Protein 4IQG (pdb70)

Organism: Polaromonas sp. (strain JS666 / ATCC BAA-500) (NCBI:txid296591)

Radius of gyration: 27.75 Å; Cα contacts (8 Å, |Δi|>4): 2556; chains: 4; bounding box: 71×63×67 Å

InterPro domains:
  IPR002347 Short-chain dehydrogenase/reductase SDR [PF13561] (12-247)
  IPR002347 Short-chain dehydrogenase/reductase SDR [PR00080] (79-90)
  IPR002347 Short-chain dehydrogenase/reductase SDR [PR00080] (136-144)
  IPR002347 Short-chain dehydrogenase/reductase SDR [PR00080] (157-176)
  IPR002347 Short-chain dehydrogenase/reductase SDR [PR00081] (4-21)
  IPR002347 Short-chain dehydrogenase/reductase SDR [PR00081] (79-90)
  IPR002347 Short-chain dehydrogenase/reductase SDR [PR00081] (130-146)
  IPR002347 Short-chain dehydrogenase/reductase SDR [PR00081] (157-176)
  IPR002347 Short-chain dehydrogenase/reductase SDR [PR00081] (178-195)
  IPR002347 Short-chain dehydrogenase/reductase SDR [PR00081] (212-232)
  IPR020904 Short-chain dehydrogenase/reductase, conserved site [PS00061] (144-172)
  IPR036291 NAD(P)-binding domain superfamily [SSF51735] (3-247)
  IPR057326 Ketoreductase domain [SM00822] (3-192)

Sequence (961 aa):
SKVVLITGGSRGIGAASALLAARQGYAVAVNYASNSSAAADEVVRQIREAGGQALAVQADVAKEREVLAFETVDAQLGRLSALVNNAGVVDQTTRVDGIITLERLQRFEINVFGSFLCAREAVKRSTRYGGSGGSIVNVSSAAARLGSPGQYVDYAAAKGAIDTFTLLGLAKEVATEGIRVNAVVRPGIIETDIHASGGLPNRARDVAPQVPQRAGTAREVAEAIVWLLGDQASYTTGALLDVTGGRLSKVVLITGGSRGIGAASALLAARQGYAVAVNYASNSAAADEVVRQIREAGGQALAVVQADVAKEREVLAFETVDAQLGRLSALVNNAGVVDQTTRVDGIITLERLQRFEINVFGSFLCAREAVKRSTRYGGSGGSIVNVSSAAARLGSPGQYVDYAAAKGAIDTFTLLGLAKEVATEGIRVNAVVRPGIIETDVAPQVPQRAGTAREVAEAIVWLLGDQASYTTGALLDVTGGRSKVVLITGGSRGIGAASALLAARQGYAVAVNYASNSSAAADEVVRQIREAGGQALAVQADVAKEREVLAFETVDAQLGRLSALVNNAGVVDQTTRVDGITLERLQRFEINVFGSFLCAREAVKRSTRRYGGSGGSIVNVSSAAARLGSPGQYVDYAAAKGAIDTFTLLGLAKEVATEGIRVNAVVRPGIIETDIHASGGLPNRARDVAPQVPQRAGTAREVAEAIVWLLGDQASYTTGALLDVTGGRLSKVVLITGGSRGIGAASALLAARQGYAVAVNYASNSSAAADEVVRQIREAGGQALAVVQADVAKEEREVLAFETVDAQLGRLSALVNNAGVVDQTTRVDGITLERLQRFEINVFGSFLCAREAVKRSTRYGGSGGSIVNVSSAAARLGSPGQYVDYAAAKGAIDTFTLLGLAKEVATEGIRVNAVVRPGIIETDIHASGGLPNRARDVAPQVPQRAGTAREVAEAIVWLLGDQASYTTGALLDVTGGR

Nearest PDB structures (foldseek):
  8bci-assembly2_C  TM=9.837E-01  e=2.982E-34  Pseudomonas aeruginosa PAO1
  6nrp-assembly1_C  TM=9.385E-01  e=4.887E-21  Acinetobacter baumannii
  5b1y-assembly1_A  TM=9.013E-01  e=5.538E-21  Aeropyrum pernix K1
  6oz7-assembly2_H  TM=9.316E-01  e=1.172E-20  Escherichia coli K-12
  9av4-assembly1_B  TM=8.787E-01  e=3.710E-17  Homo sapiens

Secondary structure (DSSP, 8-state):
---EEEETTTTSHHHHHHHHHHHHTT-EEEEEESS-HHHHHHHHHHHHHTT--EEEEE--TT-HHHHH--HHHHHHT-S-SEEEE------S---GGG--HHHHH--IIIIIHHHHHHHHHHH--GGGT---EEEEEE--THHHH--TTT-HHHHHHHHHHHHHHHHHHHHHTTTTEEEEEEEE-SB-----TT-----B-HHHHHHHHHHHHSGGGTT--S-EEEESTT-/--EEEETT-SSHHHHHHHHHHHHTT-EEEEEESS-HHHHHHHHHHHHHTT--EEEEE--TT-HHHHH--HHHHHHT-S-SEEEE------S---GGG--HHHHH--IIIIIHHHHHHHHHHH--GGGT---EEEEEE--THHHH--TTT-HHHHHHHHHHHHHHHHHHHHHTTTTEEEEEEEE-SBSSTHHHHTT-TTHHHHHGGG----PBPHHHHHHHHHHHHSGGGTT--S-EEEESTT-/--EEEETTTTSHHHHHHHHHHHHTT-EEEEEESS-HHHHHHHHHHHHHTT--EEEEE--TT-HHHHH--HHHHHHT-S-SEEEE------S---GGG--HHHHH--IIIIIHHHHHHHHHHH--GGGT---EEEEEE--THHHH--TTT-HHHHHHHHHHHHHHHHHHHHHTTTTEEEEEEEE-SBSSTHHHHTT-TTHHHHHGGG-----B-HHHHHHHHHHHHSGGGTT--S-EEEESTT-/---EEEETTTTSHHHHHHHHHHHHTT-EEEEEESS-HHHHHHHHHHHHHTT--EEEEE--TT-HHHHH--HHHHHHT-S-SEEEE------S---GGG--HHHHH--IIIIIHHHHHHHHHHH--GGGT---EEEEEE--THHHH--TTT-HHHHHHHHHHHHHHHHHHHHHGGGTEEEEEEEE-SBSSTHHHHTT-TTHHHHHGGG-----B-HHHHHHHHHHHHSGGGTT--S-EEEESTT-

CATH classification: 3.40.50.720

B-factor: mean 30.65, std 11.32, range [13.43, 80.09]

Structure (mmCIF, N/CA/C/O backbone):
data_4IQG
#
_entry.id   4IQG
#
_cell.length_a   68.142
_cell.length_b   97.710
_cell.length_c   70.665
_cell.angle_alpha   90.00
_cell.angle_beta   97.32
_cell.angle_gamma   90.00
#
_symmetry.space_group_name_H-M   'P 1 21 1'
#
loop_
_entity.id
_entity.type
_entity.pdbx_description
1 polymer 'Short-chain dehydrogenase/reductase SDR'
2 non-polymer 'FORMIC ACID'
3 non-polymer 'NADP NICOTINAMIDE-ADENINE-DINUCLEOTIDE PHOSPHATE'
4 non-polymer GLYCEROL
5 non-polymer DI(HYDROXYETHYL)ETHER
6 water water
#
loop_
_atom_site.group_PDB
_atom_site.id
_atom_site.type_symbol
_atom_site.label_atom_id
_atom_site.label_alt_id
_atom_site.label_comp_id
_atom_site.label_asym_id
_atom_site.label_entity_id
_atom_site.label_seq_id
_atom_site.pdbx_PDB_ins_code
_atom_site.Cartn_x
_atom_site.Cartn_y
_atom_site.Cartn_z
_atom_site.occupancy
_atom_site.B_iso_or_equiv
_atom_site.auth_seq_id
_atom_site.auth_comp_id
_atom_site.auth_asym_id
_atom_site.auth_atom_id
_atom_site.pdbx_PDB_model_num
ATOM 1 N N . SER A 1 25 ? 8.563 3.855 43.240 1.00 51.52 2 SER C N 1
ATOM 2 C CA . SER A 1 25 ? 9.851 3.157 43.411 1.00 47.35 2 SER C CA 1
ATOM 3 C C . SER A 1 25 ? 10.985 4.109 43.056 1.00 43.04 2 SER C C 1
ATOM 4 O O . SER A 1 25 ? 11.024 4.572 41.936 1.00 44.20 2 SER C O 1
ATOM 7 N N . LYS A 1 26 ? 11.860 4.454 44.000 1.00 36.85 3 LYS C N 1
ATOM 8 C CA . LYS A 1 26 ? 12.954 5.331 43.718 1.00 33.76 3 LYS C CA 1
ATOM 9 C C . LYS A 1 26 ? 13.946 4.607 42.787 1.00 30.68 3 LYS C C 1
ATOM 10 O O . LYS A 1 26 ? 14.117 3.403 42.882 1.00 30.68 3 LYS C O 1
ATOM 16 N N . VAL A 1 27 ? 14.566 5.348 41.888 1.00 28.71 4 VAL C N 1
ATOM 17 C CA . VAL A 1 27 ? 15.475 4.824 40.912 1.00 27.20 4 VAL C CA 1
ATOM 18 C C . VAL A 1 27 ? 16.907 5.259 41.274 1.00 26.01 4 VAL C C 1
ATOM 19 O O . VAL A 1 27 ? 17.143 6.455 41.527 1.00 25.84 4 VAL C O 1
ATOM 23 N N . VAL A 1 28 ? 17.826 4.292 41.247 1.00 24.62 5 VAL C N 1
ATOM 24 C CA . VAL A 1 28 ? 19.247 4.542 41.473 1.00 23.47 5 VAL C CA 1
ATOM 25 C C . VAL A 1 28 ? 20.057 4.090 40.258 1.00 23.61 5 VAL C C 1
ATOM 26 O O . VAL A 1 28 ? 19.785 3.019 39.707 1.00 25.10 5 VAL C O 1
ATOM 30 N N . LEU A 1 29 ? 20.934 4.962 39.784 1.00 23.25 6 LEU C N 1
ATOM 31 C CA . LEU A 1 29 ? 21.878 4.613 38.739 1.00 24.64 6 LEU C CA 1
ATOM 32 C C . LEU A 1 29 ? 23.233 4.400 39.380 1.00 23.32 6 LEU C C 1
ATOM 33 O O . LEU A 1 29 ? 23.701 5.270 40.122 1.00 22.46 6 LEU C O 1
ATOM 38 N N . ILE A 1 30 ? 23.794 3.214 39.136 1.00 23.60 7 ILE C N 1
ATOM 39 C CA . ILE A 1 30 ? 25.139 2.834 39.676 1.00 23.29 7 ILE C CA 1
ATOM 40 C C . ILE A 1 30 ? 26.104 2.671 38.540 1.00 24.41 7 ILE C C 1
ATOM 41 O O . ILE A 1 30 ? 25.946 1.747 37.710 1.00 25.40 7 ILE C O 1
ATOM 46 N N . THR A 1 31 ? 27.075 3.583 38.445 1.00 24.25 8 THR C N 1
ATOM 47 C CA . THR A 1 31 ? 28.101 3.447 37.427 1.00 26.01 8 THR C CA 1
ATOM 48 C C . THR A 1 31 ? 29.095 2.388 37.871 1.00 26.47 8 THR C C 1
ATOM 49 O O . THR A 1 31 ? 29.319 2.186 39.053 1.00 24.92 8 THR C O 1
ATOM 53 N N . GLY A 1 32 ? 29.570 1.627 36.915 1.00 27.91 9 GLY C N 1
ATOM 54 C CA . GLY A 1 32 ? 30.326 0.389 37.210 1.00 28.68 9 GLY C CA 1
ATOM 55 C C . GLY A 1 32 ? 29.615 -0.539 38.172 1.00 28.32 9 GLY C C 1
ATOM 56 O O . GLY A 1 32 ? 30.200 -1.067 39.143 1.00 27.65 9 GLY C O 1
ATOM 57 N N . GLY A 1 33 ? 28.342 -0.788 37.902 1.00 26.78 10 GLY C N 1
ATOM 58 C CA . GLY A 1 33 ? 27.514 -1.640 38.726 1.00 26.37 10 GLY C CA 1
ATOM 59 C C . GLY A 1 33 ? 27.629 -3.127 38.515 1.00 27.67 10 GLY C C 1
ATOM 60 O O . GLY A 1 33 ? 26.938 -3.923 39.168 1.00 28.66 10 GLY C O 1
ATOM 61 N N . SER A 1 34 ? 28.475 -3.529 37.589 1.00 29.59 11 SER C N 1
ATOM 62 C CA . SER A 1 34 ? 28.442 -4.923 37.148 1.00 31.43 11 SER C CA 1
ATOM 63 C C . SER A 1 34 ? 29.295 -5.859 38.030 1.00 31.34 11 SER C C 1
ATOM 64 O O . SER A 1 34 ? 29.063 -7.051 38.015 1.00 32.21 11 SER C O 1
ATOM 67 N N . ARG A 1 35 ? 30.236 -5.322 38.782 1.00 29.73 12 ARG C N 1
ATOM 68 C CA . ARG A 1 35 ? 31.165 -6.130 39.559 1.00 31.10 12 ARG C CA 1
ATOM 69 C C . ARG A 1 35 ? 31.503 -5.407 40.873 1.00 28.24 12 ARG C C 1
ATOM 70 O O . ARG A 1 35 ? 31.233 -4.227 41.018 1.00 25.40 12 ARG C O 1
ATOM 78 N N . GLY A 1 36 ? 32.086 -6.152 41.802 1.00 28.07 13 GLY C N 1
ATOM 79 C CA . GLY A 1 36 ? 32.680 -5.567 42.965 1.00 27.24 13 GLY C CA 1
ATOM 80 C C . GLY A 1 36 ? 31.747 -4.708 43.817 1.00 25.21 13 GLY C C 1
ATOM 81 O O . GLY A 1 36 ? 30.610 -5.081 44.111 1.00 24.67 13 GLY C O 1
ATOM 82 N N . ILE A 1 37 ? 32.249 -3.553 44.227 1.00 24.41 14 ILE C N 1
ATOM 83 C CA . ILE A 1 37 ? 31.488 -2.640 45.071 1.00 23.02 14 ILE C CA 1
ATOM 84 C C . ILE A 1 37 ? 30.205 -2.196 44.374 1.00 21.66 14 ILE C C 1
ATOM 85 O O . ILE A 1 37 ? 29.125 -2.111 44.990 1.00 21.41 14 ILE C O 1
ATOM 90 N N . GLY A 1 38 ? 30.281 -1.933 43.074 1.00 21.43 15 GLY C N 1
ATOM 91 C CA . GLY A 1 38 ? 29.078 -1.505 42.361 1.00 21.59 15 GLY C CA 1
ATOM 92 C C . GLY A 1 38 ? 27.986 -2.553 42.333 1.00 21.45 15 GLY C C 1
ATOM 93 O O . GLY A 1 38 ? 26.786 -2.242 42.498 1.00 22.17 15 GLY C O 1
ATOM 94 N N . ALA A 1 39 ? 28.363 -3.778 42.105 1.00 22.33 16 ALA C N 1
ATOM 95 C CA . ALA A 1 39 ? 27.401 -4.898 42.118 1.00 22.75 16 ALA C CA 1
ATOM 96 C C . ALA A 1 39 ? 26.772 -5.132 43.497 1.00 23.07 16 ALA C C 1
ATOM 97 O O . ALA A 1 39 ? 25.552 -5.340 43.649 1.00 23.71 16 ALA C O 1
ATOM 99 N N . ALA A 1 40 ? 27.615 -5.091 44.541 1.00 23.16 17 ALA C N 1
ATOM 100 C CA . ALA A 1 40 ? 27.118 -5.220 45.928 1.00 23.37 17 ALA C CA 1
ATOM 101 C C . ALA A 1 40 ? 26.155 -4.111 46.287 1.00 22.41 17 ALA C C 1
ATOM 102 O O . ALA A 1 40 ? 25.116 -4.353 46.904 1.00 22.28 17 ALA C O 1
ATOM 104 N N . SER A 1 41 ? 26.401 -2.902 45.771 1.00 22.37 18 SER C N 1
ATOM 105 C CA . SER A 1 41 ? 25.539 -1.759 45.985 1.00 21.28 18 SER C CA 1
ATOM 106 C C . SER A 1 41 ? 24.196 -1.901 45.251 1.00 21.48 18 SER C C 1
ATOM 107 O O . SER A 1 41 ? 23.165 -1.552 45.770 1.00 20.65 18 SER C O 1
ATOM 110 N N . ALA A 1 42 ? 24.272 -2.440 44.057 1.00 21.20 19 ALA C N 1
ATOM 111 C CA . ALA A 1 42 ? 23.105 -2.713 43.262 1.00 21.79 19 ALA C CA 1
ATOM 112 C C . ALA A 1 42 ? 22.191 -3.700 43.948 1.00 22.18 19 ALA C C 1
ATOM 113 O O . ALA A 1 42 ? 20.980 -3.437 44.085 1.00 22.09 19 ALA C O 1
ATOM 115 N N . LEU A 1 43 ? 22.767 -4.779 44.451 1.00 23.40 20 LEU C N 1
ATOM 116 C CA . LEU A 1 43 ? 21.995 -5.808 45.132 1.00 24.47 20 LEU C CA 1
ATOM 117 C C . LEU A 1 43 ? 21.348 -5.262 46.412 1.00 24.25 20 LEU C C 1
ATOM 118 O O . LEU A 1 43 ? 20.187 -5.506 46.685 1.00 24.16 20 LEU C O 1
ATOM 123 N N . LEU A 1 44 ? 22.119 -4.519 47.210 1.00 23.14 21 LEU C N 1
ATOM 124 C CA . LEU A 1 44 ? 21.600 -3.967 48.455 1.00 23.21 21 LEU C CA 1
ATOM 125 C C . LEU A 1 44 ? 20.536 -2.896 48.222 1.00 23.06 21 LEU C C 1
ATOM 126 O O . LEU A 1 44 ? 19.551 -2.854 48.930 1.00 24.36 21 LEU C O 1
ATOM 131 N N . ALA A 1 45 ? 20.751 -2.037 47.233 1.00 22.12 22 ALA C N 1
ATOM 132 C CA . ALA A 1 45 ? 19.802 -1.010 46.907 1.00 22.22 22 ALA C CA 1
ATOM 133 C C . ALA A 1 45 ? 18.450 -1.616 46.510 1.00 23.45 22 ALA C C 1
ATOM 134 O O . ALA A 1 45 ? 17.419 -1.178 46.956 1.00 23.72 22 ALA C O 1
ATOM 136 N N . ALA A 1 46 ? 18.529 -2.688 45.746 1.00 24.55 23 ALA C N 1
ATOM 137 C CA . ALA A 1 46 ? 17.319 -3.369 45.353 1.00 26.63 23 ALA C CA 1
ATOM 138 C C . ALA A 1 46 ? 16.590 -3.961 46.559 1.00 28.86 23 ALA C C 1
ATOM 139 O O . ALA A 1 46 ? 15.336 -3.887 46.653 1.00 29.88 23 ALA C O 1
ATOM 141 N N . ARG A 1 47 ? 17.342 -4.533 47.503 1.00 29.46 24 ARG C N 1
ATOM 142 C CA . ARG A 1 47 ? 16.734 -5.080 48.734 1.00 32.87 24 ARG C CA 1
ATOM 143 C C . ARG A 1 47 ? 16.024 -3.968 49.507 1.00 31.82 24 ARG C C 1
ATOM 144 O O . ARG A 1 47 ? 15.039 -4.230 50.188 1.00 31.86 24 ARG C O 1
ATOM 152 N N . GLN A 1 48 ? 16.521 -2.741 49.395 1.00 30.03 25 GLN C N 1
ATOM 153 C CA . GLN A 1 48 ? 15.938 -1.596 50.059 1.00 31.64 25 GLN C CA 1
ATOM 154 C C . GLN A 1 48 ? 14.804 -0.957 49.254 1.00 31.93 25 GLN C C 1
ATOM 155 O O . GLN A 1 48 ? 14.209 -0.003 49.708 1.00 34.09 25 GLN C O 1
ATOM 161 N N . GLY A 1 49 ? 14.492 -1.517 48.104 1.00 30.90 26 GLY C N 1
ATOM 162 C CA . GLY A 1 49 ? 13.339 -1.053 47.330 1.00 31.22 26 GLY C CA 1
ATOM 163 C C . GLY A 1 49 ? 13.627 -0.138 46.156 1.00 29.43 26 GLY C C 1
ATOM 164 O O . GLY A 1 49 ? 12.678 0.356 45.538 1.00 29.56 26 GLY C O 1
ATOM 165 N N . TYR A 1 50 ? 14.889 0.130 45.847 1.00 26.39 27 TYR C N 1
ATOM 166 C CA . TYR A 1 50 ? 15.208 0.906 44.655 1.00 25.47 27 TYR C CA 1
ATOM 167 C C . TYR A 1 50 ? 15.073 0.055 43.383 1.00 26.57 27 TYR C C 1
ATOM 168 O O . TYR A 1 50 ? 15.426 -1.108 43.372 1.00 26.87 27 TYR C O 1
ATOM 177 N N . ALA A 1 51 ? 14.616 0.669 42.318 1.00 27.81 28 ALA C N 1
ATOM 178 C CA . ALA A 1 51 ? 14.839 0.130 40.980 1.00 28.17 28 ALA C CA 1
ATOM 179 C C . ALA A 1 51 ? 16.258 0.554 40.597 1.00 27.87 28 ALA C C 1
ATOM 180 O O . ALA A 1 51 ? 16.640 1.697 40.842 1.00 28.73 28 ALA C O 1
ATOM 182 N N . VAL A 1 52 ? 17.031 -0.358 40.026 1.00 26.91 29 VAL C N 1
ATOM 183 C CA . VAL A 1 52 ? 18.465 -0.122 39.829 1.00 25.87 29 VAL C CA 1
ATOM 184 C C . VAL A 1 52 ? 18.858 -0.161 38.337 1.00 27.37 29 VAL C C 1
ATOM 185 O O . VAL A 1 52 ? 18.587 -1.147 37.646 1.00 28.77 29 VAL C O 1
ATOM 189 N N . ALA A 1 53 ? 19.481 0.917 37.875 1.00 27.18 30 ALA C N 1
ATOM 190 C CA . ALA A 1 53 ? 20.164 0.902 36.600 1.00 28.18 30 ALA C CA 1
ATOM 191 C C . ALA A 1 53 ? 21.607 0.519 36.799 1.00 27.70 30 ALA C C 1
ATOM 192 O O . ALA A 1 53 ? 22.351 1.222 37.470 1.00 25.24 30 ALA C O 1
ATOM 194 N N . VAL A 1 54 ? 21.991 -0.615 36.243 1.00 28.61 31 VAL C N 1
ATOM 195 C CA . VAL A 1 54 ? 23.327 -1.202 36.452 1.00 28.52 31 VAL C CA 1
ATOM 196 C C . VAL A 1 54 ? 24.185 -0.883 35.240 1.00 29.92 31 VAL C C 1
ATOM 197 O O . VAL A 1 54 ? 23.987 -1.456 34.151 1.00 31.47 31 VAL C O 1
ATOM 201 N N . ASN A 1 55 ? 25.047 0.099 35.366 1.00 28.82 32 ASN C N 1
ATOM 202 C CA . ASN A 1 55 ? 25.875 0.527 34.239 1.00 31.08 32 ASN C CA 1
ATOM 203 C C . ASN A 1 55 ? 27.106 -0.370 34.118 1.00 32.52 32 ASN C C 1
ATOM 204 O O . ASN A 1 55 ? 27.652 -0.869 35.146 1.00 32.99 32 ASN C O 1
ATOM 209 N N . TYR A 1 56 ? 27.525 -0.560 32.883 1.00 35.09 33 TYR C N 1
ATOM 210 C CA . TYR A 1 56 ? 28.756 -1.295 32.580 1.00 36.20 33 TYR C CA 1
ATOM 211 C C . TYR A 1 56 ? 29.380 -0.703 31.362 1.00 37.23 33 TYR C C 1
ATOM 212 O O . TYR A 1 56 ? 28.724 -0.026 30.588 1.00 37.16 33 TYR C O 1
ATOM 221 N N . ALA A 1 57 ? 30.687 -0.891 31.250 1.00 37.61 34 ALA C N 1
ATOM 222 C CA . ALA A 1 57 ? 31.432 -0.364 30.146 1.00 41.15 34 ALA C CA 1
ATOM 223 C C . ALA A 1 57 ? 31.468 -1.398 28.997 1.00 44.46 34 ALA C C 1
ATOM 224 O O . ALA A 1 57 ? 31.297 -1.056 27.860 1.00 45.24 34 ALA C O 1
ATOM 226 N N . SER A 1 58 ? 31.760 -2.652 29.336 1.00 46.47 35 SER C N 1
ATOM 227 C CA . SER A 1 58 ? 31.803 -3.739 28.284 1.00 50.14 35 SER C CA 1
ATOM 228 C C . SER A 1 58 ? 31.338 -5.131 28.755 1.00 51.06 35 SER C C 1
ATOM 229 O O . SER A 1 58 ? 31.088 -5.988 27.955 1.00 51.80 35 SER C O 1
ATOM 232 N N . ASN A 1 59 ? 31.231 -5.344 30.073 1.00 49.93 36 ASN C N 1
ATOM 233 C CA . ASN A 1 59 ? 31.020 -6.700 30.602 1.00 50.20 36 ASN C CA 1
ATOM 234 C C . ASN A 1 59 ? 29.546 -6.858 30.809 1.00 47.56 36 ASN C C 1
ATOM 235 O O . ASN A 1 59 ? 29.029 -6.775 31.955 1.00 47.02 36 ASN C O 1
ATOM 240 N N . SER A 1 60 ? 28.878 -7.063 29.698 1.00 49.39 37 SER C N 1
ATOM 241 C CA A SER A 1 60 ? 27.451 -7.178 29.689 0.50 48.63 37 SER C CA 1
ATOM 242 C CA B SER A 1 60 ? 27.440 -7.164 29.694 0.50 48.04 37 SER C CA 1
ATOM 243 C C . SER A 1 60 ? 27.013 -8.384 30.501 1.00 47.72 37 SER C C 1
ATOM 244 O O . SER A 1 60 ? 26.001 -8.349 31.168 1.00 45.97 37 SER C O 1
ATOM 249 N N . ALA A 1 61 ? 27.785 -9.455 30.423 1.00 48.02 38 ALA C N 1
ATOM 250 C CA . ALA A 1 61 ? 27.455 -10.700 31.120 1.00 47.95 38 ALA C CA 1
ATOM 251 C C . ALA A 1 61 ? 27.385 -10.452 32.628 1.00 43.78 38 ALA C C 1
ATOM 252 O O . ALA A 1 61 ? 26.478 -10.931 33.293 1.00 43.93 38 ALA C O 1
ATOM 254 N N . ALA A 1 62 ? 28.345 -9.715 33.150 1.00 41.60 39 ALA C N 1
ATOM 255 C CA . ALA A 1 62 ? 28.366 -9.454 34.611 1.00 39.54 39 ALA C CA 1
ATOM 256 C C . ALA A 1 62 ? 27.199 -8.574 35.022 1.00 37.22 39 ALA C C 1
ATOM 257 O O . ALA A 1 62 ? 26.487 -8.838 35.966 1.00 35.82 39 ALA C O 1
ATOM 259 N N . ALA A 1 63 ? 26.974 -7.524 34.246 1.00 38.00 40 ALA C N 1
ATOM 260 C CA . ALA A 1 63 ? 25.817 -6.655 34.475 1.00 36.44 40 ALA C CA 1
ATOM 261 C C . ALA A 1 63 ? 24.505 -7.432 34.377 1.00 37.11 40 ALA C C 1
ATOM 262 O O . ALA A 1 63 ? 23.619 -7.290 35.233 1.00 34.44 40 ALA C O 1
ATOM 264 N N . ASP A 1 64 ? 24.382 -8.282 33.383 1.00 40.16 41 ASP C N 1
ATOM 265 C CA . ASP A 1 64 ? 23.154 -9.127 33.240 1.00 41.46 41 ASP C CA 1
ATOM 266 C C . ASP A 1 64 ? 22.963 -10.055 34.428 1.00 41.02 41 ASP C C 1
ATOM 267 O O . ASP A 1 64 ? 21.845 -10.350 34.842 1.00 40.11 41 ASP C O 1
ATOM 272 N N . GLU A 1 65 ? 24.077 -10.536 34.971 1.00 40.44 42 GLU C N 1
ATOM 273 C CA . GLU A 1 65 ? 24.007 -11.387 36.149 1.00 40.97 42 GLU C CA 1
ATOM 274 C C . GLU A 1 65 ? 23.527 -10.618 37.389 1.00 36.79 42 GLU C C 1
ATOM 275 O O . GLU A 1 65 ? 22.724 -11.137 38.164 1.00 36.13 42 GLU C O 1
ATOM 281 N N . VAL A 1 66 ? 23.998 -9.378 37.574 1.00 33.77 43 VAL C N 1
ATOM 282 C CA . VAL A 1 66 ? 23.489 -8.556 38.669 1.00 31.64 43 VAL C CA 1
ATOM 283 C C . VAL A 1 66 ? 21.969 -8.294 38.497 1.00 32.46 43 VAL C C 1
ATOM 284 O O . VAL A 1 66 ? 21.186 -8.482 39.420 1.00 31.71 43 VAL C O 1
ATOM 288 N N . VAL A 1 67 ? 21.562 -7.975 37.270 1.00 33.46 44 VAL C N 1
ATOM 289 C CA . VAL A 1 67 ? 20.165 -7.738 36.975 1.00 34.67 44 VAL C CA 1
ATOM 290 C C . VAL A 1 67 ? 19.344 -9.006 37.241 1.00 36.25 44 VAL C C 1
ATOM 291 O O . VAL A 1 67 ? 18.271 -8.948 37.815 1.00 35.74 44 VAL C O 1
ATOM 295 N N . ARG A 1 68 ? 19.868 -10.158 36.827 1.00 38.76 45 ARG C N 1
ATOM 296 C CA . ARG A 1 68 ? 19.187 -11.429 37.029 1.00 41.88 45 ARG C CA 1
ATOM 297 C C . ARG A 1 68 ? 18.909 -11.635 38.523 1.00 41.24 45 ARG C C 1
ATOM 298 O O . ARG A 1 68 ? 17.801 -11.977 38.903 1.00 41.98 45 ARG C O 1
ATOM 306 N N . GLN A 1 69 ? 19.940 -11.459 39.337 1.00 39.09 46 GLN C N 1
ATOM 307 C CA . GLN A 1 69 ? 19.806 -11.657 40.785 1.00 40.05 46 GLN C CA 1
ATOM 308 C C . GLN A 1 69 ? 18.763 -10.725 41.374 1.00 38.69 46 GLN C C 1
ATOM 309 O O . GLN A 1 69 ? 17.923 -11.142 42.166 1.00 39.40 46 GLN C O 1
ATOM 315 N N . ILE A 1 70 ? 18.778 -9.488 40.934 1.00 37.05 47 ILE C N 1
ATOM 316 C CA . ILE A 1 70 ? 17.771 -8.509 41.408 1.00 35.50 47 ILE C CA 1
ATOM 317 C C . ILE A 1 70 ? 16.353 -8.946 41.060 1.00 38.96 47 ILE C C 1
ATOM 318 O O . ILE A 1 70 ? 15.474 -8.974 41.914 1.00 38.96 47 ILE C O 1
ATOM 323 N N . ARG A 1 71 ? 16.144 -9.293 39.794 1.00 41.23 48 ARG C N 1
ATOM 324 C CA . ARG A 1 71 ? 14.835 -9.674 39.338 1.00 44.62 48 ARG C CA 1
ATOM 325 C C . ARG A 1 71 ? 14.369 -10.964 40.000 1.00 46.98 48 ARG C C 1
ATOM 326 O O . ARG A 1 71 ? 13.193 -11.134 40.308 1.00 47.69 48 ARG C O 1
ATOM 334 N N . GLU A 1 72 ? 15.281 -11.896 40.188 1.00 48.51 49 GLU C N 1
ATOM 335 C CA . GLU A 1 72 ? 14.914 -13.204 40.744 1.00 52.19 49 GLU C CA 1
ATOM 336 C C . GLU A 1 72 ? 14.477 -13.041 42.185 1.00 52.76 49 GLU C C 1
ATOM 337 O O . GLU A 1 72 ? 13.630 -13.807 42.661 1.00 54.40 49 GLU C O 1
ATOM 339 N N . ALA A 1 73 ? 15.009 -12.023 42.862 1.00 48.03 50 ALA C N 1
ATOM 340 C CA . ALA A 1 73 ? 14.577 -11.724 44.226 1.00 48.90 50 ALA C CA 1
ATOM 341 C C . ALA A 1 73 ? 13.329 -10.798 44.298 1.00 48.37 50 ALA C C 1
ATOM 342 O O . ALA A 1 73 ? 12.954 -10.371 45.381 1.00 48.47 50 ALA C O 1
ATOM 344 N N . GLY A 1 74 ? 12.717 -10.493 43.153 1.00 46.64 51 GLY C N 1
ATOM 345 C CA . GLY A 1 74 ? 11.513 -9.664 43.074 1.00 47.08 51 GLY C CA 1
ATOM 346 C C . GLY A 1 74 ? 11.673 -8.169 42.810 1.00 44.87 51 GLY C C 1
ATOM 347 O O . GLY A 1 74 ? 10.695 -7.445 42.836 1.00 43.95 51 GLY C O 1
ATOM 348 N N . GLY A 1 75 ? 12.905 -7.710 42.557 1.00 42.97 52 GLY C N 1
ATOM 349 C CA . GLY A 1 75 ? 13.175 -6.307 42.268 1.00 40.28 52 GLY C CA 1
ATOM 350 C C . GLY A 1 75 ? 13.085 -5.970 40.790 1.00 40.28 52 GLY C C 1
ATOM 351 O O . GLY A 1 75 ? 12.926 -6.855 39.929 1.00 39.86 52 GLY C O 1
ATOM 352 N N . GLN A 1 76 ? 13.272 -4.685 40.508 1.00 38.79 53 GLN C N 1
ATOM 353 C CA . GLN A 1 76 ? 13.413 -4.143 39.171 1.00 38.47 53 GLN C CA 1
ATOM 354 C C . GLN A 1 76 ? 14.830 -3.627 38.878 1.00 34.43 53 GLN C C 1
ATOM 355 O O . GLN A 1 76 ? 15.411 -2.871 39.666 1.00 30.43 53 GLN C O 1
ATOM 361 N N . ALA A 1 77 ? 15.325 -3.963 37.697 1.00 33.05 54 ALA C N 1
ATOM 362 C CA . ALA A 1 77 ? 16.635 -3.518 37.284 1.00 31.56 54 ALA C CA 1
ATOM 363 C C . ALA A 1 77 ? 16.796 -3.591 35.782 1.00 33.04 54 ALA C C 1
ATOM 364 O O . ALA A 1 77 ? 16.069 -4.301 35.094 1.00 34.63 54 ALA C O 1
ATOM 366 N N . LEU A 1 78 ? 17.784 -2.865 35.302 1.00 33.02 55 LEU C N 1
ATOM 367 C CA . LEU A 1 78 ? 18.072 -2.739 33.857 1.00 36.15 55 LEU C CA 1
ATOM 368 C C . LEU A 1 78 ? 19.560 -2.558 33.693 1.00 35.00 55 LEU C C 1
ATOM 369 O O . LEU A 1 78 ? 20.209 -1.837 34.483 1.00 32.75 55 LEU C O 1
ATOM 374 N N . ALA A 1 79 ? 20.151 -3.264 32.773 1.00 35.97 56 ALA C N 1
ATOM 375 C CA . ALA A 1 79 ? 21.579 -3.078 32.514 1.00 35.63 56 ALA C CA 1
ATOM 376 C C . ALA A 1 79 ? 21.719 -2.011 31.444 1.00 36.83 56 ALA C C 1
ATOM 377 O O . ALA A 1 79 ? 21.014 -2.042 30.457 1.00 37.72 56 ALA C O 1
ATOM 379 N N . VAL A 1 80 ? 22.632 -1.085 31.622 1.00 35.80 57 VAL C N 1
ATOM 380 C CA . VAL A 1 80 ? 22.808 0.007 30.681 1.00 37.71 57 VAL C CA 1
ATOM 381 C C . VAL A 1 80 ? 24.288 0.247 30.368 1.00 37.52 57 VAL C C 1
ATOM 382 O O . VAL A 1 80 ? 25.099 0.550 31.236 1.00 35.58 57 VAL C O 1
ATOM 386 N N . GLN A 1 81 ? 24.632 0.113 29.111 1.00 39.10 58 GLN C N 1
ATOM 387 C CA . GLN A 1 81 ? 25.988 0.244 28.719 1.00 40.48 58 GLN C CA 1
ATOM 388 C C . GLN A 1 81 ? 26.298 1.736 28.621 1.00 38.94 58 GLN C C 1
ATOM 389 O O . GLN A 1 81 ? 25.542 2.482 27.992 1.00 40.27 58 GLN C O 1
ATOM 395 N N . ALA A 1 82 ? 27.464 2.136 29.120 1.00 42.14 59 ALA C N 1
ATOM 396 C CA . ALA A 1 82 ? 28.059 3.417 28.768 1.00 40.06 59 ALA C CA 1
ATOM 397 C C . ALA A 1 82 ? 29.480 3.532 29.342 1.00 40.04 59 ALA C C 1
ATOM 398 O O . ALA A 1 82 ? 29.714 3.078 30.456 1.00 39.65 59 ALA C O 1
ATOM 400 N N . ASP A 1 83 ? 30.377 4.130 28.557 1.00 40.30 60 ASP C N 1
ATOM 401 C CA . ASP A 1 83 ? 31.703 4.528 29.008 1.00 40.92 60 ASP C CA 1
ATOM 402 C C . ASP A 1 83 ? 31.551 5.933 29.550 1.00 38.96 60 ASP C C 1
ATOM 403 O O . ASP A 1 83 ? 31.223 6.851 28.790 1.00 37.93 60 ASP C O 1
ATOM 408 N N . VAL A 1 84 ? 31.680 6.075 30.877 1.00 38.60 61 VAL C N 1
ATOM 409 C CA . VAL A 1 84 ? 31.360 7.352 31.514 1.00 37.90 61 VAL C CA 1
ATOM 410 C C . VAL A 1 84 ? 32.255 8.484 31.084 1.00 38.59 61 VAL C C 1
ATOM 411 O O . VAL A 1 84 ? 31.993 9.604 31.376 1.00 38.36 61 VAL C O 1
ATOM 415 N N . ALA A 1 85 ? 33.352 8.172 30.434 1.00 41.22 62 ALA C N 1
ATOM 416 C CA . ALA A 1 85 ? 34.257 9.188 29.937 1.00 43.52 62 ALA C CA 1
ATOM 417 C C . ALA A 1 85 ? 33.782 9.758 28.596 1.00 45.19 62 ALA C C 1
ATOM 418 O O . ALA A 1 85 ? 34.316 10.733 28.128 1.00 46.23 62 ALA C O 1
ATOM 420 N N . LYS A 1 86 ? 32.761 9.149 28.007 1.00 43.90 63 LYS C N 1
ATOM 421 C CA . LYS A 1 86 ? 32.160 9.630 26.732 1.00 46.14 63 LYS C CA 1
ATOM 422 C C . LYS A 1 86 ? 30.839 10.353 26.890 1.00 44.75 63 LYS C C 1
ATOM 423 O O . LYS A 1 86 ? 29.876 9.746 27.284 1.00 44.26 63 LYS C O 1
ATOM 429 N N . GLU A 1 87 ? 30.855 11.654 26.672 1.00 45.75 64 GLU C N 1
ATOM 430 C CA . GLU A 1 87 ? 29.730 12.522 26.973 1.00 46.32 64 GLU C CA 1
ATOM 431 C C . GLU A 1 87 ? 28.454 12.042 26.321 1.00 47.31 64 GLU C C 1
ATOM 432 O O . GLU A 1 87 ? 27.407 11.973 26.957 1.00 46.40 64 GLU C O 1
ATOM 438 N N . ARG A 1 88 ? 28.517 11.674 25.031 1.00 48.15 65 ARG C N 1
ATOM 439 C CA . ARG A 1 88 ? 27.324 11.200 24.320 1.00 48.82 65 ARG C CA 1
ATOM 440 C C . ARG A 1 88 ? 26.736 9.911 24.950 1.00 45.90 65 ARG C C 1
ATOM 441 O O . ARG A 1 88 ? 25.536 9.679 24.947 1.00 44.96 65 ARG C O 1
ATOM 443 N N . GLU A 1 89 ? 27.611 9.069 25.470 1.00 44.49 66 GLU C N 1
ATOM 444 C CA . GLU A 1 89 ? 27.185 7.785 26.079 1.00 42.86 66 GLU C CA 1
ATOM 445 C C . GLU A 1 89 ? 26.561 7.989 27.466 1.00 40.69 66 GLU C C 1
ATOM 446 O O . GLU A 1 89 ? 25.582 7.352 27.810 1.00 39.62 66 GLU C O 1
ATOM 452 N N . VAL A 1 90 ? 27.093 8.951 28.194 1.00 39.52 67 VAL C N 1
ATOM 453 C CA . VAL A 1 90 ? 26.496 9.397 29.464 1.00 38.82 67 VAL C CA 1
ATOM 454 C C . VAL A 1 90 ? 25.070 9.947 29.202 1.00 39.36 67 VAL C C 1
ATOM 455 O O . VAL A 1 90 ? 24.115 9.556 29.861 1.00 37.96 67 VAL C O 1
ATOM 459 N N . LEU A 1 91 ? 24.925 10.807 28.183 1.00 41.35 68 LEU C N 1
ATOM 460 C CA . LEU A 1 91 ? 23.619 11.365 27.861 1.00 42.47 68 LEU C CA 1
ATOM 461 C C . LEU A 1 91 ? 22.659 10.267 27.486 1.00 41.92 68 LEU C C 1
ATOM 462 O O . LEU A 1 91 ? 21.532 10.236 27.957 1.00 40.97 68 LEU C O 1
ATOM 467 N N . ALA A 1 92 ? 23.090 9.378 26.600 1.00 42.79 69 ALA C N 1
ATOM 468 C CA . ALA A 1 92 ? 22.222 8.303 26.156 1.00 43.62 69 ALA C CA 1
ATOM 469 C C . ALA A 1 92 ? 21.789 7.425 27.340 1.00 41.36 69 ALA C C 1
ATOM 470 O O . ALA A 1 92 ? 20.642 6.971 27.393 1.00 41.07 69 ALA C O 1
ATOM 480 N N . PHE A 1 94 ? 21.497 8.245 30.513 1.00 37.14 71 PHE C N 1
ATOM 481 C CA . PHE A 1 94 ? 20.489 8.929 31.336 1.00 36.70 71 PHE C CA 1
ATOM 482 C C . PHE A 1 94 ? 19.114 8.956 30.629 1.00 38.71 71 PHE C C 1
ATOM 483 O O . PHE A 1 94 ? 18.093 8.841 31.296 1.00 37.88 71 PHE C O 1
ATOM 491 N N . GLU A 1 95 ? 19.127 9.069 29.308 1.00 40.20 72 GLU C N 1
ATOM 492 C CA . GLU A 1 95 ? 17.904 9.102 28.537 1.00 43.85 72 GLU C CA 1
ATOM 493 C C . GLU A 1 95 ? 17.231 7.748 28.634 1.00 42.45 72 GLU C C 1
ATOM 494 O O . GLU A 1 95 ? 16.038 7.674 28.718 1.00 43.15 72 GLU C O 1
ATOM 500 N N . THR A 1 96 ? 18.018 6.685 28.635 1.00 40.84 73 THR C N 1
ATOM 501 C CA . THR A 1 96 ? 17.500 5.342 28.715 1.00 41.24 73 THR C CA 1
ATOM 502 C C . THR A 1 96 ? 16.862 5.122 30.058 1.00 39.48 73 THR C C 1
ATOM 503 O O . THR A 1 96 ? 15.797 4.532 30.171 1.00 39.23 73 THR C O 1
ATOM 507 N N . VAL A 1 97 ? 17.562 5.550 31.103 1.00 37.66 74 VAL C N 1
ATOM 508 C CA . VAL A 1 97 ? 17.014 5.475 32.444 1.00 37.42 74 VAL C CA 1
ATOM 509 C C . VAL A 1 97 ? 15.698 6.254 32.542 1.00 37.70 74 VAL C C 1
ATOM 510 O O . VAL A 1 97 ? 14.731 5.745 33.093 1.00 38.70 74 VAL C O 1
ATOM 514 N N . ASP A 1 98 ? 15.690 7.476 32.037 1.00 38.80 75 ASP C N 1
ATOM 515 C CA . ASP A 1 98 ? 14.484 8.319 32.001 1.00 39.98 75 ASP C CA 1
ATOM 516 C C . ASP A 1 98 ? 13.303 7.554 31.392 1.00 42.19 75 ASP C C 1
ATOM 517 O O . ASP A 1 98 ? 12.211 7.535 31.943 1.00 42.31 75 ASP C O 1
ATOM 522 N N . ALA A 1 99 ? 13.548 6.958 30.224 1.00 43.00 76 ALA C N 1
ATOM 523 C CA . ALA A 1 99 ? 12.510 6.274 29.476 1.00 45.41 76 ALA C CA 1
ATOM 524 C C . ALA A 1 99 ? 12.058 4.977 30.127 1.00 45.06 76 ALA C C 1
ATOM 525 O O . ALA A 1 99 ? 10.888 4.618 30.044 1.00 47.08 76 ALA C O 1
ATOM 527 N N . GLN A 1 100 ? 12.984 4.216 30.668 1.00 43.51 77 GLN C N 1
ATOM 528 C CA . GLN A 1 100 ? 12.649 2.853 31.058 1.00 45.30 77 GLN C CA 1
ATOM 529 C C . GLN A 1 100 ? 12.370 2.661 32.513 1.00 43.40 77 GLN C C 1
ATOM 530 O O . GLN A 1 100 ? 11.719 1.702 32.873 1.00 42.78 77 GLN C O 1
ATOM 536 N N . LEU A 1 101 ? 12.980 3.496 33.348 1.00 41.51 78 LEU C N 1
ATOM 537 C CA . LEU A 1 101 ? 12.861 3.374 34.800 1.00 41.04 78 LEU C CA 1
ATOM 538 C C . LEU A 1 101 ? 12.190 4.582 35.427 1.00 41.21 78 LEU C C 1
ATOM 539 O O . LEU A 1 101 ? 11.479 4.456 36.376 1.00 42.40 78 LEU C O 1
ATOM 544 N N . GLY A 1 102 ? 12.432 5.747 34.870 1.00 42.97 79 GLY C N 1
ATOM 545 C CA . GLY A 1 102 ? 11.837 6.980 35.325 1.00 44.39 79 GLY C CA 1
ATOM 546 C C . GLY A 1 102 ? 12.927 7.902 35.847 1.00 43.52 79 GLY C C 1
ATOM 547 O O . GLY A 1 102 ? 14.115 7.622 35.750 1.00 45.57 79 GLY C O 1
ATOM 548 N N . ARG A 1 103 ? 12.518 8.997 36.440 1.00 45.37 80 ARG C N 1
ATOM 549 C CA . ARG A 1 103 ? 13.489 9.981 36.837 1.00 47.41 80 ARG C CA 1
ATOM 550 C C . ARG A 1 103 ? 14.281 9.513 38.088 1.00 44.78 80 ARG C C 1
ATOM 551 O O . ARG A 1 103 ? 13.734 8.997 39.012 1.00 42.83 80 ARG C O 1
ATOM 554 N N . LEU A 1 104 ? 15.594 9.650 38.072 1.00 38.78 81 LEU C N 1
ATOM 555 C CA . LEU A 1 104 ? 16.362 9.087 39.110 1.00 36.60 81 LEU C CA 1
ATOM 556 C C . LEU A 1 104 ? 16.248 9.865 40.427 1.00 34.24 81 LEU C C 1
ATOM 557 O O . LEU A 1 104 ? 16.132 11.098 40.434 1.00 32.39 81 LEU C O 1
ATOM 562 N N . SER A 1 105 ? 16.342 9.121 41.515 1.00 30.21 82 SER C N 1
ATOM 563 C CA . SER A 1 105 ? 16.417 9.700 42.846 1.00 28.89 82 SER C CA 1
ATOM 564 C C . SER A 1 105 ? 17.833 9.614 43.414 1.00 25.58 82 SER C C 1
ATOM 565 O O . SER A 1 105 ? 18.112 10.258 44.423 1.00 23.78 82 SER C O 1
ATOM 568 N N . ALA A 1 106 ? 18.671 8.813 42.794 1.00 24.13 83 ALA C N 1
ATOM 569 C CA . ALA A 1 106 ? 19.964 8.527 43.376 1.00 21.89 83 ALA C CA 1
ATOM 570 C C . ALA A 1 106 ? 20.969 8.150 42.318 1.00 21.83 83 ALA C C 1
ATOM 571 O O . ALA A 1 106 ? 20.635 7.489 41.323 1.00 21.99 83 ALA C O 1
ATOM 573 N N . LEU A 1 107 ? 22.221 8.503 42.583 1.00 20.31 84 LEU C N 1
ATOM 574 C CA . LEU A 1 107 ? 23.351 8.210 41.677 1.00 21.02 84 LEU C CA 1
ATOM 575 C C . LEU A 1 107 ? 24.544 7.743 42.499 1.00 19.72 84 LEU C C 1
ATOM 576 O O . LEU A 1 107 ? 24.842 8.381 43.553 1.00 19.28 84 LEU C O 1
ATOM 581 N N . VAL A 1 108 ? 25.109 6.594 42.143 1.00 19.19 85 VAL C N 1
ATOM 582 C CA . VAL A 1 108 ? 26.375 6.150 42.737 1.00 19.16 85 VAL C CA 1
ATOM 583 C C . VAL A 1 108 ? 27.476 6.189 41.642 1.00 20.19 85 VAL C C 1
ATOM 584 O O . VAL A 1 108 ? 27.390 5.450 40.660 1.00 19.98 85 VAL C O 1
ATOM 588 N N . ASN A 1 109 ? 28.413 7.085 41.833 1.00 20.63 86 ASN C N 1
ATOM 589 C CA . ASN A 1 109 ? 29.582 7.249 40.920 1.00 22.04 86 ASN C CA 1
ATOM 590 C C . ASN A 1 109 ? 30.646 6.284 41.388 1.00 22.38 86 ASN C C 1
ATOM 591 O O . ASN A 1 109 ? 31.489 6.620 42.202 1.00 21.42 86 ASN C O 1
ATOM 596 N N . ASN A 1 110 ? 30.577 5.069 40.896 1.00 24.29 87 ASN C N 1
ATOM 597 C CA . ASN A 1 110 ? 31.467 3.997 41.305 1.00 24.19 87 ASN C CA 1
ATOM 598 C C . ASN A 1 110 ? 32.434 3.580 40.227 1.00 28.13 87 ASN C C 1
ATOM 599 O O . ASN A 1 110 ? 33.488 3.047 40.539 1.00 29.21 87 ASN C O 1
ATOM 604 N N . ALA A 1 111 ? 32.123 3.876 38.962 1.00 28.07 88 ALA C N 1
ATOM 605 C CA . ALA A 1 111 ? 32.976 3.477 37.846 1.00 32.02 88 ALA C CA 1
ATOM 606 C C . ALA A 1 111 ? 34.406 3.969 38.067 1.00 32.05 88 ALA C C 1
ATOM 607 O O . ALA A 1 111 ? 34.633 5.082 38.476 1.00 31.10 88 ALA C O 1
ATOM 609 N N . GLY A 1 112 ? 35.363 3.101 37.887 1.00 35.19 89 GLY C N 1
ATOM 610 C CA . GLY A 1 112 ? 36.694 3.480 38.287 1.00 36.73 89 GLY C CA 1
ATOM 611 C C . GLY A 1 112 ? 37.619 2.352 38.001 1.00 39.45 89 GLY C C 1
ATOM 612 O O . GLY A 1 112 ? 37.223 1.165 37.999 1.00 40.13 89 GLY C O 1
ATOM 613 N N . VAL A 1 113 ? 38.867 2.737 37.756 1.00 40.72 90 VAL C N 1
ATOM 614 C CA . VAL A 1 113 ? 39.911 1.798 37.385 1.00 41.97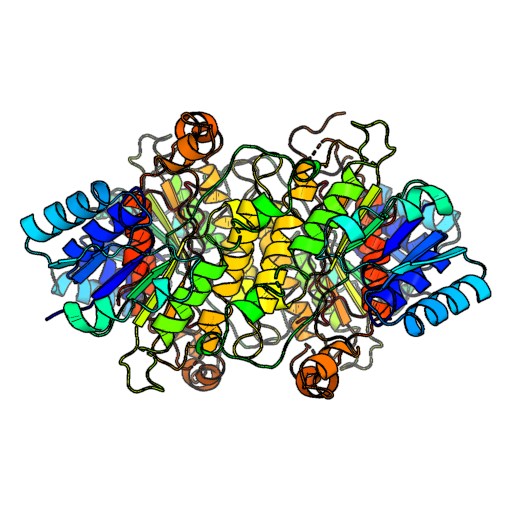 90 VAL C CA 1
ATOM 615 C C . VAL A 1 113 ? 41.181 2.185 38.106 1.00 39.91 90 VAL C C 1
ATOM 616 O O . VAL A 1 113 ? 41.347 3.343 38.536 1.00 39.37 90 VAL C O 1
ATOM 620 N N . VAL A 1 114 ? 42.062 1.212 38.221 1.00 40.42 91 VAL C N 1
ATOM 621 C CA . VAL A 1 114 ? 43.473 1.433 38.633 1.00 39.56 91 VAL C CA 1
ATOM 622 C C . VAL A 1 114 ? 44.282 1.147 37.351 1.00 42.87 91 VAL C C 1
ATOM 623 O O . VAL A 1 114 ? 43.722 1.113 36.245 1.00 42.91 91 VAL C O 1
ATOM 627 N N . ASP A 1 115 ? 45.580 0.929 37.497 1.00 42.24 92 ASP C N 1
ATOM 628 C CA . ASP A 1 115 ? 46.386 0.540 36.351 1.00 43.17 92 ASP C CA 1
ATOM 629 C C . ASP A 1 115 ? 47.540 -0.191 37.016 1.00 44.96 92 ASP C C 1
ATOM 630 O O . ASP A 1 115 ? 47.573 -0.357 38.252 1.00 45.59 92 ASP C O 1
ATOM 635 N N . GLN A 1 116 ? 48.516 -0.561 36.221 1.00 42.70 93 GLN C N 1
ATOM 636 C CA . GLN A 1 116 ? 49.707 -1.206 36.750 1.00 42.16 93 GLN C CA 1
ATOM 637 C C . GLN A 1 116 ? 50.410 -0.337 37.799 1.00 38.79 93 GLN C C 1
ATOM 638 O O . GLN A 1 116 ? 50.308 0.883 37.816 1.00 43.30 93 GLN C O 1
ATOM 641 N N . THR A 1 117 ? 51.112 -0.996 38.692 1.00 38.97 94 THR C N 1
ATOM 642 C CA . THR A 1 117 ? 52.043 -0.358 39.638 1.00 37.34 94 THR C CA 1
ATOM 643 C C . THR A 1 117 ? 52.974 0.552 38.841 1.00 35.62 94 THR C C 1
ATOM 644 O O . THR A 1 117 ? 53.551 0.134 37.843 1.00 33.50 94 THR C O 1
ATOM 648 N N . THR A 1 118 ? 53.135 1.790 39.288 1.00 32.30 95 THR C N 1
ATOM 649 C CA . THR A 1 118 ? 54.076 2.707 38.670 1.00 33.21 95 THR C CA 1
ATOM 650 C C . THR A 1 118 ? 54.558 3.743 39.666 1.00 31.41 95 THR C C 1
ATOM 651 O O . THR A 1 118 ? 53.907 3.996 40.685 1.00 30.39 95 THR C O 1
ATOM 655 N N . ARG A 1 119 ? 55.745 4.230 39.398 1.00 30.78 96 ARG C N 1
ATOM 656 C CA . ARG A 1 119 ? 56.215 5.476 39.975 1.00 29.58 96 ARG C CA 1
ATOM 657 C C . ARG A 1 119 ? 55.802 6.604 39.087 1.00 28.70 96 ARG C C 1
ATOM 658 O O . ARG A 1 119 ? 55.598 6.430 37.862 1.00 28.51 96 ARG C O 1
ATOM 666 N N . VAL A 1 120 ? 55.750 7.796 39.660 1.00 27.85 97 VAL C N 1
ATOM 667 C CA . VAL A 1 120 ? 55.491 8.998 38.882 1.00 28.48 97 VAL C CA 1
ATOM 668 C C . VAL A 1 120 ? 56.490 9.183 37.753 1.00 29.67 97 VAL C C 1
ATOM 669 O O . VAL A 1 120 ? 56.124 9.611 36.672 1.00 30.99 97 VAL C O 1
ATOM 673 N N . ASP A 1 121 ? 57.751 8.852 37.985 1.00 30.37 98 ASP C N 1
ATOM 674 C CA . ASP A 1 121 ? 58.721 9.069 36.947 1.00 32.03 98 ASP C CA 1
ATOM 675 C C . ASP A 1 121 ? 58.549 8.069 35.755 1.00 32.53 98 ASP C C 1
ATOM 676 O O . ASP A 1 121 ? 59.225 8.207 34.778 1.00 33.35 98 ASP C O 1
ATOM 681 N N . GLY A 1 122 ? 57.604 7.147 35.859 1.00 32.18 99 GLY C N 1
ATOM 682 C CA . GLY A 1 122 ? 57.225 6.219 34.774 1.00 34.45 99 GLY C CA 1
ATOM 683 C C . GLY A 1 122 ? 55.840 6.504 34.188 1.00 34.09 99 GLY C C 1
ATOM 684 O O . GLY A 1 122 ? 55.396 5.806 33.280 1.00 35.94 99 GLY C O 1
ATOM 685 N N . ILE A 1 123 ? 55.185 7.583 34.611 1.00 33.22 100 ILE C N 1
ATOM 686 C CA A ILE A 1 123 ? 53.821 7.919 34.182 0.50 33.02 100 ILE C CA 1
ATOM 687 C CA B ILE A 1 123 ? 53.800 7.865 34.183 0.50 32.62 100 ILE C CA 1
ATOM 688 C C . ILE A 1 123 ? 53.770 8.502 32.773 1.00 33.82 100 ILE C C 1
ATOM 689 O O . ILE A 1 123 ? 54.588 9.355 32.425 1.00 34.99 100 ILE C O 1
ATOM 698 N N . THR A 1 124 ? 52.865 8.020 31.946 1.00 33.28 101 THR C N 1
ATOM 699 C CA . THR A 1 124 ? 52.681 8.619 30.621 1.00 33.88 101 THR C CA 1
ATOM 700 C C . THR A 1 124 ? 51.453 9.494 30.633 1.00 32.46 101 THR C C 1
ATOM 701 O O . THR A 1 124 ? 50.553 9.291 31.451 1.00 30.43 101 THR C O 1
ATOM 705 N N . LEU A 1 125 ? 51.374 10.395 29.660 1.00 32.80 102 LEU C N 1
ATOM 706 C CA . LEU A 1 125 ? 50.183 11.222 29.533 1.00 32.56 102 LEU C CA 1
ATOM 707 C C . LEU A 1 125 ? 48.979 10.368 29.221 1.00 32.23 102 LEU C C 1
ATOM 708 O O . LEU A 1 125 ? 47.913 10.629 29.734 1.00 30.47 102 LEU C O 1
ATOM 713 N N . GLU A 1 126 ? 49.143 9.370 28.356 1.00 33.50 103 GLU C N 1
ATOM 714 C CA . GLU A 1 126 ? 48.022 8.506 28.038 1.00 35.71 103 GLU C CA 1
ATOM 715 C C . GLU A 1 126 ? 47.435 7.808 29.300 1.00 33.27 103 GLU C C 1
ATOM 716 O O . GLU A 1 126 ? 46.211 7.754 29.495 1.00 31.88 103 GLU C O 1
ATOM 722 N N . ARG A 1 127 ? 48.306 7.344 30.174 1.00 31.82 104 ARG C N 1
ATOM 723 C CA . ARG A 1 127 ? 47.861 6.749 31.466 1.00 30.71 104 ARG C CA 1
ATOM 724 C C . ARG A 1 127 ? 47.062 7.753 32.326 1.00 29.44 104 ARG C C 1
ATOM 725 O O . ARG A 1 127 ? 45.993 7.464 32.841 1.00 29.18 104 ARG C O 1
ATOM 733 N N . LEU A 1 128 ? 47.595 8.949 32.458 1.00 29.00 105 LEU C N 1
ATOM 734 C CA . LEU A 1 128 ? 46.940 9.989 33.222 1.00 28.02 105 LEU C CA 1
ATOM 735 C C . LEU A 1 128 ? 45.577 10.344 32.664 1.00 26.98 105 LEU C C 1
ATOM 736 O O . LEU A 1 128 ? 44.626 10.530 33.385 1.00 25.43 105 LEU C O 1
ATOM 741 N N . GLN A 1 129 ? 45.509 10.475 31.366 1.00 28.47 106 GLN C N 1
ATOM 742 C CA . GLN A 1 129 ? 44.294 10.808 30.671 1.00 29.76 106 GLN C CA 1
ATOM 743 C C . GLN A 1 129 ? 43.210 9.794 30.993 1.00 29.53 106 GLN C C 1
ATOM 744 O O . GLN A 1 129 ? 42.094 10.158 31.321 1.00 30.11 106 GLN C O 1
ATOM 750 N N . ARG A 1 130 ? 43.528 8.536 30.845 1.00 30.18 107 ARG C N 1
ATOM 751 C CA . ARG A 1 130 ? 42.603 7.431 31.150 1.00 31.59 107 ARG C CA 1
ATOM 752 C C . ARG A 1 130 ? 42.164 7.432 32.593 1.00 29.13 107 ARG C C 1
ATOM 753 O O . ARG A 1 130 ? 40.991 7.438 32.900 1.00 28.24 107 ARG C O 1
ATOM 769 N N . PHE A 1 132 ? 42.127 9.812 34.840 1.00 25.63 109 PHE C N 1
ATOM 770 C CA . PHE A 1 132 ? 41.288 10.942 35.202 1.00 25.22 109 PHE C CA 1
ATOM 771 C C . PHE A 1 132 ? 39.957 11.009 34.462 1.00 26.33 109 PHE C C 1
ATOM 772 O O . PHE A 1 132 ? 38.965 11.400 35.058 1.00 26.80 109 PHE C O 1
ATOM 780 N N . GLU A 1 133 ? 39.951 10.657 33.214 1.00 27.46 110 GLU C N 1
ATOM 781 C CA . GLU A 1 133 ? 38.700 10.720 32.481 1.00 29.09 110 GLU C CA 1
ATOM 782 C C . GLU A 1 133 ? 37.638 9.735 33.050 1.00 28.73 110 GLU C C 1
ATOM 783 O O . GLU A 1 133 ? 36.520 10.081 33.130 1.00 29.82 110 GLU C O 1
ATOM 789 N N . ILE A 1 134 ? 38.029 8.546 33.482 1.00 28.59 111 ILE C N 1
ATOM 790 C CA . ILE A 1 134 ? 37.107 7.582 34.052 1.00 28.41 111 ILE C CA 1
ATOM 791 C C . ILE A 1 134 ? 36.806 7.949 35.479 1.00 29.03 111 ILE C C 1
ATOM 792 O O . ILE A 1 134 ? 35.641 8.125 35.840 1.00 28.82 111 ILE C O 1
ATOM 797 N N . ASN A 1 135 ? 37.851 8.100 36.309 1.00 27.14 112 ASN C N 1
ATOM 798 C CA . ASN A 1 135 ? 37.611 8.309 37.727 1.00 27.07 112 ASN C CA 1
ATOM 799 C C . ASN A 1 135 ? 37.014 9.669 38.049 1.00 27.90 112 ASN C C 1
ATOM 800 O O . ASN A 1 135 ? 36.229 9.791 39.010 1.00 28.87 112 ASN C O 1
ATOM 805 N N . VAL A 1 136 ? 37.386 10.721 37.299 1.00 26.21 113 VAL C N 1
ATOM 806 C CA . VAL A 1 136 ? 37.031 12.062 37.638 1.00 25.33 113 VAL C CA 1
ATOM 807 C C . VAL A 1 136 ? 35.995 12.609 36.646 1.00 26.04 113 VAL C C 1
ATOM 808 O O . VAL A 1 136 ? 34.916 12.998 37.036 1.00 25.44 113 VAL C O 1
ATOM 812 N N . PHE A 1 137 ? 36.358 12.688 35.380 1.00 25.54 114 PHE C N 1
ATOM 813 C CA . PHE A 1 137 ? 35.480 13.349 34.420 1.00 26.48 114 PHE C CA 1
ATOM 814 C C . PHE A 1 137 ? 34.105 12.616 34.355 1.00 26.78 114 PHE C C 1
ATOM 815 O O . PHE A 1 137 ? 33.075 13.261 34.286 1.00 26.54 114 PHE C O 1
ATOM 823 N N . GLY A 1 138 ? 34.132 11.303 34.370 1.00 26.90 115 GLY C N 1
ATOM 824 C CA . GLY A 1 138 ? 32.893 10.501 34.390 1.00 27.93 115 GLY C CA 1
ATOM 825 C C . GLY A 1 138 ? 32.001 10.860 35.571 1.00 27.19 115 GLY C C 1
ATOM 826 O O . GLY A 1 138 ? 30.788 11.003 35.411 1.00 26.34 115 GLY C O 1
ATOM 827 N N . SER A 1 139 ? 32.601 11.051 36.735 1.00 24.31 116 SER C N 1
ATOM 828 C CA . SER A 1 139 ? 31.841 11.425 37.927 1.00 24.30 116 SER C CA 1
ATOM 829 C C . SER A 1 139 ? 31.236 12.838 37.825 1.00 24.42 116 SER C C 1
ATOM 830 O O . SER A 1 139 ? 30.078 13.052 38.164 1.00 24.02 116 SER C O 1
ATOM 833 N N . PHE A 1 140 ? 31.966 13.780 37.221 1.00 24.47 117 PHE C N 1
ATOM 834 C CA . PHE A 1 140 ? 31.421 15.103 36.941 1.00 24.86 117 PHE C CA 1
ATOM 835 C C . PHE A 1 140 ? 30.258 15.036 35.933 1.00 26.46 117 PHE C C 1
ATOM 836 O O . PHE A 1 140 ? 29.216 15.651 36.119 1.00 26.46 117 PHE C O 1
ATOM 844 N N . LEU A 1 141 ? 30.460 14.292 34.872 1.00 26.57 118 LEU C N 1
ATOM 845 C CA . LEU A 1 141 ? 29.441 14.239 33.824 1.00 29.05 118 LEU C CA 1
ATOM 846 C C . LEU A 1 141 ? 28.164 13.577 34.330 1.00 28.69 118 LEU C C 1
ATOM 847 O O . LEU A 1 141 ? 27.075 14.040 34.031 1.00 28.20 118 LEU C O 1
ATOM 852 N N . CYS A 1 142 ? 28.318 12.469 35.062 1.00 27.75 119 CYS C N 1
ATOM 853 C CA . CYS A 1 142 ? 27.122 11.760 35.607 1.00 27.32 119 CYS C CA 1
ATOM 854 C C . CYS A 1 142 ? 26.429 12.621 36.630 1.00 26.49 119 CYS C C 1
ATOM 855 O O . CYS A 1 142 ? 25.190 12.740 36.656 1.00 27.41 119 CYS C O 1
ATOM 858 N N . ALA A 1 143 ? 27.213 13.321 37.455 1.00 25.37 120 ALA C N 1
ATOM 859 C CA . ALA A 1 143 ? 26.631 14.250 38.409 1.00 25.53 120 ALA C CA 1
ATOM 860 C C . ALA A 1 143 ? 25.908 15.412 37.752 1.00 26.06 120 ALA C C 1
ATOM 861 O O . ALA A 1 143 ? 24.853 15.785 38.215 1.00 25.90 120 ALA C O 1
ATOM 863 N N . ARG A 1 144 ? 26.430 15.932 36.651 1.00 26.88 121 ARG C N 1
ATOM 864 C CA . ARG A 1 144 ? 25.778 16.994 35.896 1.00 28.20 121 ARG C CA 1
ATOM 865 C C . ARG A 1 144 ? 24.351 16.552 35.491 1.00 28.89 121 ARG C C 1
ATOM 866 O O . ARG A 1 144 ? 23.359 17.247 35.738 1.00 28.37 121 ARG C O 1
ATOM 874 N N . GLU A 1 145 ? 24.273 15.410 34.824 1.00 28.94 122 GLU C N 1
ATOM 875 C CA . GLU A 1 145 ? 23.007 14.888 34.340 1.00 29.70 122 GLU C CA 1
ATOM 876 C C . GLU A 1 145 ? 22.073 14.556 35.499 1.00 28.93 122 GLU C C 1
ATOM 877 O O . GLU A 1 145 ? 20.845 14.742 35.372 1.00 28.93 122 GLU C O 1
ATOM 883 N N . ALA A 1 146 ? 22.624 14.095 36.615 1.00 26.67 123 ALA C N 1
ATOM 884 C CA . ALA A 1 146 ? 21.809 13.797 37.793 1.00 25.79 123 ALA C CA 1
ATOM 885 C C . ALA A 1 146 ? 21.240 15.066 38.401 1.00 26.34 123 ALA C C 1
ATOM 886 O O . ALA A 1 146 ? 20.032 15.152 38.700 1.00 26.93 123 ALA C O 1
ATOM 888 N N . VAL A 1 147 ? 22.086 16.071 38.570 1.00 25.05 124 VAL C N 1
ATOM 889 C CA . VAL A 1 147 ? 21.627 17.359 39.100 1.00 25.58 124 VAL C CA 1
ATOM 890 C C . VAL A 1 147 ? 20.531 17.994 38.249 1.00 27.61 124 VAL C C 1
ATOM 891 O O . VAL A 1 147 ? 19.572 18.528 38.762 1.00 28.88 124 VAL C O 1
ATOM 895 N N . LYS A 1 148 ? 20.684 17.920 36.931 1.00 28.93 125 LYS C N 1
ATOM 896 C CA . LYS A 1 148 ? 19.694 18.466 36.054 1.00 30.51 125 LYS C CA 1
ATOM 897 C C . LYS A 1 148 ? 18.314 17.876 36.300 1.00 30.67 125 LYS C C 1
ATOM 898 O O . LYS A 1 148 ? 17.320 18.544 36.084 1.00 30.64 125 LYS C O 1
ATOM 904 N N . ARG A 1 149 ? 18.273 16.610 36.671 1.00 29.72 126 ARG C N 1
ATOM 905 C CA . ARG A 1 149 ? 17.009 15.859 36.874 1.00 30.83 126 ARG C CA 1
ATOM 906 C C . ARG A 1 149 ? 16.495 15.962 38.277 1.00 30.42 126 ARG C C 1
ATOM 907 O O . ARG A 1 149 ? 15.296 16.043 38.511 1.00 33.03 126 ARG C O 1
ATOM 923 N N . SER A 1 151 ? 17.488 18.383 40.790 1.00 28.58 128 SER C N 1
ATOM 924 C CA . SER A 1 151 ? 17.410 19.691 41.491 1.00 28.20 128 SER C CA 1
ATOM 925 C C . SER A 1 151 ? 15.963 20.230 41.534 1.00 29.47 128 SER C C 1
ATOM 926 O O . SER A 1 151 ? 15.298 20.329 40.520 1.00 29.87 128 SER C O 1
ATOM 929 N N . THR A 1 152 ? 15.550 20.686 42.711 1.00 29.90 129 THR C N 1
ATOM 930 C CA . THR A 1 152 ? 14.288 21.423 42.836 1.00 31.39 129 THR C CA 1
ATOM 931 C C . THR A 1 152 ? 14.264 22.721 42.015 1.00 34.52 129 THR C C 1
ATOM 932 O O . THR A 1 152 ? 13.183 23.228 41.687 1.00 35.90 129 THR C O 1
ATOM 936 N N . ARG A 1 153 ? 15.413 23.223 41.627 1.00 34.91 130 ARG C N 1
ATOM 937 C CA . ARG A 1 153 ? 15.540 24.438 40.797 1.00 39.29 130 ARG C CA 1
ATOM 938 C C . ARG A 1 153 ? 14.942 24.184 39.425 1.00 39.72 130 ARG C C 1
ATOM 939 O O . ARG A 1 153 ? 14.450 25.104 38.764 1.00 43.45 130 ARG C O 1
ATOM 947 N N . TYR A 1 154 ? 14.933 22.936 39.004 1.00 38.06 131 TYR C N 1
ATOM 948 C CA . TYR A 1 154 ? 14.390 22.562 37.704 1.00 40.14 131 TYR C CA 1
ATOM 949 C C . TYR A 1 154 ? 13.107 21.782 37.843 1.00 41.04 131 TYR C C 1
ATOM 950 O O . TYR A 1 154 ? 12.658 21.187 36.876 1.00 42.33 131 TYR C O 1
ATOM 959 N N . GLY A 1 155 ? 12.478 21.841 39.018 1.00 38.86 132 GLY C N 1
ATOM 960 C CA . GLY A 1 155 ? 11.209 21.121 39.241 1.00 39.75 132 GLY C CA 1
ATOM 961 C C . GLY A 1 155 ? 11.371 19.668 39.640 1.00 37.54 132 GLY C C 1
ATOM 962 O O . GLY A 1 155 ? 10.397 18.896 39.600 1.00 36.16 132 GLY C O 1
ATOM 963 N N . GLY A 1 156 ? 12.593 19.259 39.956 1.00 34.47 133 GLY C N 1
ATOM 964 C CA . GLY A 1 156 ? 12.803 17.903 40.417 1.00 34.06 133 GLY C CA 1
ATOM 965 C C . GLY A 1 156 ? 12.426 17.800 41.893 1.00 33.07 133 GLY C C 1
ATOM 966 O O . GLY A 1 156 ? 12.032 18.808 42.495 1.00 33.45 133 GLY C O 1
ATOM 967 N N . SER A 1 157 ? 12.523 16.607 42.474 1.00 32.30 134 SER C N 1
ATOM 968 C CA . SER A 1 157 ? 12.119 16.380 43.863 1.00 32.91 134 SER C CA 1
ATOM 969 C C . SER A 1 157 ? 13.294 16.067 44.748 1.00 30.67 134 SER C C 1
ATOM 970 O O . SER A 1 157 ? 13.124 15.687 45.884 1.00 30.14 134 SER C O 1
ATOM 973 N N . GLY A 1 158 ? 14.478 16.341 44.249 1.00 28.04 135 GLY C N 1
ATOM 974 C CA . GLY A 1 158 ? 15.704 16.232 45.036 1.00 26.84 135 GLY C CA 1
ATOM 975 C C . GLY A 1 158 ? 16.291 14.858 44.843 1.00 25.06 135 GLY C C 1
ATOM 976 O O . GLY A 1 158 ? 15.841 14.068 44.023 1.00 24.20 135 GLY C O 1
ATOM 977 N N . GLY A 1 159 ? 17.346 14.558 45.589 1.00 23.05 136 GLY C N 1
ATOM 978 C CA . GLY A 1 159 ? 17.947 13.254 45.440 1.00 23.07 136 GLY C CA 1
ATOM 979 C C . GLY A 1 159 ? 19.255 13.157 46.209 1.00 21.71 136 GLY C C 1
ATOM 980 O O . GLY A 1 159 ? 19.602 14.057 46.936 1.00 20.83 136 GLY C O 1
ATOM 981 N N . SER A 1 160 ? 20.008 12.100 45.954 1.00 22.34 137 SER C N 1
ATOM 982 C CA . SER A 1 160 ? 21.251 11.827 46.663 1.00 21.68 137 SER C CA 1
ATOM 983 C C . SER A 1 160 ? 22.302 11.232 45.734 1.00 20.57 137 SER C C 1
ATOM 984 O O . SER A 1 160 ? 21.999 10.398 44.905 1.00 20.43 137 SER C O 1
ATOM 987 N N . ILE A 1 161 ? 23.530 11.685 45.891 1.00 19.99 138 ILE C N 1
ATOM 988 C CA . ILE A 1 161 ? 24.650 11.239 45.083 1.00 19.86 138 ILE C CA 1
ATOM 989 C C . ILE A 1 161 ? 25.776 10.775 46.015 1.00 19.45 138 ILE C C 1
ATOM 990 O O . ILE A 1 161 ? 26.093 11.473 46.976 1.00 19.28 138 ILE C O 1
ATOM 995 N N . VAL A 1 162 ? 26.291 9.581 45.744 1.00 18.61 139 VAL C N 1
ATOM 996 C CA . VAL A 1 162 ? 27.422 9.071 46.485 1.00 18.49 139 VAL C CA 1
ATOM 997 C C . VAL A 1 162 ? 28.553 8.882 45.471 1.00 18.84 139 VAL C C 1
ATOM 998 O O . VAL A 1 162 ? 28.402 8.109 44.512 1.00 20.06 139 VAL C O 1
ATOM 1002 N N . ASN A 1 163 ? 29.694 9.499 45.775 1.00 18.17 140 ASN C N 1
ATOM 1003 C CA . ASN A 1 163 ? 30.898 9.270 44.982 1.00 19.05 140 ASN C CA 1
ATOM 1004 C C . ASN A 1 163 ? 31.788 8.234 45.671 1.00 19.78 140 ASN C C 1
ATOM 1005 O O . ASN A 1 163 ? 31.827 8.223 46.925 1.00 21.80 140 ASN C O 1
ATOM 1010 N N . VAL A 1 164 ? 32.371 7.323 44.917 1.00 19.47 141 VAL C N 1
ATOM 1011 C CA . VAL A 1 164 ? 33.288 6.330 45.539 1.00 20.22 141 VAL C CA 1
ATOM 1012 C C . VAL A 1 164 ? 34.712 6.818 45.345 1.00 19.94 141 VAL C C 1
ATOM 1013 O O . VAL A 1 164 ? 35.231 6.895 44.215 1.00 21.78 141 VAL C O 1
ATOM 1017 N N . SER A 1 165 ? 35.299 7.222 46.441 1.00 18.66 142 SER C N 1
ATOM 1018 C CA . SER A 1 165 ? 36.645 7.730 46.493 1.00 18.12 142 SER C CA 1
ATOM 1019 C C . SER A 1 165 ? 37.558 6.575 46.934 1.00 17.94 142 SER C C 1
ATOM 1020 O O . SER A 1 165 ? 37.361 5.454 46.526 1.00 18.31 142 SER C O 1
ATOM 1023 N N . SER A 1 166 ? 38.518 6.827 47.834 1.00 17.58 143 SER C N 1
ATOM 1024 C CA . SER A 1 166 ? 39.422 5.809 48.313 1.00 17.54 143 SER C CA 1
ATOM 1025 C C . SER A 1 166 ? 40.254 6.388 49.497 1.00 18.01 143 SER C C 1
ATOM 1026 O O . SER A 1 166 ? 40.522 7.574 49.518 1.00 18.77 143 SER C O 1
ATOM 1029 N N . ALA A 1 167 ? 40.684 5.545 50.406 1.00 18.95 144 ALA C N 1
ATOM 1030 C CA . ALA A 1 167 ? 41.711 5.932 51.371 1.00 19.74 144 ALA C CA 1
ATOM 1031 C C . ALA A 1 167 ? 42.939 6.527 50.672 1.00 19.57 144 ALA C C 1
ATOM 1032 O O . ALA A 1 167 ? 43.659 7.337 51.244 1.00 20.35 144 ALA C O 1
ATOM 1034 N N . ALA A 1 168 ? 43.198 6.126 49.425 1.00 20.35 145 ALA C N 1
ATOM 1035 C CA . ALA A 1 168 ? 44.311 6.648 48.692 1.00 20.31 145 ALA C CA 1
ATOM 1036 C C . ALA A 1 168 ? 44.276 8.148 48.572 1.00 19.66 145 ALA C C 1
ATOM 1037 O O . ALA A 1 168 ? 45.332 8.777 48.472 1.00 20.22 145 ALA C O 1
ATOM 1039 N N . ALA A 1 169 ? 43.091 8.732 48.587 1.00 19.24 146 ALA C N 1
ATOM 1040 C CA . ALA A 1 169 ? 42.974 10.213 48.551 1.00 19.75 146 ALA C CA 1
ATOM 1041 C C . ALA A 1 169 ? 43.726 10.862 49.709 1.00 19.87 146 ALA C C 1
ATOM 1042 O O . ALA A 1 169 ? 44.210 11.956 49.546 1.00 20.81 146 ALA C O 1
ATOM 1044 N N . ARG A 1 170 ? 43.794 10.174 50.845 1.00 20.01 147 ARG C N 1
ATOM 1045 C CA . ARG A 1 170 ? 44.493 10.658 52.002 1.00 21.07 147 ARG C CA 1
ATOM 1046 C C . ARG A 1 170 ? 45.915 10.150 52.020 1.00 22.81 147 ARG C C 1
ATOM 1047 O O . ARG A 1 170 ? 46.739 10.810 52.580 1.00 25.74 147 ARG C O 1
ATOM 1055 N N . LEU A 1 171 ? 46.194 8.959 51.511 1.00 21.54 148 LEU C N 1
ATOM 1056 C CA . LEU A 1 171 ? 47.525 8.318 51.720 1.00 22.35 148 LEU C CA 1
ATOM 1057 C C . LEU A 1 171 ? 48.515 8.515 50.580 1.00 21.91 148 LEU C C 1
ATOM 1058 O O . LEU A 1 171 ? 49.713 8.501 50.806 1.00 21.66 148 LEU C O 1
ATOM 1063 N N . GLY A 1 172 ? 47.999 8.673 49.360 1.00 20.83 149 GLY C N 1
ATOM 1064 C CA . GLY A 1 172 ? 48.785 9.013 48.204 1.00 22.43 149 GLY C CA 1
ATOM 1065 C C . GLY A 1 172 ? 49.341 7.890 47.313 1.00 22.26 149 GLY C C 1
ATOM 1066 O O . GLY A 1 172 ? 49.894 8.188 46.263 1.00 22.52 149 GLY C O 1
ATOM 1067 N N . SER A 1 173 ? 49.182 6.630 47.725 1.00 22.45 150 SER C N 1
ATOM 1068 C CA . SER A 1 173 ? 49.631 5.466 46.996 1.00 22.62 150 SER C CA 1
ATOM 1069 C C . SER A 1 173 ? 51.066 5.567 46.426 1.00 23.19 150 SER C C 1
ATOM 1070 O O . SER A 1 173 ? 51.297 5.266 45.231 1.00 23.50 150 SER C O 1
ATOM 1073 N N . PRO A 1 174 ? 52.019 5.987 47.260 1.00 23.71 151 PRO C N 1
ATOM 1074 C CA . PRO A 1 174 ? 53.377 6.153 46.757 1.00 24.56 151 PRO C CA 1
ATOM 1075 C C . PRO A 1 174 ? 53.956 4.866 46.199 1.00 26.18 151 PRO C C 1
ATOM 1076 O O . PRO A 1 174 ? 53.834 3.800 46.810 1.00 25.68 151 PRO C O 1
ATOM 1080 N N . GLY A 1 175 ? 54.637 4.968 45.069 1.00 27.34 152 GLY C N 1
ATOM 1081 C CA . GLY A 1 175 ? 55.293 3.857 44.468 1.00 29.01 152 GLY C CA 1
ATOM 1082 C C . GLY A 1 175 ? 54.352 2.841 43.850 1.00 30.25 152 GLY C C 1
ATOM 1083 O O . GLY A 1 175 ? 54.805 1.797 43.437 1.00 28.91 152 GLY C O 1
ATOM 1084 N N . GLN A 1 176 ? 53.059 3.155 43.819 1.00 29.42 153 GLN C N 1
ATOM 1085 C CA . GLN A 1 176 ? 52.011 2.250 43.334 1.00 32.31 153 GLN C CA 1
ATOM 1086 C C . GLN A 1 176 ? 51.160 2.938 42.264 1.00 29.18 153 GLN C C 1
ATOM 1087 O O . GLN A 1 176 ? 51.135 2.491 41.151 1.00 29.72 153 GLN C O 1
ATOM 1093 N N . TYR A 1 177 ? 50.449 3.980 42.652 1.00 26.76 154 TYR C N 1
ATOM 1094 C CA . TYR A 1 177 ? 49.658 4.764 41.700 1.00 27.86 154 TYR C CA 1
ATOM 1095 C C . TYR A 1 177 ? 49.210 6.109 42.243 1.00 24.98 154 TYR C C 1
ATOM 1096 O O . TYR A 1 177 ? 48.075 6.340 42.532 1.00 22.81 154 TYR C O 1
ATOM 1105 N N . VAL A 1 178 ? 50.185 7.026 42.292 1.00 23.90 155 VAL C N 1
ATOM 1106 C CA . VAL A 1 178 ? 49.959 8.350 42.788 1.00 23.26 155 VAL C CA 1
ATOM 1107 C C . VAL A 1 178 ? 48.935 9.048 41.932 1.00 23.34 155 VAL C C 1
ATOM 1108 O O . VAL A 1 178 ? 48.134 9.820 42.437 1.00 22.69 155 VAL C O 1
ATOM 1112 N N . ASP A 1 179 ? 48.930 8.723 40.651 1.00 23.99 156 ASP C N 1
ATOM 1113 C CA . ASP A 1 179 ? 47.849 9.237 39.782 1.00 24.02 156 ASP C CA 1
ATOM 1114 C C . ASP A 1 179 ? 46.417 8.836 40.188 1.00 23.12 156 ASP C C 1
ATOM 1115 O O . ASP A 1 179 ? 45.484 9.674 40.154 1.00 23.33 156 ASP C O 1
ATOM 1120 N N . TYR A 1 180 ? 46.237 7.567 40.515 1.00 22.81 157 TYR C N 1
ATOM 1121 C CA . TYR A 1 180 ? 44.953 7.090 41.025 1.00 23.38 157 TYR C CA 1
ATOM 1122 C C . TYR A 1 180 ? 44.579 7.816 42.313 1.00 21.99 157 TYR C C 1
ATOM 1123 O O . TYR A 1 180 ? 43.469 8.323 42.496 1.00 20.12 157 TYR C O 1
AT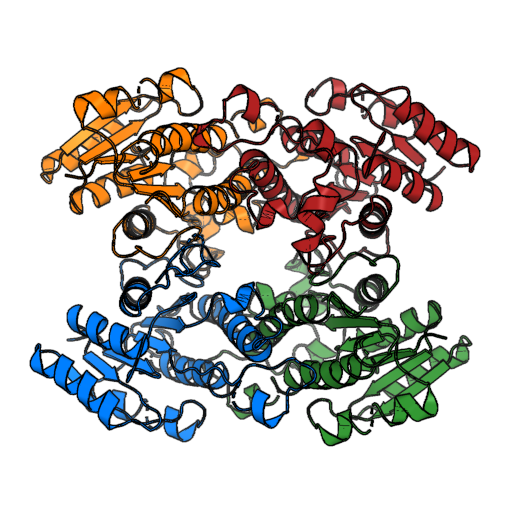OM 1132 N N . ALA A 1 181 ? 45.560 7.929 43.186 1.00 20.94 158 ALA C N 1
ATOM 1133 C CA . ALA A 1 181 ? 45.322 8.635 44.463 1.00 20.19 158 ALA C CA 1
ATOM 1134 C C . ALA A 1 181 ? 44.910 10.084 44.241 1.00 20.00 158 ALA C C 1
ATOM 1135 O O . ALA A 1 181 ? 43.930 10.567 44.843 1.00 20.57 158 ALA C O 1
ATOM 1137 N N . ALA A 1 182 ? 45.617 10.757 43.356 1.00 20.00 159 ALA C N 1
ATOM 1138 C CA . ALA A 1 182 ? 45.268 12.143 42.988 1.00 19.72 159 ALA C CA 1
ATOM 1139 C C . ALA A 1 182 ? 43.856 12.265 42.419 1.00 19.64 159 ALA C C 1
ATOM 1140 O O . ALA A 1 182 ? 43.108 13.164 42.744 1.00 19.21 159 ALA C O 1
ATOM 1142 N N . ALA A 1 183 ? 43.491 11.344 41.554 1.00 21.36 160 ALA C N 1
ATOM 1143 C CA . ALA A 1 183 ? 42.119 11.332 40.983 1.00 21.02 160 ALA C CA 1
ATOM 1144 C C . ALA A 1 183 ? 41.083 11.236 42.138 1.00 20.42 160 ALA C C 1
ATOM 1145 O O . ALA A 1 183 ? 40.093 11.901 42.133 1.00 20.15 160 ALA C O 1
ATOM 1147 N N . LYS A 1 184 ? 41.359 10.379 43.107 1.00 20.32 161 LYS C N 1
ATOM 1148 C CA . LYS A 1 184 ? 40.494 10.219 44.271 1.00 20.14 161 LYS C CA 1
ATOM 1149 C C . LYS A 1 184 ? 40.508 11.424 45.186 1.00 20.05 161 LYS C C 1
ATOM 1150 O O . LYS A 1 184 ? 39.451 11.795 45.701 1.00 21.37 161 LYS C O 1
ATOM 1156 N N . GLY A 1 185 ? 41.661 12.096 45.369 1.00 18.10 162 GLY C N 1
ATOM 1157 C CA . GLY A 1 185 ? 41.692 13.449 45.975 1.00 18.79 162 GLY C CA 1
ATOM 1158 C C . GLY A 1 185 ? 40.809 14.503 45.300 1.00 18.84 162 GLY C C 1
ATOM 1159 O O . GLY A 1 185 ? 40.074 15.248 45.974 1.00 20.19 162 GLY C O 1
ATOM 1160 N N . ALA A 1 186 ? 40.753 14.461 43.983 1.00 18.76 163 ALA C N 1
ATOM 1161 C CA . ALA A 1 186 ? 39.836 15.310 43.204 1.00 18.47 163 ALA C CA 1
ATOM 1162 C C . ALA A 1 186 ? 38.383 14.974 43.567 1.00 18.66 163 ALA C C 1
ATOM 1163 O O . ALA A 1 186 ? 37.573 15.887 43.684 1.00 18.78 163 ALA C O 1
ATOM 1165 N N . ILE A 1 187 ? 38.089 13.692 43.700 1.00 18.80 164 ILE C N 1
ATOM 1166 C CA . ILE A 1 187 ? 36.738 13.242 44.038 1.00 19.66 164 ILE C CA 1
ATOM 1167 C C . ILE A 1 187 ? 36.320 13.735 45.408 1.00 19.12 164 ILE C C 1
ATOM 1168 O O . ILE A 1 187 ? 35.207 14.175 45.611 1.00 17.67 164 ILE C O 1
ATOM 1173 N N . ASP A 1 188 ? 37.236 13.700 46.362 1.00 17.93 165 ASP C N 1
ATOM 1174 C CA . ASP A 1 188 ? 36.907 14.239 47.707 1.00 19.46 165 ASP C CA 1
ATOM 1175 C C . ASP A 1 188 ? 36.527 15.720 47.667 1.00 19.40 165 ASP C C 1
ATOM 1176 O O . ASP A 1 188 ? 35.506 16.141 48.239 1.00 19.76 165 ASP C O 1
ATOM 1181 N N . THR A 1 189 ? 37.334 16.524 46.958 1.00 19.17 166 THR C N 1
ATOM 1182 C CA . THR A 1 189 ? 37.087 17.939 46.855 1.00 18.95 166 THR C CA 1
ATOM 1183 C C . THR A 1 189 ? 35.810 18.210 46.060 1.00 18.53 166 THR C C 1
ATOM 1184 O O . THR A 1 189 ? 35.024 19.066 46.442 1.00 19.09 166 THR C O 1
ATOM 1188 N N . PHE A 1 190 ? 35.620 17.472 44.984 1.00 17.53 167 PHE C N 1
ATOM 1189 C CA . PHE A 1 190 ? 34.389 17.563 44.176 1.00 18.14 167 PHE C CA 1
ATOM 1190 C C . PHE A 1 190 ? 33.206 17.332 44.997 1.00 17.52 167 PHE C C 1
ATOM 1191 O O . PHE A 1 190 ? 32.207 18.040 44.893 1.00 20.16 167 PHE C O 1
ATOM 1199 N N . THR A 1 191 ? 33.274 16.343 45.836 1.00 18.07 168 THR C N 1
ATOM 1200 C CA . THR A 1 191 ? 32.176 15.961 46.733 1.00 18.56 168 THR C CA 1
ATOM 1201 C C . THR A 1 191 ? 31.770 17.145 47.614 1.00 19.24 168 THR C C 1
ATOM 1202 O O . THR A 1 191 ? 30.587 17.503 47.720 1.00 18.13 168 THR C O 1
ATOM 1206 N N . LEU A 1 192 ? 32.758 17.754 48.258 1.00 19.51 169 LEU C N 1
ATOM 1207 C CA A LEU A 1 192 ? 32.523 18.866 49.130 0.50 20.36 169 LEU C CA 1
ATOM 1208 C CA B LEU A 1 192 ? 32.542 18.888 49.151 0.50 20.55 169 LEU C CA 1
ATOM 1209 C C . LEU A 1 192 ? 31.969 20.080 48.402 1.00 20.63 169 LEU C C 1
ATOM 1210 O O . LEU A 1 192 ? 30.995 20.712 48.836 1.00 21.05 169 LEU C O 1
ATOM 1219 N N . GLY A 1 193 ? 32.575 20.413 47.268 1.00 20.04 170 GLY C N 1
ATOM 1220 C CA . GLY A 1 193 ? 32.163 21.546 46.465 1.00 20.03 170 GLY C CA 1
ATOM 1221 C C . GLY A 1 193 ? 30.764 21.385 45.900 1.00 19.51 170 GLY C C 1
ATOM 1222 O O . GLY A 1 193 ? 29.929 22.321 45.962 1.00 21.17 170 GLY C O 1
ATOM 1223 N N . LEU A 1 194 ? 30.511 20.244 45.326 1.00 19.48 171 LEU C N 1
ATOM 1224 C CA . LEU A 1 194 ? 29.173 20.003 44.762 1.00 20.69 171 LEU C CA 1
ATOM 1225 C C . LEU A 1 194 ? 28.128 19.973 45.833 1.00 19.96 171 LEU C C 1
ATOM 1226 O O . LEU A 1 194 ? 27.028 20.505 45.667 1.00 20.49 171 LEU C O 1
ATOM 1231 N N . ALA A 1 195 ? 28.418 19.319 46.942 1.00 21.03 172 ALA C N 1
ATOM 1232 C CA . ALA A 1 195 ? 27.485 19.321 48.099 1.00 20.14 172 ALA C CA 1
ATOM 1233 C C . ALA A 1 195 ? 27.061 20.731 48.488 1.00 20.82 172 ALA C C 1
ATOM 1234 O O . ALA A 1 195 ? 25.871 21.014 48.690 1.00 22.63 172 ALA C O 1
ATOM 1236 N N . LYS A 1 196 ? 28.029 21.627 48.636 1.00 21.26 173 LYS C N 1
ATOM 1237 C CA . LYS A 1 196 ? 27.718 22.976 49.039 1.00 22.09 173 LYS C CA 1
ATOM 1238 C C . LYS A 1 196 ? 26.892 23.703 47.952 1.00 22.19 173 LYS C C 1
ATOM 1239 O O . LYS A 1 196 ? 25.996 24.492 48.253 1.00 23.26 173 LYS C O 1
ATOM 1245 N N . GLU A 1 197 ? 27.213 23.410 46.694 1.00 22.79 174 GLU C N 1
ATOM 1246 C CA . GLU A 1 197 ? 26.603 24.093 45.568 1.00 23.08 174 GLU C CA 1
ATOM 1247 C C . GLU A 1 197 ? 25.117 23.757 45.444 1.00 23.32 174 GLU C C 1
ATOM 1248 O O . GLU A 1 197 ? 24.341 24.641 45.084 1.00 25.28 174 GLU C O 1
ATOM 1254 N N . VAL A 1 198 ? 24.736 22.530 45.697 1.00 21.89 175 VAL C N 1
ATOM 1255 C CA . VAL A 1 198 ? 23.310 22.052 45.527 1.00 22.34 175 VAL C CA 1
ATOM 1256 C C . VAL A 1 198 ? 22.538 21.821 46.816 1.00 22.18 175 VAL C C 1
ATOM 1257 O O . VAL A 1 198 ? 21.412 21.281 46.830 1.00 22.68 175 VAL C O 1
ATOM 1261 N N . ALA A 1 199 ? 23.080 22.327 47.938 1.00 22.05 176 ALA C N 1
ATOM 1262 C CA . ALA A 1 199 ? 22.514 22.053 49.287 1.00 22.29 176 ALA C CA 1
ATOM 1263 C C . ALA A 1 199 ? 21.154 22.643 49.515 1.00 24.00 176 ALA C C 1
ATOM 1264 O O . ALA A 1 199 ? 20.416 22.138 50.343 1.00 25.03 176 ALA C O 1
ATOM 1266 N N . THR A 1 200 ? 20.780 23.667 48.747 1.00 25.25 177 THR C N 1
ATOM 1267 C CA . THR A 1 200 ? 19.426 24.229 48.827 1.00 25.88 177 THR C CA 1
ATOM 1268 C C . THR A 1 200 ? 18.432 23.622 47.826 1.00 26.72 177 THR C C 1
ATOM 1269 O O . THR A 1 200 ? 17.247 23.999 47.865 1.00 28.23 177 THR C O 1
ATOM 1273 N N . GLU A 1 201 ? 18.857 22.663 47.019 1.00 25.57 178 GLU C N 1
ATOM 1274 C CA . GLU A 1 201 ? 18.132 22.147 45.884 1.00 27.01 178 GLU C CA 1
ATOM 1275 C C . GLU A 1 201 ? 17.642 20.742 46.111 1.00 26.32 178 GLU C C 1
ATOM 1276 O O . GLU A 1 201 ? 17.265 20.028 45.157 1.00 26.57 178 GLU C O 1
ATOM 1282 N N . GLY A 1 202 ? 17.647 20.308 47.374 1.00 24.63 179 GLY C N 1
ATOM 1283 C CA . GLY A 1 202 ? 17.090 19.007 47.726 1.00 24.22 179 GLY C CA 1
ATOM 1284 C C . GLY A 1 202 ? 18.000 17.815 47.420 1.00 23.79 179 GLY C C 1
ATOM 1285 O O . GLY A 1 202 ? 17.544 16.642 47.477 1.00 22.86 179 GLY C O 1
ATOM 1286 N N . ILE A 1 203 ? 19.270 18.118 47.120 1.00 22.60 180 ILE C N 1
ATOM 1287 C CA . ILE A 1 203 ? 20.282 17.126 46.751 1.00 21.66 180 ILE C CA 1
ATOM 1288 C C . ILE A 1 203 ? 21.361 17.057 47.836 1.00 21.15 180 ILE C C 1
ATOM 1289 O O . ILE A 1 203 ? 21.866 18.083 48.293 1.00 23.25 180 ILE C O 1
ATOM 1294 N N . ARG A 1 204 ? 21.684 15.853 48.256 1.00 20.65 181 ARG C N 1
ATOM 1295 C CA . ARG A 1 204 ? 22.872 15.615 49.103 1.00 19.66 181 ARG C CA 1
ATOM 1296 C C . ARG A 1 204 ? 23.916 14.915 48.312 1.00 18.68 181 ARG C C 1
ATOM 1297 O O . ARG A 1 204 ? 23.620 14.108 47.439 1.00 19.83 181 ARG C O 1
ATOM 1305 N N . VAL A 1 205 ? 25.194 15.201 48.651 1.00 18.31 182 VAL C N 1
ATOM 1306 C CA . VAL A 1 205 ? 26.321 14.659 47.898 1.00 17.94 182 VAL C CA 1
ATOM 1307 C C . VAL A 1 205 ? 27.398 14.259 48.908 1.00 16.74 182 VAL C C 1
ATOM 1308 O O . VAL A 1 205 ? 27.815 15.120 49.719 1.00 16.85 182 VAL C O 1
ATOM 1312 N N . ASN A 1 206 ? 27.725 12.990 48.924 1.00 16.56 183 ASN C N 1
ATOM 1313 C CA . ASN A 1 206 ? 28.703 12.433 49.895 1.00 17.14 183 ASN C CA 1
ATOM 1314 C C . ASN A 1 206 ? 29.654 11.508 49.222 1.00 17.46 183 ASN C C 1
ATOM 1315 O O . ASN A 1 206 ? 29.422 11.088 48.083 1.00 19.42 183 ASN C O 1
ATOM 1320 N N . ALA A 1 207 ? 30.724 11.129 49.926 1.00 17.22 184 ALA C N 1
ATOM 1321 C CA . ALA A 1 207 ? 31.647 10.130 49.379 1.00 17.45 184 ALA C CA 1
ATOM 1322 C C . ALA A 1 207 ? 31.961 9.048 50.390 1.00 16.41 184 ALA C C 1
ATOM 1323 O O . ALA A 1 207 ? 32.008 9.314 51.592 1.00 18.09 184 ALA C O 1
ATOM 1325 N N A VAL A 1 208 ? 32.155 7.850 49.917 0.50 16.94 185 VAL C N 1
ATOM 1326 N N B VAL A 1 208 ? 32.135 7.831 49.918 0.50 16.95 185 VAL C N 1
ATOM 1327 C CA A VAL A 1 208 ? 32.733 6.780 50.713 0.50 17.56 185 VAL C CA 1
ATOM 1328 C CA B VAL A 1 208 ? 32.752 6.751 50.711 0.50 17.56 185 VAL C CA 1
ATOM 1329 C C A VAL A 1 208 ? 34.205 6.598 50.294 0.50 17.63 185 VAL C C 1
ATOM 1330 C C B VAL A 1 208 ? 34.215 6.615 50.295 0.50 17.64 185 VAL C C 1
ATOM 1331 O O A VAL A 1 208 ? 34.544 6.732 49.093 0.50 18.43 185 VAL C O 1
ATOM 1332 O O B VAL A 1 208 ? 34.548 6.736 49.092 0.50 18.42 185 VAL C O 1
ATOM 1339 N N . ARG A 1 209 ? 35.081 6.381 51.262 1.00 17.17 186 ARG C N 1
ATOM 1340 C CA . ARG A 1 209 ? 36.490 6.130 50.965 1.00 17.68 186 ARG C CA 1
ATOM 1341 C C . ARG A 1 209 ? 36.815 4.700 51.367 1.00 18.02 186 ARG C C 1
ATOM 1342 O O . ARG A 1 209 ? 37.134 4.435 52.541 1.00 18.48 186 ARG C O 1
ATOM 1350 N N . PRO A 1 210 ? 36.702 3.721 50.444 1.00 18.43 187 PRO C N 1
ATOM 1351 C CA . PRO A 1 210 ? 37.051 2.401 50.856 1.00 18.67 187 PRO C CA 1
ATOM 1352 C C . PRO A 1 210 ? 38.579 2.249 51.005 1.00 18.09 187 PRO C C 1
ATOM 1353 O O . PRO A 1 210 ? 39.333 2.948 50.321 1.00 18.58 187 PRO C O 1
ATOM 1357 N N . GLY A 1 211 ? 38.965 1.321 51.830 1.00 17.74 188 GLY C N 1
ATOM 1358 C CA . GLY A 1 211 ? 40.384 0.931 51.961 1.00 19.16 188 GLY C CA 1
ATOM 1359 C C . GLY A 1 211 ? 40.685 -0.206 51.004 1.00 20.80 188 GLY C C 1
ATOM 1360 O O . GLY A 1 211 ? 40.275 -0.159 49.815 1.00 22.50 188 GLY C O 1
ATOM 1361 N N . ILE A 1 212 ? 41.230 -1.287 51.514 1.00 21.11 189 ILE C N 1
ATOM 1362 C CA . ILE A 1 212 ? 41.525 -2.480 50.713 1.00 22.27 189 ILE C CA 1
ATOM 1363 C C . ILE A 1 212 ? 40.411 -3.397 50.782 1.00 21.81 189 ILE C C 1
ATOM 1364 O O . ILE A 1 212 ? 40.126 -3.948 51.804 1.00 20.79 189 ILE C O 1
ATOM 1369 N N . ILE A 1 213 ? 39.779 -3.606 49.630 1.00 21.96 190 ILE C N 1
ATOM 1370 C CA . ILE A 1 213 ? 38.583 -4.392 49.504 1.00 22.39 190 ILE C CA 1
ATOM 1371 C C . ILE A 1 213 ? 38.827 -5.633 48.614 1.00 25.12 190 ILE C C 1
ATOM 1372 O O . ILE A 1 213 ? 39.477 -5.535 47.558 1.00 24.92 190 ILE C O 1
ATOM 1377 N N . GLU A 1 214 ? 38.240 -6.745 48.971 1.00 27.81 191 GLU C N 1
ATOM 1378 C CA . GLU A 1 214 ? 38.258 -7.965 48.157 1.00 33.68 191 GLU C CA 1
ATOM 1379 C C . GLU A 1 214 ? 37.410 -7.806 46.882 1.00 35.88 191 GLU C C 1
ATOM 1380 O O . GLU A 1 214 ? 36.240 -8.128 46.889 1.00 38.52 191 GLU C O 1
ATOM 1386 N N . THR A 1 215 ? 38.020 -7.336 45.802 1.00 41.08 192 THR C N 1
ATOM 1387 C CA . THR A 1 215 ? 37.409 -7.292 44.423 1.00 40.28 192 THR C CA 1
ATOM 1388 C C . THR A 1 215 ? 38.448 -7.680 43.372 1.00 40.42 192 THR C C 1
ATOM 1389 O O . THR A 1 215 ? 39.626 -7.935 43.706 1.00 40.21 192 THR C O 1
ATOM 1393 N N . ASP A 1 216 ? 37.989 -7.731 42.111 1.00 64.40 193 ASP C N 1
ATOM 1394 C CA . ASP A 1 216 ? 38.833 -7.959 40.906 1.00 62.23 193 ASP C CA 1
ATOM 1395 C C . ASP A 1 216 ? 39.785 -6.791 40.587 1.00 59.16 193 ASP C C 1
ATOM 1396 O O . ASP A 1 216 ? 40.662 -6.924 39.744 1.00 57.55 193 ASP C O 1
ATOM 1401 N N . ILE A 1 217 ? 39.583 -5.632 41.204 1.00 57.70 194 ILE C N 1
ATOM 1402 C CA . ILE A 1 217 ? 40.328 -4.431 40.767 1.00 57.81 194 ILE C CA 1
ATOM 1403 C C . ILE A 1 217 ? 41.864 -4.600 40.905 1.00 56.51 194 ILE C C 1
ATOM 1404 O O . ILE A 1 217 ? 42.649 -4.138 40.059 1.00 56.15 194 ILE C O 1
ATOM 1409 N N . HIS A 1 218 ? 42.274 -5.276 41.978 1.00 55.50 195 HIS C N 1
ATOM 1410 C CA . HIS A 1 218 ? 43.718 -5.485 42.270 1.00 55.60 195 HIS C CA 1
ATOM 1411 C C . HIS A 1 218 ? 44.343 -6.344 41.166 1.00 55.34 195 HIS C C 1
ATOM 1412 O O . HIS A 1 218 ? 45.379 -5.972 40.625 1.00 55.64 195 HIS C O 1
ATOM 1419 N N . ALA A 1 219 ? 43.674 -7.448 40.819 1.00 55.31 196 ALA C N 1
ATOM 1420 C CA . ALA A 1 219 ? 44.077 -8.296 39.657 1.00 57.13 196 ALA C CA 1
ATOM 1421 C C . ALA A 1 219 ? 44.137 -7.501 38.325 1.00 58.51 196 ALA C C 1
ATOM 1422 O O . ALA A 1 219 ? 45.051 -7.686 37.530 1.00 59.54 196 ALA C O 1
ATOM 1424 N N . SER A 1 220 ? 43.194 -6.583 38.110 1.00 58.83 197 SER C N 1
ATOM 1425 C CA . SER A 1 220 ? 43.174 -5.754 36.867 1.00 61.52 197 SER C CA 1
ATOM 1426 C C . SER A 1 220 ? 44.458 -4.905 36.691 1.00 64.05 197 SER C C 1
ATOM 1427 O O . SER A 1 220 ? 44.850 -4.582 35.555 1.00 67.77 197 SER C O 1
ATOM 1430 N N . GLY A 1 221 ? 45.077 -4.520 37.819 1.00 62.87 198 GLY C N 1
ATOM 1431 C CA . GLY A 1 221 ? 46.363 -3.794 37.823 1.00 65.08 198 GLY C CA 1
ATOM 1432 C C . GLY A 1 221 ? 47.616 -4.667 37.994 1.00 65.46 198 GLY C C 1
ATOM 1433 O O . GLY A 1 221 ? 48.689 -4.162 38.305 1.00 66.96 198 GLY C O 1
ATOM 1434 N N . GLY A 1 222 ? 47.466 -5.984 37.849 1.00 64.32 199 GLY C N 1
ATOM 1435 C CA . GLY A 1 222 ? 48.586 -6.922 37.958 1.00 66.01 199 GLY C CA 1
ATOM 1436 C C . GLY A 1 222 ? 48.955 -7.422 39.361 1.00 65.12 199 GLY C C 1
ATOM 1437 O O . GLY A 1 222 ? 49.996 -8.046 39.528 1.00 65.93 199 GLY C O 1
ATOM 1438 N N . LEU A 1 223 ? 48.110 -7.147 40.366 1.00 63.39 200 LEU C N 1
ATOM 1439 C CA . LEU A 1 223 ? 48.365 -7.557 41.785 1.00 62.54 200 LEU C CA 1
ATOM 1440 C C . LEU A 1 223 ? 47.189 -8.390 42.348 1.00 60.97 200 LEU C C 1
ATOM 1441 O O . LEU A 1 223 ? 46.472 -7.945 43.260 1.00 58.10 200 LEU C O 1
ATOM 1446 N N . PRO A 1 224 ? 47.005 -9.616 41.814 1.00 63.20 201 PRO C N 1
ATOM 1447 C CA . PRO A 1 224 ? 45.843 -10.429 42.207 1.00 64.02 201 PRO C CA 1
ATOM 1448 C C . PRO A 1 224 ? 45.771 -10.798 43.705 1.00 63.58 201 PRO C C 1
ATOM 1449 O O . PRO A 1 224 ? 44.665 -10.992 44.214 1.00 62.61 201 PRO C O 1
ATOM 1453 N N . ASN A 1 225 ? 46.926 -10.886 44.382 1.00 65.08 202 ASN C N 1
ATOM 1454 C CA . ASN A 1 225 ? 47.013 -11.237 45.848 1.00 66.01 202 ASN C CA 1
ATOM 1455 C C . ASN A 1 225 ? 47.043 -10.025 46.806 1.00 63.38 202 ASN C C 1
ATOM 1456 O O . ASN A 1 225 ? 47.259 -10.157 48.027 1.00 63.15 202 ASN C O 1
ATOM 1461 N N . ARG A 1 226 ? 46.785 -8.845 46.261 1.00 61.67 203 ARG C N 1
ATOM 1462 C CA . ARG A 1 226 ? 46.938 -7.605 47.049 1.00 61.24 203 ARG C CA 1
ATOM 1463 C C . ARG A 1 226 ? 46.064 -7.539 48.325 1.00 59.40 203 ARG C C 1
ATOM 1464 O O . ARG A 1 226 ? 46.545 -7.115 49.402 1.00 60.49 203 ARG C O 1
ATOM 1472 N N . ALA A 1 227 ? 44.787 -7.934 48.231 1.00 57.85 204 ALA C N 1
ATOM 1473 C CA . ALA A 1 227 ? 43.906 -7.910 49.440 1.00 57.57 204 ALA C CA 1
ATOM 1474 C C . ALA A 1 227 ? 44.576 -8.714 50.623 1.00 59.26 204 ALA C C 1
ATOM 1475 O O . ALA A 1 227 ? 44.680 -8.193 51.775 1.00 60.22 204 ALA C O 1
ATOM 1477 N N . ARG A 1 228 ? 45.070 -9.927 50.295 1.00 59.82 205 ARG C N 1
ATOM 1478 C CA . ARG A 1 228 ? 45.784 -10.833 51.264 1.00 62.42 205 ARG C CA 1
ATOM 1479 C C . ARG A 1 228 ? 47.130 -10.285 51.737 1.00 61.93 205 ARG C C 1
ATOM 1480 O O . ARG A 1 228 ? 47.405 -10.183 52.954 1.00 63.48 205 ARG C O 1
ATOM 1482 N N . ASP A 1 229 ? 47.946 -9.878 50.767 1.00 60.28 206 ASP C N 1
ATOM 1483 C CA . ASP A 1 229 ? 49.287 -9.349 51.060 1.00 61.23 206 ASP C CA 1
ATOM 1484 C C . ASP A 1 229 ? 49.282 -8.086 51.960 1.00 60.37 206 ASP C C 1
ATOM 1485 O O . ASP A 1 229 ? 50.162 -7.927 52.793 1.00 61.36 206 ASP C O 1
ATOM 1490 N N . VAL A 1 230 ? 48.313 -7.184 51.743 1.00 57.62 207 VAL C N 1
ATOM 1491 C CA . VAL A 1 230 ? 48.300 -5.876 52.445 1.00 57.54 207 VAL C CA 1
ATOM 1492 C C . VAL A 1 230 ? 47.445 -5.958 53.746 1.00 57.53 207 VAL C C 1
ATOM 1493 O O . VAL A 1 230 ? 47.498 -5.063 54.605 1.00 58.54 207 VAL C O 1
ATOM 1497 N N . ALA A 1 231 ? 46.698 -7.036 53.918 1.00 56.73 208 ALA C N 1
ATOM 1498 C CA . ALA A 1 231 ? 45.896 -7.192 55.159 1.00 58.36 208 ALA C CA 1
ATOM 1499 C C . ALA A 1 231 ? 46.636 -6.936 56.503 1.00 60.10 208 ALA C C 1
ATOM 1500 O O . ALA A 1 231 ? 46.128 -6.245 57.386 1.00 61.38 208 ALA C O 1
ATOM 1502 N N . PRO A 1 232 ? 47.838 -7.447 56.655 1.00 60.91 209 PRO C N 1
ATOM 1503 C CA . PRO A 1 232 ? 48.667 -7.040 57.789 1.00 63.18 209 PRO C CA 1
ATOM 1504 C C . PRO A 1 232 ? 48.938 -5.547 57.970 1.00 62.89 209 PRO C C 1
ATOM 1505 O O . PRO A 1 232 ? 49.253 -5.139 59.056 1.00 65.80 209 PRO C O 1
ATOM 1509 N N . GLN A 1 233 ? 48.841 -4.755 56.918 1.00 60.47 210 GLN C N 1
ATOM 1510 C CA . GLN A 1 233 ? 48.939 -3.291 56.986 1.00 61.95 210 GLN C CA 1
ATOM 1511 C C . GLN A 1 233 ? 47.709 -2.595 57.584 1.00 62.78 210 GLN C C 1
ATOM 1512 O O . GLN A 1 233 ? 47.799 -1.495 58.086 1.00 66.09 210 GLN C O 1
ATOM 1514 N N . VAL A 1 234 ? 46.569 -3.242 57.486 1.00 22.82 211 VAL C N 1
ATOM 1515 C CA . VAL A 1 234 ? 45.258 -2.699 57.919 1.00 21.21 211 VAL C CA 1
ATOM 1516 C C . VAL A 1 234 ? 45.114 -2.921 59.455 1.00 21.81 211 VAL C C 1
ATOM 1517 O O . VAL A 1 234 ? 45.346 -4.019 59.919 1.00 20.97 211 VAL C O 1
ATOM 1521 N N . PRO A 1 235 ? 44.677 -1.868 60.205 1.00 22.43 212 PRO C N 1
ATOM 1522 C CA . PRO A 1 235 ? 44.635 -2.047 61.700 1.00 23.33 212 PRO C CA 1
ATOM 1523 C C . PRO A 1 235 ? 43.716 -3.247 62.091 1.00 23.40 212 PRO C C 1
ATOM 1524 O O . PRO A 1 235 ? 44.069 -4.055 62.902 1.00 23.41 212 PRO C O 1
ATOM 1536 N N . GLN A 1 237 ? 43.333 -5.873 60.354 1.00 24.48 214 GLN C N 1
ATOM 1537 C CA . GLN A 1 237 ? 44.030 -7.058 59.907 1.00 25.96 214 GLN C CA 1
ATOM 1538 C C . GLN A 1 237 ? 43.256 -7.914 58.917 1.00 25.42 214 GLN C C 1
ATOM 1539 O O . GLN A 1 237 ? 43.507 -9.108 58.817 1.00 25.68 214 GLN C O 1
ATOM 1545 N N . ARG A 1 238 ? 42.387 -7.296 58.124 1.00 22.97 215 ARG C N 1
ATOM 1546 C CA . ARG A 1 238 ? 41.766 -8.006 57.050 1.00 22.90 215 ARG C CA 1
ATOM 1547 C C . ARG A 1 238 ? 41.327 -6.975 56.019 1.00 21.69 215 ARG C C 1
ATOM 1548 O O . ARG A 1 238 ? 41.168 -5.774 56.308 1.00 21.35 215 ARG C O 1
ATOM 1556 N N . ALA A 1 239 ? 41.161 -7.445 54.795 1.00 21.66 216 ALA C N 1
ATOM 1557 C CA . ALA A 1 239 ? 40.497 -6.673 53.779 1.00 21.03 216 ALA C CA 1
ATOM 1558 C C . ALA A 1 239 ? 38.997 -6.576 54.063 1.00 20.00 216 ALA C C 1
ATOM 1559 O O . ALA A 1 239 ? 38.439 -7.377 54.793 1.00 21.77 216 ALA C O 1
ATOM 1561 N N . GLY A 1 240 ? 38.397 -5.510 53.557 1.00 19.11 217 GLY C N 1
ATOM 1562 C CA . GLY A 1 240 ? 36.963 -5.336 53.595 1.00 19.56 217 GLY C CA 1
ATOM 1563 C C . GLY A 1 240 ? 36.262 -6.055 52.461 1.00 20.53 217 GLY C C 1
ATOM 1564 O O . GLY A 1 240 ? 36.931 -6.554 51.539 1.00 21.59 217 GLY C O 1
ATOM 1565 N N . THR A 1 241 ? 34.946 -6.214 52.603 1.00 20.67 218 THR C N 1
ATOM 1566 C CA . THR A 1 241 ? 34.150 -6.902 51.522 1.00 21.60 218 THR C CA 1
ATOM 1567 C C . THR A 1 241 ? 33.400 -5.833 50.759 1.00 20.60 218 THR C C 1
ATOM 1568 O O . THR A 1 241 ? 33.161 -4.701 51.224 1.00 19.99 218 THR C O 1
ATOM 1572 N N . ALA A 1 242 ? 33.025 -6.184 49.561 1.00 20.73 219 ALA C N 1
ATOM 1573 C CA . ALA A 1 242 ? 32.233 -5.250 48.784 1.00 20.46 219 ALA C CA 1
ATOM 1574 C C . ALA A 1 242 ? 30.947 -4.915 49.485 1.00 21.29 219 ALA C C 1
ATOM 1575 O O . ALA A 1 242 ? 30.442 -3.794 49.399 1.00 21.36 219 ALA C O 1
ATOM 1577 N N . ARG A 1 243 ? 30.343 -5.888 50.120 1.00 23.16 220 ARG C N 1
ATOM 1578 C CA . ARG A 1 243 ? 29.116 -5.702 50.820 1.00 24.81 220 ARG C CA 1
ATOM 1579 C C . ARG A 1 243 ? 29.228 -4.655 51.927 1.00 23.86 220 ARG C C 1
ATOM 1580 O O . ARG A 1 243 ? 28.318 -3.835 52.146 1.00 21.11 220 ARG C O 1
ATOM 1588 N N . GLU A 1 244 ? 30.352 -4.660 52.603 1.00 22.09 221 GLU C N 1
ATOM 1589 C CA . GLU A 1 244 ? 30.582 -3.661 53.665 1.00 21.55 221 GLU C CA 1
ATOM 1590 C C . GLU A 1 244 ? 30.581 -2.257 53.070 1.00 20.46 221 GLU C C 1
ATOM 1591 O O . GLU A 1 244 ? 30.029 -1.325 53.654 1.00 21.42 221 GLU C O 1
ATOM 1597 N N . VAL A 1 245 ? 31.228 -2.080 51.919 1.00 18.93 222 VAL C N 1
ATOM 1598 C CA . VAL A 1 245 ? 31.238 -0.777 51.290 1.00 19.37 222 VAL C CA 1
ATOM 1599 C C . VAL A 1 245 ? 29.831 -0.395 50.850 1.00 18.74 222 VAL C C 1
ATOM 1600 O O . VAL A 1 245 ? 29.391 0.760 51.032 1.00 17.87 222 VAL C O 1
ATOM 1604 N N . ALA A 1 246 ? 29.123 -1.359 50.265 1.00 19.42 223 ALA C N 1
ATOM 1605 C CA . ALA A 1 246 ? 27.759 -1.128 49.782 1.00 19.26 223 ALA C CA 1
ATOM 1606 C C . ALA A 1 246 ? 26.866 -0.644 50.914 1.00 18.84 223 ALA C C 1
ATOM 1607 O O . ALA A 1 246 ? 25.995 0.214 50.737 1.00 17.73 223 ALA C O 1
ATOM 1609 N N . GLU A 1 247 ? 27.014 -1.222 52.086 1.00 18.68 224 GLU C N 1
ATOM 1610 C CA . GLU A 1 247 ? 26.229 -0.750 53.245 1.00 18.81 224 GLU C CA 1
ATOM 1611 C C . GLU A 1 247 ? 26.386 0.741 53.521 1.00 18.09 224 GLU C C 1
ATOM 1612 O O . GLU A 1 247 ? 25.422 1.430 53.794 1.00 18.16 224 GLU C O 1
ATOM 1618 N N . ALA A 1 248 ? 27.617 1.261 53.437 1.00 16.86 225 ALA C N 1
ATOM 1619 C CA . ALA A 1 248 ? 27.872 2.651 53.653 1.00 16.97 225 ALA C CA 1
ATOM 1620 C C . ALA A 1 248 ? 27.287 3.518 52.542 1.00 17.20 225 ALA C C 1
ATOM 1621 O O . ALA A 1 248 ? 26.704 4.552 52.840 1.00 18.64 225 ALA C O 1
ATOM 1623 N N . ILE A 1 249 ? 27.417 3.030 51.303 1.00 16.73 226 ILE C N 1
ATOM 1624 C CA . ILE A 1 249 ? 26.918 3.750 50.165 1.00 18.07 226 ILE C CA 1
ATOM 1625 C C . ILE A 1 249 ? 25.408 3.875 50.312 1.00 17.68 226 ILE C C 1
ATOM 1626 O O . ILE A 1 249 ? 24.840 4.972 50.156 1.00 18.18 226 ILE C O 1
ATOM 1631 N N . VAL A 1 250 ? 24.757 2.755 50.576 1.00 18.64 227 VAL C N 1
ATOM 1632 C CA . VAL A 1 250 ? 23.265 2.762 50.604 1.00 19.66 227 VAL C CA 1
ATOM 1633 C C . VAL A 1 250 ? 22.743 3.584 51.795 1.00 19.63 227 VAL C C 1
ATOM 1634 O O . VAL A 1 250 ? 21.698 4.273 51.695 1.00 18.35 227 VAL C O 1
ATOM 1638 N N . TRP A 1 251 ? 23.438 3.546 52.937 1.00 17.91 228 TRP C N 1
ATOM 1639 C CA . TRP A 1 251 ? 23.079 4.429 54.048 1.00 18.64 228 TRP C CA 1
ATOM 1640 C C . TRP A 1 251 ? 23.118 5.907 53.695 1.00 18.67 228 TRP C C 1
ATOM 1641 O O . TRP A 1 251 ? 22.132 6.638 53.952 1.00 19.69 228 TRP C O 1
ATOM 1652 N N . LEU A 1 252 ? 24.176 6.323 53.022 1.00 18.70 229 LEU C N 1
ATOM 1653 C CA . LEU A 1 252 ? 24.351 7.712 52.649 1.00 18.71 229 LEU C CA 1
ATOM 1654 C C . LEU A 1 252 ? 23.269 8.119 51.644 1.00 19.40 229 LEU C C 1
ATOM 1655 O O . LEU A 1 252 ? 22.842 9.275 51.628 1.00 18.86 229 LEU C O 1
ATOM 1660 N N . LEU A 1 253 ? 22.884 7.174 50.781 1.00 20.47 230 LEU C N 1
ATOM 1661 C CA . LEU A 1 253 ? 21.857 7.488 49.785 1.00 21.31 230 LEU C CA 1
ATOM 1662 C C . LEU A 1 253 ? 20.496 7.758 50.378 1.00 22.98 230 LEU C C 1
ATOM 1663 O O . LEU A 1 253 ? 19.678 8.481 49.772 1.00 21.99 230 LEU C O 1
ATOM 1668 N N . GLY A 1 254 ? 20.211 7.120 51.499 1.00 22.46 231 GLY C N 1
ATOM 1669 C CA . GLY A 1 254 ? 18.872 7.088 52.076 1.00 22.86 231 GLY C CA 1
ATOM 1670 C C . GLY A 1 254 ? 18.487 8.209 53.031 1.00 21.48 231 GLY C C 1
ATOM 1671 O O . GLY A 1 254 ? 19.304 9.043 53.368 1.00 21.53 231 GLY C O 1
ATOM 1672 N N . ASP A 1 255 ? 17.227 8.179 53.499 1.00 21.94 232 ASP C N 1
ATOM 1673 C CA . ASP A 1 255 ? 16.697 9.256 54.270 1.00 23.09 232 ASP C CA 1
ATOM 1674 C C . ASP A 1 255 ? 17.224 9.284 55.745 1.00 23.18 232 ASP C C 1
ATOM 1675 O O . ASP A 1 255 ? 17.010 10.254 56.428 1.00 23.34 232 ASP C O 1
ATOM 1680 N N . GLN A 1 256 ? 17.878 8.228 56.197 1.00 23.61 233 GLN C N 1
ATOM 1681 C CA . GLN A 1 256 ? 18.436 8.246 57.549 1.00 25.80 233 GLN C CA 1
ATOM 1682 C C . GLN A 1 256 ? 19.660 9.181 57.569 1.00 23.78 233 GLN C C 1
ATOM 1683 O O . GLN A 1 256 ? 20.066 9.645 58.664 1.00 24.66 233 GLN C O 1
ATOM 1689 N N . ALA A 1 257 ? 20.198 9.530 56.406 1.00 20.22 234 ALA C N 1
ATOM 1690 C CA . ALA A 1 257 ? 21.337 10.437 56.330 1.00 20.65 234 ALA C CA 1
ATOM 1691 C C . ALA A 1 257 ? 20.943 11.839 55.899 1.00 19.19 234 ALA C C 1
ATOM 1692 O O . ALA A 1 257 ? 21.722 12.529 55.223 1.00 18.81 234 ALA C O 1
ATOM 1694 N N . SER A 1 258 ? 19.732 12.244 56.277 1.00 19.88 235 SER C N 1
ATOM 1695 C CA . SER A 1 258 ? 19.060 13.460 55.766 1.00 19.51 235 SER C CA 1
ATOM 1696 C C . SER A 1 258 ? 19.751 14.817 56.115 1.00 19.24 235 SER C C 1
ATOM 1697 O O . SER A 1 258 ? 19.530 15.803 55.434 1.00 19.00 235 SER C O 1
ATOM 1700 N N . TYR A 1 259 ? 20.676 14.854 57.104 1.00 18.36 236 TYR C N 1
ATOM 1701 C CA . TYR A 1 259 ? 21.470 16.057 57.354 1.00 17.58 236 TYR C CA 1
ATOM 1702 C C . TYR A 1 259 ? 22.935 15.852 57.054 1.00 17.78 236 TYR C C 1
ATOM 1703 O O . TYR A 1 259 ? 23.720 16.651 57.423 1.00 19.58 236 TYR C O 1
ATOM 1712 N N . THR A 1 260 ? 23.251 14.816 56.318 1.00 17.11 237 THR C N 1
ATOM 1713 C CA . THR A 1 260 ? 24.608 14.501 55.950 1.00 17.30 237 THR C CA 1
ATOM 1714 C C . THR A 1 260 ? 24.813 14.872 54.493 1.00 16.96 237 THR C C 1
ATOM 1715 O O . THR A 1 260 ? 24.268 14.227 53.599 1.00 17.02 237 THR C O 1
ATOM 1719 N N . THR A 1 261 ? 25.700 15.847 54.259 1.00 16.84 238 THR C N 1
ATOM 1720 C CA . THR A 1 261 ? 26.110 16.231 52.925 1.00 17.07 238 THR C CA 1
ATOM 1721 C C . THR A 1 261 ? 27.486 16.833 52.987 1.00 19.10 238 THR C C 1
ATOM 1722 O O . THR A 1 261 ? 27.826 17.503 53.961 1.00 18.61 238 THR C O 1
ATOM 1726 N N . GLY A 1 262 ? 28.272 16.504 51.995 1.00 19.17 239 GLY C N 1
ATOM 1727 C CA . GLY A 1 262 ? 29.683 16.887 51.971 1.00 20.70 239 GLY C CA 1
ATOM 1728 C C . GLY A 1 262 ? 30.550 16.001 52.881 1.00 20.17 239 GLY C C 1
ATOM 1729 O O . GLY A 1 262 ? 31.712 16.358 53.131 1.00 22.00 239 GLY C O 1
ATOM 1730 N N . ALA A 1 263 ? 30.013 14.883 53.337 1.00 19.85 240 ALA C N 1
ATOM 1731 C CA . ALA A 1 263 ? 30.728 13.970 54.218 1.00 19.77 240 ALA C CA 1
ATOM 1732 C C . ALA A 1 263 ? 31.620 13.026 53.425 1.00 19.42 240 ALA C C 1
ATOM 1733 O O . ALA A 1 263 ? 31.331 12.687 52.269 1.00 18.23 240 ALA C O 1
ATOM 1735 N N . LEU A 1 264 ? 32.748 12.647 54.061 1.00 18.19 241 LEU C N 1
ATOM 1736 C CA . LEU A 1 264 ? 33.691 11.692 53.517 1.00 18.52 241 LEU C CA 1
ATOM 1737 C C . LEU A 1 264 ? 33.760 10.531 54.493 1.00 20.42 241 LEU C C 1
ATOM 1738 O O . LEU A 1 264 ? 34.328 10.719 55.627 1.00 20.28 241 LEU C O 1
ATOM 1743 N N . LEU A 1 265 ? 33.128 9.405 54.136 1.00 18.01 242 LEU C N 1
ATOM 1744 C CA . LEU A 1 265 ? 32.949 8.285 55.066 1.00 18.37 242 LEU C CA 1
ATOM 1745 C C . LEU A 1 265 ? 33.939 7.186 54.802 1.00 19.36 242 LEU C C 1
ATOM 1746 O O . LEU A 1 265 ? 33.920 6.531 53.766 1.00 17.83 242 LEU C O 1
ATOM 1751 N N . ASP A 1 266 ? 34.888 7.034 55.715 1.00 18.78 243 ASP C N 1
ATOM 1752 C CA . ASP A 1 266 ? 35.920 6.021 55.579 1.00 18.84 243 ASP C CA 1
ATOM 1753 C C . ASP A 1 266 ? 35.425 4.628 55.908 1.00 18.34 243 ASP C C 1
ATOM 1754 O O . ASP A 1 266 ? 34.833 4.432 56.944 1.00 18.89 243 ASP C O 1
ATOM 1759 N N . VAL A 1 267 ? 35.651 3.685 54.985 1.00 18.51 244 VAL C N 1
ATOM 1760 C CA . VAL A 1 267 ? 35.341 2.279 55.131 1.00 17.72 244 VAL C CA 1
ATOM 1761 C C . VAL A 1 267 ? 36.617 1.472 54.870 1.00 17.23 244 VAL C C 1
ATOM 1762 O O . VAL A 1 267 ? 36.826 0.913 53.798 1.00 16.37 244 VAL C O 1
ATOM 1766 N N . THR A 1 268 ? 37.495 1.473 55.849 1.00 17.30 245 THR C N 1
ATOM 1767 C CA . THR A 1 268 ? 38.876 1.101 55.621 1.00 17.47 245 THR C CA 1
ATOM 1768 C C . THR A 1 268 ? 39.501 0.168 56.637 1.00 17.82 245 THR C C 1
ATOM 1769 O O . THR A 1 268 ? 40.705 -0.077 56.598 1.00 19.32 245 THR C O 1
ATOM 1773 N N . GLY A 1 269 ? 38.752 -0.296 57.619 1.00 17.40 246 GLY C N 1
ATOM 1774 C CA . GLY A 1 269 ? 39.360 -1.050 58.667 1.00 18.04 246 GLY C CA 1
ATOM 1775 C C . GLY A 1 269 ? 40.414 -0.299 59.487 1.00 18.40 246 GLY C C 1
ATOM 1776 O O . GLY A 1 269 ? 41.183 -0.922 60.178 1.00 18.90 246 GLY C O 1
ATOM 1777 N N . GLY A 1 270 ? 40.360 1.034 59.454 1.00 18.18 247 GLY C N 1
ATOM 1778 C CA . GLY A 1 270 ? 41.297 1.878 60.191 1.00 18.89 247 GLY C CA 1
ATOM 1779 C C . GLY A 1 270 ? 42.436 2.449 59.382 1.00 19.69 247 GLY C C 1
ATOM 1780 O O . GLY A 1 270 ? 43.245 3.195 59.890 1.00 19.79 247 GLY C O 1
ATOM 1781 N N . ARG A 1 271 ? 42.583 1.980 58.153 1.00 20.29 248 ARG C N 1
ATOM 1782 C CA . ARG A 1 271 ? 43.630 2.494 57.253 1.00 22.49 248 ARG C CA 1
ATOM 1783 C C . ARG A 1 271 ? 43.271 3.911 56.760 1.00 23.58 248 ARG C C 1
ATOM 1784 O O . ARG A 1 271 ? 42.077 4.274 56.570 1.00 23.86 248 ARG C O 1
ATOM 1793 N N . LEU B 1 24 ? 77.798 25.647 40.024 1.00 63.08 1 LEU A N 1
ATOM 1794 C CA . LEU B 1 24 ? 77.584 26.982 40.619 1.00 61.06 1 LEU A CA 1
ATOM 1795 C C . LEU B 1 24 ? 76.119 27.164 40.985 1.00 56.79 1 LEU A C 1
ATOM 1796 O O . LEU B 1 24 ? 75.626 26.514 41.930 1.00 56.65 1 LEU A O 1
ATOM 1798 N N . SER B 1 25 ? 75.385 28.004 40.265 1.00 52.81 2 SER A N 1
ATOM 1799 C CA . SER B 1 25 ? 74.058 28.319 40.772 1.00 50.32 2 SER A CA 1
ATOM 1800 C C . SER B 1 25 ? 73.130 27.138 40.612 1.00 47.17 2 SER A C 1
ATOM 1801 O O . SER B 1 25 ? 73.150 26.441 39.598 1.00 47.79 2 SER A O 1
ATOM 1804 N N . LYS B 1 26 ? 72.293 26.934 41.619 1.00 43.26 3 LYS A N 1
ATOM 1805 C CA . LYS B 1 26 ? 71.196 26.014 41.482 1.00 40.96 3 LYS A CA 1
ATOM 1806 C C . LYS B 1 26 ? 70.218 26.562 40.439 1.00 37.34 3 LYS A C 1
ATOM 1807 O O . LYS B 1 26 ? 70.057 27.780 40.295 1.00 36.27 3 LYS A O 1
ATOM 1813 N N . VAL B 1 27 ? 69.571 25.663 39.718 1.00 34.97 4 VAL A N 1
ATOM 1814 C CA . VAL B 1 27 ? 68.659 26.029 38.688 1.00 33.33 4 VAL A CA 1
ATOM 1815 C C . VAL B 1 27 ? 67.222 25.671 39.096 1.00 30.73 4 VAL A C 1
ATOM 1816 O O . VAL B 1 27 ? 66.981 24.554 39.531 1.00 29.58 4 VAL A O 1
ATOM 1820 N N . VAL B 1 28 ? 66.310 26.614 38.890 1.00 29.75 5 VAL A N 1
ATOM 1821 C CA . VAL B 1 28 ? 64.881 26.411 39.166 1.00 29.05 5 VAL A CA 1
ATOM 1822 C C . VAL B 1 28 ? 64.096 26.642 37.889 1.00 28.87 5 VAL A C 1
ATOM 1823 O O . VAL B 1 28 ? 64.368 27.605 37.153 1.00 31.70 5 VAL A O 1
ATOM 1827 N N . LEU B 1 29 ? 63.190 25.720 37.595 1.00 28.15 6 LEU A N 1
ATOM 1828 C CA . LEU B 1 29 ? 62.240 25.872 36.505 1.00 28.68 6 LEU A CA 1
ATOM 1829 C C . LEU B 1 29 ? 60.903 26.217 37.139 1.00 26.51 6 LEU A C 1
ATOM 1830 O O . LEU B 1 29 ? 60.439 25.508 38.037 1.00 26.50 6 LEU A O 1
ATOM 1835 N N . ILE B 1 30 ? 60.351 27.334 36.688 1.00 27.09 7 ILE A N 1
ATOM 1836 C CA . ILE B 1 30 ? 59.068 27.814 37.132 1.00 26.64 7 ILE A CA 1
ATOM 1837 C C . ILE B 1 30 ? 58.085 27.776 36.003 1.00 26.84 7 ILE A C 1
ATOM 1838 O O . ILE B 1 30 ? 58.167 28.566 35.028 1.00 27.21 7 ILE A O 1
ATOM 1843 N N . THR B 1 31 ? 57.133 26.863 36.084 1.00 26.12 8 THR A N 1
ATOM 1844 C CA . THR B 1 31 ? 56.066 26.861 35.065 1.00 26.94 8 THR A CA 1
ATOM 1845 C C . THR B 1 31 ? 55.139 28.027 35.313 1.00 25.94 8 THR A C 1
ATOM 1846 O O . THR B 1 31 ? 54.850 28.401 36.468 1.00 26.02 8 THR A O 1
ATOM 1850 N N . GLY B 1 32 ? 54.611 28.572 34.240 1.00 26.58 9 GLY A N 1
ATOM 1851 C CA . GLY B 1 32 ? 53.838 29.811 34.340 1.00 28.40 9 GLY A CA 1
ATOM 1852 C C . GLY B 1 32 ? 54.540 30.925 35.102 1.00 28.85 9 GLY A C 1
ATOM 1853 O O . GLY B 1 32 ? 53.969 31.598 35.970 1.00 30.24 9 GLY A O 1
ATOM 1854 N N . GLY B 1 33 ? 55.798 31.141 34.748 1.00 30.06 10 GLY A N 1
ATOM 1855 C CA . GLY B 1 33 ? 56.639 32.124 35.415 1.00 30.22 10 GLY A CA 1
ATOM 1856 C C . GLY B 1 33 ? 56.502 33.540 34.928 1.00 31.16 10 GLY A C 1
ATOM 1857 O O . GLY B 1 33 ? 57.213 34.421 35.402 1.00 34.75 10 GLY A O 1
ATOM 1858 N N . SER B 1 34 ? 55.637 33.768 33.951 1.00 33.63 11 SER A N 1
ATOM 1859 C CA . SER B 1 34 ? 55.655 35.037 33.223 1.00 36.13 11 SER A CA 1
ATOM 1860 C C . SER B 1 34 ? 54.817 36.130 33.904 1.00 36.65 11 SER A C 1
ATOM 1861 O O . SER B 1 34 ? 55.103 37.293 33.708 1.00 37.47 11 SER A O 1
ATOM 1864 N N . ARG B 1 35 ? 53.892 35.740 34.768 1.00 35.42 12 ARG A N 1
ATOM 1865 C CA . ARG B 1 35 ? 52.995 36.674 35.439 1.00 36.75 12 ARG A CA 1
ATOM 1866 C C . ARG B 1 35 ? 52.671 36.200 36.872 1.00 33.39 12 ARG A C 1
ATOM 1867 O O . ARG B 1 35 ? 52.901 35.057 37.231 1.00 30.55 12 ARG A O 1
ATOM 1875 N N . GLY B 1 36 ? 52.143 37.105 37.684 1.00 33.40 13 GLY A N 1
ATOM 1876 C CA . GLY B 1 36 ? 51.551 36.733 38.968 1.00 31.81 13 GLY A CA 1
ATOM 1877 C C . GLY B 1 36 ? 52.495 36.037 39.923 1.00 29.56 13 GLY A C 1
ATOM 1878 O O . GLY B 1 36 ? 53.632 36.461 40.135 1.00 30.47 13 GLY A O 1
ATOM 1879 N N . ILE B 1 37 ? 51.985 34.994 40.560 1.00 28.31 14 ILE A N 1
ATOM 1880 C CA . ILE B 1 37 ? 52.766 34.235 41.524 1.00 27.78 14 ILE A CA 1
ATOM 1881 C C . ILE B 1 37 ? 54.039 33.675 40.900 1.00 26.77 14 ILE A C 1
ATOM 1882 O O . ILE B 1 37 ? 55.116 33.687 41.520 1.00 27.15 14 ILE A O 1
ATOM 1887 N N . GLY B 1 38 ? 53.941 33.156 39.673 1.00 26.23 15 GLY A N 1
ATOM 1888 C CA . GLY B 1 38 ? 55.122 32.627 39.019 1.00 26.30 15 GLY A CA 1
ATOM 1889 C C . GLY B 1 38 ? 56.217 33.641 38.796 1.00 26.78 15 GLY A C 1
ATOM 1890 O O . GLY B 1 38 ? 57.402 33.358 39.022 1.00 27.70 15 GLY A O 1
ATOM 1891 N N . ALA B 1 39 ? 55.834 34.831 38.332 1.00 28.18 16 ALA A N 1
ATOM 1892 C CA . ALA B 1 39 ? 56.789 35.946 38.141 1.00 28.14 16 ALA A CA 1
ATOM 1893 C C . ALA B 1 39 ? 57.426 36.399 39.453 1.00 29.07 16 ALA A C 1
ATOM 1894 O O . ALA B 1 39 ? 58.653 36.607 39.543 1.00 29.63 16 ALA A O 1
ATOM 1896 N N . ALA B 1 40 ? 56.602 36.518 40.492 1.00 29.01 17 ALA A N 1
ATOM 1897 C CA . ALA B 1 40 ? 57.135 36.919 41.801 1.00 29.81 17 ALA A CA 1
ATOM 1898 C C . ALA B 1 40 ? 58.141 35.866 42.328 1.00 28.50 17 ALA A C 1
ATOM 1899 O O . ALA B 1 40 ? 59.143 36.208 42.941 1.00 29.82 17 ALA A O 1
ATOM 1901 N N . SER B 1 41 ? 57.840 34.602 42.088 1.00 27.36 18 SER A N 1
ATOM 1902 C CA . SER B 1 41 ? 58.689 33.503 42.522 1.00 28.16 18 SER A CA 1
ATOM 1903 C C . SER B 1 41 ? 60.006 33.517 41.770 1.00 27.48 18 SER A C 1
ATOM 1904 O O . SER B 1 41 ? 61.051 33.246 42.339 1.00 29.91 18 SER A O 1
ATOM 1907 N N . ALA B 1 42 ? 59.929 33.806 40.478 1.00 27.03 19 ALA A N 1
ATOM 1908 C CA . ALA B 1 42 ? 61.095 33.917 39.630 1.00 27.70 19 ALA A CA 1
ATOM 1909 C C . ALA B 1 42 ? 62.026 34.993 40.141 1.00 29.40 19 ALA A C 1
ATOM 1910 O O . ALA B 1 42 ? 63.206 34.760 40.290 1.00 27.96 19 ALA A O 1
ATOM 1912 N N . LEU B 1 43 ? 61.468 36.165 40.419 1.00 30.77 20 LEU A N 1
ATOM 1913 C CA . LEU B 1 43 ? 62.260 37.311 40.861 1.00 33.67 20 LEU A CA 1
ATOM 1914 C C . LEU B 1 43 ? 62.871 37.034 42.224 1.00 33.12 20 LEU A C 1
ATOM 1915 O O . LEU B 1 43 ? 64.023 37.297 42.440 1.00 32.79 20 LEU A O 1
ATOM 1920 N N . LEU B 1 44 ? 62.101 36.457 43.142 1.00 31.41 21 LEU A N 1
ATOM 1921 C CA . LEU B 1 44 ? 62.619 36.123 44.470 1.00 31.39 21 LEU A CA 1
ATOM 1922 C C . LEU B 1 44 ? 63.663 35.015 44.444 1.00 30.40 21 LEU A C 1
ATOM 1923 O O . LEU B 1 44 ? 64.690 35.072 45.156 1.00 31.57 21 LEU A O 1
ATOM 1928 N N . ALA B 1 45 ? 63.430 33.997 43.625 1.00 28.77 22 ALA A N 1
ATOM 1929 C CA . ALA B 1 45 ? 64.386 32.906 43.520 1.00 29.03 22 ALA A CA 1
ATOM 1930 C C . ALA B 1 45 ? 65.734 33.419 43.003 1.00 29.81 22 ALA A C 1
ATOM 1931 O O . ALA B 1 45 ? 66.794 33.051 43.488 1.00 31.20 22 ALA A O 1
ATOM 1933 N N . ALA B 1 46 ? 65.676 34.314 42.059 1.00 30.63 23 ALA A N 1
ATOM 1934 C CA . ALA B 1 46 ? 66.898 34.926 41.518 1.00 33.25 23 ALA A CA 1
ATOM 1935 C C . ALA B 1 46 ? 67.637 35.730 42.584 1.00 35.53 23 ALA A C 1
ATOM 1936 O O . ALA B 1 46 ? 68.864 35.677 42.673 1.00 35.62 23 ALA A O 1
ATOM 1938 N N . ARG B 1 47 ? 66.893 36.479 43.394 1.00 35.64 24 ARG A N 1
ATOM 1939 C CA . ARG B 1 47 ? 67.493 37.241 44.479 1.00 38.13 24 ARG A CA 1
ATOM 1940 C C . ARG B 1 47 ? 68.200 36.321 45.462 1.00 39.54 24 ARG A C 1
ATOM 1941 O O . ARG B 1 47 ? 69.205 36.700 46.042 1.00 41.25 24 ARG A O 1
ATOM 1943 N N . GLN B 1 48 ? 67.711 35.101 45.612 1.00 39.58 25 GLN A N 1
ATOM 1944 C CA . GLN B 1 48 ? 68.345 34.078 46.459 1.00 41.52 25 GLN A CA 1
ATOM 1945 C C . GLN B 1 48 ? 69.512 33.352 45.791 1.00 42.74 25 GLN A C 1
ATOM 1946 O O . GLN B 1 48 ? 70.118 32.497 46.391 1.00 43.75 25 GLN A O 1
ATOM 1952 N N . GLY B 1 49 ? 69.772 33.634 44.529 1.00 41.25 26 GLY A N 1
ATOM 1953 C CA . GLY B 1 49 ? 70.910 33.014 43.825 1.00 41.35 26 GLY A CA 1
ATOM 1954 C C . GLY B 1 49 ? 70.593 31.884 42.853 1.00 37.82 26 GLY A C 1
ATOM 1955 O O . GLY B 1 49 ? 71.510 31.287 42.301 1.00 39.65 26 GLY A O 1
ATOM 1956 N N . TYR B 1 50 ? 69.340 31.577 42.621 1.00 33.98 27 TYR A N 1
ATOM 1957 C CA . TYR B 1 50 ? 68.988 30.592 41.585 1.00 32.89 27 TYR A CA 1
ATOM 1958 C C . TYR B 1 50 ? 69.112 31.204 40.188 1.00 34.11 27 TYR A C 1
ATOM 1959 O O . TYR B 1 50 ? 68.760 32.351 39.964 1.00 32.14 27 TYR A O 1
ATOM 1968 N N . ALA B 1 51 ? 69.556 30.399 39.250 1.00 35.95 28 ALA A N 1
ATOM 1969 C CA . ALA B 1 51 ? 69.335 30.690 37.826 1.00 36.06 28 ALA A CA 1
ATOM 1970 C C . ALA B 1 51 ? 67.905 30.178 37.538 1.00 33.73 28 ALA A C 1
ATOM 1971 O O . ALA B 1 51 ? 67.521 29.102 37.983 1.00 34.11 28 ALA A O 1
ATOM 1973 N N . VAL B 1 52 ? 67.130 30.969 36.816 1.00 34.02 29 VAL A N 1
ATOM 1974 C CA . VAL B 1 52 ? 65.688 30.736 36.675 1.00 32.62 29 VAL A CA 1
ATOM 1975 C C . VAL B 1 52 ? 65.246 30.509 35.219 1.00 33.29 29 VAL A C 1
ATOM 1976 O O . VAL B 1 52 ? 65.519 31.322 34.328 1.00 34.51 29 VAL A O 1
ATOM 1980 N N . ALA B 1 53 ? 64.631 29.371 34.958 1.00 31.87 30 ALA A N 1
ATOM 1981 C CA . ALA B 1 53 ? 63.934 29.139 33.711 1.00 32.81 30 ALA A CA 1
ATOM 1982 C C . ALA B 1 53 ? 62.483 29.558 33.860 1.00 32.81 30 ALA A C 1
ATOM 1983 O O . ALA B 1 53 ? 61.756 28.992 34.663 1.00 33.36 30 ALA A O 1
ATOM 1985 N N . VAL B 1 54 ? 62.100 30.554 33.100 1.00 35.03 31 VAL A N 1
ATOM 1986 C CA . VAL B 1 54 ? 60.788 31.178 33.209 1.00 35.47 31 VAL A CA 1
ATOM 1987 C C . VAL B 1 54 ? 59.931 30.612 32.075 1.00 35.11 31 VAL A C 1
ATOM 1988 O O . VAL B 1 54 ? 60.080 31.004 30.922 1.00 37.34 31 VAL A O 1
ATOM 1992 N N . ASN B 1 55 ? 59.056 29.686 32.412 1.00 32.23 32 ASN A N 1
ATOM 1993 C CA . ASN B 1 55 ? 58.186 29.085 31.404 1.00 32.55 32 ASN A CA 1
ATOM 1994 C C . ASN B 1 55 ? 56.947 29.961 31.158 1.00 33.71 32 ASN A C 1
ATOM 1995 O O . ASN B 1 55 ? 56.450 30.662 32.059 1.00 31.99 32 ASN A O 1
ATOM 2000 N N . TYR B 1 56 ? 56.506 29.944 29.914 1.00 35.45 33 TYR A N 1
ATOM 2001 C CA . TYR B 1 56 ? 55.276 30.591 29.508 1.00 36.73 33 TYR A CA 1
ATOM 2002 C C . TYR B 1 56 ? 54.634 29.746 28.426 1.00 39.29 33 TYR A C 1
ATOM 2003 O O . TYR B 1 56 ? 55.309 28.996 27.723 1.00 39.57 33 TYR A O 1
ATOM 2012 N N . ALA B 1 57 ? 53.333 29.912 28.273 1.00 40.61 34 ALA A N 1
ATOM 2013 C CA . ALA B 1 57 ? 52.578 29.214 27.250 1.00 44.34 34 ALA A CA 1
ATOM 2014 C C . ALA B 1 57 ? 52.522 30.048 25.970 1.00 47.80 34 ALA A C 1
ATOM 2015 O O . ALA B 1 57 ? 52.725 29.517 24.886 1.00 48.52 34 ALA A O 1
ATOM 2017 N N . SER B 1 58 ? 52.177 31.330 26.098 1.00 49.39 35 SER A N 1
ATOM 2018 C CA . SER B 1 58 ? 52.106 32.209 24.890 1.00 53.83 35 SER A CA 1
ATOM 2019 C C . SER B 1 58 ? 52.567 33.664 25.061 1.00 56.23 35 SER A C 1
ATOM 2020 O O . SER B 1 58 ? 52.848 34.348 24.084 1.00 55.25 35 SER A O 1
ATOM 2023 N N . ASN B 1 59 ? 52.662 34.143 26.306 1.00 55.67 36 ASN A N 1
ATOM 2024 C CA . ASN B 1 59 ? 52.950 35.566 26.550 1.00 55.52 36 ASN A CA 1
ATOM 2025 C C . ASN B 1 59 ? 54.440 35.752 26.663 1.00 52.30 36 ASN A C 1
ATOM 2026 O O . ASN B 1 59 ? 54.994 35.885 27.802 1.00 52.37 36 ASN A O 1
ATOM 2031 N N . SER B 1 60 ? 55.085 35.748 25.484 1.00 52.78 37 SER A N 1
ATOM 2032 C CA . SER B 1 60 ? 56.529 35.829 25.422 1.00 50.46 37 SER A CA 1
ATOM 2033 C C . SER B 1 60 ? 56.988 37.174 25.971 1.00 49.34 37 SER A C 1
ATOM 2034 O O . SER B 1 60 ? 57.997 37.260 26.641 1.00 48.40 37 SER A O 1
ATOM 2037 N N . ALA B 1 61 ? 56.204 38.208 25.737 1.00 51.05 38 ALA A N 1
ATOM 2038 C CA . ALA B 1 61 ? 56.580 39.546 26.181 1.00 51.45 38 ALA A CA 1
ATOM 2039 C C . ALA B 1 61 ? 56.705 39.604 27.705 1.00 48.60 38 ALA A C 1
ATOM 2040 O O . ALA B 1 61 ? 57.638 40.189 28.244 1.00 48.14 38 ALA A O 1
ATOM 2042 N N . ALA B 1 62 ? 55.745 39.006 28.394 1.00 46.93 39 ALA A N 1
ATOM 2043 C CA . ALA B 1 62 ? 55.757 39.049 29.856 1.00 45.42 39 ALA A CA 1
ATOM 2044 C C . ALA B 1 62 ? 56.944 38.256 30.381 1.00 42.42 39 ALA A C 1
ATOM 2045 O O . ALA B 1 62 ? 57.656 38.680 31.284 1.00 41.53 39 ALA A O 1
ATOM 2047 N N . ALA B 1 63 ? 57.122 37.062 29.832 1.00 41.06 40 ALA A N 1
ATOM 2048 C CA . ALA B 1 63 ? 58.259 36.238 30.229 1.00 39.30 40 ALA A CA 1
ATOM 2049 C C . ALA B 1 63 ? 59.598 36.952 29.972 1.00 40.71 40 ALA A C 1
ATOM 2050 O O . ALA B 1 63 ? 60.494 36.958 30.817 1.00 39.96 40 ALA A O 1
ATOM 2052 N N . ASP B 1 64 ? 59.727 37.567 28.807 1.00 43.85 41 ASP A N 1
ATOM 2053 C CA . ASP B 1 64 ? 60.956 38.318 28.486 1.00 45.47 41 ASP A CA 1
ATOM 2054 C C . ASP B 1 64 ? 61.195 39.455 29.470 1.00 45.97 41 ASP A C 1
ATOM 2055 O O . ASP B 1 64 ? 62.332 39.792 29.801 1.00 46.61 41 ASP A O 1
ATOM 2060 N N . GLU B 1 65 ? 60.114 40.080 29.906 1.00 46.31 42 GLU A N 1
ATOM 2061 C CA . GLU B 1 65 ? 60.240 41.159 30.862 1.00 47.33 42 GLU A CA 1
ATOM 2062 C C . GLU B 1 65 ? 60.736 40.631 32.222 1.00 44.56 42 GLU A C 1
ATOM 2063 O O . GLU B 1 65 ? 61.542 41.278 32.886 1.00 44.38 42 GLU A O 1
ATOM 2069 N N . VAL B 1 66 ? 60.217 39.482 32.673 1.00 42.04 43 VAL A N 1
ATOM 2070 C CA . VAL B 1 66 ? 60.712 38.873 33.924 1.00 40.18 43 VAL A CA 1
ATOM 2071 C C . VAL B 1 66 ? 62.196 38.559 33.786 1.00 40.32 43 VAL A C 1
ATOM 2072 O O . VAL B 1 66 ? 62.990 38.862 34.665 1.00 40.45 43 VAL A O 1
ATOM 2076 N N . VAL B 1 67 ? 62.564 37.977 32.649 1.00 40.44 44 VAL A N 1
ATOM 2077 C CA . VAL B 1 67 ? 63.967 37.655 32.373 1.00 42.63 44 VAL A CA 1
ATOM 2078 C C . VAL B 1 67 ? 64.845 38.907 32.338 1.00 45.53 44 VAL A C 1
ATOM 2079 O O . VAL B 1 67 ? 65.905 38.947 32.963 1.00 46.68 44 VAL A O 1
ATOM 2083 N N . ARG B 1 68 ? 64.336 39.961 31.709 1.00 49.23 45 ARG A N 1
ATOM 2084 C CA . ARG B 1 68 ? 65.056 41.243 31.651 1.00 53.18 45 ARG A CA 1
ATOM 2085 C C . ARG B 1 68 ? 65.335 41.762 33.078 1.00 53.13 45 ARG A C 1
ATOM 2086 O O . ARG B 1 68 ? 66.470 42.126 33.412 1.00 51.77 45 ARG A O 1
ATOM 2094 N N . GLN B 1 69 ? 64.311 41.749 33.927 1.00 51.48 46 GLN A N 1
ATOM 2095 C CA . GLN B 1 69 ? 64.467 42.205 35.323 1.00 52.30 46 GLN A CA 1
ATOM 2096 C C . GLN B 1 69 ? 65.494 41.389 36.090 1.00 51.64 46 GLN A C 1
ATOM 2097 O O . GLN B 1 69 ? 66.327 41.938 36.809 1.00 52.36 46 GLN A O 1
ATOM 2103 N N . ILE B 1 70 ? 65.443 40.075 35.924 1.00 47.71 47 ILE A N 1
ATOM 2104 C CA . ILE B 1 70 ? 66.408 39.218 36.583 1.00 46.47 47 ILE A CA 1
ATOM 2105 C C . ILE B 1 70 ? 67.824 39.555 36.125 1.00 48.63 47 ILE A C 1
ATOM 2106 O O . ILE B 1 70 ? 68.723 39.754 36.951 1.00 50.10 47 ILE A O 1
ATOM 2111 N N . ARG B 1 71 ? 68.013 39.634 34.816 1.00 48.57 48 ARG A N 1
ATOM 2112 C CA . ARG B 1 71 ? 69.340 39.899 34.275 1.00 52.03 48 ARG A CA 1
ATOM 2113 C C . ARG B 1 71 ? 69.869 41.300 34.637 1.00 55.03 48 ARG A C 1
ATOM 2114 O O . ARG B 1 71 ? 71.034 41.478 34.957 1.00 57.57 48 ARG A O 1
ATOM 2122 N N . GLU B 1 72 ? 68.987 42.286 34.638 1.00 56.24 49 GLU A N 1
ATOM 2123 C CA . GLU B 1 72 ? 69.401 43.645 34.957 1.00 59.45 49 GLU A CA 1
ATOM 2124 C C . GLU B 1 72 ? 69.808 43.755 36.420 1.00 60.97 49 GLU A C 1
ATOM 2125 O O . GLU B 1 72 ? 70.634 44.579 36.749 1.00 63.70 49 GLU A O 1
ATOM 2127 N N . ALA B 1 73 ? 69.259 42.907 37.293 1.00 59.19 50 ALA A N 1
ATOM 2128 C CA . ALA B 1 73 ? 69.693 42.882 38.699 1.00 60.86 50 ALA A CA 1
ATOM 2129 C C . ALA B 1 73 ? 70.905 41.952 38.941 1.00 61.61 50 ALA A C 1
ATOM 2130 O O . ALA B 1 73 ? 71.281 41.724 40.084 1.00 63.50 50 ALA A O 1
ATOM 2132 N N . GLY B 1 74 ? 71.500 41.421 37.867 1.00 60.51 51 GLY A N 1
ATOM 2133 C CA . GLY B 1 74 ? 72.693 40.564 37.943 1.00 60.99 51 GLY A CA 1
ATOM 2134 C C . GLY B 1 74 ? 72.484 39.055 37.989 1.00 58.48 51 GLY A C 1
ATOM 2135 O O . GLY B 1 74 ? 73.439 38.307 38.195 1.00 60.43 51 GLY A O 1
ATOM 2136 N N . GLY B 1 75 ? 71.255 38.591 37.793 1.00 54.38 52 GLY A N 1
ATOM 2137 C CA . GLY B 1 75 ? 70.970 37.164 37.814 1.00 51.56 52 GLY A CA 1
ATOM 2138 C C . GLY B 1 75 ? 71.002 36.544 36.437 1.00 50.86 52 GLY A C 1
ATOM 2139 O O . GLY B 1 75 ? 71.202 37.248 35.423 1.00 50.52 52 GLY A O 1
ATOM 2140 N N . GLN B 1 76 ? 70.819 35.225 36.413 1.00 48.90 53 GLN A N 1
ATOM 2141 C CA . GLN B 1 76 ? 70.706 34.465 35.196 1.00 48.21 53 GLN A CA 1
ATOM 2142 C C . GLN B 1 76 ? 69.304 33.920 35.027 1.00 44.43 53 GLN A C 1
ATOM 2143 O O . GLN B 1 76 ? 68.715 33.340 35.963 1.00 41.89 53 GLN A O 1
ATOM 2149 N N . ALA B 1 77 ? 68.793 34.031 33.825 1.00 42.92 54 ALA A N 1
ATOM 2150 C CA . ALA B 1 77 ? 67.443 33.540 33.504 1.00 40.56 54 ALA A CA 1
ATOM 2151 C C . ALA B 1 77 ? 67.277 33.352 32.013 1.00 41.72 54 ALA A C 1
ATOM 2152 O O . ALA B 1 77 ? 68.032 33.875 31.219 1.00 41.61 54 ALA A O 1
ATOM 2154 N N . LEU B 1 78 ? 66.268 32.569 31.671 1.00 41.11 55 LEU A N 1
ATOM 2155 C CA . LEU B 1 78 ? 65.992 32.177 30.307 1.00 43.84 55 LEU A CA 1
ATOM 2156 C C . LEU B 1 78 ? 64.499 31.988 30.191 1.00 40.63 55 LEU A C 1
ATOM 2157 O O . LEU B 1 78 ? 63.873 31.389 31.073 1.00 38.27 55 LEU A O 1
ATOM 2162 N N . ALA B 1 79 ? 63.911 32.492 29.132 1.00 40.15 56 ALA A N 1
ATOM 2163 C CA . ALA B 1 79 ? 62.487 32.274 28.931 1.00 39.20 56 ALA A CA 1
ATOM 2164 C C . ALA B 1 79 ? 62.338 31.040 28.097 1.00 39.98 56 ALA A C 1
ATOM 2165 O O . ALA B 1 79 ? 63.025 30.888 27.087 1.00 40.55 56 ALA A O 1
ATOM 2167 N N . VAL B 1 80 ? 61.427 30.177 28.473 1.00 38.96 57 VAL A N 1
ATOM 2168 C CA A VAL B 1 80 ? 61.234 28.945 27.753 0.50 40.34 57 VAL A CA 1
ATOM 2169 C CA B VAL B 1 80 ? 61.225 28.939 27.757 0.50 40.57 57 VAL A CA 1
ATOM 2170 C C . VAL B 1 80 ? 59.747 28.690 27.499 1.00 40.54 57 VAL A C 1
ATOM 2171 O O . VAL B 1 80 ? 58.947 28.535 28.413 1.00 39.33 57 VAL A O 1
ATOM 2178 N N . GLN B 1 81 ? 59.395 28.608 26.225 1.00 42.28 58 GLN A N 1
ATOM 2179 C CA . GLN B 1 81 ? 58.007 28.394 25.867 1.00 43.74 58 GLN A CA 1
ATOM 2180 C C . GLN B 1 81 ? 57.691 26.893 26.014 1.00 42.39 58 GLN A C 1
ATOM 2181 O O . GLN B 1 81 ? 58.469 26.048 25.585 1.00 45.51 58 GLN A O 1
ATOM 2187 N N . ALA B 1 82 ? 56.544 26.588 26.585 1.00 38.92 59 ALA A N 1
ATOM 2188 C CA . ALA B 1 82 ? 55.977 25.251 26.517 1.00 39.20 59 ALA A CA 1
ATOM 2189 C C . ALA B 1 82 ? 54.581 25.233 27.135 1.00 37.42 59 ALA A C 1
ATOM 2190 O O . ALA B 1 82 ? 54.330 25.901 28.162 1.00 35.32 59 ALA A O 1
ATOM 2192 N N . ASP B 1 83 ? 53.675 24.526 26.461 1.00 37.93 60 ASP A N 1
ATOM 2193 C CA . ASP B 1 83 ? 52.353 24.258 27.003 1.00 38.08 60 ASP A CA 1
ATOM 2194 C C . ASP B 1 83 ? 52.508 22.987 27.800 1.00 36.98 60 ASP A C 1
ATOM 2195 O O . ASP B 1 83 ? 52.785 21.934 27.231 1.00 38.02 60 ASP A O 1
ATOM 2200 N N . VAL B 1 84 ? 52.379 23.087 29.106 1.00 36.63 61 VAL A N 1
ATOM 2201 C CA . VAL B 1 84 ? 52.679 21.960 29.991 1.00 36.47 61 VAL A CA 1
ATOM 2202 C C . VAL B 1 84 ? 51.743 20.777 29.809 1.00 36.74 61 VAL A C 1
ATOM 2203 O O . VAL B 1 84 ? 52.012 19.724 30.288 1.00 36.51 61 VAL A O 1
ATOM 2207 N N . ALA B 1 85 ? 50.639 20.977 29.115 1.00 37.99 62 ALA A N 1
ATOM 2208 C CA . ALA B 1 85 ? 49.743 19.906 28.824 1.00 40.47 62 ALA A CA 1
ATOM 2209 C C . ALA B 1 85 ? 50.211 19.068 27.629 1.00 42.38 62 ALA A C 1
ATOM 2210 O O . ALA B 1 85 ? 49.663 18.029 27.361 1.00 44.74 62 ALA A O 1
ATOM 2212 N N . LYS B 1 86 ? 51.221 19.547 26.926 1.00 42.83 63 LYS A N 1
ATOM 2213 C CA . LYS B 1 86 ? 51.803 18.823 25.762 1.00 42.26 63 LYS A CA 1
ATOM 2214 C C . LYS B 1 86 ? 53.110 18.147 26.073 1.00 40.03 63 LYS A C 1
ATOM 2215 O O . LYS B 1 86 ? 54.102 18.811 26.300 1.00 39.33 63 LYS A O 1
ATOM 2221 N N . GLU B 1 87 ? 53.091 16.823 26.087 1.00 40.07 64 GLU A N 1
ATOM 2222 C CA . GLU B 1 87 ? 54.265 16.025 26.485 1.00 39.97 64 GLU A CA 1
ATOM 2223 C C . GLU B 1 87 ? 55.528 16.394 25.728 1.00 39.43 64 GLU A C 1
ATOM 2224 O O . GLU B 1 87 ? 56.571 16.551 26.305 1.00 38.26 64 GLU A O 1
ATOM 2230 N N . ARG B 1 88 ? 55.436 16.488 24.391 1.00 40.33 65 ARG A N 1
ATOM 2231 C CA . ARG B 1 88 ? 56.625 16.785 23.596 1.00 41.33 65 ARG A CA 1
ATOM 2232 C C . ARG B 1 88 ? 57.200 18.167 23.982 1.00 40.73 65 ARG A C 1
ATOM 2233 O O . ARG B 1 88 ? 58.405 18.396 23.917 1.00 42.78 65 ARG A O 1
ATOM 2241 N N . GLU B 1 89 ? 56.337 19.098 24.343 1.00 39.47 66 GLU A N 1
ATOM 2242 C CA . GLU B 1 89 ? 56.775 20.460 24.700 1.00 39.15 66 GLU A CA 1
ATOM 2243 C C . GLU B 1 89 ? 57.420 20.503 26.099 1.00 37.52 66 GLU A C 1
ATOM 2244 O O . GLU B 1 89 ? 58.409 21.190 26.308 1.00 37.06 66 GLU A O 1
ATOM 2250 N N . VAL B 1 90 ? 56.882 19.715 27.021 1.00 37.26 67 VAL A N 1
ATOM 2251 C CA . VAL B 1 90 ? 57.496 19.528 28.333 1.00 37.01 67 VAL A CA 1
ATOM 2252 C C . VAL B 1 90 ? 58.894 18.927 28.167 1.00 36.95 67 VAL A C 1
ATOM 2253 O O . VAL B 1 90 ? 59.880 19.422 28.732 1.00 35.61 67 VAL A O 1
ATOM 2257 N N . LEU B 1 91 ? 59.010 17.889 27.350 1.00 38.33 68 LEU A N 1
ATOM 2258 C CA . LEU B 1 91 ? 60.334 17.276 27.089 1.00 40.11 68 LEU A CA 1
ATOM 2259 C C . LEU B 1 91 ? 61.306 18.247 26.491 1.00 40.34 68 LEU A C 1
ATOM 2260 O O . LEU B 1 91 ? 62.447 18.356 26.948 1.00 41.35 68 LEU A O 1
ATOM 2265 N N . ALA B 1 92 ? 60.875 18.939 25.442 1.00 40.83 69 ALA A N 1
ATOM 2266 C CA . ALA B 1 92 ? 61.749 19.911 24.784 1.00 41.59 69 ALA A CA 1
ATOM 2267 C C . ALA B 1 92 ? 62.195 21.003 25.762 1.00 40.18 69 ALA A C 1
ATOM 2268 O O . ALA B 1 92 ? 63.341 21.440 25.743 1.00 40.47 69 ALA A O 1
ATOM 2278 N N . PHE B 1 94 ? 62.495 20.783 29.079 1.00 35.38 71 PHE A N 1
ATOM 2279 C CA . PHE B 1 94 ? 63.508 20.291 30.031 1.00 35.25 71 PHE A CA 1
ATOM 2280 C C . PHE B 1 94 ? 64.872 20.116 29.327 1.00 37.10 71 PHE A C 1
ATOM 2281 O O . PHE B 1 94 ? 65.914 20.332 29.947 1.00 36.91 71 PHE A O 1
ATOM 2289 N N . GLU B 1 95 ? 64.829 19.740 28.059 1.00 38.81 72 GLU A N 1
ATOM 2290 C CA . GLU B 1 95 ? 66.075 19.543 27.271 1.00 41.56 72 GLU A CA 1
ATOM 2291 C C . GLU B 1 95 ? 66.747 20.879 27.091 1.00 40.86 72 GLU A C 1
ATOM 2292 O O . GLU B 1 95 ? 67.950 20.971 27.169 1.00 42.00 72 GLU A O 1
ATOM 2298 N N . THR B 1 96 ? 65.963 21.922 26.893 1.00 39.82 73 THR A N 1
ATOM 2299 C CA . THR B 1 96 ? 66.499 23.284 26.738 1.00 41.53 73 THR A CA 1
ATOM 2300 C C . THR B 1 96 ? 67.145 23.770 28.002 1.00 40.75 73 THR A C 1
ATOM 2301 O O . THR B 1 96 ? 68.221 24.334 27.991 1.00 42.05 73 THR A O 1
ATOM 2305 N N . VAL B 1 97 ? 66.465 23.559 29.110 1.00 39.96 74 VAL A N 1
ATOM 2306 C CA . VAL B 1 97 ? 67.019 23.903 30.426 1.00 40.04 74 VAL A CA 1
ATOM 2307 C C . VAL B 1 97 ? 68.313 23.121 30.693 1.00 40.24 74 VAL A C 1
ATOM 2308 O O . VAL B 1 97 ? 69.300 23.716 31.090 1.00 42.73 74 VAL A O 1
ATOM 2312 N N . ASP B 1 98 ? 68.300 21.816 30.445 1.00 39.97 75 ASP A N 1
ATOM 2313 C CA . ASP B 1 98 ? 69.506 20.978 30.552 1.00 41.79 75 ASP A CA 1
ATOM 2314 C C . ASP B 1 98 ? 70.672 21.641 29.781 1.00 44.28 75 ASP A C 1
ATOM 2315 O O . ASP B 1 98 ? 71.792 21.738 30.292 1.00 46.57 75 ASP A O 1
ATOM 2320 N N . ALA B 1 99 ? 70.412 22.015 28.531 1.00 44.27 76 ALA A N 1
ATOM 2321 C CA . ALA B 1 99 ? 71.473 22.490 27.620 1.00 47.26 76 ALA A CA 1
ATOM 2322 C C . ALA B 1 99 ? 71.953 23.888 27.957 1.00 47.77 76 ALA A C 1
ATOM 2323 O O . ALA B 1 99 ? 73.131 24.183 27.827 1.00 49.71 76 ALA A O 1
ATOM 2325 N N . GLN B 1 100 ? 71.038 24.756 28.343 1.00 46.16 77 GLN A N 1
ATOM 2326 C CA . GLN B 1 100 ? 71.369 26.154 28.494 1.00 48.91 77 GLN A CA 1
ATOM 2327 C C . GLN B 1 100 ? 71.614 26.611 29.891 1.00 47.55 77 GLN A C 1
ATOM 2328 O O . GLN B 1 100 ? 72.336 27.565 30.087 1.00 49.38 77 GLN A O 1
ATOM 2334 N N . LEU B 1 101 ? 71.007 25.958 30.865 1.00 46.06 78 LEU A N 1
ATOM 2335 C CA . LEU B 1 101 ? 71.195 26.351 32.265 1.00 46.48 78 LEU A CA 1
ATOM 2336 C C . LEU B 1 101 ? 71.887 25.275 33.081 1.00 46.96 78 LEU A C 1
ATOM 2337 O O . LEU B 1 101 ? 72.609 25.577 34.012 1.00 47.61 78 LEU A O 1
ATOM 2342 N N . GLY B 1 102 ? 71.606 24.023 32.769 1.00 48.00 79 GLY A N 1
ATOM 2343 C CA . GLY B 1 102 ? 72.182 22.872 33.466 1.00 50.75 79 GLY A CA 1
ATOM 2344 C C . GLY B 1 102 ? 71.097 22.039 34.164 1.00 51.53 79 GLY A C 1
ATOM 2345 O O . GLY B 1 102 ? 69.912 22.325 34.041 1.00 51.70 79 GLY A O 1
ATOM 2346 N N . ARG B 1 103 ? 71.519 21.058 34.949 1.00 45.95 80 ARG A N 1
ATOM 2347 C CA . ARG B 1 103 ? 70.618 20.118 35.633 1.00 45.83 80 ARG A CA 1
ATOM 2348 C C . ARG B 1 103 ? 69.794 20.834 36.714 1.00 41.42 80 ARG A C 1
ATOM 2349 O O . ARG B 1 103 ? 70.348 21.563 37.514 1.00 39.25 80 ARG A O 1
ATOM 2351 N N . LEU B 1 104 ? 68.473 20.723 36.685 1.00 42.32 81 LEU A N 1
ATOM 2352 C CA . LEU B 1 104 ? 67.699 21.520 37.617 1.00 38.55 81 LEU A CA 1
ATOM 2353 C C . LEU B 1 104 ? 67.856 20.997 39.030 1.00 37.32 81 LEU A C 1
ATOM 2354 O O . LEU B 1 104 ? 67.940 19.785 39.259 1.00 37.98 81 LEU A O 1
ATOM 2359 N N . SER B 1 105 ? 67.831 21.920 39.986 1.00 33.97 82 SER A N 1
ATOM 2360 C CA . SER B 1 105 ? 67.760 21.571 41.400 1.00 32.44 82 SER A CA 1
ATOM 2361 C C . SER B 1 105 ? 66.353 21.756 41.983 1.00 29.04 82 SER A C 1
ATOM 2362 O O . SER B 1 105 ? 66.083 21.340 43.095 1.00 27.42 82 SER A O 1
ATOM 2365 N N . ALA B 1 106 ? 65.497 22.463 41.258 1.00 28.36 83 ALA A N 1
ATOM 2366 C CA . ALA B 1 106 ? 64.187 22.839 41.799 1.00 26.41 83 ALA A CA 1
ATOM 2367 C C . ALA B 1 106 ? 63.164 23.060 40.702 1.00 26.01 83 ALA A C 1
ATOM 2368 O O . ALA B 1 106 ? 63.501 23.510 39.601 1.00 26.95 83 ALA A O 1
ATOM 2370 N N . LEU B 1 107 ? 61.919 22.742 41.028 1.00 24.84 84 LEU A N 1
ATOM 2371 C CA . LEU B 1 107 ? 60.785 22.879 40.115 1.00 24.41 84 LEU A CA 1
ATOM 2372 C C . LEU B 1 107 ? 59.621 23.520 40.896 1.00 23.31 84 LEU A C 1
ATOM 2373 O O . LEU B 1 107 ? 59.281 23.080 41.989 1.00 22.40 84 LEU A O 1
ATOM 2378 N N . VAL B 1 108 ? 59.061 24.581 40.337 1.00 24.16 85 VAL A N 1
ATOM 2379 C CA . VAL B 1 108 ? 57.811 25.158 40.834 1.00 23.18 85 VAL A CA 1
ATOM 2380 C C . VAL B 1 108 ? 56.731 24.918 39.801 1.00 22.83 85 VAL A C 1
ATOM 2381 O O . VAL B 1 108 ? 56.797 25.472 38.669 1.00 23.48 85 VAL A O 1
ATOM 2385 N N . ASN B 1 109 ? 55.805 24.038 40.131 1.00 22.51 86 ASN A N 1
ATOM 2386 C CA . ASN B 1 109 ? 54.622 23.725 39.257 1.00 22.72 86 ASN A CA 1
ATOM 2387 C C . ASN B 1 109 ? 53.527 24.781 39.498 1.00 23.57 86 ASN A C 1
ATOM 2388 O O . ASN B 1 109 ? 52.687 24.623 40.399 1.00 23.75 86 ASN A O 1
ATOM 2393 N N . ASN B 1 110 ? 53.659 25.913 38.841 1.00 25.36 87 ASN A N 1
ATOM 2394 C CA . ASN B 1 110 ? 52.779 27.065 39.064 1.00 26.26 87 ASN A CA 1
ATOM 2395 C C . ASN B 1 110 ? 51.789 27.272 37.920 1.00 29.55 87 ASN A C 1
ATOM 2396 O O . ASN B 1 110 ? 50.722 27.798 38.159 1.00 31.56 87 ASN A O 1
ATOM 2401 N N . ALA B 1 111 ? 52.081 26.749 36.742 1.00 29.66 88 ALA A N 1
ATOM 2402 C CA . ALA B 1 111 ? 51.182 26.902 35.596 1.00 32.00 88 ALA A CA 1
ATOM 2403 C C . ALA B 1 111 ? 49.781 26.462 35.917 1.00 30.96 88 ALA A C 1
ATOM 2404 O O . ALA B 1 111 ? 49.543 25.431 36.532 1.00 26.67 88 ALA A O 1
ATOM 2406 N N . GLY B 1 112 ? 48.829 27.302 35.623 1.00 33.74 89 GLY A N 1
ATOM 2407 C CA . GLY B 1 112 ? 47.456 26.984 36.089 1.00 34.17 89 GLY A CA 1
ATOM 2408 C C . GLY B 1 112 ? 46.470 28.027 35.629 1.00 39.82 89 GLY A C 1
ATOM 2409 O O . GLY B 1 112 ? 46.861 29.193 35.346 1.00 42.21 89 GLY A O 1
ATOM 2410 N N . VAL B 1 113 ? 45.204 27.624 35.608 1.00 37.83 90 VAL A N 1
ATOM 2411 C CA . VAL B 1 113 ? 44.124 28.484 35.105 1.00 41.46 90 VAL A CA 1
ATOM 2412 C C . VAL B 1 113 ? 42.870 28.237 35.895 1.00 37.39 90 VAL A C 1
ATOM 2413 O O . VAL B 1 113 ? 42.660 27.149 36.373 1.00 34.37 90 VAL A O 1
ATOM 2417 N N . VAL B 1 114 ? 42.015 29.244 35.915 1.00 41.45 91 VAL A N 1
ATOM 2418 C CA . VAL B 1 114 ? 40.626 29.105 36.271 1.00 39.71 91 VAL A CA 1
ATOM 2419 C C . VAL B 1 114 ? 39.879 29.263 34.932 1.00 43.06 91 VAL A C 1
ATOM 2420 O O . VAL B 1 114 ? 40.445 29.194 33.851 1.00 41.29 91 VAL A O 1
ATOM 2424 N N . ASP B 1 115 ? 38.578 29.398 35.007 1.00 39.49 92 ASP A N 1
ATOM 2425 C CA . ASP B 1 115 ? 37.787 29.551 33.827 1.00 40.13 92 ASP A CA 1
ATOM 2426 C C . ASP B 1 115 ? 36.637 30.351 34.377 1.00 38.74 92 ASP A C 1
ATOM 2427 O O . ASP B 1 115 ? 36.626 30.714 35.565 1.00 37.08 92 ASP A O 1
ATOM 2432 N N . GLN B 1 116 ? 35.670 30.614 33.574 1.00 38.24 93 GLN A N 1
ATOM 2433 C CA . GLN B 1 116 ? 34.555 31.398 34.028 1.00 40.89 93 GLN A CA 1
ATOM 2434 C C . GLN B 1 116 ? 33.777 30.678 35.146 1.00 39.99 93 GLN A C 1
ATOM 2435 O O . GLN B 1 116 ? 33.789 29.466 35.267 1.00 38.84 93 GLN A O 1
ATOM 2441 N N . THR B 1 117 ? 33.093 31.457 35.939 1.00 39.88 94 THR A N 1
ATOM 2442 C CA . THR B 1 117 ? 32.132 30.973 36.913 1.00 41.68 94 THR A CA 1
ATOM 2443 C C . THR B 1 117 ? 31.109 30.019 36.296 1.00 39.48 94 THR A C 1
ATOM 2444 O O . THR B 1 117 ? 30.571 30.287 35.249 1.00 37.48 94 THR A O 1
ATOM 2448 N N . THR B 1 118 ? 30.863 28.896 36.969 1.00 35.35 95 THR A N 1
ATOM 2449 C CA . THR B 1 118 ? 29.905 27.883 36.517 1.00 33.98 95 THR A CA 1
ATOM 2450 C C . THR B 1 118 ? 29.433 27.050 37.713 1.00 32.21 95 THR A C 1
ATOM 2451 O O . THR B 1 118 ? 30.142 26.949 38.739 1.00 31.64 95 THR A O 1
ATOM 2455 N N . ARG B 1 119 ? 28.265 26.468 37.545 1.00 31.86 96 ARG A N 1
ATOM 2456 C CA . ARG B 1 119 ? 27.839 25.301 38.353 1.00 31.77 96 ARG A CA 1
ATOM 2457 C C . ARG B 1 119 ? 28.277 24.002 37.641 1.00 30.57 96 ARG A C 1
ATOM 2458 O O . ARG B 1 119 ? 28.453 23.988 36.403 1.00 30.65 96 ARG A O 1
ATOM 2466 N N . VAL B 1 120 ? 28.383 22.918 38.419 1.00 28.69 97 VAL A N 1
ATOM 2467 C CA . VAL B 1 120 ? 28.610 21.599 37.867 1.00 27.32 97 VAL A CA 1
ATOM 2468 C C . VAL B 1 120 ? 27.619 21.199 36.811 1.00 29.09 97 VAL A C 1
ATOM 2469 O O . VAL B 1 120 ? 27.998 20.606 35.821 1.00 30.16 97 VAL A O 1
ATOM 2473 N N . ASP B 1 121 ? 26.360 21.560 36.969 1.00 29.03 98 ASP A N 1
ATOM 2474 C CA . ASP B 1 121 ? 25.375 21.189 35.989 1.00 31.59 98 ASP A CA 1
ATOM 2475 C C . ASP B 1 121 ? 25.520 21.947 34.640 1.00 31.91 98 ASP A C 1
ATOM 2476 O O . ASP B 1 121 ? 24.797 21.656 33.702 1.00 31.46 98 ASP A O 1
ATOM 2481 N N . GLY B 1 122 ? 26.448 22.890 34.585 1.00 31.39 99 GLY A N 1
ATOM 2482 C CA . GLY B 1 122 ? 26.805 23.572 33.323 1.00 34.09 99 GLY A CA 1
ATOM 2483 C C . GLY B 1 122 ? 28.192 23.183 32.786 1.00 34.13 99 GLY A C 1
ATOM 2484 O O . GLY B 1 122 ? 28.645 23.741 31.791 1.00 34.66 99 GLY A O 1
ATOM 2485 N N . ILE B 1 123 ? 28.865 22.236 33.426 1.00 33.29 100 ILE A N 1
ATOM 2486 C CA A ILE B 1 123 ? 30.243 21.918 33.039 0.50 32.37 100 ILE A CA 1
ATOM 2487 C CA B ILE B 1 123 ? 30.236 21.845 33.055 0.50 33.56 100 ILE A CA 1
ATOM 2488 C C . ILE B 1 123 ? 30.276 21.015 31.774 1.00 33.34 100 ILE A C 1
ATOM 2489 O O . ILE B 1 123 ? 29.477 20.110 31.591 1.00 37.95 100 ILE A O 1
ATOM 2498 N N . THR B 1 124 ? 31.175 21.310 30.863 1.00 33.01 101 THR A N 1
ATOM 2499 C CA . THR B 1 124 ? 31.322 20.489 29.641 1.00 33.18 101 THR A CA 1
ATOM 2500 C C . THR B 1 124 ? 32.566 19.637 29.786 1.00 32.80 101 THR A C 1
ATOM 2501 O O . THR B 1 124 ? 33.506 20.007 30.509 1.00 30.97 101 THR A O 1
ATOM 2505 N N . LEU B 1 125 ? 32.624 18.567 28.985 1.00 33.90 102 LEU A N 1
ATOM 2506 C CA . LEU B 1 125 ? 33.847 17.769 28.951 1.00 34.07 102 LEU A CA 1
ATOM 2507 C C . LEU B 1 125 ? 35.061 18.573 28.461 1.00 33.85 102 LEU A C 1
ATOM 2508 O O . LEU B 1 125 ? 36.131 18.426 29.021 1.00 30.65 102 LEU A O 1
ATOM 2513 N N . GLU B 1 126 ? 34.862 19.410 27.450 1.00 34.31 103 GLU A N 1
ATOM 2514 C CA . GLU B 1 126 ? 35.968 20.227 26.913 1.00 36.71 103 GLU A CA 1
ATOM 2515 C C . GLU B 1 126 ? 36.549 21.124 28.052 1.00 33.74 103 GLU A C 1
ATOM 2516 O O . GLU B 1 126 ? 37.784 21.269 28.200 1.00 33.37 103 GLU A O 1
ATOM 2522 N N . ARG B 1 127 ? 35.677 21.684 28.876 1.00 31.83 104 ARG A N 1
ATOM 2523 C CA . ARG B 1 127 ? 36.143 22.522 30.009 1.00 31.95 104 ARG A CA 1
ATOM 2524 C C . ARG B 1 127 ? 36.979 21.714 30.986 1.00 30.10 104 ARG A C 1
ATOM 2525 O O . ARG B 1 127 ? 38.034 22.141 31.468 1.00 31.11 104 ARG A O 1
ATOM 2533 N N . LEU B 1 128 ? 36.456 20.548 31.352 1.00 30.13 105 LEU A N 1
ATOM 2534 C CA . LEU B 1 128 ? 37.105 19.674 32.297 1.00 29.27 105 LEU A CA 1
ATOM 2535 C C . LEU B 1 128 ? 38.465 19.237 31.799 1.00 29.03 105 LEU A C 1
ATOM 2536 O O . LEU B 1 128 ? 39.441 19.233 32.551 1.00 29.21 105 LEU A O 1
ATOM 2541 N N . GLN B 1 129 ? 38.515 18.894 30.516 1.00 30.22 106 GLN A N 1
ATOM 2542 C CA . GLN B 1 129 ? 39.753 18.475 29.860 1.00 30.39 106 GLN A CA 1
ATOM 2543 C C . GLN B 1 129 ? 40.823 19.545 29.983 1.00 30.24 106 GLN A C 1
ATOM 2544 O O . GLN B 1 129 ? 41.920 19.275 30.411 1.00 30.26 106 GLN A O 1
ATOM 2550 N N . ARG B 1 130 ? 40.467 20.770 29.675 1.00 30.90 107 ARG A N 1
ATOM 2551 C CA . ARG B 1 130 ? 41.397 21.896 29.794 1.00 33.03 107 ARG A CA 1
ATOM 2552 C C . ARG B 1 130 ? 41.820 22.115 31.240 1.00 31.33 107 ARG A C 1
ATOM 2553 O O . ARG B 1 130 ? 43.023 22.222 31.534 1.00 31.79 107 ARG A O 1
ATOM 2569 N N . PHE B 1 132 ? 41.896 20.170 33.876 1.00 26.83 109 PHE A N 1
ATOM 2570 C CA . PHE B 1 132 ? 42.747 19.152 34.391 1.00 26.67 109 PHE A CA 1
ATOM 2571 C C . PHE B 1 132 ? 44.077 18.976 33.682 1.00 27.84 109 PHE A C 1
ATOM 2572 O O . PHE B 1 132 ? 45.086 18.679 34.319 1.00 27.52 109 PHE A O 1
ATOM 2580 N N . GLU B 1 133 ? 44.100 19.146 32.390 1.00 29.43 110 GLU A N 1
ATOM 2581 C CA . GLU B 1 133 ? 45.341 18.926 31.696 1.00 30.66 110 GLU A CA 1
ATOM 2582 C C . GLU B 1 133 ? 46.378 19.977 32.061 1.00 29.85 110 GLU A C 1
ATOM 2583 O O . GLU B 1 133 ? 47.512 19.650 32.161 1.00 28.90 110 GLU A O 1
ATOM 2589 N N . ILE B 1 134 ? 45.970 21.221 32.271 1.00 29.97 111 ILE A N 1
ATOM 2590 C CA . ILE B 1 134 ? 46.903 22.264 32.628 1.00 31.21 111 ILE A CA 1
ATOM 2591 C C . ILE B 1 134 ? 47.262 22.177 34.134 1.00 30.71 111 ILE A C 1
ATOM 2592 O O . ILE B 1 134 ? 48.424 22.018 34.490 1.00 31.49 111 ILE A O 1
ATOM 2597 N N . ASN B 1 135 ? 46.239 22.196 34.969 1.00 27.93 112 ASN A N 1
ATOM 2598 C CA . ASN B 1 135 ? 46.451 22.216 36.416 1.00 28.09 112 ASN A CA 1
ATOM 2599 C C . ASN B 1 135 ? 47.011 20.924 36.950 1.00 26.24 112 ASN A C 1
ATOM 2600 O O . ASN B 1 135 ? 47.823 20.939 37.884 1.00 29.38 112 ASN A O 1
ATOM 2605 N N . VAL B 1 136 ? 46.614 19.777 36.407 1.00 24.78 113 VAL A N 1
ATOM 2606 C CA . VAL B 1 136 ? 47.037 18.480 36.977 1.00 23.19 113 VAL A CA 1
ATOM 2607 C C . VAL B 1 136 ? 48.048 17.733 36.115 1.00 24.47 113 VAL A C 1
ATOM 2608 O O . VAL B 1 136 ? 49.149 17.448 36.559 1.00 24.49 113 VAL A O 1
ATOM 2612 N N . PHE B 1 137 ? 47.727 17.467 34.868 1.00 25.92 114 PHE A N 1
ATOM 2613 C CA . PHE B 1 137 ? 48.588 16.647 34.027 1.00 25.95 114 PHE A CA 1
ATOM 2614 C C . PHE B 1 137 ? 49.914 17.354 33.783 1.00 26.63 114 PHE A C 1
ATOM 2615 O O . PHE B 1 137 ? 50.977 16.705 33.851 1.00 27.01 114 PHE A O 1
ATOM 2623 N N . GLY B 1 138 ? 49.880 18.662 33.551 1.00 26.30 115 GLY A N 1
ATOM 2624 C CA . GLY B 1 138 ? 51.125 19.427 33.422 1.00 27.01 115 GLY A CA 1
ATOM 2625 C C . GLY B 1 138 ? 52.034 19.286 34.647 1.00 25.58 115 GLY A C 1
ATOM 2626 O O . GLY B 1 138 ? 53.260 19.108 34.508 1.00 26.21 115 GLY A O 1
ATOM 2627 N N . SER B 1 139 ? 51.448 19.305 35.840 1.00 24.32 116 SER A N 1
ATOM 2628 C CA . SER B 1 139 ? 52.235 19.129 37.077 1.00 24.20 116 SER A CA 1
ATOM 2629 C C . SER B 1 139 ? 52.859 17.724 37.187 1.00 24.24 116 SER A C 1
ATOM 2630 O O . SER B 1 139 ? 54.000 17.571 37.587 1.00 24.66 116 SER A O 1
ATOM 2633 N N . PHE B 1 140 ? 52.106 16.696 36.846 1.00 24.56 117 PHE A N 1
ATOM 2634 C CA . PHE B 1 140 ? 52.624 15.339 36.783 1.00 23.80 117 PHE A CA 1
ATOM 2635 C C . PHE B 1 140 ? 53.738 15.209 35.784 1.00 25.27 117 PHE A C 1
ATOM 2636 O O . PHE B 1 140 ? 54.822 14.631 36.083 1.00 24.30 117 PHE A O 1
ATOM 2644 N N . LEU B 1 141 ? 53.536 15.734 34.577 1.00 24.98 118 LEU A N 1
ATOM 2645 C CA . LEU B 1 141 ? 54.570 15.587 33.554 1.00 26.65 118 LEU A CA 1
ATOM 2646 C C . LEU B 1 141 ? 55.845 16.323 33.904 1.00 26.42 118 LEU A C 1
ATOM 2647 O O . LEU B 1 141 ? 56.966 15.801 33.711 1.00 25.63 118 LEU A O 1
ATOM 2652 N N . CYS B 1 142 ? 55.693 17.541 34.419 1.00 26.35 119 CYS A N 1
ATOM 2653 C CA . CYS B 1 142 ? 56.894 18.293 34.821 1.00 27.05 119 CYS A CA 1
ATOM 2654 C C . CYS B 1 142 ? 57.617 17.629 36.000 1.00 26.26 119 CYS A C 1
ATOM 2655 O O . CYS B 1 142 ? 58.870 17.552 36.038 1.00 25.29 119 CYS A O 1
ATOM 2658 N N . ALA B 1 143 ? 56.849 17.143 36.958 1.00 25.42 120 ALA A N 1
ATOM 2659 C CA . ALA B 1 143 ? 57.449 16.388 38.062 1.00 25.69 120 ALA A CA 1
ATOM 2660 C C . ALA B 1 143 ? 58.147 15.132 37.621 1.00 26.02 120 ALA A C 1
ATOM 2661 O O . ALA B 1 143 ? 59.237 14.852 38.082 1.00 26.08 120 ALA A O 1
ATOM 2663 N N . ARG B 1 144 ? 57.579 14.407 36.652 1.00 26.14 121 ARG A N 1
ATOM 2664 C CA . ARG B 1 144 ? 58.262 13.223 36.072 1.00 27.82 121 ARG A CA 1
ATOM 2665 C C . ARG B 1 144 ? 59.653 13.559 35.572 1.00 28.77 121 ARG A C 1
ATOM 2666 O O . ARG B 1 144 ? 60.673 12.924 35.914 1.00 27.73 121 ARG A O 1
ATOM 2674 N N . GLU B 1 145 ? 59.721 14.595 34.730 1.00 29.40 122 GLU A N 1
ATOM 2675 C CA . GLU B 1 145 ? 61.010 14.997 34.148 1.00 30.79 122 GLU A CA 1
ATOM 2676 C C . GLU B 1 145 ? 61.988 15.538 35.185 1.00 30.09 122 GLU A C 1
ATOM 2677 O O . GLU B 1 145 ? 63.198 15.303 35.082 1.00 31.17 122 GLU A O 1
ATOM 2683 N N . ALA B 1 146 ? 61.462 16.213 36.200 1.00 29.47 123 ALA A N 1
ATOM 2684 C CA . ALA B 1 146 ? 62.290 16.694 37.293 1.00 28.83 123 ALA A CA 1
ATOM 2685 C C . ALA B 1 146 ? 62.858 15.528 38.098 1.00 29.18 123 ALA A C 1
ATOM 2686 O O . ALA B 1 146 ? 64.056 15.507 38.421 1.00 31.58 123 ALA A O 1
ATOM 2688 N N . VAL B 1 147 ? 62.015 14.589 38.465 1.00 27.36 124 VAL A N 1
ATOM 2689 C CA . VAL B 1 147 ? 62.449 13.413 39.245 1.00 27.76 124 VAL A CA 1
ATOM 2690 C C . VAL B 1 147 ? 63.520 12.608 38.516 1.00 28.92 124 VAL A C 1
ATOM 2691 O O . VAL B 1 147 ? 64.523 12.184 39.097 1.00 28.76 124 VAL A O 1
ATOM 2695 N N . LYS B 1 148 ? 63.330 12.396 37.224 1.00 30.11 125 LYS A N 1
ATOM 2696 C CA . LYS B 1 148 ? 64.349 11.723 36.408 1.00 31.22 125 LYS A CA 1
ATOM 2697 C C . LYS B 1 148 ? 65.741 12.376 36.533 1.00 31.97 125 LYS A C 1
ATOM 2698 O O . LYS B 1 148 ? 66.732 11.672 36.480 1.00 32.25 125 LYS A O 1
ATOM 2704 N N . ARG B 1 149 ? 65.784 13.685 36.687 1.00 31.39 126 ARG A N 1
ATOM 2705 C CA . ARG B 1 149 ? 67.048 14.453 36.741 1.00 32.76 126 ARG A CA 1
ATOM 2706 C C . ARG B 1 149 ? 67.589 14.622 38.150 1.00 32.40 126 ARG A C 1
ATOM 2707 O O . ARG B 1 149 ? 68.829 14.631 38.356 1.00 32.84 126 ARG A O 1
ATOM 2723 N N . SER B 1 151 ? 66.658 12.695 41.034 1.00 30.74 128 SER A N 1
ATOM 2724 C CA . SER B 1 151 ? 66.726 11.547 41.942 1.00 30.65 128 SER A CA 1
ATOM 2725 C C . SER B 1 151 ? 68.150 10.985 42.090 1.00 32.23 128 SER A C 1
ATOM 2726 O O . SER B 1 151 ? 68.822 10.721 41.111 1.00 30.93 128 SER A O 1
ATOM 2729 N N . THR B 1 152 ? 68.566 10.764 43.326 1.00 31.84 129 THR A N 1
ATOM 2730 C CA . THR B 1 152 ? 69.828 10.086 43.585 1.00 34.60 129 THR A CA 1
ATOM 2731 C C . THR B 1 152 ? 69.868 8.683 43.060 1.00 36.32 129 THR A C 1
ATOM 2732 O O . THR B 1 152 ? 70.933 8.125 42.841 1.00 36.49 129 THR A O 1
ATOM 2736 N N . ARG B 1 153 ? 68.719 8.115 42.765 1.00 37.98 130 ARG A N 1
ATOM 2737 C CA . ARG B 1 153 ? 68.737 6.751 42.286 1.00 41.30 130 ARG A CA 1
ATOM 2738 C C . ARG B 1 153 ? 69.189 6.713 40.824 1.00 41.93 130 ARG A C 1
ATOM 2739 O O . ARG B 1 153 ? 69.640 5.688 40.346 1.00 43.01 130 ARG A O 1
ATOM 2747 N N . TYR B 1 154 ? 69.156 7.860 40.134 1.00 40.55 131 TYR A N 1
ATOM 2748 C CA . TYR B 1 154 ? 69.678 7.978 38.756 1.00 39.79 131 TYR A CA 1
ATOM 2749 C C . TYR B 1 154 ? 70.993 8.761 38.715 1.00 40.30 131 TYR A C 1
ATOM 2750 O O . TYR B 1 154 ? 71.400 9.213 37.668 1.00 39.97 131 TYR A O 1
ATOM 2759 N N . GLY B 1 155 ? 71.649 8.913 39.861 1.00 39.31 132 GLY A N 1
ATOM 2760 C CA . GLY B 1 155 ? 72.912 9.664 39.954 1.00 39.90 132 GLY A CA 1
ATOM 2761 C C . GLY B 1 155 ? 72.741 11.162 40.110 1.00 38.68 132 GLY A C 1
ATOM 2762 O O . GLY B 1 155 ? 73.700 11.916 39.929 1.00 36.18 132 GLY A O 1
ATOM 2763 N N . GLY B 1 156 ? 71.507 11.620 40.350 1.00 35.70 133 GLY A N 1
ATOM 2764 C CA . GLY B 1 156 ? 71.291 13.042 40.541 1.00 35.57 133 GLY A CA 1
ATOM 2765 C C . GLY B 1 156 ? 71.711 13.419 41.955 1.00 35.09 133 GLY A C 1
ATOM 2766 O O . GLY B 1 156 ? 72.097 12.562 42.736 1.00 35.78 133 GLY A O 1
ATOM 2767 N N . SER B 1 157 ? 71.614 14.698 42.280 1.00 34.37 134 SER A N 1
ATOM 2768 C CA . SER B 1 157 ? 71.987 15.188 43.577 1.00 35.52 134 SER A CA 1
ATOM 2769 C C . SER B 1 157 ? 70.868 15.635 44.437 1.00 32.51 134 SER A C 1
ATOM 2770 O O . SER B 1 157 ? 71.081 16.316 45.418 1.00 34.88 134 SER A O 1
ATOM 2773 N N . GLY B 1 158 ? 69.661 15.244 44.084 1.00 31.25 135 GLY A N 1
ATOM 2774 C CA . GLY B 1 158 ? 68.485 15.584 44.819 1.00 30.45 135 GLY A CA 1
ATOM 2775 C C . GLY B 1 158 ? 67.867 16.875 44.348 1.00 29.19 135 GLY A C 1
ATOM 2776 O O . GLY B 1 158 ? 68.325 17.499 43.384 1.00 28.83 135 GLY A O 1
ATOM 2777 N N . GLY B 1 159 ? 66.824 17.305 45.026 1.00 27.12 136 GLY A N 1
ATOM 2778 C CA . GLY B 1 159 ? 66.192 18.565 44.675 1.00 27.24 136 GLY A CA 1
ATOM 2779 C C . GLY B 1 159 ? 64.907 18.823 45.420 1.00 25.97 136 GLY A C 1
ATOM 2780 O O . GLY B 1 159 ? 64.561 18.104 46.363 1.00 23.43 136 GLY A O 1
ATOM 2781 N N . SER B 1 160 ? 64.167 19.828 44.967 1.00 25.81 137 SER A N 1
ATOM 2782 C CA . SER B 1 160 ? 62.907 20.216 45.646 1.00 24.58 137 SER A CA 1
ATOM 2783 C C . SER B 1 160 ? 61.865 20.652 44.662 1.00 24.57 137 SER A C 1
ATOM 2784 O O . SER B 1 160 ? 62.182 21.334 43.678 1.00 23.62 137 SER A O 1
ATOM 2787 N N . ILE B 1 161 ? 60.636 20.216 44.898 1.00 21.97 138 ILE A N 1
ATOM 2788 C CA . ILE B 1 161 ? 59.499 20.500 44.013 1.00 22.83 138 ILE A CA 1
ATOM 2789 C C . ILE B 1 161 ? 58.429 21.178 44.863 1.00 21.06 138 ILE A C 1
ATOM 2790 O O . ILE B 1 161 ? 58.100 20.687 45.937 1.00 21.26 138 ILE A O 1
ATOM 2795 N N . VAL B 1 162 ? 57.953 22.331 44.410 1.00 21.39 139 VAL A N 1
ATOM 2796 C CA . VAL B 1 162 ? 56.774 22.967 45.043 1.00 21.04 139 VAL A CA 1
ATOM 2797 C C . VAL B 1 162 ? 55.629 23.032 44.037 1.00 20.88 139 VAL A C 1
ATOM 2798 O O . VAL B 1 162 ? 55.799 23.554 42.920 1.00 21.85 139 VAL A O 1
ATOM 2802 N N . ASN B 1 163 ? 54.532 22.442 44.418 1.00 20.85 140 ASN A N 1
ATOM 2803 C CA . ASN B 1 163 ? 53.304 22.521 43.615 1.00 21.29 140 ASN A CA 1
ATOM 2804 C C . ASN B 1 163 ? 52.456 23.686 44.139 1.00 22.59 140 ASN A C 1
ATOM 2805 O O . ASN B 1 163 ? 52.375 23.902 45.331 1.00 21.79 140 ASN A O 1
ATOM 2810 N N . VAL B 1 164 ? 51.768 24.393 43.236 1.00 24.24 141 VAL A N 1
ATOM 2811 C CA . VAL B 1 164 ? 50.878 25.460 43.639 1.00 23.80 141 VAL A CA 1
ATOM 2812 C C . VAL B 1 164 ? 49.477 24.977 43.564 1.00 23.95 141 VAL A C 1
ATOM 2813 O O . VAL B 1 164 ? 48.932 24.683 42.475 1.00 23.99 141 VAL A O 1
ATOM 2817 N N . SER B 1 165 ? 48.904 24.817 44.748 1.00 22.77 142 SER A N 1
ATOM 2818 C CA . SER B 1 165 ? 47.544 24.351 44.909 1.00 23.18 142 SER A CA 1
ATOM 2819 C C . SER B 1 165 ? 46.628 25.564 45.135 1.00 22.69 142 SER A C 1
ATOM 2820 O O . SER B 1 165 ? 46.786 26.554 44.459 1.00 22.79 142 SER A O 1
ATOM 2823 N N . SER B 1 166 ? 45.686 25.475 46.080 1.00 21.05 143 SER A N 1
ATOM 2824 C CA . SER B 1 166 ? 44.757 26.532 46.397 1.00 22.07 143 SER A CA 1
ATOM 2825 C C . SER B 1 166 ? 43.954 26.178 47.627 1.00 20.68 143 SER A C 1
ATOM 2826 O O . SER B 1 166 ? 43.720 25.006 47.900 1.00 20.03 143 SER A O 1
ATOM 2829 N N . ALA B 1 167 ? 43.499 27.183 48.344 1.00 21.51 144 ALA A N 1
ATOM 2830 C CA . ALA B 1 167 ? 42.505 26.958 49.428 1.00 21.12 144 ALA A CA 1
ATOM 2831 C C . ALA B 1 167 ? 41.255 26.282 48.890 1.00 21.39 144 ALA A C 1
ATOM 2832 O O . ALA B 1 167 ? 40.581 25.560 49.587 1.00 20.29 144 ALA A O 1
ATOM 2834 N N . ALA B 1 168 ? 40.983 26.463 47.595 1.00 20.99 145 ALA A N 1
ATOM 2835 C CA . ALA B 1 168 ? 39.891 25.799 46.991 1.00 20.72 145 ALA A CA 1
ATOM 2836 C C . ALA B 1 168 ? 39.937 24.297 47.157 1.00 20.35 145 ALA A C 1
ATOM 2837 O O . ALA B 1 168 ? 38.845 23.616 47.109 1.00 19.78 145 ALA A O 1
ATOM 2839 N N . ALA B 1 169 ? 41.118 23.742 47.263 1.00 20.26 146 ALA A N 1
ATOM 2840 C CA . ALA B 1 169 ? 41.254 22.283 47.444 1.00 21.01 146 ALA A CA 1
ATOM 2841 C C . ALA B 1 169 ? 40.509 21.813 48.698 1.00 21.97 146 ALA A C 1
ATOM 2842 O O . ALA B 1 169 ? 40.043 20.698 48.743 1.00 21.84 146 ALA A O 1
ATOM 2844 N N . ARG B 1 170 ? 40.462 22.693 49.701 1.00 21.88 147 ARG A N 1
ATOM 2845 C CA . ARG B 1 170 ? 39.745 22.415 50.922 1.00 22.50 147 ARG A CA 1
ATOM 2846 C C . ARG B 1 170 ? 38.346 22.911 50.890 1.00 22.85 147 ARG A C 1
ATOM 2847 O O . ARG B 1 170 ? 37.529 22.326 51.528 1.00 22.73 147 ARG A O 1
ATOM 2855 N N . LEU B 1 171 ? 38.058 23.999 50.184 1.00 23.17 148 LEU A N 1
ATOM 2856 C CA . LEU B 1 171 ? 36.743 24.657 50.274 1.00 22.91 148 LEU A CA 1
ATOM 2857 C C . LEU B 1 171 ? 35.741 24.267 49.198 1.00 22.26 148 LEU A C 1
ATOM 2858 O O . LEU B 1 171 ? 34.540 24.248 49.466 1.00 21.17 148 LEU A O 1
ATOM 2863 N N . GLY B 1 172 ? 36.221 23.902 48.021 1.00 21.59 149 GLY A N 1
ATOM 2864 C CA . GLY B 1 172 ? 35.379 23.302 46.954 1.00 22.66 149 GLY A CA 1
ATOM 2865 C C . GLY B 1 172 ? 34.824 24.228 45.901 1.00 22.64 149 GLY A C 1
ATOM 2866 O O . GLY B 1 172 ? 34.279 23.757 44.928 1.00 22.53 149 GLY A O 1
ATOM 2867 N N . SER B 1 173 ? 35.028 25.532 46.056 1.00 23.68 150 SER A N 1
ATOM 2868 C CA . SER B 1 173 ? 34.573 26.550 45.104 1.00 24.55 150 SER A CA 1
ATOM 2869 C C . SER B 1 173 ? 33.139 26.331 44.630 1.00 24.79 150 SER A C 1
ATOM 2870 O O . SER B 1 173 ? 32.849 26.446 43.403 1.00 25.61 150 SER A O 1
ATOM 2873 N N . PRO B 1 174 ? 32.220 26.120 45.573 1.00 24.94 151 PRO A N 1
ATOM 2874 C CA . PRO B 1 174 ? 30.833 25.911 45.143 1.00 25.51 151 PRO A CA 1
ATOM 2875 C C . PRO B 1 174 ? 30.243 27.068 44.365 1.00 27.28 151 PRO A C 1
ATOM 2876 O O . PRO B 1 174 ? 30.387 28.231 44.771 1.00 27.37 151 PRO A O 1
ATOM 2880 N N . GLY B 1 175 ? 29.532 26.747 43.310 1.00 26.50 152 GLY A N 1
ATOM 2881 C CA . GLY B 1 175 ? 28.862 27.746 42.506 1.00 29.39 152 GLY A CA 1
ATOM 2882 C C . GLY B 1 175 ? 29.802 28.687 41.766 1.00 30.39 152 GLY A C 1
ATOM 2883 O O . GLY B 1 175 ? 29.367 29.653 41.172 1.00 31.31 152 GLY A O 1
ATOM 2884 N N . GLN B 1 176 ? 31.077 28.358 41.767 1.00 29.32 153 GLN A N 1
ATOM 2885 C CA . GLN B 1 176 ? 32.127 29.156 41.148 1.00 32.86 153 GLN A CA 1
ATOM 2886 C C . GLN B 1 176 ? 32.953 28.330 40.161 1.00 29.52 153 GLN A C 1
ATOM 2887 O O . GLN B 1 176 ? 32.907 28.566 38.954 1.00 28.67 153 GLN A O 1
ATOM 2893 N N . TYR B 1 177 ? 33.693 27.349 40.662 1.00 26.86 154 TYR A N 1
ATOM 2894 C CA . TYR B 1 177 ? 34.377 26.362 39.812 1.00 27.64 154 TYR A CA 1
ATOM 2895 C C . TYR B 1 177 ? 34.830 25.109 40.565 1.00 25.04 154 TYR A C 1
ATOM 2896 O O . TYR B 1 177 ? 35.998 24.934 40.895 1.00 23.22 154 TYR A O 1
ATOM 2905 N N . VAL B 1 178 ? 33.868 24.210 40.812 1.00 24.74 155 VAL A N 1
ATOM 2906 C CA . VAL B 1 178 ? 34.146 22.973 41.535 1.00 23.56 155 VAL A CA 1
ATOM 2907 C C . VAL B 1 178 ? 35.208 22.153 40.815 1.00 22.90 155 VAL A C 1
ATOM 2908 O O . VAL B 1 178 ? 35.978 21.487 41.447 1.00 21.13 155 VAL A O 1
ATOM 2912 N N . ASP B 1 179 ? 35.241 22.268 39.478 1.00 23.25 156 ASP A N 1
ATOM 2913 C CA . ASP B 1 179 ? 36.257 21.611 38.682 1.00 23.59 156 ASP A CA 1
ATOM 2914 C C . ASP B 1 179 ? 37.682 22.075 38.982 1.00 23.48 156 ASP A C 1
ATOM 2915 O O . ASP B 1 179 ? 38.619 21.240 39.153 1.00 22.76 156 ASP A O 1
ATOM 2920 N N . TYR B 1 180 ? 37.842 23.389 39.143 1.00 24.23 157 TYR A N 1
ATOM 2921 C CA . TYR B 1 180 ? 39.124 23.951 39.544 1.00 23.51 157 TYR A CA 1
ATOM 2922 C C . TYR B 1 180 ? 39.490 23.459 40.926 1.00 21.94 157 TYR A C 1
ATOM 2923 O O . TYR B 1 180 ? 40.639 23.018 41.157 1.00 20.00 157 TYR A O 1
ATOM 2932 N N . ALA B 1 181 ? 38.524 23.505 41.832 1.00 20.44 158 ALA A N 1
ATOM 2933 C CA . ALA B 1 181 ? 38.778 23.047 43.212 1.00 20.53 158 ALA A CA 1
ATOM 2934 C C . ALA B 1 181 ? 39.196 21.596 43.235 1.00 20.22 158 ALA A C 1
ATOM 2935 O O . ALA B 1 181 ? 40.191 21.214 43.908 1.00 19.65 158 ALA A O 1
ATOM 2937 N N . ALA B 1 182 ? 38.516 20.775 42.476 1.00 20.79 159 ALA A N 1
ATOM 2938 C CA . ALA B 1 182 ? 38.840 19.345 42.369 1.00 20.94 159 ALA A CA 1
ATOM 2939 C C . ALA B 1 182 ? 40.244 19.095 41.791 1.00 21.26 159 ALA A C 1
ATOM 2940 O O . ALA B 1 182 ? 40.994 18.276 42.310 1.00 21.07 159 ALA A O 1
ATOM 2942 N N . ALA B 1 183 ? 40.621 19.852 40.757 1.00 21.79 160 ALA A N 1
ATOM 2943 C CA . ALA B 1 183 ? 41.964 19.784 40.202 1.00 22.25 160 ALA A CA 1
ATOM 2944 C C . ALA B 1 183 ? 43.022 20.111 41.266 1.00 21.86 160 ALA A C 1
ATOM 2945 O O . ALA B 1 183 ? 44.026 19.427 41.390 1.00 21.75 160 ALA A O 1
ATOM 2947 N N . LYS B 1 184 ? 42.750 21.110 42.096 1.00 22.62 161 LYS A N 1
ATOM 2948 C CA . LYS B 1 184 ? 43.670 21.462 43.174 1.00 22.72 161 LYS A CA 1
ATOM 2949 C C . LYS B 1 184 ? 43.676 20.413 44.303 1.00 22.51 161 LYS A C 1
ATOM 2950 O O . LYS B 1 184 ? 44.733 20.168 44.894 1.00 20.68 161 LYS A O 1
ATOM 2956 N N . GLY B 1 185 ? 42.528 19.810 44.623 1.00 21.20 162 GLY A N 1
ATOM 2957 C CA . GLY B 1 185 ? 42.519 18.639 45.502 1.00 20.58 162 GLY A CA 1
ATOM 2958 C C . GLY B 1 185 ? 43.410 17.495 45.005 1.00 20.17 162 GLY A C 1
ATOM 2959 O O . GLY B 1 185 ? 44.058 16.822 45.791 1.00 19.20 162 GLY A O 1
ATOM 2960 N N . ALA B 1 186 ? 43.387 17.247 43.679 1.00 19.33 163 ALA A N 1
ATOM 2961 C CA . ALA B 1 186 ? 44.307 16.317 43.052 1.00 19.92 163 ALA A CA 1
ATOM 2962 C C . ALA B 1 186 ? 45.753 16.671 43.309 1.00 20.52 163 ALA A C 1
ATOM 2963 O O . ALA B 1 186 ? 46.547 15.782 43.660 1.00 20.25 163 ALA A O 1
ATOM 2965 N N . ILE B 1 187 ? 46.062 17.960 43.225 1.00 19.91 164 ILE A N 1
ATOM 2966 C CA . ILE B 1 187 ? 47.407 18.423 43.447 1.00 20.35 164 ILE A CA 1
ATOM 2967 C C . ILE B 1 187 ? 47.837 18.162 44.932 1.00 19.78 164 ILE A C 1
ATOM 2968 O O . ILE B 1 187 ? 48.974 17.800 45.177 1.00 20.30 164 ILE A O 1
ATOM 2973 N N . ASP B 1 188 ? 46.956 18.391 45.873 1.00 18.92 165 ASP A N 1
ATOM 2974 C CA . ASP B 1 188 ? 47.273 18.094 47.262 1.00 19.23 165 ASP A CA 1
ATOM 2975 C C . ASP B 1 188 ? 47.664 16.633 47.467 1.00 18.92 165 ASP A C 1
ATOM 2976 O O . ASP B 1 188 ? 48.672 16.326 48.117 1.00 19.34 165 ASP A O 1
ATOM 2981 N N . THR B 1 189 ? 46.875 15.710 46.945 1.00 18.86 166 THR A N 1
ATOM 2982 C CA . THR B 1 189 ? 47.129 14.272 47.112 1.00 18.65 166 THR A CA 1
ATOM 2983 C C . THR B 1 189 ? 48.358 13.820 46.338 1.00 19.00 166 THR A C 1
ATOM 2984 O O . THR B 1 189 ? 49.179 13.151 46.896 1.00 18.19 166 THR A O 1
ATOM 2988 N N . PHE B 1 190 ? 48.555 14.371 45.141 1.00 19.04 167 PHE A N 1
ATOM 2989 C CA . PHE B 1 190 ? 49.746 14.192 44.354 1.00 19.27 167 PHE A CA 1
ATOM 2990 C C . PHE B 1 190 ? 50.974 14.577 45.107 1.00 18.99 167 PHE A C 1
ATOM 2991 O O . PHE B 1 190 ? 51.944 13.857 45.106 1.00 19.33 167 PHE A O 1
ATOM 2999 N N . THR B 1 191 ? 50.899 15.708 45.791 1.00 19.52 168 THR A N 1
ATOM 3000 C CA . THR B 1 191 ? 51.983 16.230 46.591 1.00 18.94 168 THR A CA 1
ATOM 3001 C C . THR B 1 191 ? 52.393 15.207 47.633 1.00 19.55 168 THR A C 1
ATOM 3002 O O . THR B 1 191 ? 53.605 14.881 47.796 1.00 19.52 168 THR A O 1
ATOM 3006 N N . LEU B 1 192 ? 51.433 14.729 48.375 1.00 19.54 169 LEU A N 1
ATOM 3007 C CA A LEU B 1 192 ? 51.659 13.789 49.476 0.50 20.53 169 LEU A CA 1
ATOM 3008 C CA B LEU B 1 192 ? 51.668 13.798 49.466 0.50 20.74 169 LEU A CA 1
ATOM 3009 C C . LEU B 1 192 ? 52.221 12.482 48.956 1.00 20.51 169 LEU A C 1
ATOM 3010 O O . LEU B 1 192 ? 53.208 11.944 49.489 1.00 21.59 169 LEU A O 1
ATOM 3019 N N . GLY B 1 193 ? 51.595 11.942 47.922 1.00 18.72 170 GLY A N 1
ATOM 3020 C CA . GLY B 1 193 ? 52.006 10.694 47.315 1.00 18.79 170 GLY A CA 1
ATOM 3021 C C . GLY B 1 193 ? 53.382 10.725 46.721 1.00 19.21 170 GLY A C 1
ATOM 3022 O O . GLY B 1 193 ? 54.217 9.822 46.938 1.00 20.08 170 GLY A O 1
ATOM 3023 N N . LEU B 1 194 ? 53.645 11.752 45.930 1.00 19.88 171 LEU A N 1
ATOM 3024 C CA . LEU B 1 194 ? 54.954 11.901 45.340 1.00 19.95 171 LEU A CA 1
ATOM 3025 C C . LEU B 1 194 ? 56.032 12.126 46.381 1.00 20.41 171 LEU A C 1
ATOM 3026 O O . LEU B 1 194 ? 57.119 11.528 46.302 1.00 21.54 171 LEU A O 1
ATOM 3031 N N . ALA B 1 195 ? 55.753 12.964 47.335 1.00 20.37 172 ALA A N 1
ATOM 3032 C CA . ALA B 1 195 ? 56.710 13.149 48.461 1.00 20.00 172 ALA A CA 1
ATOM 3033 C C . ALA B 1 195 ? 57.108 11.844 49.092 1.00 20.93 172 ALA A C 1
ATOM 3034 O O . ALA B 1 195 ? 58.295 11.578 49.351 1.00 20.85 172 ALA A O 1
ATOM 3036 N N . LYS B 1 196 ? 56.138 11.032 49.433 1.00 20.01 173 LYS A N 1
ATOM 3037 C CA . LYS B 1 196 ? 56.444 9.752 50.077 1.00 21.33 173 LYS A CA 1
ATOM 3038 C C . LYS B 1 196 ? 57.181 8.781 49.131 1.00 22.28 173 LYS A C 1
ATOM 3039 O O . LYS B 1 196 ? 58.136 8.094 49.545 1.00 24.72 173 LYS A O 1
ATOM 3045 N N . GLU B 1 197 ? 56.825 8.803 47.840 1.00 21.01 174 GLU A N 1
ATOM 3046 C CA . GLU B 1 197 ? 57.457 7.977 46.828 1.00 22.79 174 GLU A CA 1
ATOM 3047 C C . GLU B 1 197 ? 58.979 8.270 46.614 1.00 22.55 174 GLU A C 1
ATOM 3048 O O . GLU B 1 197 ? 59.738 7.344 46.426 1.00 24.07 174 GLU A O 1
ATOM 3054 N N . VAL B 1 198 ? 59.390 9.538 46.679 1.00 21.74 175 VAL A N 1
ATOM 3055 C CA . VAL B 1 198 ? 60.800 9.949 46.377 1.00 22.42 175 VAL A CA 1
ATOM 3056 C C . VAL B 1 198 ? 61.586 10.446 47.603 1.00 21.90 175 VAL A C 1
ATOM 3057 O O . VAL B 1 198 ? 62.726 10.940 47.492 1.00 23.53 175 VAL A O 1
ATOM 3061 N N . ALA B 1 199 ? 61.043 10.186 48.779 1.00 21.34 176 ALA A N 1
ATOM 3062 C CA . ALA B 1 199 ? 61.636 10.637 50.024 1.00 22.02 176 ALA A CA 1
ATOM 3063 C C . ALA B 1 199 ? 63.045 10.118 50.313 1.00 23.53 176 ALA A C 1
ATOM 3064 O O . ALA B 1 199 ? 63.766 10.774 51.046 1.00 26.18 176 ALA A O 1
ATOM 3066 N N . THR B 1 200 ? 63.409 8.956 49.782 1.00 23.88 177 THR A N 1
ATOM 3067 C CA . THR B 1 200 ? 64.777 8.408 49.972 1.00 26.32 177 THR A CA 1
ATOM 3068 C C . THR B 1 200 ? 65.746 8.831 48.879 1.00 27.12 177 THR A C 1
ATOM 3069 O O . THR B 1 200 ? 66.907 8.428 48.912 1.00 27.74 177 THR A O 1
ATOM 3073 N N . GLU B 1 201 ? 65.280 9.622 47.929 1.00 25.64 178 GLU A N 1
ATOM 3074 C CA . GLU B 1 201 ? 65.981 9.930 46.713 1.00 27.06 178 GLU A CA 1
ATOM 3075 C C . GLU B 1 201 ? 66.479 11.357 46.687 1.00 27.24 178 GLU A C 1
ATOM 3076 O O . GLU B 1 201 ? 66.890 11.861 45.614 1.00 28.43 178 GLU A O 1
ATOM 3082 N N . GLY B 1 202 ? 66.499 12.003 47.863 1.00 26.88 179 GLY A N 1
ATOM 3083 C CA . GLY B 1 202 ? 67.048 13.370 48.004 1.00 27.38 179 GLY A CA 1
ATOM 3084 C C . GLY B 1 202 ? 66.112 14.484 47.498 1.00 25.46 179 GLY A C 1
ATOM 3085 O O . GLY B 1 202 ? 66.557 15.612 47.305 1.00 26.60 179 GLY A O 1
ATOM 3086 N N . ILE B 1 203 ? 64.862 14.123 47.226 1.00 25.06 180 ILE A N 1
ATOM 3087 C CA . ILE B 1 203 ? 63.854 15.021 46.681 1.00 23.67 180 ILE A CA 1
ATOM 3088 C C . ILE B 1 203 ? 62.770 15.306 47.751 1.00 22.03 180 ILE A C 1
ATOM 3089 O O . ILE B 1 203 ? 62.272 14.364 48.396 1.00 22.59 180 ILE A O 1
ATOM 3094 N N . ARG B 1 204 ? 62.449 16.579 47.946 1.00 21.51 181 ARG A N 1
ATOM 3095 C CA . ARG B 1 204 ? 61.294 16.976 48.790 1.00 20.05 181 ARG A CA 1
ATOM 3096 C C . ARG B 1 204 ? 60.239 17.515 47.883 1.00 19.77 181 ARG A C 1
ATOM 3097 O O . ARG B 1 204 ? 60.576 18.131 46.835 1.00 19.90 181 ARG A O 1
ATOM 3105 N N . VAL B 1 205 ? 58.978 17.285 48.270 1.00 19.51 182 VAL A N 1
ATOM 3106 C CA . VAL B 1 205 ? 57.829 17.690 47.445 1.00 20.09 182 VAL A CA 1
ATOM 3107 C C . VAL B 1 205 ? 56.770 18.261 48.364 1.00 19.43 182 VAL A C 1
ATOM 3108 O O . VAL B 1 205 ? 56.383 17.588 49.306 1.00 19.96 182 VAL A O 1
ATOM 3112 N N . ASN B 1 206 ? 56.418 19.528 48.161 1.00 19.47 183 ASN A N 1
ATOM 3113 C CA . ASN B 1 206 ? 55.487 20.263 49.020 1.00 18.84 183 ASN A CA 1
ATOM 3114 C C . ASN B 1 206 ? 54.576 21.101 48.179 1.00 19.25 183 ASN A C 1
ATOM 3115 O O . ASN B 1 206 ? 54.806 21.255 46.979 1.00 19.14 183 ASN A O 1
ATOM 3120 N N . ALA B 1 207 ? 53.501 21.587 48.800 1.00 19.78 184 ALA A N 1
ATOM 3121 C CA . ALA B 1 207 ? 52.603 22.467 48.085 1.00 19.17 184 ALA A CA 1
ATOM 3122 C C . ALA B 1 207 ? 52.354 23.708 48.899 1.00 19.20 184 ALA A C 1
ATOM 3123 O O . ALA B 1 207 ? 52.227 23.658 50.134 1.00 17.93 184 ALA A O 1
ATOM 3125 N N . VAL B 1 208 ? 52.139 24.809 48.201 1.00 20.29 185 VAL A N 1
ATOM 3126 C CA A VAL B 1 208 ? 51.542 25.997 48.804 0.50 20.62 185 VAL A CA 1
ATOM 3127 C CA B VAL B 1 208 ? 51.536 26.023 48.808 0.50 20.21 185 VAL A CA 1
ATOM 3128 C C . VAL B 1 208 ? 50.080 26.133 48.377 1.00 20.99 185 VAL A C 1
ATOM 3129 O O . VAL B 1 208 ? 49.710 25.787 47.226 1.00 20.84 185 VAL A O 1
ATOM 3136 N N . ARG B 1 209 ? 49.233 26.565 49.289 1.00 21.37 186 ARG A N 1
ATOM 3137 C CA . ARG B 1 209 ? 47.800 26.721 48.981 1.00 21.10 186 ARG A CA 1
ATOM 3138 C C . ARG B 1 209 ? 47.487 28.209 49.117 1.00 21.83 186 ARG A C 1
ATOM 3139 O O . ARG B 1 209 ? 47.161 28.677 50.219 1.00 23.35 186 ARG A O 1
ATOM 3147 N N . PRO B 1 210 ? 47.571 28.972 48.032 1.00 21.35 187 PRO A N 1
ATOM 3148 C CA . PRO B 1 210 ? 47.183 30.338 48.163 1.00 22.05 187 PRO A CA 1
ATOM 3149 C C . PRO B 1 210 ? 45.672 30.516 48.300 1.00 22.04 187 PRO A C 1
ATOM 3150 O O . PRO B 1 210 ? 44.914 29.720 47.788 1.00 23.02 187 PRO A O 1
ATOM 3154 N N . GLY B 1 211 ? 45.299 31.612 48.927 1.00 21.82 188 GLY A N 1
ATOM 3155 C CA . GLY B 1 211 ? 43.889 32.003 49.019 1.00 22.67 188 GLY A CA 1
ATOM 3156 C C . GLY B 1 211 ? 43.574 32.996 47.913 1.00 23.75 188 GLY A C 1
ATOM 3157 O O . GLY B 1 211 ? 43.925 32.759 46.739 1.00 24.83 188 GLY A O 1
ATOM 3158 N N . ILE B 1 212 ? 42.998 34.120 48.267 1.00 25.04 189 ILE A N 1
ATOM 3159 C CA . ILE B 1 212 ? 42.711 35.161 47.339 1.00 27.14 189 ILE A CA 1
ATOM 3160 C C . ILE B 1 212 ? 43.898 36.061 47.260 1.00 26.92 189 ILE A C 1
ATOM 3161 O O . ILE B 1 212 ? 44.209 36.747 48.209 1.00 25.14 189 ILE A O 1
ATOM 3166 N N . ILE B 1 213 ? 44.500 36.123 46.073 1.00 27.40 190 ILE A N 1
ATOM 3167 C CA . ILE B 1 213 ? 45.706 36.861 45.794 1.00 28.29 190 ILE A CA 1
ATOM 3168 C C . ILE B 1 213 ? 45.386 37.954 44.758 1.00 31.78 190 ILE A C 1
ATOM 3169 O O . ILE B 1 213 ? 44.750 37.688 43.731 1.00 31.54 190 ILE A O 1
ATOM 3174 N N . GLU B 1 214 ? 45.873 39.150 45.015 1.00 34.16 191 GLU A N 1
ATOM 3175 C CA . GLU B 1 214 ? 45.559 40.343 44.247 1.00 40.20 191 GLU A CA 1
ATOM 3176 C C . GLU B 1 214 ? 46.385 40.295 42.964 1.00 42.39 191 GLU A C 1
ATOM 3177 O O . GLU B 1 214 ? 47.439 39.694 42.926 1.00 41.46 191 GLU A O 1
ATOM 3183 N N . THR B 1 215 ? 45.901 40.955 41.922 1.00 46.80 192 THR A N 1
ATOM 3184 C CA . THR B 1 215 ? 46.623 41.093 40.639 1.00 48.90 192 THR A CA 1
ATOM 3185 C C . THR B 1 215 ? 47.674 42.162 40.755 1.00 49.55 192 THR A C 1
ATOM 3186 O O . THR B 1 215 ? 48.772 41.971 40.240 1.00 53.30 192 THR A O 1
ATOM 3188 N N . ASP B 1 229 ? 41.856 47.625 49.268 1.00 63.97 206 ASP A N 1
ATOM 3189 C CA . ASP B 1 229 ? 40.463 47.206 49.459 1.00 66.43 206 ASP A CA 1
ATOM 3190 C C . ASP B 1 229 ? 40.309 46.162 50.599 1.00 64.79 206 ASP A C 1
ATOM 3191 O O . ASP B 1 229 ? 41.199 45.356 50.868 1.00 64.28 206 ASP A O 1
ATOM 3193 N N . VAL B 1 230 ? 39.172 46.199 51.281 1.00 56.46 207 VAL A N 1
ATOM 3194 C CA . VAL B 1 230 ? 38.813 45.145 52.234 1.00 55.92 207 VAL A CA 1
ATOM 3195 C C . VAL B 1 230 ? 38.272 43.910 51.461 1.00 55.05 207 VAL A C 1
ATOM 3196 O O . VAL B 1 230 ? 37.508 44.078 50.515 1.00 54.12 207 VAL A O 1
ATOM 3200 N N . ALA B 1 231 ? 38.777 42.708 51.828 1.00 54.13 208 ALA A N 1
ATOM 3201 C CA . ALA B 1 231 ? 38.370 41.358 51.357 1.00 46.82 208 ALA A CA 1
ATOM 3202 C C . ALA B 1 231 ? 37.595 40.605 52.447 1.00 46.86 208 ALA A C 1
ATOM 3203 O O . ALA B 1 231 ? 38.180 39.904 53.318 1.00 45.30 208 ALA A O 1
ATOM 3205 N N . PRO B 1 232 ? 36.256 40.756 52.405 1.00 47.69 209 PRO A N 1
ATOM 3206 C CA . PRO B 1 232 ? 35.470 40.476 53.593 1.00 39.05 209 PRO A CA 1
ATOM 3207 C C . PRO B 1 232 ? 35.385 39.030 53.960 1.00 33.58 209 PRO A C 1
ATOM 3208 O O . PRO B 1 232 ? 35.159 38.729 55.114 1.00 39.39 209 PRO A O 1
ATOM 3212 N N . GLN B 1 233 ? 35.551 38.120 53.003 1.00 35.55 210 GLN A N 1
ATOM 3213 C CA . GLN B 1 233 ? 35.521 36.689 53.276 1.00 34.20 210 GLN A CA 1
ATOM 3214 C C . GLN B 1 233 ? 36.898 36.124 53.766 1.00 26.77 210 GLN A C 1
ATOM 3215 O O . GLN B 1 233 ? 37.110 34.891 53.801 1.00 32.14 210 GLN A O 1
ATOM 3221 N N . VAL B 1 234 ? 37.857 36.993 53.897 1.00 32.28 211 VAL A N 1
ATOM 3222 C CA . VAL B 1 234 ? 39.148 36.522 54.451 1.00 27.14 211 VAL A CA 1
ATOM 3223 C C . VAL B 1 234 ? 39.277 36.974 55.932 1.00 24.62 211 VAL A C 1
ATOM 3224 O O . VAL B 1 234 ? 39.059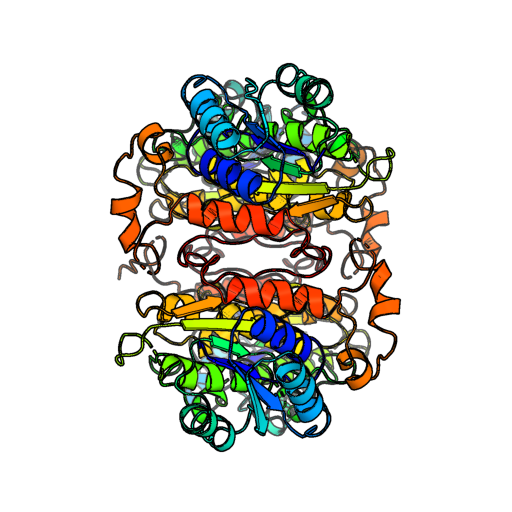 38.137 56.208 1.00 24.82 211 VAL A O 1
ATOM 3228 N N . PRO B 1 235 ? 39.619 36.043 56.822 1.00 22.50 212 PRO A N 1
ATOM 3229 C CA . PRO B 1 235 ? 39.760 36.482 58.240 1.00 23.34 212 PRO A CA 1
ATOM 3230 C C . PRO B 1 235 ? 40.644 37.733 58.388 1.00 23.24 212 PRO A C 1
ATOM 3231 O O . PRO B 1 235 ? 40.294 38.650 59.111 1.00 23.11 212 PRO A O 1
ATOM 3243 N N . GLN B 1 237 ? 41.071 40.011 56.252 1.00 28.08 214 GLN A N 1
ATOM 3244 C CA . GLN B 1 237 ? 40.324 41.149 55.623 1.00 31.70 214 GLN A CA 1
ATOM 3245 C C . GLN B 1 237 ? 41.052 41.821 54.488 1.00 30.86 214 GLN A C 1
ATOM 3246 O O . GLN B 1 237 ? 40.774 42.967 54.179 1.00 33.57 214 GLN A O 1
ATOM 3252 N N . ARG B 1 238 ? 41.963 41.116 53.866 1.00 28.16 215 ARG A N 1
ATOM 3253 C CA . ARG B 1 238 ? 42.627 41.643 52.666 1.00 27.54 215 ARG A CA 1
ATOM 3254 C C . ARG B 1 238 ? 43.050 40.465 51.820 1.00 25.14 215 ARG A C 1
ATOM 3255 O O . ARG B 1 238 ? 43.183 39.333 52.326 1.00 24.13 215 ARG A O 1
ATOM 3263 N N . ALA B 1 239 ? 43.264 40.739 50.536 1.00 25.00 216 ALA A N 1
ATOM 3264 C CA . ALA B 1 239 ? 43.857 39.793 49.623 1.00 24.97 216 ALA A CA 1
ATOM 3265 C C . ALA B 1 239 ? 45.361 39.684 49.940 1.00 24.16 216 ALA A C 1
ATOM 3266 O O . ALA B 1 239 ? 45.964 40.600 50.532 1.00 24.29 216 ALA A O 1
ATOM 3268 N N . GLY B 1 240 ? 45.941 38.542 49.615 1.00 24.01 217 GLY A N 1
ATOM 3269 C CA . GLY B 1 240 ? 47.407 38.360 49.700 1.00 23.57 217 GLY A CA 1
ATOM 3270 C C . GLY B 1 240 ? 48.060 38.910 48.454 1.00 24.95 217 GLY A C 1
ATOM 3271 O O . GLY B 1 240 ? 47.411 39.197 47.439 1.00 26.35 217 GLY A O 1
ATOM 3272 N N . THR B 1 241 ? 49.377 39.019 48.506 1.00 25.14 218 THR A N 1
ATOM 3273 C CA . THR B 1 241 ? 50.150 39.465 47.344 1.00 25.76 218 THR A CA 1
ATOM 3274 C C . THR B 1 241 ? 50.949 38.314 46.702 1.00 24.49 218 THR A C 1
ATOM 3275 O O . THR B 1 241 ? 51.211 37.291 47.330 1.00 21.87 218 THR A O 1
ATOM 3279 N N . ALA B 1 242 ? 51.307 38.476 45.423 1.00 25.33 219 ALA A N 1
ATOM 3280 C CA . ALA B 1 242 ? 52.054 37.426 44.769 1.00 25.71 219 ALA A CA 1
ATOM 3281 C C . ALA B 1 242 ? 53.392 37.235 45.474 1.00 25.35 219 ALA A C 1
ATOM 3282 O O . ALA B 1 242 ? 53.885 36.125 45.598 1.00 24.46 219 ALA A O 1
ATOM 3284 N N . ARG B 1 243 ? 53.950 38.299 45.977 1.00 26.61 220 ARG A N 1
ATOM 3285 C CA . ARG B 1 243 ? 55.224 38.229 46.688 1.00 28.58 220 ARG A CA 1
ATOM 3286 C C . ARG B 1 243 ? 55.112 37.416 47.987 1.00 26.37 220 ARG A C 1
ATOM 3287 O O . ARG B 1 243 ? 55.964 36.610 48.284 1.00 25.05 220 ARG A O 1
ATOM 3295 N N . GLU B 1 244 ? 53.968 37.533 48.671 1.00 24.95 221 GLU A N 1
ATOM 3296 C CA . GLU B 1 244 ? 53.737 36.706 49.879 1.00 24.34 221 GLU A CA 1
ATOM 3297 C C . GLU B 1 244 ? 53.708 35.212 49.552 1.00 23.62 221 GLU A C 1
ATOM 3298 O O . GLU B 1 244 ? 54.290 34.400 50.270 1.00 22.75 221 GLU A O 1
ATOM 3304 N N . VAL B 1 245 ? 53.051 34.831 48.442 1.00 22.60 222 VAL A N 1
ATOM 3305 C CA . VAL B 1 245 ? 53.057 33.446 48.029 1.00 21.41 222 VAL A CA 1
ATOM 3306 C C . VAL B 1 245 ? 54.473 32.998 47.625 1.00 21.03 222 VAL A C 1
ATOM 3307 O O . VAL B 1 245 ? 54.906 31.918 48.001 1.00 19.96 222 VAL A O 1
ATOM 3311 N N . ALA B 1 246 ? 55.177 33.832 46.867 1.00 22.01 223 ALA A N 1
ATOM 3312 C CA . ALA B 1 246 ? 56.542 33.534 46.434 1.00 23.21 223 ALA A CA 1
ATOM 3313 C C . ALA B 1 246 ? 57.413 33.230 47.620 1.00 22.72 223 ALA A C 1
ATOM 3314 O O . ALA B 1 246 ? 58.276 32.354 47.580 1.00 22.62 223 ALA A O 1
ATOM 3316 N N . GLU B 1 247 ? 57.240 33.991 48.701 1.00 23.41 224 GLU A N 1
ATOM 3317 C CA . GLU B 1 247 ? 58.070 33.753 49.904 1.00 24.17 224 GLU A CA 1
ATOM 3318 C C . GLU B 1 247 ? 57.938 32.370 50.463 1.00 22.23 224 GLU A C 1
ATOM 3319 O O . GLU B 1 247 ? 58.899 31.724 50.825 1.00 22.04 224 GLU A O 1
ATOM 3325 N N . ALA B 1 248 ? 56.726 31.877 50.521 1.00 22.37 225 ALA A N 1
ATOM 3326 C CA . ALA B 1 248 ? 56.460 30.530 50.993 1.00 20.71 225 ALA A CA 1
ATOM 3327 C C . ALA B 1 248 ? 57.013 29.491 50.042 1.00 20.45 225 ALA A C 1
ATOM 3328 O O . ALA B 1 248 ? 57.570 28.491 50.470 1.00 19.34 225 ALA A O 1
ATOM 3330 N N . ILE B 1 249 ? 56.840 29.729 48.738 1.00 20.72 226 ILE A N 1
ATOM 3331 C CA . ILE B 1 249 ? 57.395 28.812 47.725 1.00 20.64 226 ILE A CA 1
ATOM 3332 C C . ILE B 1 249 ? 58.926 28.701 47.892 1.00 21.34 226 ILE A C 1
ATOM 3333 O O . ILE B 1 249 ? 59.469 27.596 47.922 1.00 21.94 226 ILE A O 1
ATOM 3338 N N . VAL B 1 250 ? 59.588 29.830 47.929 1.00 21.84 227 VAL A N 1
ATOM 3339 C CA . VAL B 1 250 ? 61.032 29.820 47.957 1.00 22.81 227 VAL A CA 1
ATOM 3340 C C . VAL B 1 250 ? 61.537 29.230 49.267 1.00 22.72 227 VAL A C 1
ATOM 3341 O O . VAL B 1 250 ? 62.610 28.554 49.287 1.00 21.96 227 VAL A O 1
ATOM 3345 N N . TRP B 1 251 ? 60.843 29.479 50.365 1.00 21.75 228 TRP A N 1
ATOM 3346 C CA . TRP B 1 251 ? 61.202 28.832 51.628 1.00 22.33 228 TRP A CA 1
ATOM 3347 C C . TRP B 1 251 ? 61.181 27.325 51.532 1.00 22.18 228 TRP A C 1
ATOM 3348 O O . TRP B 1 251 ? 62.121 26.634 51.946 1.00 21.50 228 TRP A O 1
ATOM 3359 N N . LEU B 1 252 ? 60.092 26.789 50.962 1.00 21.93 229 LEU A N 1
ATOM 3360 C CA . LEU B 1 252 ? 59.941 25.358 50.864 1.00 21.58 229 LEU A CA 1
ATOM 3361 C C . LEU B 1 252 ? 61.019 24.786 49.957 1.00 22.94 229 LEU A C 1
ATOM 3362 O O . LEU B 1 252 ? 61.415 23.638 50.128 1.00 21.87 229 LEU A O 1
ATOM 3367 N N . LEU B 1 253 ? 61.400 25.529 48.935 1.00 24.52 230 LEU A N 1
ATOM 3368 C CA . LEU B 1 253 ? 62.391 25.043 47.993 1.00 25.79 230 LEU A CA 1
ATOM 3369 C C . LEU B 1 253 ? 63.777 24.890 48.599 1.00 26.04 230 LEU A C 1
ATOM 3370 O O . LEU B 1 253 ? 64.560 24.068 48.157 1.00 27.71 230 LEU A O 1
ATOM 3375 N N . GLY B 1 254 ? 64.064 25.708 49.590 1.00 24.45 231 GLY A N 1
ATOM 3376 C CA . GLY B 1 254 ? 65.405 25.844 50.144 1.00 26.69 231 GLY A CA 1
ATOM 3377 C C . GLY B 1 254 ? 65.746 24.913 51.276 1.00 24.81 231 GLY A C 1
ATOM 3378 O O . GLY B 1 254 ? 64.908 24.171 51.778 1.00 24.81 231 GLY A O 1
ATOM 3379 N N . ASP B 1 255 ? 66.978 25.037 51.762 1.00 25.83 232 ASP A N 1
ATOM 3380 C CA . ASP B 1 255 ? 67.488 24.099 52.715 1.00 27.48 232 ASP A CA 1
ATOM 3381 C C . ASP B 1 255 ? 67.012 24.336 54.130 1.00 26.17 232 ASP A C 1
ATOM 3382 O O . ASP B 1 255 ? 67.230 23.481 54.979 1.00 25.22 232 ASP A O 1
ATOM 3387 N N . GLN B 1 256 ? 66.313 25.451 54.388 1.00 26.20 233 GLN A N 1
ATOM 3388 C CA . GLN B 1 256 ? 65.786 25.653 55.726 1.00 27.45 233 GLN A CA 1
ATOM 3389 C C . GLN B 1 256 ? 64.573 24.719 55.968 1.00 25.61 233 GLN A C 1
ATOM 3390 O O . GLN B 1 256 ? 64.220 24.466 57.101 1.00 26.88 233 GLN A O 1
ATOM 3396 N N . ALA B 1 257 ? 63.989 24.225 54.895 1.00 23.96 234 ALA A N 1
ATOM 3397 C CA . ALA B 1 257 ? 62.865 23.322 54.929 1.00 21.90 234 ALA A CA 1
ATOM 3398 C C . ALA B 1 257 ? 63.280 21.845 54.789 1.00 20.95 234 ALA A C 1
ATOM 3399 O O . ALA B 1 257 ? 62.528 21.039 54.229 1.00 20.94 234 ALA A O 1
ATOM 3401 N N . SER B 1 258 ? 64.500 21.519 55.256 1.00 22.16 235 SER A N 1
ATOM 3402 C CA . SER B 1 258 ? 65.159 20.224 54.942 1.00 22.09 235 SER A CA 1
ATOM 3403 C C . SER B 1 258 ? 64.441 18.957 55.497 1.00 21.29 235 SER A C 1
ATOM 3404 O O . SER B 1 258 ? 64.679 17.846 54.978 1.00 20.16 235 SER A O 1
ATOM 3407 N N . TYR B 1 259 ? 63.552 19.104 56.485 1.00 20.38 236 TYR A N 1
ATOM 3408 C CA . TYR B 1 259 ? 62.752 17.972 56.956 1.00 20.43 236 TYR A CA 1
ATOM 3409 C C . TYR B 1 259 ? 61.289 18.125 56.627 1.00 20.09 236 TYR A C 1
ATOM 3410 O O . TYR B 1 259 ? 60.489 17.414 57.160 1.00 22.33 236 TYR A O 1
ATOM 3419 N N . THR B 1 260 ? 60.972 19.059 55.738 1.00 19.97 237 THR A N 1
ATOM 3420 C CA . THR B 1 260 ? 59.624 19.289 55.275 1.00 20.02 237 THR A CA 1
ATOM 3421 C C . THR B 1 260 ? 59.373 18.698 53.892 1.00 19.12 237 THR A C 1
ATOM 3422 O O . THR B 1 260 ? 59.969 19.134 52.911 1.00 19.26 237 THR A O 1
ATOM 3426 N N . THR B 1 261 ? 58.549 17.663 53.859 1.00 19.26 238 THR A N 1
ATOM 3427 C CA . THR B 1 261 ? 58.192 17.025 52.610 1.00 19.11 238 THR A CA 1
ATOM 3428 C C . THR B 1 261 ? 56.778 16.429 52.822 1.00 19.85 238 THR A C 1
ATOM 3429 O O . THR B 1 261 ? 56.422 15.949 53.916 1.00 20.10 238 THR A O 1
ATOM 3433 N N . GLY B 1 262 ? 55.976 16.591 51.809 1.00 20.43 239 GLY A N 1
ATOM 3434 C CA . GLY B 1 262 ? 54.584 16.247 51.866 1.00 21.10 239 GLY A CA 1
ATOM 3435 C C . GLY B 1 262 ? 53.733 17.273 52.594 1.00 23.35 239 GLY A C 1
ATOM 3436 O O . GLY B 1 262 ? 52.545 17.001 52.911 1.00 23.40 239 GLY A O 1
ATOM 3437 N N . ALA B 1 263 ? 54.240 18.462 52.835 1.00 21.14 240 ALA A N 1
ATOM 3438 C CA . ALA B 1 263 ? 53.467 19.481 53.573 1.00 22.02 240 ALA A CA 1
ATOM 3439 C C . ALA B 1 263 ? 52.543 20.283 52.589 1.00 19.84 240 ALA A C 1
ATOM 3440 O O . ALA B 1 263 ? 52.893 20.476 51.418 1.00 19.44 240 ALA A O 1
ATOM 3442 N N . LEU B 1 264 ? 51.477 20.816 53.126 1.00 19.07 241 LEU A N 1
ATOM 3443 C CA . LEU B 1 264 ? 50.511 21.684 52.453 1.00 20.48 241 LEU A CA 1
ATOM 3444 C C . LEU B 1 264 ? 50.503 22.977 53.274 1.00 20.90 241 LEU A C 1
ATOM 3445 O O . LEU B 1 264 ? 49.973 22.991 54.401 1.00 24.34 241 LEU A O 1
ATOM 3450 N N . LEU B 1 265 ? 51.130 24.026 52.733 1.00 19.49 242 LEU A N 1
ATOM 3451 C CA . LEU B 1 265 ? 51.341 25.270 53.456 1.00 19.52 242 LEU A CA 1
ATOM 3452 C C . LEU B 1 265 ? 50.343 26.329 52.952 1.00 20.67 242 LEU A C 1
ATOM 3453 O O . LEU B 1 265 ? 50.374 26.785 51.782 1.00 19.58 242 LEU A O 1
ATOM 3458 N N . ASP B 1 266 ? 49.416 26.684 53.822 1.00 21.62 243 ASP A N 1
ATOM 3459 C CA . ASP B 1 266 ? 48.368 27.664 53.478 1.00 21.18 243 ASP A CA 1
ATOM 3460 C C . ASP B 1 266 ? 48.917 29.084 53.537 1.00 21.83 243 ASP A C 1
ATOM 3461 O O . ASP B 1 266 ? 49.487 29.439 54.541 1.00 20.61 243 ASP A O 1
ATOM 3466 N N . VAL B 1 267 ? 48.684 29.848 52.461 1.00 23.10 244 VAL A N 1
ATOM 3467 C CA . VAL B 1 267 ? 48.966 31.284 52.360 1.00 21.52 244 VAL A CA 1
ATOM 3468 C C . VAL B 1 267 ? 47.660 31.948 51.991 1.00 21.43 244 VAL A C 1
ATOM 3469 O O . VAL B 1 267 ? 47.433 32.368 50.850 1.00 21.21 244 VAL A O 1
ATOM 3473 N N . THR B 1 268 ? 46.784 32.079 52.973 1.00 20.34 245 THR A N 1
ATOM 3474 C CA . THR B 1 268 ? 45.389 32.381 52.731 1.00 19.46 245 THR A CA 1
ATOM 3475 C C . THR B 1 268 ? 44.800 33.461 53.593 1.00 19.36 245 THR A C 1
ATOM 3476 O O . THR B 1 268 ? 43.592 33.721 53.523 1.00 20.21 245 THR A O 1
ATOM 3480 N N . GLY B 1 269 ? 45.577 34.076 54.492 1.00 18.14 246 GLY A N 1
ATOM 3481 C CA . GLY B 1 269 ? 44.993 35.001 55.411 1.00 19.12 246 GLY A CA 1
ATOM 3482 C C . GLY B 1 269 ? 43.948 34.408 56.343 1.00 18.86 246 GLY A C 1
ATOM 3483 O O . GLY B 1 269 ? 43.206 35.128 56.925 1.00 19.59 246 GLY A O 1
ATOM 3484 N N . GLY B 1 270 ? 43.993 33.094 56.544 1.00 18.86 247 GLY A N 1
ATOM 3485 C CA . GLY B 1 270 ? 43.079 32.375 57.415 1.00 20.20 247 GLY A CA 1
ATOM 3486 C C . GLY B 1 270 ? 41.884 31.704 56.702 1.00 21.19 247 GLY A C 1
ATOM 3487 O O . GLY B 1 270 ? 41.095 31.022 57.317 1.00 20.12 247 GLY A O 1
ATOM 3488 N N . ARG B 1 271 ? 41.745 31.946 55.421 1.00 22.49 248 ARG A N 1
ATOM 3489 C CA . ARG B 1 271 ? 40.683 31.303 54.633 1.00 25.00 248 ARG A CA 1
ATOM 3490 C C . ARG B 1 271 ? 41.043 29.817 54.394 1.00 24.87 248 ARG A C 1
ATOM 3491 O O . ARG B 1 271 ? 42.212 29.465 54.226 1.00 25.40 248 ARG A O 1
ATOM 3500 N N . SER C 1 25 ? 64.124 46.053 68.591 1.00 65.38 2 SER B N 1
ATOM 3501 C CA . SER C 1 25 ? 64.327 44.621 68.917 1.00 61.56 2 SER B CA 1
ATOM 3502 C C . SER C 1 25 ? 63.006 43.978 69.388 1.00 57.23 2 SER B C 1
ATOM 3503 O O . SER C 1 25 ? 62.530 44.234 70.490 1.00 61.43 2 SER B O 1
ATOM 3506 N N . LYS C 1 26 ? 62.405 43.181 68.511 1.00 49.07 3 LYS B N 1
ATOM 3507 C CA . LYS C 1 26 ? 61.214 42.440 68.852 1.00 40.68 3 LYS B CA 1
ATOM 3508 C C . LYS C 1 26 ? 61.540 41.397 69.917 1.00 34.32 3 LYS B C 1
ATOM 3509 O O . LYS C 1 26 ? 62.663 40.864 69.982 1.00 31.24 3 LYS B O 1
ATOM 3514 N N . VAL C 1 27 ? 60.593 41.162 70.802 1.00 28.97 4 VAL B N 1
ATOM 3515 C CA . VAL C 1 27 ? 60.765 40.273 71.886 1.00 26.50 4 VAL B CA 1
ATOM 3516 C C . VAL C 1 27 ? 59.944 39.004 71.655 1.00 24.92 4 VAL B C 1
ATOM 3517 O O . VAL C 1 27 ? 58.752 39.091 71.322 1.00 24.66 4 VAL B O 1
ATOM 3521 N N . VAL C 1 28 ? 60.583 37.863 71.832 1.00 22.70 5 VAL B N 1
ATOM 3522 C CA . VAL C 1 28 ? 59.921 36.574 71.748 1.00 21.80 5 VAL B CA 1
ATOM 3523 C C . VAL C 1 28 ? 60.026 35.865 73.081 1.00 21.51 5 VAL B C 1
ATOM 3524 O O . VAL C 1 28 ? 61.092 35.785 73.686 1.00 21.34 5 VAL B O 1
ATOM 3528 N N . LEU C 1 29 ? 58.903 35.295 73.497 1.00 21.21 6 LEU B N 1
ATOM 3529 C CA . LEU C 1 29 ? 58.862 34.374 74.639 1.00 21.70 6 LEU B CA 1
ATOM 3530 C C . LEU C 1 29 ? 58.723 32.962 74.110 1.00 21.12 6 LEU B C 1
ATOM 3531 O O . LEU C 1 29 ? 57.746 32.654 73.322 1.00 19.86 6 LEU B O 1
ATOM 3536 N N . ILE C 1 30 ? 59.634 32.101 74.508 1.00 20.14 7 ILE B N 1
ATOM 3537 C CA . ILE C 1 30 ? 59.627 30.683 74.128 1.00 20.99 7 ILE B CA 1
ATOM 3538 C C . ILE C 1 30 ? 59.376 29.883 75.381 1.00 20.21 7 ILE B C 1
ATOM 3539 O O . ILE C 1 30 ? 60.235 29.744 76.268 1.00 19.59 7 ILE B O 1
ATOM 3544 N N . THR C 1 31 ? 58.175 29.285 75.447 1.00 19.12 8 THR B N 1
ATOM 3545 C CA . THR C 1 31 ? 57.930 28.319 76.540 1.00 19.94 8 THR B CA 1
ATOM 3546 C C . THR C 1 31 ? 58.714 27.030 76.283 1.00 20.78 8 THR B C 1
ATOM 3547 O O . THR C 1 31 ? 58.878 26.557 75.178 1.00 20.51 8 THR B O 1
ATOM 3551 N N . GLY C 1 32 ? 59.252 26.476 77.364 1.00 22.62 9 GLY B N 1
ATOM 3552 C CA . GLY C 1 32 ? 60.170 25.319 77.280 1.00 22.45 9 GLY B CA 1
ATOM 3553 C C . GLY C 1 32 ? 61.346 25.557 76.386 1.00 22.18 9 GLY B C 1
ATOM 3554 O O . GLY C 1 32 ? 61.656 24.737 75.528 1.00 21.99 9 GLY B O 1
ATOM 3555 N N . GLY C 1 33 ? 61.982 26.709 76.559 1.00 22.30 10 GLY B N 1
ATOM 3556 C CA . GLY C 1 33 ? 63.078 27.165 75.743 1.00 22.81 10 GLY B CA 1
ATOM 3557 C C . GLY C 1 33 ? 64.435 26.637 76.195 1.00 23.51 10 GLY B C 1
ATOM 3558 O O . GLY C 1 33 ? 65.423 26.906 75.541 1.00 26.13 10 GLY B O 1
ATOM 3559 N N . SER C 1 34 ? 64.466 25.839 77.233 1.00 23.61 11 SER B N 1
ATOM 3560 C CA . SER C 1 34 ? 65.743 25.426 77.813 1.00 24.68 11 SER B CA 1
ATOM 3561 C C . SER C 1 34 ? 66.409 24.232 77.140 1.00 24.65 11 SER B C 1
ATOM 3562 O O . SER C 1 34 ? 67.605 24.068 77.236 1.00 23.61 11 SER B O 1
ATOM 3565 N N . ARG C 1 35 ? 65.654 23.427 76.420 1.00 23.09 12 ARG B N 1
ATOM 3566 C CA . ARG C 1 35 ? 66.149 22.179 75.829 1.00 23.69 12 ARG B CA 1
ATOM 3567 C C . ARG C 1 35 ? 65.486 21.941 74.486 1.00 23.14 12 ARG B C 1
ATOM 3568 O O . ARG C 1 35 ? 64.392 22.509 74.196 1.00 21.15 12 ARG B O 1
ATOM 3576 N N . GLY C 1 36 ? 66.053 21.054 73.677 1.00 22.19 13 GLY B N 1
ATOM 3577 C CA . GLY C 1 36 ? 65.328 20.523 72.519 1.00 21.94 13 GLY B CA 1
ATOM 3578 C C . GLY C 1 36 ? 64.912 21.556 71.505 1.00 20.37 13 GLY B C 1
ATOM 3579 O O . GLY C 1 36 ? 65.639 22.449 71.142 1.00 19.33 13 GLY B O 1
ATOM 3580 N N . ILE C 1 37 ? 63.678 21.387 71.002 1.00 18.80 14 ILE B N 1
ATOM 3581 C CA . ILE C 1 37 ? 63.151 22.313 70.016 1.00 18.89 14 ILE B CA 1
ATOM 3582 C C . ILE C 1 37 ? 63.066 23.743 70.517 1.00 19.18 14 ILE B C 1
ATOM 3583 O O . ILE C 1 37 ? 63.375 24.700 69.776 1.00 19.47 14 ILE B O 1
ATOM 3588 N N . GLY C 1 38 ? 62.679 23.907 71.779 1.00 18.92 15 GLY B N 1
ATOM 3589 C CA . GLY C 1 38 ? 62.626 25.230 72.315 1.00 19.77 15 GLY B CA 1
ATOM 3590 C C . GLY C 1 38 ? 63.944 25.938 72.332 1.00 19.63 15 GLY B C 1
ATOM 3591 O O . GLY C 1 38 ? 64.039 27.127 72.000 1.00 20.78 15 GLY B O 1
ATOM 3592 N N . ALA C 1 39 ? 64.983 25.227 72.783 1.00 21.53 16 ALA B N 1
ATOM 3593 C CA . ALA C 1 39 ? 66.334 25.785 72.792 1.00 21.16 16 ALA B CA 1
ATOM 3594 C C . ALA C 1 39 ? 66.842 26.150 71.361 1.00 20.91 16 ALA B C 1
ATOM 3595 O O . ALA C 1 39 ? 67.414 27.214 71.129 1.00 21.45 16 ALA B O 1
ATOM 3597 N N . ALA C 1 40 ? 66.654 25.238 70.430 1.00 20.52 17 ALA B N 1
ATOM 3598 C CA . ALA C 1 40 ? 67.014 25.509 69.019 1.00 20.57 17 ALA B CA 1
ATOM 3599 C C . ALA C 1 40 ? 66.282 26.744 68.487 1.00 20.02 17 ALA B C 1
ATOM 3600 O O . ALA C 1 40 ? 66.860 27.560 67.766 1.00 20.04 17 ALA B O 1
ATOM 3602 N N . SER C 1 41 ? 64.987 26.890 68.826 1.00 19.43 18 SER B N 1
ATOM 3603 C CA . SER C 1 41 ? 64.228 28.041 68.401 1.00 19.42 18 SER B CA 1
ATOM 3604 C C . SER C 1 41 ? 64.712 29.353 69.016 1.00 19.04 18 SER B C 1
ATOM 3605 O O . SER C 1 41 ? 64.743 30.392 68.393 1.00 20.46 18 SER B O 1
ATOM 3608 N N . ALA C 1 42 ? 65.076 29.270 70.271 1.00 19.95 19 ALA B N 1
ATOM 3609 C CA . ALA C 1 42 ? 65.613 30.401 71.000 1.00 19.78 19 ALA B CA 1
ATOM 3610 C C . ALA C 1 42 ? 66.936 30.871 70.316 1.00 21.01 19 ALA B C 1
ATOM 3611 O O . ALA C 1 42 ? 67.094 32.076 70.078 1.00 20.35 19 ALA B O 1
ATOM 3613 N N . LEU C 1 43 ? 67.815 29.939 70.013 1.00 22.42 20 LEU B N 1
ATOM 3614 C CA . LEU C 1 43 ? 69.111 30.284 69.404 1.00 24.04 20 LEU B CA 1
ATOM 3615 C C . LEU C 1 43 ? 68.897 30.885 68.014 1.00 24.02 20 LEU B C 1
ATOM 3616 O O . LEU C 1 43 ? 69.483 31.902 67.681 1.00 23.03 20 LEU B O 1
ATOM 3621 N N . LEU C 1 44 ? 68.009 30.275 67.216 1.00 22.68 21 LEU B N 1
ATOM 3622 C CA . LEU C 1 44 ? 67.696 30.792 65.895 1.00 22.96 21 LEU B CA 1
ATOM 3623 C C . LEU C 1 44 ? 66.966 32.144 65.912 1.00 22.53 21 LEU B C 1
ATOM 3624 O O . LEU C 1 44 ? 67.286 33.044 65.116 1.00 22.85 21 LEU B O 1
ATOM 3629 N N . ALA C 1 45 ? 66.020 32.326 66.831 1.00 22.05 22 ALA B N 1
ATOM 3630 C CA . ALA C 1 45 ? 65.303 33.598 66.931 1.00 22.07 22 ALA B CA 1
ATOM 3631 C C . ALA C 1 45 ? 66.259 34.745 67.268 1.00 23.04 22 ALA B C 1
ATOM 3632 O O . ALA C 1 45 ? 66.188 35.817 66.701 1.00 22.51 22 ALA B O 1
ATOM 3634 N N . ALA C 1 46 ? 67.219 34.440 68.107 1.00 23.66 23 ALA B N 1
ATOM 3635 C CA . ALA C 1 46 ? 68.205 35.451 68.502 1.00 25.67 23 ALA B CA 1
ATOM 3636 C C . ALA C 1 46 ? 69.078 35.818 67.277 1.00 28.82 23 ALA B C 1
ATOM 3637 O O . ALA C 1 46 ? 69.398 37.002 67.062 1.00 29.59 23 ALA B O 1
ATOM 3639 N N . ARG C 1 47 ? 69.439 34.818 66.483 1.00 28.38 24 ARG B N 1
ATOM 3640 C CA . ARG C 1 47 ? 70.207 35.084 65.280 1.00 31.92 24 ARG B CA 1
ATOM 3641 C C . ARG C 1 47 ? 69.453 35.978 64.328 1.00 33.46 24 ARG B C 1
ATOM 3642 O O . ARG C 1 47 ? 70.055 36.760 63.603 1.00 33.84 24 ARG B O 1
ATOM 3645 N N . GLN C 1 48 ? 68.136 35.885 64.340 1.00 30.73 25 GLN B N 1
ATOM 3646 C CA . GLN C 1 48 ? 67.304 36.744 63.503 1.00 36.21 25 GLN B CA 1
ATOM 3647 C C . GLN C 1 48 ? 67.053 38.127 64.098 1.00 36.05 25 GLN B C 1
ATOM 3648 O O . GLN C 1 48 ? 66.363 38.931 63.504 1.00 39.16 25 GLN B O 1
ATOM 3654 N N . GLY C 1 49 ? 67.533 38.373 65.298 1.00 32.62 26 GLY B N 1
ATOM 3655 C CA . GLY C 1 49 ? 67.367 39.693 65.903 1.00 31.63 26 GLY B CA 1
ATOM 3656 C C . GLY C 1 49 ? 66.314 39.855 66.988 1.00 29.60 26 GLY B C 1
ATOM 3657 O O . GLY C 1 49 ? 66.148 40.941 67.513 1.00 32.11 26 GLY B O 1
ATOM 3658 N N . TYR C 1 50 ? 65.614 38.807 67.359 1.00 27.25 27 TYR B N 1
ATOM 3659 C CA . TYR C 1 50 ? 64.776 38.874 68.561 1.00 25.61 27 TYR B CA 1
ATOM 3660 C C . TYR C 1 50 ? 65.594 38.916 69.887 1.00 24.65 27 TYR B C 1
ATOM 3661 O O . TYR C 1 50 ? 66.538 38.167 70.016 1.00 24.65 27 TYR B O 1
ATOM 3670 N N . ALA C 1 51 ? 65.116 39.667 70.870 1.00 24.41 28 ALA B N 1
ATOM 3671 C CA . ALA C 1 51 ? 65.447 39.444 72.273 1.00 24.29 28 ALA B CA 1
ATOM 3672 C C . ALA C 1 51 ? 64.558 38.292 72.800 1.00 24.29 28 ALA B C 1
ATOM 3673 O O . ALA C 1 51 ? 63.389 38.202 72.425 1.00 24.58 28 ALA B O 1
ATOM 3675 N N . VAL C 1 52 ? 65.156 37.345 73.485 1.00 22.97 29 VAL B N 1
ATOM 3676 C CA . VAL C 1 52 ? 64.523 36.095 73.775 1.00 22.33 29 VAL B CA 1
ATOM 3677 C C . VAL C 1 52 ? 64.317 35.886 75.256 1.00 22.63 29 VAL B C 1
ATOM 3678 O O . VAL C 1 52 ? 65.298 35.859 76.034 1.00 23.89 29 VAL B O 1
ATOM 3682 N N . ALA C 1 53 ? 63.077 35.650 75.662 1.00 21.99 30 ALA B N 1
ATOM 3683 C CA . ALA C 1 53 ? 62.806 35.090 76.992 1.00 22.03 30 ALA B CA 1
ATOM 3684 C C . ALA C 1 53 ? 62.747 33.584 76.934 1.00 21.40 30 ALA B C 1
ATOM 3685 O O . ALA C 1 53 ? 61.853 33.007 76.272 1.00 21.63 30 ALA B O 1
ATOM 3687 N N . VAL C 1 54 ? 63.700 32.931 77.622 1.00 21.46 31 VAL B N 1
ATOM 3688 C CA . VAL C 1 54 ? 63.827 31.501 77.620 1.00 20.78 31 VAL B CA 1
ATOM 3689 C C . VAL C 1 54 ? 63.141 30.938 78.850 1.00 21.63 31 VAL B C 1
ATOM 3690 O O . VAL C 1 54 ? 63.672 31.020 79.972 1.00 23.00 31 VAL B O 1
ATOM 3694 N N . ASN C 1 55 ? 61.945 30.364 78.684 1.00 21.20 32 ASN B N 1
ATOM 3695 C CA . ASN C 1 55 ? 61.239 29.855 79.811 1.00 22.67 32 ASN B CA 1
ATOM 3696 C C . ASN C 1 55 ? 61.679 28.435 80.116 1.00 23.97 32 ASN B C 1
ATOM 3697 O O . ASN C 1 55 ? 62.040 27.637 79.202 1.00 25.90 32 ASN B O 1
ATOM 3702 N N . TYR C 1 56 ? 61.688 28.124 81.388 1.00 25.36 33 TYR B N 1
ATOM 3703 C CA . TYR C 1 56 ? 61.948 26.762 81.848 1.00 26.25 33 TYR B CA 1
ATOM 3704 C C . TYR C 1 56 ? 61.041 26.452 83.027 1.00 27.30 33 TYR B C 1
ATOM 3705 O O . TYR C 1 56 ? 60.617 27.361 83.731 1.00 28.11 33 TYR B O 1
ATOM 3714 N N . ALA C 1 57 ? 60.798 25.168 83.254 1.00 27.88 34 ALA B N 1
ATOM 3715 C CA . ALA C 1 57 ? 60.043 24.715 84.401 1.00 29.71 34 ALA B CA 1
ATOM 3716 C C . ALA C 1 57 ? 60.926 24.498 85.619 1.00 31.57 34 ALA B C 1
ATOM 3717 O O . ALA C 1 57 ? 60.574 24.876 86.711 1.00 30.91 34 ALA B O 1
ATOM 3719 N N . SER C 1 58 ? 62.018 23.781 85.428 1.00 32.62 35 SER B N 1
ATOM 3720 C CA . SER C 1 58 ? 62.934 23.534 86.586 1.00 35.13 35 SER B CA 1
ATOM 3721 C C . SER C 1 58 ? 64.410 23.461 86.265 1.00 35.32 35 SER B C 1
ATOM 3722 O O . SER C 1 58 ? 65.245 23.542 87.163 1.00 34.87 35 SER B O 1
ATOM 3725 N N . ASN C 1 59 ? 64.763 23.345 84.989 1.00 34.72 36 ASN B N 1
ATOM 3726 C CA . ASN C 1 59 ? 66.186 23.100 84.636 1.00 35.61 36 ASN B CA 1
ATOM 3727 C C . ASN C 1 59 ? 66.821 24.429 84.367 1.00 34.31 36 ASN B C 1
ATOM 3728 O O . ASN C 1 59 ? 66.988 24.850 83.184 1.00 32.81 36 ASN B O 1
ATOM 3733 N N . SER C 1 60 ? 67.166 25.104 85.464 1.00 34.34 37 SER B N 1
ATOM 3734 C CA A SER C 1 60 ? 67.731 26.429 85.364 0.50 34.56 37 SER B CA 1
ATOM 3735 C CA B SER C 1 60 ? 67.719 26.443 85.363 0.50 33.23 37 SER B CA 1
ATOM 3736 C C . SER C 1 60 ? 69.082 26.393 84.669 1.00 34.09 37 SER B C 1
ATOM 3737 O O . SER C 1 60 ? 69.429 27.296 83.899 1.00 34.32 37 SER B O 1
ATOM 3742 N N . ALA C 1 61 ? 69.840 25.330 84.906 1.00 35.15 38 ALA B N 1
ATOM 3743 C CA . ALA C 1 61 ? 71.144 25.202 84.295 1.00 34.88 38 ALA B CA 1
ATOM 3744 C C . ALA C 1 61 ? 71.065 25.177 82.788 1.00 31.49 38 ALA B C 1
ATOM 3745 O O . ALA C 1 61 ? 71.871 25.839 82.079 1.00 29.06 38 ALA B O 1
ATOM 3747 N N . ALA C 1 62 ? 70.106 24.425 82.275 1.00 30.30 39 ALA B N 1
ATOM 3748 C CA . ALA C 1 62 ? 69.965 24.318 80.812 1.00 29.14 39 ALA B CA 1
ATOM 3749 C C . ALA C 1 62 ? 69.546 25.646 80.228 1.00 28.23 39 ALA B C 1
ATOM 3750 O O . ALA C 1 62 ? 70.043 26.106 79.193 1.00 27.24 39 ALA B O 1
ATOM 3752 N N . ALA C 1 63 ? 68.558 26.280 80.872 1.00 28.63 40 ALA B N 1
ATOM 3753 C CA . ALA C 1 63 ? 68.114 27.600 80.419 1.00 27.58 40 ALA B CA 1
ATOM 3754 C C . ALA C 1 63 ? 69.293 28.615 80.431 1.00 27.69 40 ALA B C 1
ATOM 3755 O O . ALA C 1 63 ? 69.442 29.412 79.515 1.00 26.67 40 ALA B O 1
ATOM 3757 N N . ASP C 1 64 ? 70.032 28.652 81.516 1.00 30.27 41 ASP B N 1
ATOM 3758 C CA . ASP C 1 64 ? 71.199 29.547 81.621 1.00 31.65 41 ASP B CA 1
ATOM 3759 C C . ASP C 1 64 ? 72.235 29.299 80.525 1.00 31.16 41 ASP B C 1
ATOM 3760 O O . ASP C 1 64 ? 72.847 30.244 80.001 1.00 28.88 41 ASP B O 1
ATOM 3765 N N . GLU C 1 65 ? 72.383 28.046 80.144 1.00 31.06 42 GLU B N 1
ATOM 3766 C CA . GLU C 1 65 ? 73.295 27.699 79.049 1.00 32.41 42 GLU B CA 1
ATOM 3767 C C . GLU C 1 65 ? 72.774 28.195 77.676 1.00 27.93 42 GLU B C 1
ATOM 3768 O O . GLU C 1 65 ? 73.525 28.718 76.887 1.00 26.21 42 GLU B O 1
ATOM 3774 N N . VAL C 1 66 ? 71.470 28.130 77.439 1.00 25.04 43 VAL B N 1
ATOM 3775 C CA . VAL C 1 66 ? 70.927 28.693 76.207 1.00 23.85 43 VAL B CA 1
ATOM 3776 C C . VAL C 1 66 ? 71.117 30.190 76.204 1.00 23.52 43 VAL B C 1
ATOM 3777 O O . VAL C 1 66 ? 71.496 30.778 75.207 1.00 23.28 43 VAL B O 1
ATOM 3781 N N . VAL C 1 67 ? 70.825 30.842 77.334 1.00 24.21 44 VAL B N 1
ATOM 3782 C CA . VAL C 1 67 ? 70.981 32.285 77.453 1.00 24.59 44 VAL B CA 1
ATOM 3783 C C . VAL C 1 67 ? 72.465 32.656 77.207 1.00 25.21 44 VAL B C 1
ATOM 3784 O O . VAL C 1 67 ? 72.745 33.606 76.496 1.00 24.14 44 VAL B O 1
ATOM 3788 N N . ARG C 1 68 ? 73.372 31.873 77.784 1.00 26.72 45 ARG B N 1
ATOM 3789 C CA . ARG C 1 68 ? 74.811 32.145 77.642 1.00 28.39 45 ARG B CA 1
ATOM 3790 C C . ARG C 1 68 ? 75.203 32.121 76.154 1.00 27.87 45 ARG B C 1
ATOM 3791 O O . ARG C 1 68 ? 75.848 33.060 75.643 1.00 27.86 45 ARG B O 1
ATOM 3799 N N . GLN C 1 69 ? 74.754 31.094 75.431 1.00 27.32 46 GLN B N 1
ATOM 3800 C CA . GLN C 1 69 ? 75.028 30.956 73.998 1.00 27.13 46 GLN B CA 1
ATOM 3801 C C . GLN C 1 69 ? 74.456 32.086 73.163 1.00 25.93 46 GLN B C 1
ATOM 3802 O O . GLN C 1 69 ? 75.119 32.651 72.317 1.00 26.06 46 GLN B O 1
ATOM 3808 N N . ILE C 1 70 ? 73.233 32.510 73.491 1.00 23.17 47 ILE B N 1
ATOM 3809 C CA . ILE C 1 70 ? 72.652 33.666 72.838 1.00 23.31 47 ILE B CA 1
ATOM 3810 C C . ILE C 1 70 ? 73.458 34.927 73.046 1.00 24.29 47 ILE B C 1
ATOM 3811 O O . ILE C 1 70 ? 73.766 35.684 72.068 1.00 24.70 47 ILE B O 1
ATOM 3816 N N . ARG C 1 71 ? 73.827 35.168 74.298 1.00 25.11 48 ARG B N 1
ATOM 3817 C CA . ARG C 1 71 ? 74.541 36.385 74.601 1.00 26.60 48 ARG B CA 1
ATOM 3818 C C . ARG C 1 71 ? 75.943 36.375 73.942 1.00 28.01 48 ARG B C 1
ATOM 3819 O O . ARG C 1 71 ? 76.419 37.393 73.473 1.00 28.10 48 ARG B O 1
ATOM 3827 N N . GLU C 1 72 ? 76.580 35.201 73.909 1.00 29.29 49 GLU B N 1
ATOM 3828 C CA . GLU C 1 72 ? 77.896 35.064 73.326 1.00 31.92 49 GLU B CA 1
ATOM 3829 C C . GLU C 1 72 ? 77.859 35.338 71.822 1.00 30.97 49 GLU B C 1
ATOM 3830 O O . GLU C 1 72 ? 78.821 35.856 71.274 1.00 30.09 49 GLU B O 1
ATOM 3833 N N . ALA C 1 73 ? 76.745 35.050 71.192 1.00 28.49 50 ALA B N 1
ATOM 3834 C CA . ALA C 1 73 ? 76.596 35.302 69.762 1.00 29.21 50 ALA B CA 1
ATOM 3835 C C . ALA C 1 73 ? 76.043 36.710 69.495 1.00 29.51 50 ALA B C 1
ATOM 3836 O O . ALA C 1 73 ? 75.701 37.033 68.331 1.00 31.67 50 ALA B O 1
ATOM 3838 N N . GLY C 1 74 ? 75.923 37.556 70.531 1.00 27.57 51 GLY B N 1
ATOM 3839 C CA . GLY C 1 74 ? 75.564 38.956 70.356 1.00 27.55 51 GLY B CA 1
ATOM 3840 C C . GLY C 1 74 ? 74.087 39.308 70.511 1.00 26.84 51 GLY B C 1
ATOM 3841 O O . GLY C 1 74 ? 73.709 40.412 70.184 1.00 27.74 51 GLY B O 1
ATOM 3842 N N . GLY C 1 75 ? 73.285 38.402 71.055 1.00 26.31 52 GLY B N 1
ATOM 3843 C CA . GLY C 1 75 ? 71.873 38.640 71.280 1.00 25.94 52 GLY B CA 1
ATOM 3844 C C . GLY C 1 75 ? 71.526 38.958 72.725 1.00 27.24 52 GLY B C 1
ATOM 3845 O O . GLY C 1 75 ? 72.394 38.917 73.636 1.00 27.72 52 GLY B O 1
ATOM 3846 N N . GLN C 1 76 ? 70.291 39.368 72.920 1.00 26.24 53 GLN B N 1
ATOM 3847 C CA . GLN C 1 76 ? 69.772 39.612 74.246 1.00 28.64 53 GLN B CA 1
ATOM 3848 C C . GLN C 1 76 ? 68.843 38.504 74.662 1.00 26.98 53 GLN B C 1
ATOM 3849 O O . GLN C 1 76 ? 68.020 38.044 73.852 1.00 25.23 53 GLN B O 1
ATOM 3855 N N . ALA C 1 77 ? 68.927 38.068 75.928 1.00 25.74 54 ALA B N 1
ATOM 3856 C CA . ALA C 1 77 ? 68.120 36.967 76.417 1.00 25.06 54 ALA B CA 1
ATOM 3857 C C . ALA C 1 77 ? 68.061 36.970 77.919 1.00 26.21 54 ALA B C 1
ATOM 3858 O O . ALA C 1 77 ? 68.909 37.557 78.597 1.00 26.17 54 ALA B O 1
ATOM 3860 N N . LEU C 1 78 ? 67.039 36.326 78.440 1.00 26.42 55 LEU B N 1
ATOM 3861 C CA . LEU C 1 78 ? 66.764 36.269 79.882 1.00 29.00 55 LEU B CA 1
ATOM 3862 C C . LEU C 1 78 ? 66.149 34.898 80.146 1.00 28.06 55 LEU B C 1
ATOM 3863 O O . LEU C 1 78 ? 65.259 34.457 79.391 1.00 27.03 55 LEU B O 1
ATOM 3868 N N . ALA C 1 79 ? 66.588 34.218 81.188 1.00 27.20 56 ALA B N 1
ATOM 3869 C CA . ALA C 1 79 ? 65.896 32.975 81.569 1.00 27.24 56 ALA B CA 1
ATOM 3870 C C . ALA C 1 79 ? 64.734 33.302 82.516 1.00 29.00 56 ALA B C 1
ATOM 3871 O O . ALA C 1 79 ? 64.913 34.061 83.467 1.00 28.69 56 ALA B O 1
ATOM 3873 N N . VAL C 1 80 ? 63.588 32.711 82.293 1.00 28.05 57 VAL B N 1
ATOM 3874 C CA . VAL C 1 80 ? 62.440 32.960 83.162 1.00 30.82 57 VAL B CA 1
ATOM 3875 C C . VAL C 1 80 ? 61.746 31.652 83.575 1.00 28.29 57 VAL B C 1
ATOM 3876 O O . VAL C 1 80 ? 61.263 30.888 82.745 1.00 26.80 57 VAL B O 1
ATOM 3880 N N . GLN C 1 81 ? 61.648 31.424 84.873 1.00 28.96 58 GLN B N 1
ATOM 3881 C CA . GLN C 1 81 ? 61.069 30.181 85.362 1.00 28.87 58 GLN B CA 1
ATOM 3882 C C . GLN C 1 81 ? 59.532 30.340 85.365 1.00 28.41 58 GLN B C 1
ATOM 3883 O O . GLN C 1 81 ? 59.020 31.357 85.831 1.00 28.87 58 GLN B O 1
ATOM 3889 N N . ALA C 1 82 ? 58.825 29.310 84.901 1.00 26.83 59 ALA B N 1
ATOM 3890 C CA . ALA C 1 82 ? 57.403 29.182 85.144 1.00 28.02 59 ALA B CA 1
ATOM 3891 C C . ALA C 1 82 ? 56.898 27.812 84.634 1.00 27.65 59 ALA B C 1
ATOM 3892 O O . ALA C 1 82 ? 57.347 27.331 83.586 1.00 26.61 59 ALA B O 1
ATOM 3894 N N . ASP C 1 83 ? 56.040 27.184 85.411 1.00 29.93 60 ASP B N 1
ATOM 3895 C CA . ASP C 1 83 ? 55.275 26.004 84.993 1.00 29.77 60 ASP B CA 1
ATOM 3896 C C . ASP C 1 83 ? 54.017 26.563 84.322 1.00 29.19 60 ASP B C 1
ATOM 3897 O O . ASP C 1 83 ? 53.193 27.196 84.976 1.00 29.19 60 ASP B O 1
ATOM 3902 N N . VAL C 1 84 ? 53.885 26.323 83.027 1.00 28.07 61 VAL B N 1
ATOM 3903 C CA . VAL C 1 84 ? 52.818 26.928 82.263 1.00 27.81 61 VAL B CA 1
ATOM 3904 C C . VAL C 1 84 ? 51.435 26.462 82.649 1.00 29.26 61 VAL B C 1
ATOM 3905 O O . VAL C 1 84 ? 50.463 27.063 82.241 1.00 31.53 61 VAL B O 1
ATOM 3909 N N . ALA C 1 85 ? 51.331 25.391 83.396 1.00 30.11 62 ALA B N 1
ATOM 3910 C CA . ALA C 1 85 ? 50.030 24.937 83.889 1.00 32.12 62 ALA B CA 1
ATOM 3911 C C . ALA C 1 85 ? 49.579 25.734 85.086 1.00 34.97 62 ALA B C 1
ATOM 3912 O O . ALA C 1 85 ? 48.462 25.610 85.520 1.00 36.78 62 ALA B O 1
ATOM 3914 N N . LYS C 1 86 ? 50.489 26.543 85.656 1.00 36.16 63 LYS B N 1
ATOM 3915 C CA . LYS C 1 86 ? 50.145 27.364 86.832 1.00 39.89 63 LYS B CA 1
ATOM 3916 C C . LYS C 1 86 ? 49.878 28.800 86.442 1.00 39.50 63 LYS B C 1
ATOM 3917 O O . LYS C 1 86 ? 50.798 29.515 86.092 1.00 40.35 63 LYS B O 1
ATOM 3923 N N . GLU C 1 87 ? 48.630 29.210 86.538 1.00 41.34 64 GLU B N 1
ATOM 3924 C CA . GLU C 1 87 ? 48.188 30.532 86.096 1.00 42.65 64 GLU B CA 1
ATOM 3925 C C . GLU C 1 87 ? 49.029 31.653 86.729 1.00 42.97 64 GLU B C 1
ATOM 3926 O O . GLU C 1 87 ? 49.424 32.564 86.044 1.00 38.64 64 GLU B O 1
ATOM 3932 N N . ARG C 1 88 ? 49.267 31.580 88.037 1.00 43.22 65 ARG B N 1
ATOM 3933 C CA . ARG C 1 88 ? 50.010 32.638 88.746 1.00 45.36 65 ARG B CA 1
ATOM 3934 C C . ARG C 1 88 ? 51.445 32.740 88.192 1.00 41.28 65 ARG B C 1
ATOM 3935 O O . ARG C 1 88 ? 52.017 33.820 88.072 1.00 39.68 65 ARG B O 1
ATOM 3943 N N . GLU C 1 89 ? 52.024 31.592 87.862 1.00 39.62 66 GLU B N 1
ATOM 3944 C CA . GLU C 1 89 ? 53.382 31.573 87.326 1.00 37.22 66 GLU B CA 1
ATOM 3945 C C . GLU C 1 89 ? 53.433 32.120 85.886 1.00 34.66 66 GLU B C 1
ATOM 3946 O O . GLU C 1 89 ? 54.379 32.797 85.483 1.00 32.30 66 GLU B O 1
ATOM 3952 N N . VAL C 1 90 ? 52.420 31.819 85.095 1.00 32.98 67 VAL B N 1
ATOM 3953 C CA . VAL C 1 90 ? 52.303 32.393 83.718 1.00 31.79 67 VAL B CA 1
ATOM 3954 C C . VAL C 1 90 ? 52.184 33.927 83.803 1.00 32.51 67 VAL B C 1
ATOM 3955 O O . VAL C 1 90 ? 52.878 34.658 83.106 1.00 31.84 67 VAL B O 1
ATOM 3959 N N . LEU C 1 91 ? 51.351 34.402 84.708 1.00 33.92 68 LEU B N 1
ATOM 3960 C CA . LEU C 1 91 ? 51.207 35.864 84.914 1.00 35.87 68 LEU B CA 1
ATOM 3961 C C . LEU C 1 91 ? 52.511 36.496 85.340 1.00 35.96 68 LEU B C 1
ATOM 3962 O O . LEU C 1 91 ? 52.916 37.510 84.765 1.00 35.23 68 LEU B O 1
ATOM 3967 N N . ALA C 1 92 ? 53.196 35.873 86.297 1.00 36.32 69 ALA B N 1
ATOM 3968 C CA . ALA C 1 92 ? 54.472 36.438 86.818 1.00 36.61 69 ALA B CA 1
ATOM 3969 C C . ALA C 1 92 ? 55.512 36.456 85.706 1.00 35.00 69 ALA B C 1
ATOM 3970 O O . ALA C 1 92 ? 56.234 37.412 85.571 1.00 36.30 69 ALA B O 1
ATOM 3980 N N . PHE C 1 94 ? 54.963 36.638 82.350 1.00 29.00 71 PHE B N 1
ATOM 3981 C CA . PHE C 1 94 ? 54.694 37.718 81.403 1.00 28.50 71 PHE B CA 1
ATOM 3982 C C . PHE C 1 94 ? 55.030 39.086 81.990 1.00 31.05 71 PHE B C 1
ATOM 3983 O O . PHE C 1 94 ? 55.485 39.963 81.270 1.00 31.26 71 PHE B O 1
ATOM 3991 N N . GLU C 1 95 ? 54.804 39.248 83.283 1.00 33.25 72 GLU B N 1
ATOM 3992 C CA . GLU C 1 95 ? 55.101 40.503 83.958 1.00 36.34 72 GLU B CA 1
ATOM 3993 C C . GLU C 1 95 ? 56.606 40.757 83.988 1.00 35.05 72 GLU B C 1
ATOM 3994 O O . GLU C 1 95 ? 57.034 41.870 83.798 1.00 35.31 72 GLU B O 1
ATOM 4000 N N . THR C 1 96 ? 57.380 39.697 84.172 1.00 33.45 73 THR B N 1
ATOM 4001 C CA . THR C 1 96 ? 58.844 39.792 84.176 1.00 33.61 73 THR B CA 1
ATOM 4002 C C . THR C 1 96 ? 59.358 40.173 82.790 1.00 32.38 73 THR B C 1
ATOM 4003 O O . THR C 1 96 ? 60.206 41.027 82.668 1.00 33.13 73 THR B O 1
ATOM 4007 N N . VAL C 1 97 ? 58.817 39.518 81.754 1.00 30.40 74 VAL B N 1
ATOM 4008 C CA . VAL C 1 97 ? 59.120 39.856 80.394 1.00 29.67 74 VAL B CA 1
ATOM 4009 C C . VAL C 1 97 ? 58.764 41.307 80.058 1.00 30.71 74 VAL B C 1
ATOM 4010 O O . VAL C 1 97 ? 59.618 42.033 79.534 1.00 34.20 74 VAL B O 1
ATOM 4014 N N . ASP C 1 98 ? 57.581 41.734 80.427 1.00 32.68 75 ASP B N 1
ATOM 4015 C CA . ASP C 1 98 ? 57.162 43.119 80.285 1.00 34.44 75 ASP B CA 1
ATOM 4016 C C . ASP C 1 98 ? 58.227 44.078 80.876 1.00 35.44 75 ASP B C 1
ATOM 4017 O O . ASP C 1 98 ? 58.607 45.055 80.257 1.00 35.72 75 ASP B O 1
ATOM 4022 N N . ALA C 1 99 ? 58.627 43.793 82.102 1.00 35.51 76 ALA B N 1
ATOM 4023 C CA . ALA C 1 99 ? 59.521 44.703 82.846 1.00 38.14 76 ALA B CA 1
ATOM 4024 C C . ALA C 1 99 ? 60.937 44.671 82.331 1.00 38.10 76 ALA B C 1
ATOM 4025 O O . ALA C 1 99 ? 61.616 45.701 82.319 1.00 39.48 76 ALA B O 1
ATOM 4027 N N . GLN C 1 100 ? 61.425 43.496 81.978 1.00 37.74 77 GLN B N 1
ATOM 4028 C CA . GLN C 1 100 ? 62.836 43.356 81.709 1.00 39.52 77 GLN B CA 1
ATOM 4029 C C . GLN C 1 100 ? 63.219 43.348 80.267 1.00 38.56 77 GLN B C 1
ATOM 4030 O O . GLN C 1 100 ? 64.352 43.664 79.935 1.00 36.02 77 GLN B O 1
ATOM 4036 N N . LEU C 1 101 ? 62.308 42.939 79.404 1.00 36.49 78 LEU B N 1
ATOM 4037 C CA . LEU C 1 101 ? 62.581 42.900 77.963 1.00 36.75 78 LEU B CA 1
ATOM 4038 C C . LEU C 1 101 ? 61.707 43.854 77.191 1.00 37.10 78 LEU B C 1
ATOM 4039 O O . LEU C 1 101 ? 62.131 44.404 76.193 1.00 41.95 78 LEU B O 1
ATOM 4044 N N . GLY C 1 102 ? 60.466 43.995 77.599 1.00 37.96 79 GLY B N 1
ATOM 4045 C CA . GLY C 1 102 ? 59.524 44.891 76.967 1.00 38.05 79 GLY B CA 1
ATOM 4046 C C . GLY C 1 102 ? 58.321 44.066 76.476 1.00 36.75 79 GLY B C 1
ATOM 4047 O O . GLY C 1 102 ? 58.228 42.876 76.677 1.00 33.60 79 GLY B O 1
ATOM 4048 N N . ARG C 1 103 ? 57.432 44.717 75.790 1.00 40.04 80 ARG B N 1
ATOM 4049 C CA . ARG C 1 103 ? 56.227 44.065 75.349 1.00 41.51 80 ARG B CA 1
ATOM 4050 C C . ARG C 1 103 ? 56.520 43.050 74.233 1.00 37.45 80 ARG B C 1
ATOM 4051 O O . ARG C 1 103 ? 57.219 43.342 73.286 1.00 35.42 80 ARG B O 1
ATOM 4059 N N . LEU C 1 104 ? 56.044 41.823 74.395 1.00 34.43 81 LEU B N 1
ATOM 4060 C CA . LEU C 1 104 ? 56.380 40.801 73.413 1.00 32.59 81 LEU B CA 1
ATOM 4061 C C . LEU C 1 104 ? 55.752 41.046 72.075 1.00 29.64 81 LEU B C 1
ATOM 4062 O O . LEU C 1 104 ? 54.596 41.529 71.944 1.00 30.89 81 LEU B O 1
ATOM 4067 N N . SER C 1 105 ? 56.459 40.647 71.043 1.00 27.66 82 SER B N 1
ATOM 4068 C CA . SER C 1 105 ? 55.960 40.614 69.665 1.00 28.05 82 SER B CA 1
ATOM 4069 C C . SER C 1 105 ? 55.622 39.208 69.198 1.00 26.15 82 SER B C 1
ATOM 4070 O O . SER C 1 105 ? 55.064 39.016 68.116 1.00 23.93 82 SER B O 1
ATOM 4073 N N . ALA C 1 106 ? 56.136 38.210 69.909 1.00 25.22 83 ALA B N 1
ATOM 4074 C CA . ALA C 1 106 ? 56.078 36.831 69.423 1.00 23.57 83 ALA B CA 1
ATOM 4075 C C . ALA C 1 106 ? 56.070 35.845 70.592 1.00 22.55 83 ALA B C 1
ATOM 4076 O O . ALA C 1 106 ? 56.681 36.105 71.645 1.00 23.25 83 ALA B O 1
ATOM 4078 N N . LEU C 1 107 ? 55.314 34.762 70.425 1.00 21.20 84 LEU B N 1
ATOM 4079 C CA . LEU C 1 107 ? 55.180 33.693 71.409 1.00 20.04 84 LEU B CA 1
ATOM 4080 C C . LEU C 1 107 ? 55.345 32.368 70.694 1.00 19.37 84 LEU B C 1
ATOM 4081 O O . LEU C 1 107 ? 54.666 32.117 69.694 1.00 19.18 84 LEU B O 1
ATOM 4086 N N . VAL C 1 108 ? 56.180 31.491 71.242 1.00 18.57 85 VAL B N 1
ATOM 4087 C CA . VAL C 1 108 ? 56.241 30.116 70.815 1.00 17.70 85 VAL B CA 1
ATOM 4088 C C . VAL C 1 108 ? 55.777 29.248 71.983 1.00 18.19 85 VAL B C 1
ATOM 4089 O O . VAL C 1 108 ? 56.444 29.200 73.055 1.00 19.23 85 VAL B O 1
ATOM 4093 N N . ASN C 1 109 ? 54.613 28.639 71.830 1.00 17.79 86 ASN B N 1
ATOM 4094 C CA . ASN C 1 109 ? 54.044 27.670 72.764 1.00 18.38 86 ASN B CA 1
ATOM 4095 C C . ASN C 1 109 ? 54.636 26.294 72.506 1.00 19.96 86 ASN B C 1
ATOM 4096 O O . ASN C 1 109 ? 54.120 25.490 71.737 1.00 19.72 86 ASN B O 1
ATOM 4101 N N . ASN C 1 110 ? 55.804 26.046 73.107 1.00 20.21 87 ASN B N 1
ATOM 4102 C CA . ASN C 1 110 ? 56.573 24.861 72.882 1.00 21.85 87 ASN B CA 1
ATOM 4103 C C . ASN C 1 110 ? 56.609 23.925 74.074 1.00 22.49 87 ASN B C 1
ATOM 4104 O O . ASN C 1 110 ? 56.784 22.736 73.910 1.00 23.05 87 ASN B O 1
ATOM 4109 N N . ALA C 1 111 ? 56.445 24.452 75.291 1.00 23.30 88 ALA B N 1
ATOM 4110 C CA . ALA C 1 111 ? 56.435 23.621 76.478 1.00 24.16 88 ALA B CA 1
ATOM 4111 C C . ALA C 1 111 ? 55.530 22.423 76.288 1.00 23.93 88 ALA B C 1
ATOM 4112 O O . ALA C 1 111 ? 54.369 22.545 75.868 1.00 23.19 88 ALA B O 1
ATOM 4114 N N . GLY C 1 112 ? 56.010 21.249 76.619 1.00 24.19 89 GLY B N 1
ATOM 4115 C CA . GLY C 1 112 ? 55.149 20.072 76.372 1.00 26.18 89 GLY B CA 1
ATOM 4116 C C . GLY C 1 112 ? 55.863 18.853 76.852 1.00 27.45 89 GLY B C 1
ATOM 4117 O O . GLY C 1 112 ? 57.129 18.853 77.009 1.00 28.75 89 GLY B O 1
ATOM 4118 N N . VAL C 1 113 ? 55.080 17.810 77.156 1.00 26.66 90 VAL B N 1
ATOM 4119 C CA . VAL C 1 113 ? 55.609 16.565 77.784 1.00 26.19 90 VAL B CA 1
ATOM 4120 C C . VAL C 1 113 ? 54.909 15.397 77.090 1.00 25.73 90 VAL B C 1
ATOM 4121 O O . VAL C 1 113 ? 53.796 15.565 76.608 1.00 23.77 90 VAL B O 1
ATOM 4125 N N . VAL C 1 114 ? 55.529 14.235 77.189 1.00 26.62 91 VAL B N 1
ATOM 4126 C CA . VAL C 1 114 ? 54.931 12.945 76.893 1.00 27.52 91 VAL B CA 1
ATOM 4127 C C . VAL C 1 114 ? 54.790 12.253 78.235 1.00 29.34 91 VAL B C 1
ATOM 4128 O O . VAL C 1 114 ? 54.928 12.893 79.281 1.00 29.70 91 VAL B O 1
ATOM 4132 N N . ASP C 1 115 ? 54.503 10.952 78.229 1.00 30.11 92 ASP B N 1
ATOM 4133 C CA . ASP C 1 115 ? 54.552 10.171 79.459 1.00 32.55 92 ASP B CA 1
ATOM 4134 C C . ASP C 1 115 ? 54.915 8.750 78.976 1.00 33.31 92 ASP B C 1
ATOM 4135 O O . ASP C 1 115 ? 55.191 8.532 77.771 1.00 30.41 92 ASP B O 1
ATOM 4140 N N . GLN C 1 116 ? 54.926 7.806 79.908 1.00 33.42 93 GLN B N 1
ATOM 4141 C CA . GLN C 1 116 ? 55.248 6.448 79.594 1.00 34.27 93 GLN B CA 1
ATOM 4142 C C . GLN C 1 116 ? 54.301 5.893 78.518 1.00 30.13 93 GLN B C 1
ATOM 4143 O O . GLN C 1 116 ? 53.133 6.362 78.324 1.00 28.77 93 GLN B O 1
ATOM 4149 N N . THR C 1 117 ? 54.787 4.904 77.803 1.00 29.20 94 THR B N 1
ATOM 4150 C CA . THR C 1 117 ? 53.954 4.145 76.824 1.00 29.51 94 THR B CA 1
ATOM 4151 C C . THR C 1 117 ? 52.731 3.597 77.554 1.00 27.69 94 THR B C 1
ATOM 4152 O O . THR C 1 117 ? 52.832 3.051 78.648 1.00 26.78 94 THR B O 1
ATOM 4156 N N . THR C 1 118 ? 51.563 3.764 76.982 1.00 25.46 95 THR B N 1
ATOM 4157 C CA . THR C 1 118 ? 50.344 3.253 77.558 1.00 24.92 95 THR B CA 1
ATOM 4158 C C . THR C 1 118 ? 49.316 2.982 76.432 1.00 23.87 95 THR B C 1
ATOM 4159 O O . THR C 1 118 ? 49.383 3.621 75.376 1.00 22.58 95 THR B O 1
ATOM 4163 N N . ARG C 1 119 ? 48.428 2.042 76.689 1.00 23.97 96 ARG B N 1
ATOM 4164 C CA . ARG C 1 119 ? 47.117 1.973 76.046 1.00 23.88 96 ARG B CA 1
ATOM 4165 C C . ARG C 1 119 ? 46.111 2.832 76.794 1.00 23.39 96 ARG B C 1
ATOM 4166 O O . ARG C 1 119 ? 46.240 3.103 78.004 1.00 24.51 96 ARG B O 1
ATOM 4174 N N . VAL C 1 120 ? 45.052 3.222 76.080 1.00 22.68 97 VAL B N 1
ATOM 4175 C CA . VAL C 1 120 ? 43.947 3.916 76.700 1.00 22.28 97 VAL B CA 1
ATOM 4176 C C . VAL C 1 120 ? 43.364 3.137 77.867 1.00 22.22 97 VAL B C 1
ATOM 4177 O O . VAL C 1 120 ? 42.964 3.750 78.873 1.00 22.27 97 VAL B O 1
ATOM 4181 N N . ASP C 1 121 ? 43.273 1.824 77.770 1.00 23.12 98 ASP B N 1
ATOM 4182 C CA . ASP C 1 121 ? 42.711 1.052 78.858 1.00 24.87 98 ASP B CA 1
ATOM 4183 C C . ASP C 1 121 ? 43.574 1.034 80.142 1.00 26.16 98 ASP B C 1
ATOM 4184 O O . ASP C 1 121 ? 43.147 0.559 81.149 1.00 25.99 98 ASP B O 1
ATOM 4189 N N . GLY C 1 122 ? 44.741 1.640 80.070 1.00 26.34 99 GLY B N 1
ATOM 4190 C CA . GLY C 1 122 ? 45.670 1.829 81.204 1.00 28.52 99 GLY B CA 1
ATOM 4191 C C . GLY C 1 122 ? 45.775 3.296 81.656 1.00 29.54 99 GLY B C 1
ATOM 4192 O O . GLY C 1 122 ? 46.510 3.590 82.595 1.00 30.29 99 GLY B O 1
ATOM 4193 N N . ILE C 1 123 ? 45.010 4.213 81.056 1.00 27.20 100 ILE B N 1
ATOM 4194 C CA . ILE C 1 123 ? 45.151 5.640 81.350 1.00 27.88 100 ILE B CA 1
ATOM 4195 C C . ILE C 1 123 ? 44.470 6.022 82.684 1.00 28.67 100 ILE B C 1
ATOM 4196 O O . ILE C 1 123 ? 43.363 5.584 82.989 1.00 30.12 100 ILE B O 1
ATOM 4201 N N . THR C 1 124 ? 45.167 6.754 83.536 1.00 29.39 101 THR B N 1
ATOM 4202 C CA . THR C 1 124 ? 44.551 7.293 84.769 1.00 28.18 101 THR B CA 1
ATOM 4203 C C . THR C 1 124 ? 44.163 8.757 84.586 1.00 27.12 101 THR B C 1
ATOM 4204 O O . THR C 1 124 ? 44.684 9.470 83.693 1.00 24.34 101 THR B O 1
ATOM 4208 N N . LEU C 1 125 ? 43.200 9.202 85.394 1.00 26.96 102 LEU B N 1
ATOM 4209 C CA . LEU C 1 125 ? 42.796 10.593 85.318 1.00 26.39 102 LEU B CA 1
ATOM 4210 C C . LEU C 1 125 ? 43.983 11.531 85.614 1.00 26.40 102 LEU B C 1
ATOM 4211 O O . LEU C 1 125 ? 44.104 12.569 85.019 1.00 24.08 102 LEU B O 1
ATOM 4216 N N . GLU C 1 126 ? 44.798 11.161 86.579 1.00 26.83 103 GLU B N 1
ATOM 4217 C CA . GLU C 1 126 ? 45.960 11.993 86.956 1.00 28.88 103 GLU B CA 1
ATOM 4218 C C . GLU C 1 126 ? 46.923 12.193 85.785 1.00 26.21 103 GLU B C 1
ATOM 4219 O O . GLU C 1 126 ? 47.381 13.288 85.511 1.00 24.65 103 GLU B O 1
ATOM 4225 N N . ARG C 1 127 ? 47.089 11.143 84.991 1.00 25.08 104 ARG B N 1
ATOM 4226 C CA . ARG C 1 127 ? 47.914 11.236 83.775 1.00 24.21 104 ARG B CA 1
ATOM 4227 C C . ARG C 1 127 ? 47.306 12.203 82.738 1.00 22.89 104 ARG B C 1
ATOM 4228 O O . ARG C 1 127 ? 47.966 13.060 82.163 1.00 22.28 104 ARG B O 1
ATOM 4236 N N . LEU C 1 128 ? 46.007 12.055 82.522 1.00 22.69 105 LEU B N 1
ATOM 4237 C CA . LEU C 1 128 ? 45.278 12.915 81.584 1.00 21.38 105 LEU B CA 1
ATOM 4238 C C . LEU C 1 128 ? 45.361 14.349 82.005 1.00 20.59 105 LEU B C 1
ATOM 4239 O O . LEU C 1 128 ? 45.546 15.248 81.186 1.00 20.77 105 LEU B O 1
ATOM 4244 N N . GLN C 1 129 ? 45.169 14.588 83.275 1.00 21.77 106 GLN B N 1
ATOM 4245 C CA . GLN C 1 129 ? 45.165 15.931 83.825 1.00 23.10 106 GLN B CA 1
ATOM 4246 C C . GLN C 1 129 ? 46.514 16.646 83.534 1.00 22.68 106 GLN B C 1
ATOM 4247 O O . GLN C 1 129 ? 46.541 17.743 83.102 1.00 21.23 106 GLN B O 1
ATOM 4253 N N . ARG C 1 130 ? 47.606 15.960 83.853 1.00 23.65 107 ARG B N 1
ATOM 4254 C CA . ARG C 1 130 ? 48.917 16.438 83.566 1.00 24.24 107 ARG B CA 1
ATOM 4255 C C . ARG C 1 130 ? 49.145 16.702 82.112 1.00 22.92 107 ARG B C 1
ATOM 4256 O O . ARG C 1 130 ? 49.590 17.774 81.743 1.00 23.92 107 ARG B O 1
ATOM 4272 N N . PHE C 1 132 ? 47.154 17.204 79.627 1.00 20.40 109 PHE B N 1
ATOM 4273 C CA . PHE C 1 132 ? 46.435 18.311 79.108 1.00 20.04 109 PHE B CA 1
ATOM 4274 C C . PHE C 1 132 ? 46.743 19.658 79.734 1.00 20.87 109 PHE B C 1
ATOM 4275 O O . PHE C 1 132 ? 46.692 20.667 79.027 1.00 21.90 109 PHE B O 1
ATOM 4283 N N . GLU C 1 133 ? 46.982 19.699 81.027 1.00 21.52 110 GLU B N 1
ATOM 4284 C CA . GLU C 1 133 ? 47.239 20.986 81.636 1.00 23.62 110 GLU B CA 1
ATOM 4285 C C . GLU C 1 133 ? 48.573 21.589 81.133 1.00 23.13 110 GLU B C 1
ATOM 4286 O O . GLU C 1 133 ? 48.615 22.771 80.867 1.00 23.30 110 GLU B O 1
ATOM 4292 N N . ILE C 1 134 ? 49.564 20.773 80.832 1.00 23.09 111 ILE B N 1
ATOM 4293 C CA . ILE C 1 134 ? 50.811 21.312 80.295 1.00 24.02 111 ILE B CA 1
ATOM 4294 C C . ILE C 1 134 ? 50.721 21.577 78.802 1.00 24.00 111 ILE B C 1
ATOM 4295 O O . ILE C 1 134 ? 50.921 22.692 78.309 1.00 25.94 111 ILE B O 1
ATOM 4300 N N . ASN C 1 135 ? 50.295 20.568 78.059 1.00 22.07 112 ASN B N 1
ATOM 4301 C CA . ASN C 1 135 ? 50.248 20.698 76.579 1.00 21.51 112 ASN B CA 1
ATOM 4302 C C . ASN C 1 135 ? 49.164 21.591 76.033 1.00 21.16 112 ASN B C 1
ATOM 4303 O O . ASN C 1 135 ? 49.356 22.279 75.024 1.00 24.59 112 ASN B O 1
ATOM 4308 N N . VAL C 1 136 ? 48.015 21.639 76.694 1.00 20.43 113 VAL B N 1
ATOM 4309 C CA . VAL C 1 136 ? 46.879 22.423 76.197 1.00 19.03 113 VAL B CA 1
ATOM 4310 C C . VAL C 1 136 ? 46.600 23.659 77.015 1.00 19.59 113 VAL B C 1
ATOM 4311 O O . VAL C 1 136 ? 46.621 24.761 76.482 1.00 19.73 113 VAL B O 1
ATOM 4315 N N . PHE C 1 137 ? 46.364 23.503 78.313 1.00 19.57 114 PHE B N 1
ATOM 4316 C CA . PHE C 1 137 ? 46.012 24.635 79.104 1.00 20.61 114 PHE B CA 1
ATOM 4317 C C . PHE C 1 137 ? 47.106 25.682 79.130 1.00 20.87 114 PHE B C 1
ATOM 4318 O O . PHE C 1 137 ? 46.829 26.865 79.060 1.00 21.65 114 PHE B O 1
ATOM 4326 N N . GLY C 1 138 ? 48.363 25.249 79.287 1.00 21.84 115 GLY B N 1
ATOM 4327 C CA . GLY C 1 138 ? 49.497 26.154 79.253 1.00 22.75 115 GLY B CA 1
ATOM 4328 C C . GLY C 1 138 ? 49.531 26.972 77.971 1.00 22.09 115 GLY B C 1
ATOM 4329 O O . GLY C 1 138 ? 49.803 28.194 77.993 1.00 22.93 115 GLY B O 1
ATOM 4330 N N . SER C 1 139 ? 49.224 26.336 76.859 1.00 21.15 116 SER B N 1
ATOM 4331 C CA . SER C 1 139 ? 49.217 27.061 75.593 1.00 20.64 116 SER B CA 1
ATOM 4332 C C . SER C 1 139 ? 48.109 28.099 75.541 1.00 20.53 116 SER B C 1
ATOM 4333 O O . SER C 1 139 ? 48.258 29.213 75.023 1.00 19.79 116 SER B O 1
ATOM 4336 N N . PHE C 1 140 ? 46.929 27.734 76.041 1.00 22.43 117 PHE B N 1
ATOM 4337 C CA . PHE C 1 140 ? 45.846 28.705 76.075 1.00 21.33 117 PHE B CA 1
ATOM 4338 C C . PHE C 1 140 ? 46.191 29.852 76.977 1.00 21.45 117 PHE B C 1
ATOM 4339 O O . PHE C 1 140 ? 45.927 31.026 76.646 1.00 21.93 117 PHE B O 1
ATOM 4347 N N . LEU C 1 141 ? 46.700 29.557 78.168 1.00 22.77 118 LEU B N 1
ATOM 4348 C CA . LEU C 1 141 ? 47.012 30.618 79.128 1.00 23.90 118 LEU B CA 1
ATOM 4349 C C . LEU C 1 141 ? 48.065 31.575 78.551 1.00 22.44 118 LEU B C 1
ATOM 4350 O O . LEU C 1 141 ? 47.945 32.790 78.701 1.00 21.89 118 LEU B O 1
ATOM 4355 N N . CYS C 1 142 ? 49.161 31.036 78.018 1.00 22.54 119 CYS B N 1
ATOM 4356 C CA . CYS C 1 142 ? 50.216 31.905 77.436 1.00 21.79 119 CYS B CA 1
ATOM 4357 C C . CYS C 1 142 ? 49.681 32.713 76.215 1.00 21.09 119 CYS B C 1
ATOM 4358 O O . CYS C 1 142 ? 49.932 33.900 76.066 1.00 20.01 119 CYS B O 1
ATOM 4361 N N . ALA C 1 143 ? 48.861 32.082 75.410 1.00 22.23 120 ALA B N 1
ATOM 4362 C CA . ALA C 1 143 ? 48.196 32.814 74.330 1.00 22.06 120 ALA B CA 1
ATOM 4363 C C . ALA C 1 143 ? 47.323 33.918 74.804 1.00 22.07 120 ALA B C 1
ATOM 4364 O O . ALA C 1 143 ? 47.292 34.993 74.191 1.00 21.92 120 ALA B O 1
ATOM 4366 N N . ARG C 1 144 ? 46.588 33.692 75.889 1.00 23.70 121 ARG B N 1
ATOM 4367 C CA . ARG C 1 144 ? 45.727 34.710 76.441 1.00 24.72 121 ARG B CA 1
ATOM 4368 C C . ARG C 1 144 ? 46.530 35.964 76.791 1.00 24.14 121 ARG B C 1
ATOM 4369 O O . ARG C 1 144 ? 46.202 37.103 76.423 1.00 22.27 121 ARG B O 1
ATOM 4377 N N . GLU C 1 145 ? 47.584 35.744 77.570 1.00 24.64 122 GLU B N 1
ATOM 4378 C CA . GLU C 1 145 ? 48.444 36.837 77.968 1.00 25.21 122 GLU B CA 1
ATOM 4379 C C . GLU C 1 145 ? 49.123 37.543 76.776 1.00 23.08 122 GLU B C 1
ATOM 4380 O O . GLU C 1 145 ? 49.298 38.742 76.820 1.00 23.68 122 GLU B O 1
ATOM 4386 N N . ALA C 1 146 ? 49.472 36.780 75.749 1.00 22.37 123 ALA B N 1
ATOM 4387 C CA . ALA C 1 146 ? 50.099 37.345 74.560 1.00 22.11 123 ALA B CA 1
ATOM 4388 C C . ALA C 1 146 ? 49.140 38.195 73.775 1.00 21.50 123 ALA B C 1
ATOM 4389 O O . ALA C 1 146 ? 49.428 39.299 73.421 1.00 22.24 123 ALA B O 1
ATOM 4391 N N . VAL C 1 147 ? 47.938 37.686 73.585 1.00 21.37 124 VAL B N 1
ATOM 4392 C CA . VAL C 1 147 ? 46.923 38.450 72.894 1.00 21.76 124 VAL B CA 1
ATOM 4393 C C . VAL C 1 147 ? 46.596 39.756 73.595 1.00 22.60 124 VAL B C 1
ATOM 4394 O O . VAL C 1 147 ? 46.414 40.805 72.954 1.00 22.37 124 VAL B O 1
ATOM 4398 N N . LYS C 1 148 ? 46.433 39.710 74.903 1.00 24.48 125 LYS B N 1
ATOM 4399 C CA . LYS C 1 148 ? 46.181 40.943 75.694 1.00 26.73 125 LYS B CA 1
ATOM 4400 C C . LYS C 1 148 ? 47.214 42.027 75.422 1.00 27.84 125 LYS B C 1
ATOM 4401 O O . LYS C 1 148 ? 46.880 43.185 75.429 1.00 27.33 125 LYS B O 1
ATOM 4407 N N . ARG C 1 149 ? 48.454 41.630 75.117 1.00 26.46 126 ARG B N 1
ATOM 4408 C CA . ARG C 1 149 ? 49.542 42.557 74.856 1.00 28.17 126 ARG B CA 1
ATOM 4409 C C . ARG C 1 149 ? 49.722 42.925 73.385 1.00 27.72 126 ARG B C 1
ATOM 4410 O O . ARG C 1 149 ? 50.051 44.060 73.080 1.00 28.75 126 ARG B O 1
ATOM 4426 N N . SER C 1 151 ? 47.384 42.457 70.712 1.00 23.62 128 SER B N 1
ATOM 4427 C CA . SER C 1 151 ? 46.223 42.904 69.912 1.00 22.82 128 SER B CA 1
ATOM 4428 C C . SER C 1 151 ? 46.155 44.380 69.711 1.00 23.16 128 SER B C 1
ATOM 4429 O O . SER C 1 151 ? 46.244 45.172 70.679 1.00 24.02 128 SER B O 1
ATOM 4432 N N . THR C 1 152 ? 45.956 44.823 68.476 1.00 23.13 129 THR B N 1
ATOM 4433 C CA . THR C 1 152 ? 45.684 46.215 68.232 1.00 24.15 129 THR B CA 1
ATOM 4434 C C . THR C 1 152 ? 44.410 46.751 68.932 1.00 26.27 129 THR B C 1
ATOM 4435 O O . THR C 1 152 ? 44.262 47.931 69.065 1.00 26.55 129 THR B O 1
ATOM 4439 N N . ARG C 1 153 ? 43.511 45.870 69.364 1.00 27.31 130 ARG B N 1
ATOM 4440 C CA A ARG C 1 153 ? 42.324 46.335 70.104 0.50 29.53 130 ARG B CA 1
ATOM 4441 C CA B ARG C 1 153 ? 42.315 46.335 70.093 0.50 30.12 130 ARG B CA 1
ATOM 4442 C C . ARG C 1 153 ? 42.712 46.965 71.426 1.00 31.40 130 ARG B C 1
ATOM 4443 O O . ARG C 1 153 ? 41.981 47.803 71.971 1.00 32.93 130 ARG B O 1
ATOM 4458 N N . TYR C 1 154 ? 43.833 46.529 71.949 1.00 30.94 131 TYR B N 1
ATOM 4459 C CA . TYR C 1 154 ? 44.289 47.007 73.264 1.00 32.96 131 TYR B CA 1
ATOM 4460 C C . TYR C 1 154 ? 45.468 47.936 73.088 1.00 34.43 131 TYR B C 1
ATOM 4461 O O . TYR C 1 154 ? 46.138 48.222 74.049 1.00 39.02 131 TYR B O 1
ATOM 4470 N N . GLY C 1 155 ? 45.679 48.448 71.885 1.00 33.81 132 GLY B N 1
ATOM 4471 C CA . GLY C 1 155 ? 46.781 49.387 71.649 1.00 36.24 132 GLY B CA 1
ATOM 4472 C C . GLY C 1 155 ? 48.103 48.714 71.409 1.00 35.75 132 GLY B C 1
ATOM 4473 O O . GLY C 1 155 ? 49.138 49.374 71.389 1.00 39.81 132 GLY B O 1
ATOM 4474 N N . GLY C 1 156 ? 48.101 47.406 71.171 1.00 33.95 133 GLY B N 1
ATOM 4475 C CA . GLY C 1 156 ? 49.319 46.700 70.763 1.00 33.72 133 GLY B CA 1
ATOM 4476 C C . GLY C 1 156 ? 49.598 46.889 69.287 1.00 33.22 133 GLY B C 1
ATOM 4477 O O . GLY C 1 156 ? 48.827 47.561 68.605 1.00 34.18 133 GLY B O 1
ATOM 4478 N N . SER C 1 157 ? 50.731 46.371 68.789 1.00 31.51 134 SER B N 1
ATOM 4479 C CA . SER C 1 157 ? 51.117 46.552 67.390 1.00 31.40 134 SER B CA 1
ATOM 4480 C C . SER C 1 157 ? 51.074 45.268 66.620 1.00 31.13 134 SER B C 1
ATOM 4481 O O . SER C 1 157 ? 51.600 45.181 65.531 1.00 33.90 134 SER B O 1
ATOM 4484 N N . GLY C 1 158 ? 50.420 44.270 67.189 1.00 28.06 135 GLY B N 1
ATOM 4485 C CA . GLY C 1 158 ? 50.276 42.997 66.579 1.00 26.44 135 GLY B CA 1
ATOM 4486 C C . GLY C 1 158 ? 51.372 42.043 67.022 1.00 25.43 135 GLY B C 1
ATOM 4487 O O . GLY C 1 158 ? 52.194 42.387 67.864 1.00 24.40 135 GLY B O 1
ATOM 4488 N N . GLY C 1 159 ? 51.408 40.898 66.375 1.00 24.19 136 GLY B N 1
ATOM 4489 C CA . GLY C 1 159 ? 52.376 39.884 66.720 1.00 25.42 136 GLY B CA 1
ATOM 4490 C C . GLY C 1 159 ? 52.118 38.557 66.076 1.00 22.50 136 GLY B C 1
ATOM 4491 O O . GLY C 1 159 ? 51.277 38.442 65.232 1.00 22.62 136 GLY B O 1
ATOM 4492 N N . SER C 1 160 ? 52.832 37.524 66.534 1.00 22.23 137 SER B N 1
ATOM 4493 C CA . SER C 1 160 ? 52.781 36.227 65.935 1.00 21.54 137 SER B CA 1
ATOM 4494 C C . SER C 1 160 ? 52.954 35.183 67.012 1.00 21.68 137 SER B C 1
ATOM 4495 O O . SER C 1 160 ? 53.791 35.321 67.918 1.00 21.30 137 SER B O 1
ATOM 4498 N N . ILE C 1 161 ? 52.151 34.150 66.942 1.00 20.77 138 ILE B N 1
ATOM 4499 C CA . ILE C 1 161 ? 52.163 33.026 67.912 1.00 19.15 138 ILE B CA 1
ATOM 4500 C C . ILE C 1 161 ? 52.364 31.752 67.122 1.00 19.16 138 ILE B C 1
ATOM 4501 O O . ILE C 1 161 ? 51.674 31.560 66.078 1.00 18.17 138 ILE B O 1
ATOM 4506 N N . VAL C 1 162 ? 53.339 30.922 67.521 1.00 16.80 139 VAL B N 1
ATOM 4507 C CA . VAL C 1 162 ? 53.488 29.608 66.903 1.00 17.15 139 VAL B CA 1
ATOM 4508 C C . VAL C 1 162 ? 53.271 28.600 68.002 1.00 17.58 139 VAL B C 1
ATOM 4509 O O . VAL C 1 162 ? 53.908 28.624 69.063 1.00 18.44 139 VAL B O 1
ATOM 4513 N N . ASN C 1 163 ? 52.288 27.732 67.793 1.00 18.50 140 ASN B N 1
ATOM 4514 C CA . ASN C 1 163 ? 52.094 26.559 68.653 1.00 18.90 140 ASN B CA 1
ATOM 4515 C C . ASN C 1 163 ? 52.852 25.355 68.169 1.00 19.24 140 ASN B C 1
ATOM 4516 O O . ASN C 1 163 ? 52.935 25.136 66.957 1.00 19.13 140 ASN B O 1
ATOM 4521 N N . VAL C 1 164 ? 53.382 24.537 69.079 1.00 20.45 141 VAL B N 1
ATOM 4522 C CA . VAL C 1 164 ? 54.063 23.295 68.665 1.00 19.89 141 VAL B CA 1
ATOM 4523 C C . VAL C 1 164 ? 53.133 22.146 68.904 1.00 20.91 141 VAL B C 1
ATOM 4524 O O . VAL C 1 164 ? 52.818 21.788 70.038 1.00 22.04 141 VAL B O 1
ATOM 4528 N N . SER C 1 165 ? 52.580 21.640 67.788 1.00 19.53 142 SER B N 1
ATOM 4529 C CA . SER C 1 165 ? 51.713 20.510 67.776 1.00 19.49 142 SER B CA 1
ATOM 4530 C C . SER C 1 165 ? 52.588 19.229 67.552 1.00 19.87 142 SER B C 1
ATOM 4531 O O . SER C 1 165 ? 53.653 19.111 68.108 1.00 20.33 142 SER B O 1
ATOM 4534 N N . SER C 1 166 ? 52.119 18.289 66.741 1.00 17.60 143 SER B N 1
ATOM 4535 C CA . SER C 1 166 ? 52.838 17.063 66.404 1.00 17.92 143 SER B CA 1
ATOM 4536 C C . SER C 1 166 ? 52.116 16.361 65.260 1.00 17.87 143 SER B C 1
ATOM 4537 O O . SER C 1 166 ? 50.904 16.465 65.141 1.00 18.29 143 SER B O 1
ATOM 4540 N N . ALA C 1 167 ? 52.838 15.577 64.498 1.00 18.70 144 ALA B N 1
ATOM 4541 C CA . ALA C 1 167 ? 52.230 14.615 63.573 1.00 18.32 144 ALA B CA 1
ATOM 4542 C C . ALA C 1 167 ? 51.276 13.672 64.307 1.00 18.84 144 ALA B C 1
ATOM 4543 O O . ALA C 1 167 ? 50.299 13.216 63.723 1.00 20.15 144 ALA B O 1
ATOM 4545 N N . ALA C 1 168 ? 51.469 13.486 65.641 1.00 18.13 145 ALA B N 1
ATOM 4546 C CA . ALA C 1 168 ? 50.551 12.660 66.404 1.00 18.08 145 ALA B CA 1
ATOM 4547 C C . ALA C 1 168 ? 49.132 13.202 66.357 1.00 17.09 145 ALA B C 1
ATOM 4548 O O . ALA C 1 168 ? 48.191 12.410 66.467 1.00 17.66 145 ALA B O 1
ATOM 4550 N N . ALA C 1 169 ? 48.961 14.495 66.153 1.00 17.28 146 ALA B N 1
ATOM 4551 C CA . ALA C 1 169 ? 47.609 15.055 66.067 1.00 18.51 146 ALA B CA 1
ATOM 4552 C C . ALA C 1 169 ? 46.815 14.439 64.888 1.00 18.62 146 ALA B C 1
ATOM 4553 O O . ALA C 1 169 ? 45.594 14.340 64.986 1.00 19.98 146 ALA B O 1
ATOM 4555 N N . ARG C 1 170 ? 47.498 14.078 63.835 1.00 18.86 147 ARG B N 1
ATOM 4556 C CA . ARG C 1 170 ? 46.907 13.382 62.700 1.00 21.40 147 ARG B CA 1
ATOM 4557 C C . ARG C 1 170 ? 46.927 11.903 62.852 1.00 22.21 147 ARG B C 1
ATOM 4558 O O . ARG C 1 170 ? 46.100 11.269 62.302 1.00 23.58 147 ARG B O 1
ATOM 4566 N N . LEU C 1 171 ? 47.931 11.305 63.513 1.00 20.27 148 LEU B N 1
ATOM 4567 C CA . LEU C 1 171 ? 48.132 9.864 63.457 1.00 19.29 148 LEU B CA 1
ATOM 4568 C C . LEU C 1 171 ? 47.585 9.100 64.679 1.00 18.42 148 LEU B C 1
ATOM 4569 O O . LEU C 1 171 ? 47.200 7.960 64.557 1.00 20.03 148 LEU B O 1
ATOM 4574 N N . GLY C 1 172 ? 47.500 9.760 65.811 1.00 17.56 149 GLY B N 1
ATOM 4575 C CA . GLY C 1 172 ? 46.826 9.260 66.982 1.00 17.90 149 GLY B CA 1
ATOM 4576 C C . GLY C 1 172 ? 47.661 8.513 68.011 1.00 18.50 149 GLY B C 1
ATOM 4577 O O . GLY C 1 172 ? 47.110 8.169 69.060 1.00 19.04 149 GLY B O 1
ATOM 4578 N N . SER C 1 173 ? 48.970 8.271 67.759 1.00 19.42 150 SER B N 1
ATOM 4579 C CA . SER C 1 173 ? 49.841 7.531 68.678 1.00 20.34 150 SER B CA 1
ATOM 4580 C C . SER C 1 173 ? 49.236 6.275 69.338 1.00 19.93 150 SER B C 1
ATOM 4581 O O . SER C 1 173 ? 49.358 6.056 70.536 1.00 19.85 150 SER B O 1
ATOM 4584 N N . PRO C 1 174 ? 48.628 5.391 68.520 1.00 19.23 151 PRO B N 1
ATOM 4585 C CA . PRO C 1 174 ? 47.992 4.209 69.069 1.00 20.33 151 PRO B CA 1
ATOM 4586 C C . PRO C 1 174 ? 48.974 3.320 69.801 1.00 21.98 151 PRO B C 1
ATOM 4587 O O . PRO C 1 174 ? 50.073 3.030 69.302 1.00 21.62 151 PRO B O 1
ATOM 4591 N N . GLY C 1 175 ? 48.572 2.863 70.972 1.00 21.69 152 GLY B N 1
ATOM 4592 C CA . GLY C 1 175 ? 49.365 1.941 71.736 1.00 24.09 152 GLY B CA 1
ATOM 4593 C C . GLY C 1 175 ? 50.593 2.588 72.380 1.00 24.80 152 GLY B C 1
ATOM 4594 O O . GLY C 1 175 ? 51.438 1.873 72.903 1.00 26.27 152 GLY B O 1
ATOM 4595 N N . GLN C 1 176 ? 50.695 3.890 72.288 1.00 24.42 153 GLN B N 1
ATOM 4596 C CA . GLN C 1 176 ? 51.839 4.651 72.774 1.00 26.75 153 GLN B CA 1
ATOM 4597 C C . GLN C 1 176 ? 51.384 5.744 73.700 1.00 23.83 153 GLN B C 1
ATOM 4598 O O . GLN C 1 176 ? 51.706 5.709 74.902 1.00 23.62 153 GLN B O 1
ATOM 4604 N N . TYR C 1 177 ? 50.643 6.739 73.194 1.00 21.00 154 TYR B N 1
ATOM 4605 C CA . TYR C 1 177 ? 50.073 7.761 74.025 1.00 20.65 154 TYR B CA 1
ATOM 4606 C C . TYR C 1 177 ? 48.946 8.560 73.323 1.00 19.14 154 TYR B C 1
ATOM 4607 O O . TYR C 1 177 ? 49.107 9.691 72.898 1.00 18.32 154 TYR B O 1
ATOM 4616 N N . VAL C 1 178 ? 47.829 7.913 73.201 1.00 18.71 155 VAL B N 1
ATOM 4617 C CA . VAL C 1 178 ? 46.691 8.506 72.518 1.00 18.14 155 VAL B CA 1
ATOM 4618 C C . VAL C 1 178 ? 46.317 9.788 73.203 1.00 18.02 155 VAL B C 1
ATOM 4619 O O . VAL C 1 178 ? 45.816 10.726 72.536 1.00 18.43 155 VAL B O 1
ATOM 4623 N N . ASP C 1 179 ? 46.466 9.839 74.503 1.00 18.19 156 ASP B N 1
ATOM 4624 C CA . ASP C 1 179 ? 46.247 11.084 75.271 1.00 18.80 156 ASP B CA 1
ATOM 4625 C C . ASP C 1 179 ? 47.120 12.305 74.832 1.00 18.61 156 ASP B C 1
ATOM 4626 O O . ASP C 1 179 ? 46.618 13.430 74.641 1.00 18.25 156 ASP B O 1
ATOM 4631 N N . TYR C 1 180 ? 48.406 12.041 74.613 1.00 18.18 157 TYR B N 1
ATOM 4632 C CA . TYR C 1 180 ? 49.285 13.036 74.019 1.00 17.87 157 TYR B CA 1
ATOM 4633 C C . TYR C 1 180 ? 48.812 13.462 72.633 1.00 17.61 157 TYR B C 1
ATOM 4634 O O . TYR C 1 180 ? 48.765 14.665 72.333 1.00 16.88 157 TYR B O 1
ATOM 4643 N N . ALA C 1 181 ? 48.457 12.463 71.814 1.00 17.10 158 ALA B N 1
ATOM 4644 C CA . ALA C 1 181 ? 48.009 12.775 70.449 1.00 16.49 158 ALA B CA 1
ATOM 4645 C C . ALA C 1 181 ? 46.789 13.673 70.500 1.00 17.28 158 ALA B C 1
ATOM 4646 O O . ALA C 1 181 ? 46.697 14.674 69.782 1.00 18.07 158 ALA B O 1
ATOM 4648 N N . ALA C 1 182 ? 45.874 13.352 71.397 1.00 16.70 159 ALA B N 1
ATOM 4649 C CA . ALA C 1 182 ? 44.607 14.101 71.537 1.00 16.90 159 ALA B CA 1
ATOM 4650 C C . ALA C 1 182 ? 44.865 15.510 71.992 1.00 17.05 159 ALA B C 1
ATOM 4651 O O . ALA C 1 182 ? 44.272 16.447 71.483 1.00 16.30 159 ALA B O 1
ATOM 4653 N N . ALA C 1 183 ? 45.826 15.683 72.891 1.00 17.79 160 ALA B N 1
ATOM 4654 C CA . ALA C 1 183 ? 46.239 17.028 73.344 1.00 18.00 160 ALA B CA 1
ATOM 4655 C C . ALA C 1 183 ? 46.764 17.828 72.166 1.00 18.33 160 ALA B C 1
ATOM 4656 O O . ALA C 1 183 ? 46.423 18.981 72.001 1.00 17.94 160 ALA B O 1
ATOM 4658 N N . LYS C 1 184 ? 47.545 17.175 71.318 1.00 18.03 161 LYS B N 1
ATOM 4659 C CA . LYS C 1 184 ? 48.052 17.845 70.123 1.00 18.98 161 LYS B CA 1
ATOM 4660 C C . LYS C 1 184 ? 46.907 18.132 69.085 1.00 18.59 161 LYS B C 1
ATOM 4661 O O . LYS C 1 184 ? 46.960 19.159 68.417 1.00 18.81 161 LYS B O 1
ATOM 4667 N N . GLY C 1 185 ? 45.946 17.225 68.947 1.00 17.42 162 GLY B N 1
ATOM 4668 C CA . GLY C 1 185 ? 44.715 17.510 68.141 1.00 17.04 162 GLY B CA 1
ATOM 4669 C C . GLY C 1 185 ? 43.970 18.763 68.641 1.00 16.26 162 GLY B C 1
ATOM 4670 O O . GLY C 1 185 ? 43.556 19.609 67.845 1.00 16.53 162 GLY B O 1
ATOM 4671 N N . ALA C 1 186 ? 43.868 18.919 69.960 1.00 16.55 163 ALA B N 1
ATOM 4672 C CA . ALA C 1 186 ? 43.358 20.176 70.573 1.00 16.18 163 ALA B CA 1
ATOM 4673 C C . ALA C 1 186 ? 44.153 21.401 70.147 1.00 16.63 163 ALA B C 1
ATOM 4674 O O . ALA C 1 186 ? 43.602 22.422 69.798 1.00 16.65 163 ALA B O 1
ATOM 4676 N N . ILE C 1 187 ? 45.518 21.293 70.161 1.00 16.57 164 ILE B N 1
ATOM 4677 C CA . ILE C 1 187 ? 46.317 22.378 69.718 1.00 16.41 164 ILE B CA 1
ATOM 4678 C C . ILE C 1 187 ? 46.074 22.763 68.271 1.00 15.70 164 ILE B C 1
ATOM 4679 O O . ILE C 1 187 ? 46.080 23.931 67.944 1.00 16.56 164 ILE B O 1
ATOM 4684 N N . ASP C 1 188 ? 45.876 21.782 67.389 1.00 15.91 165 ASP B N 1
ATOM 4685 C CA . ASP C 1 188 ? 45.624 22.090 65.969 1.00 16.53 165 ASP B CA 1
ATOM 4686 C C . ASP C 1 188 ? 44.346 22.917 65.811 1.00 16.36 165 ASP B C 1
ATOM 4687 O O . ASP C 1 188 ? 44.296 23.959 65.126 1.00 16.45 165 ASP B O 1
ATOM 4692 N N . THR C 1 189 ? 43.284 22.462 66.490 1.00 16.17 166 THR B N 1
ATOM 4693 C CA . THR C 1 189 ? 42.023 23.213 66.387 1.00 16.80 166 THR B CA 1
ATOM 4694 C C . THR C 1 189 ? 42.082 24.571 67.076 1.00 16.65 166 THR B C 1
ATOM 4695 O O . THR C 1 189 ? 41.587 25.548 66.575 1.00 17.04 166 THR B O 1
ATOM 4699 N N . PHE C 1 190 ? 42.757 24.639 68.229 1.00 15.96 167 PHE B N 1
ATOM 4700 C CA . PHE C 1 190 ? 43.042 25.904 68.905 1.00 16.55 167 PHE B CA 1
ATOM 4701 C C . PHE C 1 190 ? 43.745 26.879 67.987 1.00 15.84 167 PHE B C 1
ATOM 4702 O O . PHE C 1 190 ? 43.411 28.053 67.978 1.00 15.79 167 PHE B O 1
ATOM 4710 N N . THR C 1 191 ? 44.734 26.389 67.283 1.00 16.00 168 THR B N 1
ATOM 4711 C CA . THR C 1 191 ? 45.453 27.218 66.304 1.00 17.02 168 THR B CA 1
ATOM 4712 C C . THR C 1 191 ? 44.543 27.890 65.266 1.00 18.37 168 THR B C 1
ATOM 4713 O O . THR C 1 191 ? 44.564 29.088 65.065 1.00 18.80 168 THR B O 1
ATOM 4717 N N . LEU C 1 192 ? 43.667 27.080 64.696 1.00 18.98 169 LEU B N 1
ATOM 4718 C CA A LEU C 1 192 ? 42.763 27.548 63.687 0.50 20.19 169 LEU B CA 1
ATOM 4719 C CA B LEU C 1 192 ? 42.735 27.538 63.672 0.50 19.99 169 LEU B CA 1
ATOM 4720 C C . LEU C 1 192 ? 41.744 28.546 64.273 1.00 19.76 169 LEU B C 1
ATOM 4721 O O . LEU C 1 192 ? 41.487 29.581 63.707 1.00 20.06 169 LEU B O 1
ATOM 4730 N N . GLY C 1 193 ? 41.135 28.173 65.387 1.00 19.16 170 GLY B N 1
ATOM 4731 C CA . GLY C 1 193 ? 40.131 29.019 66.062 1.00 18.07 170 GLY B CA 1
ATOM 4732 C C . GLY C 1 193 ? 40.694 30.349 66.485 1.00 18.15 170 GLY B C 1
ATOM 4733 O O . GLY C 1 193 ? 40.149 31.406 66.260 1.00 18.38 170 GLY B O 1
ATOM 4734 N N . LEU C 1 194 ? 41.848 30.291 67.138 1.00 17.49 171 LEU B N 1
ATOM 4735 C CA . LEU C 1 194 ? 42.443 31.532 67.620 1.00 18.65 171 LEU B CA 1
ATOM 4736 C C . LEU C 1 194 ? 42.928 32.415 66.480 1.00 18.75 171 LEU B C 1
ATOM 4737 O O . LEU C 1 194 ? 42.704 33.627 66.491 1.00 19.05 171 LEU B O 1
ATOM 4742 N N . ALA C 1 195 ? 43.543 31.810 65.475 1.00 18.70 172 ALA B N 1
ATOM 4743 C CA . ALA C 1 195 ? 43.943 32.553 64.273 1.00 17.80 172 ALA B CA 1
ATOM 4744 C C . ALA C 1 195 ? 42.720 33.318 63.710 1.00 18.90 172 ALA B C 1
ATOM 4745 O O . ALA C 1 195 ? 42.847 34.495 63.365 1.00 18.03 172 ALA B O 1
ATOM 4747 N N . LYS C 1 196 ? 41.583 32.642 63.565 1.00 20.58 173 LYS B N 1
ATOM 4748 C CA . LYS C 1 196 ? 40.423 33.304 62.973 1.00 21.02 173 LYS B CA 1
ATOM 4749 C C . LYS C 1 196 ? 39.909 34.402 63.887 1.00 21.26 173 LYS B C 1
ATOM 4750 O O . LYS C 1 196 ? 39.501 35.476 63.436 1.00 23.87 173 LYS B O 1
ATOM 4756 N N . GLU C 1 197 ? 39.953 34.145 65.200 1.00 20.84 174 GLU B N 1
ATOM 4757 C CA . GLU C 1 197 ? 39.475 35.083 66.190 1.00 21.84 174 GLU B CA 1
ATOM 4758 C C . GLU C 1 197 ? 40.226 36.432 66.234 1.00 22.28 174 GLU B C 1
ATOM 4759 O O . GLU C 1 197 ? 39.607 37.474 66.433 1.00 22.59 174 GLU B O 1
ATOM 4765 N N . VAL C 1 198 ? 41.554 36.392 66.052 1.00 21.39 175 VAL B N 1
ATOM 4766 C CA . VAL C 1 198 ? 42.431 37.577 66.156 1.00 21.55 175 VAL B CA 1
ATOM 4767 C C . VAL C 1 198 ? 43.034 38.069 64.818 1.00 21.93 175 VAL B C 1
ATOM 4768 O O . VAL C 1 198 ? 43.852 38.994 64.803 1.00 21.33 175 VAL B O 1
ATOM 4772 N N . ALA C 1 199 ? 42.468 37.584 63.711 1.00 22.77 176 ALA B N 1
ATOM 4773 C CA . ALA C 1 199 ? 42.982 37.882 62.396 1.00 23.09 176 ALA B CA 1
ATOM 4774 C C . ALA C 1 199 ? 42.920 39.337 61.997 1.00 23.94 176 ALA B C 1
ATOM 4775 O O . ALA C 1 199 ? 43.702 39.752 61.176 1.00 23.93 176 ALA B O 1
ATOM 4777 N N . THR C 1 200 ? 41.962 40.100 62.540 1.00 24.01 177 THR B N 1
ATOM 4778 C CA . THR C 1 200 ? 41.859 41.534 62.246 1.00 25.25 177 THR B CA 1
ATOM 4779 C C . THR C 1 200 ? 42.662 42.420 63.221 1.00 24.73 177 THR B C 1
ATOM 4780 O O . THR C 1 200 ? 42.674 43.621 63.087 1.00 25.86 177 THR B O 1
ATOM 4784 N N . GLU C 1 201 ? 43.346 41.810 64.176 1.00 23.15 178 GLU B N 1
ATOM 4785 C CA . GLU C 1 201 ? 43.977 42.502 65.293 1.00 23.21 178 GLU B CA 1
ATOM 4786 C C . GLU C 1 201 ? 45.512 42.477 65.209 1.00 22.94 178 GLU B C 1
ATOM 4787 O O . GLU C 1 201 ? 46.189 42.755 66.230 1.00 21.89 178 GLU B O 1
ATOM 4793 N N . GLY C 1 202 ? 46.020 42.218 64.014 1.00 22.12 179 GLY B N 1
ATOM 4794 C CA . GLY C 1 202 ? 47.468 42.271 63.715 1.00 23.47 179 GLY B CA 1
ATOM 4795 C C . GLY C 1 202 ? 48.238 41.038 64.220 1.00 21.99 179 GLY B C 1
ATOM 4796 O O . GLY C 1 202 ? 49.444 41.069 64.264 1.00 21.97 179 GLY B O 1
ATOM 4797 N N . ILE C 1 203 ? 47.536 40.010 64.626 1.00 21.00 180 ILE B N 1
ATOM 4798 C CA . ILE C 1 203 ? 48.102 38.794 65.206 1.00 20.19 180 ILE B CA 1
ATOM 4799 C C . ILE C 1 203 ? 47.941 37.625 64.250 1.00 19.81 180 ILE B C 1
ATOM 4800 O O . ILE C 1 203 ? 46.827 37.396 63.725 1.00 19.64 180 ILE B O 1
ATOM 4805 N N . ARG C 1 204 ? 49.036 36.919 63.950 1.00 18.63 181 ARG B N 1
ATOM 4806 C CA . ARG C 1 204 ? 48.984 35.640 63.197 1.00 19.03 181 ARG B CA 1
ATOM 4807 C C . ARG C 1 204 ? 49.205 34.515 64.193 1.00 18.63 181 ARG B C 1
ATOM 4808 O O . ARG C 1 204 ? 49.968 34.679 65.149 1.00 19.08 181 ARG B O 1
ATOM 4816 N N . VAL C 1 205 ? 48.591 33.389 63.947 1.00 17.40 182 VAL B N 1
ATOM 4817 C CA . VAL C 1 205 ? 48.665 32.205 64.839 1.00 16.92 182 VAL B CA 1
ATOM 4818 C C . VAL C 1 205 ? 48.756 30.974 63.965 1.00 17.09 182 VAL B C 1
ATOM 4819 O O . VAL C 1 205 ? 47.865 30.728 63.116 1.00 17.24 182 VAL B O 1
ATOM 4823 N N . ASN C 1 206 ? 49.849 30.220 64.111 1.00 16.70 183 ASN B N 1
ATOM 4824 C CA . ASN C 1 206 ? 50.119 29.060 63.287 1.00 16.53 183 ASN B CA 1
ATOM 4825 C C . ASN C 1 206 ? 50.751 27.963 64.152 1.00 16.41 183 ASN B C 1
ATOM 4826 O O . ASN C 1 206 ? 51.029 28.201 65.317 1.00 16.58 183 ASN B O 1
ATOM 4831 N N . ALA C 1 207 ? 50.840 26.764 63.613 1.00 16.28 184 ALA B N 1
ATOM 4832 C CA . ALA C 1 207 ? 51.339 25.613 64.305 1.00 17.54 184 ALA B CA 1
ATOM 4833 C C . ALA C 1 207 ? 52.293 24.868 63.423 1.00 18.08 184 ALA B C 1
ATOM 4834 O O . ALA C 1 207 ? 52.113 24.744 62.216 1.00 17.54 184 ALA B O 1
ATOM 4836 N N A VAL C 1 208 ? 53.361 24.382 64.046 0.50 17.76 185 VAL B N 1
ATOM 4837 N N B VAL C 1 208 ? 53.395 24.393 64.029 0.50 17.70 185 VAL B N 1
ATOM 4838 C CA A VAL C 1 208 ? 54.227 23.420 63.410 0.50 17.42 185 VAL B CA 1
ATOM 4839 C CA B VAL C 1 208 ? 54.225 23.370 63.380 0.50 17.35 185 VAL B CA 1
ATOM 4840 C C A VAL C 1 208 ? 53.914 22.024 63.973 0.50 17.73 185 VAL B C 1
ATOM 4841 C C B VAL C 1 208 ? 53.890 22.013 63.967 0.50 17.67 185 VAL B C 1
ATOM 4842 O O A VAL C 1 208 ? 53.591 21.867 65.180 0.50 18.14 185 VAL B O 1
ATOM 4843 O O B VAL C 1 208 ? 53.604 21.856 65.186 0.50 18.01 185 VAL B O 1
ATOM 4850 N N . ARG C 1 209 ? 53.875 21.020 63.101 1.00 17.48 186 ARG B N 1
ATOM 4851 C CA . ARG C 1 209 ? 53.639 19.655 63.525 1.00 18.41 186 ARG B CA 1
ATOM 4852 C C . ARG C 1 209 ? 54.937 18.880 63.288 1.00 19.24 186 ARG B C 1
ATOM 4853 O O . ARG C 1 209 ? 55.175 18.340 62.201 1.00 20.13 186 ARG B O 1
ATOM 4861 N N . PRO C 1 210 ? 55.813 18.779 64.289 1.00 18.50 187 PRO B N 1
ATOM 4862 C CA . PRO C 1 210 ? 56.940 17.937 64.053 1.00 19.36 187 PRO B CA 1
ATOM 4863 C C . PRO C 1 210 ? 56.666 16.442 64.071 1.00 19.44 187 PRO B C 1
ATOM 4864 O O . PRO C 1 210 ? 55.726 15.995 64.735 1.00 20.10 187 PRO B O 1
ATOM 4868 N N . GLY C 1 211 ? 57.464 15.686 63.354 1.00 20.79 188 GLY B N 1
ATOM 4869 C CA . GLY C 1 211 ? 57.460 14.251 63.402 1.00 20.76 188 GLY B CA 1
ATOM 4870 C C . GLY C 1 211 ? 58.393 13.762 64.535 1.00 22.85 188 GLY B C 1
ATOM 4871 O O . GLY C 1 211 ? 58.357 14.267 65.642 1.00 24.19 188 GLY B O 1
ATOM 4872 N N . ILE C 1 212 ? 59.182 12.791 64.229 1.00 22.06 189 ILE B N 1
ATOM 4873 C CA . ILE C 1 212 ? 60.113 12.193 65.223 1.00 23.62 189 ILE B CA 1
ATOM 4874 C C . ILE C 1 212 ? 61.384 13.029 65.145 1.00 22.70 189 ILE B C 1
ATOM 4875 O O . ILE C 1 212 ? 62.061 13.002 64.140 1.00 22.25 189 ILE B O 1
ATOM 4880 N N . ILE C 1 213 ? 61.715 13.688 66.259 1.00 22.54 190 ILE B N 1
ATOM 4881 C CA . ILE C 1 213 ? 62.840 14.635 66.352 1.00 22.77 190 ILE B CA 1
ATOM 4882 C C . ILE C 1 213 ? 63.829 14.139 67.431 1.00 24.92 190 ILE B C 1
ATOM 4883 O O . ILE C 1 213 ? 63.421 13.590 68.476 1.00 23.47 190 ILE B O 1
ATOM 4888 N N . GLU C 1 214 ? 65.100 14.282 67.126 1.00 27.20 191 GLU B N 1
ATOM 4889 C CA . GLU C 1 214 ? 66.157 13.935 68.062 1.00 30.97 191 GLU B CA 1
ATOM 4890 C C . GLU C 1 214 ? 66.194 14.926 69.224 1.00 31.96 191 GLU B C 1
ATOM 4891 O O . GLU C 1 214 ? 66.882 15.920 69.158 1.00 37.17 191 GLU B O 1
ATOM 4897 N N . THR C 1 215 ? 65.476 14.632 70.286 1.00 33.80 192 THR B N 1
ATOM 4898 C CA . THR C 1 215 ? 65.503 15.380 71.573 1.00 34.39 192 THR B CA 1
ATOM 4899 C C . THR C 1 215 ? 65.444 14.383 72.737 1.00 35.41 192 THR B C 1
ATOM 4900 O O . THR C 1 215 ? 65.340 13.151 72.533 1.00 35.22 192 THR B O 1
ATOM 4904 N N . ASP C 1 216 ? 65.559 14.939 73.950 1.00 36.65 193 ASP B N 1
ATOM 4905 C CA . ASP C 1 216 ? 65.453 14.216 75.248 1.00 37.40 193 ASP B CA 1
ATOM 4906 C C . ASP C 1 216 ? 64.015 13.752 75.572 1.00 35.72 193 ASP B C 1
ATOM 4907 O O . ASP C 1 216 ? 63.806 12.987 76.523 1.00 35.59 193 ASP B O 1
ATOM 4912 N N . ILE C 1 217 ? 63.023 14.198 74.808 1.00 31.67 194 ILE B N 1
ATOM 4913 C CA . ILE C 1 217 ? 61.627 13.916 75.199 1.00 32.88 194 ILE B CA 1
ATOM 4914 C C . ILE C 1 217 ? 61.292 12.384 75.204 1.00 34.38 194 ILE B C 1
ATOM 4915 O O . ILE C 1 217 ? 60.546 11.877 76.061 1.00 32.84 194 ILE B O 1
ATOM 4920 N N . HIS C 1 218 ? 61.885 11.658 74.256 1.00 34.73 195 HIS B N 1
ATOM 4921 C CA . HIS C 1 218 ? 61.609 10.234 74.102 1.00 35.99 195 HIS B CA 1
ATOM 4922 C C . HIS C 1 218 ? 62.137 9.473 75.294 1.00 37.73 195 HIS B C 1
ATOM 4923 O O . HIS C 1 218 ? 61.402 8.669 75.881 1.00 36.31 195 HIS B O 1
ATOM 4930 N N . ALA C 1 219 ? 63.381 9.783 75.685 1.00 39.31 196 ALA B N 1
ATOM 4931 C CA . ALA C 1 219 ? 63.933 9.288 76.951 1.00 42.12 196 ALA B CA 1
ATOM 4932 C C . ALA C 1 219 ? 63.038 9.619 78.190 1.00 41.55 196 ALA B C 1
ATOM 4933 O O . ALA C 1 219 ? 62.908 8.810 79.092 1.00 39.63 196 ALA B O 1
ATOM 4935 N N . SER C 1 220 ? 62.445 10.814 78.241 1.00 39.94 197 SER B N 1
ATOM 4936 C CA . SER C 1 220 ? 61.615 11.214 79.415 1.00 40.06 197 SER B CA 1
ATOM 4937 C C . SER C 1 220 ? 60.366 10.310 79.591 1.00 40.38 197 SER B C 1
ATOM 4938 O O . SER C 1 220 ? 59.864 10.137 80.718 1.00 38.78 197 SER B O 1
ATOM 4941 N N . GLY C 1 221 ? 59.891 9.742 78.482 1.00 38.49 198 GLY B N 1
ATOM 4942 C CA . GLY C 1 221 ? 58.826 8.733 78.495 1.00 39.19 198 GLY B CA 1
ATOM 4943 C C . GLY C 1 221 ? 59.280 7.282 78.455 1.00 39.27 198 GLY B C 1
ATOM 4944 O O . GLY C 1 221 ? 58.477 6.377 78.183 1.00 41.77 198 GLY B O 1
ATOM 4945 N N . GLY C 1 222 ? 60.565 7.041 78.733 1.00 39.93 199 GLY B N 1
ATOM 4946 C CA . GLY C 1 222 ? 61.074 5.675 78.858 1.00 39.69 199 GLY B CA 1
ATOM 4947 C C . GLY C 1 222 ? 61.517 5.008 77.556 1.00 40.22 199 GLY B C 1
ATOM 4948 O O . GLY C 1 222 ? 61.841 3.821 77.568 1.00 42.00 199 GLY B O 1
ATOM 4949 N N . LEU C 1 223 ? 61.593 5.762 76.448 1.00 37.69 200 LEU B N 1
ATOM 4950 C CA . LEU C 1 223 ? 62.025 5.227 75.125 1.00 37.68 200 LEU B CA 1
ATOM 4951 C C . LEU C 1 223 ? 63.228 6.040 74.558 1.00 37.54 200 LEU B C 1
ATOM 4952 O O . LEU C 1 223 ? 63.101 6.751 73.545 1.00 36.14 200 LEU B O 1
ATOM 4957 N N . PRO C 1 224 ? 64.403 5.899 75.173 1.00 38.17 201 PRO B N 1
ATOM 4958 C CA . PRO C 1 224 ? 65.584 6.696 74.767 1.00 39.84 201 PRO B CA 1
ATOM 4959 C C . PRO C 1 224 ? 66.042 6.496 73.326 1.00 40.80 201 PRO B C 1
ATOM 4960 O O . PRO C 1 224 ? 66.609 7.418 72.755 1.00 46.02 201 PRO B O 1
ATOM 4964 N N . ASN C 1 225 ? 65.816 5.311 72.753 1.00 43.54 202 ASN B N 1
ATOM 4965 C CA . ASN C 1 225 ? 66.197 4.986 71.326 1.00 43.01 202 ASN B CA 1
ATOM 4966 C C . ASN C 1 225 ? 65.106 5.255 70.264 1.00 40.73 202 ASN B C 1
ATOM 4967 O O . ASN C 1 225 ? 65.223 4.847 69.089 1.00 37.88 202 ASN B O 1
ATOM 4972 N N . ARG C 1 226 ? 64.042 5.901 70.692 1.00 43.81 203 ARG B N 1
ATOM 4973 C CA . ARG C 1 226 ? 62.868 6.039 69.814 1.00 43.07 203 ARG B CA 1
ATOM 4974 C C . ARG C 1 226 ? 63.200 6.722 68.473 1.00 41.05 203 ARG B C 1
ATOM 4975 O O . ARG C 1 226 ? 62.676 6.315 67.398 1.00 40.85 203 ARG B O 1
ATOM 4983 N N . ALA C 1 227 ? 63.997 7.792 68.508 1.00 40.83 204 ALA B N 1
ATOM 4984 C CA . ALA C 1 227 ? 64.312 8.512 67.226 1.00 41.66 204 ALA B CA 1
ATOM 4985 C C . ALA C 1 227 ? 64.902 7.521 66.180 1.00 42.99 204 ALA B C 1
ATOM 4986 O O . ALA C 1 227 ? 64.455 7.454 64.982 1.00 41.22 204 ALA B O 1
ATOM 4988 N N . ARG C 1 228 ? 65.853 6.714 66.658 1.00 44.65 205 ARG B N 1
ATOM 4989 C CA . ARG C 1 228 ? 66.510 5.663 65.837 1.00 46.72 205 ARG B CA 1
ATOM 4990 C C . ARG C 1 228 ? 65.516 4.536 65.446 1.00 46.91 205 ARG B C 1
ATOM 4991 O O . ARG C 1 228 ? 65.478 4.117 64.292 1.00 50.14 205 ARG B O 1
ATOM 4993 N N . ASP C 1 229 ? 64.763 4.031 66.421 1.00 45.82 206 ASP B N 1
ATOM 4994 C CA . ASP C 1 229 ? 63.871 2.878 66.200 1.00 45.24 206 ASP B CA 1
ATOM 4995 C C . ASP C 1 229 ? 62.735 3.189 65.219 1.00 44.52 206 ASP B C 1
ATOM 4996 O O . ASP C 1 229 ? 62.328 2.328 64.449 1.00 44.52 206 ASP B O 1
ATOM 5001 N N . VAL C 1 230 ? 62.250 4.415 65.251 1.00 42.57 207 VAL B N 1
ATOM 5002 C CA . VAL C 1 230 ? 61.106 4.807 64.412 1.00 44.12 207 VAL B CA 1
ATOM 5003 C C . VAL C 1 230 ? 61.555 5.355 63.039 1.00 41.14 207 VAL B C 1
ATOM 5004 O O . VAL C 1 230 ? 60.760 5.430 62.086 1.00 38.57 207 VAL B O 1
ATOM 5008 N N . ALA C 1 231 ? 62.827 5.695 62.922 1.00 38.58 208 ALA B N 1
ATOM 5009 C CA . ALA C 1 231 ? 63.337 6.231 61.649 1.00 38.74 208 ALA B CA 1
ATOM 5010 C C . ALA C 1 231 ? 62.944 5.415 60.387 1.00 39.48 208 ALA B C 1
ATOM 5011 O O . ALA C 1 231 ? 62.588 5.989 59.364 1.00 37.79 208 ALA B O 1
ATOM 5013 N N . PRO C 1 232 ? 63.037 4.092 60.436 1.00 40.18 209 PRO B N 1
ATOM 5014 C CA . PRO C 1 232 ? 62.644 3.298 59.296 1.00 41.95 209 PRO B CA 1
ATOM 5015 C C . PRO C 1 232 ? 61.184 3.454 58.910 1.00 41.53 209 PRO B C 1
ATOM 5016 O O . PRO C 1 232 ? 60.831 3.100 57.810 1.00 41.93 209 PRO B O 1
ATOM 5020 N N . GLN C 1 233 ? 60.358 3.953 59.816 1.00 39.04 210 GLN B N 1
ATOM 5021 C CA . GLN C 1 233 ? 58.935 4.197 59.497 1.00 37.90 210 GLN B CA 1
ATOM 5022 C C . GLN C 1 233 ? 58.720 5.549 58.726 1.00 35.21 210 GLN B C 1
ATOM 5023 O O . GLN C 1 233 ? 57.718 5.718 58.050 1.00 35.26 210 GLN B O 1
ATOM 5026 N N . VAL C 1 234 ? 59.671 6.482 58.847 1.00 29.55 211 VAL B N 1
ATOM 5027 C CA . VAL C 1 234 ? 59.596 7.811 58.292 1.00 26.34 211 VAL B CA 1
ATOM 5028 C C . VAL C 1 234 ? 59.992 7.738 56.793 1.00 26.09 211 VAL B C 1
ATOM 5029 O O . VAL C 1 234 ? 61.030 7.103 56.467 1.00 25.74 211 VAL B O 1
ATOM 5033 N N . PRO C 1 235 ? 59.253 8.412 55.906 1.00 24.57 212 PRO B N 1
ATOM 5034 C CA . PRO C 1 235 ? 59.611 8.249 54.459 1.00 25.89 212 PRO B CA 1
ATOM 5035 C C . PRO C 1 235 ? 61.080 8.623 54.134 1.00 25.93 212 PRO B C 1
ATOM 5036 O O . PRO C 1 235 ? 61.742 7.918 53.415 1.00 27.23 212 PRO B O 1
ATOM 5048 N N . GLN C 1 237 ? 63.465 8.348 56.189 1.00 27.56 214 GLN B N 1
ATOM 5049 C CA . GLN C 1 237 ? 64.281 7.300 56.841 1.00 30.05 214 GLN B CA 1
ATOM 5050 C C . GLN C 1 237 ? 65.252 7.852 57.873 1.00 28.75 214 GLN B C 1
ATOM 5051 O O . GLN C 1 237 ? 66.282 7.252 58.122 1.00 30.03 214 GLN B O 1
ATOM 5057 N N . ARG C 1 238 ? 64.935 8.988 58.430 1.00 26.84 215 ARG B N 1
ATOM 5058 C CA . ARG C 1 238 ? 65.716 9.510 59.547 1.00 26.90 215 ARG B CA 1
ATOM 5059 C C . ARG C 1 238 ? 64.801 10.350 60.408 1.00 25.51 215 ARG B C 1
ATOM 5060 O O . ARG C 1 238 ? 63.786 10.869 59.912 1.00 23.58 215 ARG B O 1
ATOM 5068 N N . ALA C 1 239 ? 65.247 10.587 61.645 1.00 25.22 216 ALA B N 1
ATOM 5069 C CA . ALA C 1 239 ? 64.627 11.571 62.524 1.00 24.89 216 ALA B CA 1
ATOM 5070 C C . ALA C 1 239 ? 65.066 12.984 62.108 1.00 24.08 216 ALA B C 1
ATOM 5071 O O . ALA C 1 239 ? 66.052 13.161 61.394 1.00 23.36 216 ALA B O 1
ATOM 5073 N N . GLY C 1 240 ? 64.224 13.950 62.434 1.00 22.72 217 GLY B N 1
ATOM 5074 C CA . GLY C 1 240 ? 64.539 15.342 62.222 1.00 22.45 217 GLY B CA 1
ATOM 5075 C C . GLY C 1 240 ? 65.400 15.875 63.365 1.00 22.86 217 GLY B C 1
ATOM 5076 O O . GLY C 1 240 ? 65.502 15.242 64.415 1.00 22.47 217 GLY B O 1
ATOM 5077 N N . THR C 1 241 ? 66.003 17.041 63.143 1.00 23.01 218 THR B N 1
ATOM 5078 C CA . THR C 1 241 ? 66.746 17.711 64.207 1.00 23.90 218 THR B CA 1
ATOM 5079 C C . THR C 1 241 ? 65.932 18.833 64.821 1.00 22.53 218 THR B C 1
ATOM 5080 O O . THR C 1 241 ? 65.008 19.398 64.217 1.00 20.33 218 THR B O 1
ATOM 5084 N N . ALA C 1 242 ? 66.329 19.230 66.036 1.00 22.40 219 ALA B N 1
ATOM 5085 C CA . ALA C 1 242 ? 65.623 20.340 66.650 1.00 22.44 219 ALA B CA 1
ATOM 5086 C C . ALA C 1 242 ? 65.805 21.601 65.805 1.00 21.97 219 ALA B C 1
ATOM 5087 O O . ALA C 1 242 ? 64.920 22.422 65.715 1.00 21.43 219 ALA B O 1
ATOM 5089 N N . ARG C 1 243 ? 67.001 21.764 65.249 1.00 22.97 220 ARG B N 1
ATOM 5090 C CA . ARG C 1 243 ? 67.243 22.917 64.368 1.00 26.01 220 ARG B CA 1
ATOM 5091 C C . ARG C 1 243 ? 66.252 22.995 63.153 1.00 23.79 220 ARG B C 1
ATOM 5092 O O . ARG C 1 243 ? 65.772 24.062 62.785 1.00 23.65 220 ARG B O 1
ATOM 5100 N N . GLU C 1 244 ? 65.969 21.849 62.563 1.00 22.65 221 GLU B N 1
ATOM 5101 C CA . GLU C 1 244 ? 65.031 21.802 61.427 1.00 21.99 221 GLU B CA 1
ATOM 5102 C C . GLU C 1 244 ? 63.653 22.291 61.849 1.00 20.73 221 GLU B C 1
ATOM 5103 O O . GLU C 1 244 ? 62.980 23.043 61.118 1.00 22.28 221 GLU B O 1
ATOM 5109 N N . VAL C 1 245 ? 63.198 21.911 63.048 1.00 19.84 222 VAL B N 1
ATOM 5110 C CA . VAL C 1 245 ? 61.864 22.374 63.532 1.00 19.42 222 VAL B CA 1
ATOM 5111 C C . VAL C 1 245 ? 61.938 23.882 63.813 1.00 18.78 222 VAL B C 1
ATOM 5112 O O . VAL C 1 245 ? 61.045 24.622 63.466 1.00 20.41 222 VAL B O 1
ATOM 5116 N N . ALA C 1 246 ? 63.050 24.324 64.425 1.00 19.46 223 ALA B N 1
ATOM 5117 C CA . ALA C 1 246 ? 63.234 25.740 64.737 1.00 18.83 223 ALA B CA 1
ATOM 5118 C C . ALA C 1 246 ? 63.153 26.613 63.486 1.00 19.15 223 ALA B C 1
ATOM 5119 O O . ALA C 1 246 ? 62.578 27.680 63.522 1.00 18.33 223 ALA B O 1
ATOM 5121 N N . GLU C 1 247 ? 63.704 26.136 62.370 1.00 20.14 224 GLU B N 1
ATOM 5122 C CA . GLU C 1 247 ? 63.615 26.890 61.108 1.00 20.08 224 GLU B CA 1
ATOM 5123 C C . GLU C 1 247 ? 62.165 27.187 60.727 1.00 19.82 224 GLU B C 1
ATOM 5124 O O . GLU C 1 247 ? 61.826 28.268 60.306 1.00 19.82 224 GLU B O 1
ATOM 5130 N N . ALA C 1 248 ? 61.310 26.211 60.912 1.00 18.96 225 ALA B N 1
ATOM 5131 C CA . ALA C 1 248 ? 59.888 26.363 60.507 1.00 19.02 225 ALA B CA 1
ATOM 5132 C C . ALA C 1 248 ? 59.198 27.285 61.478 1.00 19.55 225 ALA B C 1
ATOM 5133 O O . ALA C 1 248 ? 58.404 28.144 61.054 1.00 19.97 225 ALA B O 1
ATOM 5135 N N . ILE C 1 249 ? 59.480 27.129 62.767 1.00 19.02 226 ILE B N 1
ATOM 5136 C CA . ILE C 1 249 ? 58.926 27.999 63.801 1.00 17.55 226 ILE B CA 1
ATOM 5137 C C . ILE C 1 249 ? 59.285 29.439 63.501 1.00 18.36 226 ILE B C 1
ATOM 5138 O O . ILE C 1 249 ? 58.420 30.343 63.463 1.00 17.05 226 ILE B O 1
ATOM 5143 N N . VAL C 1 250 ? 60.561 29.693 63.274 1.00 18.22 227 VAL B N 1
ATOM 5144 C CA . VAL C 1 250 ? 61.007 31.054 63.151 1.00 20.63 227 VAL B CA 1
ATOM 5145 C C . VAL C 1 250 ? 60.529 31.687 61.808 1.00 19.90 227 VAL B C 1
ATOM 5146 O O . VAL C 1 250 ? 60.207 32.881 61.762 1.00 20.26 227 VAL B O 1
ATOM 5150 N N . TRP C 1 251 ? 60.395 30.874 60.762 1.00 20.20 228 TRP B N 1
ATOM 5151 C CA . TRP C 1 251 ? 59.800 31.367 59.518 1.00 20.41 228 TRP B CA 1
ATOM 5152 C C . TRP C 1 251 ? 58.358 31.839 59.739 1.00 20.02 228 TRP B C 1
ATOM 5153 O O . TRP C 1 251 ? 57.969 32.934 59.330 1.00 20.25 228 TRP B O 1
ATOM 5164 N N . LEU C 1 252 ? 57.562 31.015 60.422 1.00 19.89 229 LEU B N 1
ATOM 5165 C CA . LEU C 1 252 ? 56.153 31.350 60.663 1.00 20.95 229 LEU B CA 1
ATOM 5166 C C . LEU C 1 252 ? 56.021 32.578 61.557 1.00 20.88 229 LEU B C 1
ATOM 5167 O O . LEU C 1 252 ? 55.102 33.368 61.411 1.00 18.95 229 LEU B O 1
ATOM 5172 N N . LEU C 1 253 ? 56.974 32.757 62.472 1.00 21.17 230 LEU B N 1
ATOM 5173 C CA . LEU C 1 253 ? 56.931 33.952 63.330 1.00 21.98 230 LEU B CA 1
ATOM 5174 C C . LEU C 1 253 ? 57.144 35.252 62.613 1.00 23.70 230 LEU B C 1
ATOM 5175 O O . LEU C 1 253 ? 56.689 36.277 63.058 1.00 26.64 230 LEU B O 1
ATOM 5180 N N . GLY C 1 254 ? 57.989 35.228 61.605 1.00 25.54 231 GLY B N 1
ATOM 5181 C CA . GLY C 1 254 ? 58.505 36.421 60.973 1.00 26.71 231 GLY B CA 1
ATOM 5182 C C . GLY C 1 254 ? 57.635 36.955 59.838 1.00 26.17 231 GLY B C 1
ATOM 5183 O O . GLY C 1 254 ? 56.636 36.356 59.415 1.00 24.96 231 GLY B O 1
ATOM 5184 N N . ASP C 1 255 ? 58.108 38.034 59.271 1.00 27.84 232 ASP B N 1
ATOM 5185 C CA . ASP C 1 255 ? 57.322 38.787 58.285 1.00 29.87 232 ASP B CA 1
ATOM 5186 C C . ASP C 1 255 ? 57.291 38.149 56.917 1.00 28.68 232 ASP B C 1
ATOM 5187 O O . ASP C 1 255 ? 56.512 38.575 56.086 1.00 26.83 232 ASP B O 1
ATOM 5192 N N . GLN C 1 256 ? 58.125 37.135 56.669 1.00 26.96 233 GLN B N 1
ATOM 5193 C CA . GLN C 1 256 ? 58.047 36.474 55.374 1.00 27.90 233 GLN B CA 1
ATOM 5194 C C . GLN C 1 256 ? 56.750 35.627 55.267 1.00 24.56 233 GLN B C 1
ATOM 5195 O O . GLN C 1 256 ? 56.360 35.261 54.188 1.00 25.17 233 GLN B O 1
ATOM 5201 N N . ALA C 1 257 ? 56.155 35.291 56.416 1.00 21.73 234 ALA B N 1
ATOM 5202 C CA . ALA C 1 257 ? 54.906 34.520 56.516 1.00 20.39 234 ALA B CA 1
ATOM 5203 C C . ALA C 1 257 ? 53.716 35.445 56.796 1.00 19.94 234 ALA B C 1
ATOM 5204 O O . ALA C 1 257 ? 52.708 35.022 57.412 1.00 19.09 234 ALA B O 1
ATOM 5206 N N . SER C 1 258 ? 53.773 36.639 56.202 1.00 21.45 235 SER B N 1
ATOM 5207 C CA . SER C 1 258 ? 52.774 37.730 56.541 1.00 22.17 235 SER B CA 1
ATOM 5208 C C . SER C 1 258 ? 51.286 37.442 56.165 1.00 22.71 235 SER B C 1
ATOM 5209 O O . SER C 1 258 ? 50.390 38.120 56.659 1.00 22.97 235 SER B O 1
ATOM 5212 N N . TYR C 1 259 ? 51.055 36.516 55.242 1.00 21.22 236 TYR B N 1
ATOM 5213 C CA . TYR C 1 259 ? 49.691 36.111 54.892 1.00 21.21 236 TYR B CA 1
ATOM 5214 C C . TYR C 1 259 ? 49.333 34.721 55.343 1.00 19.20 236 TYR B C 1
ATOM 5215 O O . TYR C 1 259 ? 48.348 34.160 54.865 1.00 20.39 236 TYR B O 1
ATOM 5224 N N . THR C 1 260 ? 50.122 34.187 56.262 1.00 18.52 237 THR B N 1
ATOM 5225 C CA . THR C 1 260 ? 49.937 32.871 56.742 1.00 18.37 237 THR B CA 1
ATOM 5226 C C . THR C 1 260 ? 49.437 32.932 58.143 1.00 17.33 237 THR B C 1
ATOM 5227 O O . THR C 1 260 ? 50.132 33.360 59.085 1.00 17.46 237 THR B O 1
ATOM 5231 N N . THR C 1 261 ? 48.192 32.523 58.320 1.00 17.44 238 THR B N 1
ATOM 5232 C CA . THR C 1 261 ? 47.578 32.406 59.632 1.00 17.08 238 THR B CA 1
ATOM 5233 C C . THR C 1 261 ? 46.556 31.248 59.644 1.00 18.44 238 THR B C 1
ATOM 5234 O O . THR C 1 261 ? 45.942 30.983 58.640 1.00 18.56 238 THR B O 1
ATOM 5238 N N . GLY C 1 262 ? 46.526 30.508 60.743 1.00 18.24 239 GLY B N 1
ATOM 5239 C CA . GLY C 1 262 ? 45.785 29.278 60.853 1.00 20.27 239 GLY B CA 1
ATOM 5240 C C . GLY C 1 262 ? 46.403 28.064 60.160 1.00 20.20 239 GLY B C 1
ATOM 5241 O O . GLY C 1 262 ? 45.697 27.102 59.857 1.00 23.52 239 GLY B O 1
ATOM 5242 N N . ALA C 1 263 ? 47.667 28.150 59.798 1.00 20.12 240 ALA B N 1
ATOM 5243 C CA . ALA C 1 263 ? 48.343 27.093 59.027 1.00 18.91 240 ALA B CA 1
ATOM 5244 C C . ALA C 1 263 ? 48.899 26.064 60.005 1.00 18.51 240 ALA B C 1
ATOM 5245 O O . ALA C 1 263 ? 49.232 26.381 61.145 1.00 18.22 240 ALA B O 1
ATOM 5247 N N . LEU C 1 264 ? 48.938 24.809 59.536 1.00 19.75 241 LEU B N 1
ATOM 5248 C CA . LEU C 1 264 ? 49.493 23.661 60.237 1.00 19.94 241 LEU B CA 1
ATOM 5249 C C . LEU C 1 264 ? 50.616 23.138 59.316 1.00 20.63 241 LEU B C 1
ATOM 5250 O O . LEU C 1 264 ? 50.337 22.584 58.255 1.00 24.48 241 LEU B O 1
ATOM 5255 N N . LEU C 1 265 ? 51.870 23.406 59.710 1.00 18.80 242 LEU B N 1
ATOM 5256 C CA . LEU C 1 265 ? 53.023 23.153 58.886 1.00 19.32 242 LEU B CA 1
ATOM 5257 C C . LEU C 1 265 ? 53.759 21.906 59.378 1.00 19.47 242 LEU B C 1
ATOM 5258 O O . LEU C 1 265 ? 54.277 21.873 60.501 1.00 18.14 242 LEU B O 1
ATOM 5263 N N . ASP C 1 266 ? 53.728 20.871 58.550 1.00 18.69 243 ASP B N 1
ATOM 5264 C CA . ASP C 1 266 ? 54.290 19.561 58.926 1.00 21.21 243 ASP B CA 1
ATOM 5265 C C . ASP C 1 266 ? 55.779 19.557 58.709 1.00 21.39 243 ASP B C 1
ATOM 5266 O O . ASP C 1 266 ? 56.211 20.003 57.656 1.00 20.82 243 ASP B O 1
ATOM 5271 N N . VAL C 1 267 ? 56.526 19.142 59.725 1.00 19.86 244 VAL B N 1
ATOM 5272 C CA . VAL C 1 267 ? 58.002 19.051 59.665 1.00 21.26 244 VAL B CA 1
ATOM 5273 C C . VAL C 1 267 ? 58.371 17.644 60.111 1.00 19.06 244 VAL B C 1
ATOM 5274 O O . VAL C 1 267 ? 58.700 17.408 61.256 1.00 18.93 244 VAL B O 1
ATOM 5278 N N . THR C 1 268 ? 58.169 16.683 59.221 1.00 18.73 245 THR B N 1
ATOM 5279 C CA . THR C 1 268 ? 58.028 15.316 59.637 1.00 18.76 245 THR B CA 1
ATOM 5280 C C . THR C 1 268 ? 58.775 14.304 58.801 1.00 18.21 245 THR B C 1
ATOM 5281 O O . THR C 1 268 ? 58.615 13.103 58.975 1.00 17.93 245 THR B O 1
ATOM 5285 N N . GLY C 1 269 ? 59.502 14.769 57.807 1.00 18.36 246 GLY B N 1
ATOM 5286 C CA . GLY C 1 269 ? 60.141 13.833 56.892 1.00 19.64 246 GLY B CA 1
ATOM 5287 C C . GLY C 1 269 ? 59.162 13.008 56.066 1.00 20.07 246 GLY B C 1
ATOM 5288 O O . GLY C 1 269 ? 59.537 11.987 55.544 1.00 20.59 246 GLY B O 1
ATOM 5289 N N . GLY C 1 270 ? 57.896 13.496 55.959 1.00 19.66 247 GLY B N 1
ATOM 5290 C CA . GLY C 1 270 ? 56.898 12.766 55.199 1.00 20.83 247 GLY B CA 1
ATOM 5291 C C . GLY C 1 270 ? 55.913 11.937 56.062 1.00 21.64 247 GLY B C 1
ATOM 5292 O O . GLY C 1 270 ? 54.962 11.412 55.543 1.00 22.48 247 GLY B O 1
ATOM 5293 N N . ARG C 1 271 ? 56.187 11.817 57.341 1.00 21.84 248 ARG B N 1
ATOM 5294 C CA . ARG C 1 271 ? 55.301 11.097 58.244 1.00 24.49 248 ARG B CA 1
ATOM 5295 C C . ARG C 1 271 ? 54.041 11.939 58.564 1.00 24.95 248 ARG B C 1
ATOM 5296 O O . ARG C 1 271 ? 54.069 13.192 58.602 1.00 25.04 248 ARG B O 1
ATOM 5305 N N . LEU D 1 24 ? 20.098 -11.399 77.358 1.00 63.47 1 LEU D N 1
ATOM 5306 C CA . LEU D 1 24 ? 18.878 -10.978 76.606 1.00 63.72 1 LEU D CA 1
ATOM 5307 C C . LEU D 1 24 ? 19.233 -10.366 75.206 1.00 65.01 1 LEU D C 1
ATOM 5308 O O . LEU D 1 24 ? 18.897 -10.928 74.144 1.00 69.53 1 LEU D O 1
ATOM 5310 N N . SER D 1 25 ? 19.897 -9.206 75.214 1.00 57.73 2 SER D N 1
ATOM 5311 C CA . SER D 1 25 ? 20.290 -8.497 73.971 1.00 50.96 2 SER D CA 1
ATOM 5312 C C . SER D 1 25 ? 21.550 -7.620 74.200 1.00 47.27 2 SER D C 1
ATOM 5313 O O . SER D 1 25 ? 22.102 -7.576 75.302 1.00 45.34 2 SER D O 1
ATOM 5316 N N . LYS D 1 26 ? 21.984 -6.879 73.174 1.00 40.59 3 LYS D N 1
ATOM 5317 C CA . LYS D 1 26 ? 23.178 -6.046 73.309 1.00 37.40 3 LYS D CA 1
ATOM 5318 C C . LYS D 1 26 ? 22.914 -4.830 74.192 1.00 31.26 3 LYS D C 1
ATOM 5319 O O . LYS D 1 26 ? 21.825 -4.281 74.166 1.00 28.34 3 LYS D O 1
ATOM 5325 N N . VAL D 1 27 ? 23.907 -4.432 74.968 1.00 27.18 4 VAL D N 1
ATOM 5326 C CA . VAL D 1 27 ? 23.772 -3.338 75.899 1.00 24.89 4 VAL D CA 1
ATOM 5327 C C . VAL D 1 27 ? 24.580 -2.130 75.420 1.00 23.47 4 VAL D C 1
ATOM 5328 O O . VAL D 1 27 ? 25.770 -2.289 75.087 1.00 21.77 4 VAL D O 1
ATOM 5332 N N . VAL D 1 28 ? 23.948 -0.961 75.423 1.00 21.38 5 VAL D N 1
ATOM 5333 C CA . VAL D 1 28 ? 24.582 0.294 75.069 1.00 20.51 5 VAL D CA 1
ATOM 5334 C C . VAL D 1 28 ? 24.513 1.235 76.220 1.00 19.91 5 VAL D C 1
ATOM 5335 O O . VAL D 1 28 ? 23.488 1.391 76.857 1.00 20.76 5 VAL D O 1
ATOM 5339 N N . LEU D 1 29 ? 25.650 1.848 76.530 1.00 19.67 6 LEU D N 1
ATOM 5340 C CA . LEU D 1 29 ? 25.732 2.925 77.562 1.00 19.97 6 LEU D CA 1
ATOM 5341 C C . LEU D 1 29 ? 25.857 4.215 76.808 1.00 19.17 6 LEU D C 1
ATOM 5342 O O . LEU D 1 29 ? 26.768 4.360 75.962 1.00 18.51 6 LEU D O 1
ATOM 5347 N N . ILE D 1 30 ? 24.914 5.110 77.050 1.00 18.62 7 ILE D N 1
ATOM 5348 C CA . ILE D 1 30 ? 24.909 6.440 76.480 1.00 18.84 7 ILE D CA 1
ATOM 5349 C C . ILE D 1 30 ? 25.117 7.501 77.503 1.00 18.39 7 ILE D C 1
ATOM 5350 O O . ILE D 1 30 ? 24.291 7.738 78.381 1.00 18.89 7 ILE D O 1
ATOM 5355 N N . THR D 1 31 ? 26.308 8.097 77.468 1.00 18.55 8 THR D N 1
ATOM 5356 C CA . THR D 1 31 ? 26.540 9.218 78.386 1.00 19.20 8 THR D CA 1
ATOM 5357 C C . THR D 1 31 ? 25.733 10.417 77.942 1.00 19.79 8 THR D C 1
ATOM 5358 O O . THR D 1 31 ? 25.588 10.694 76.748 1.00 18.16 8 THR D O 1
ATOM 5362 N N . GLY D 1 32 ? 25.270 11.184 78.906 1.00 20.20 9 GLY D N 1
ATOM 5363 C CA . GLY D 1 32 ? 24.302 12.242 78.642 1.00 21.48 9 GLY D CA 1
ATOM 5364 C C . GLY D 1 32 ? 23.112 11.798 77.801 1.00 21.42 9 GLY D C 1
ATOM 5365 O O . GLY D 1 32 ? 22.758 12.468 76.827 1.00 22.45 9 GLY D O 1
ATOM 5366 N N . GLY D 1 33 ? 22.515 10.673 78.176 1.00 21.22 10 GLY D N 1
ATOM 5367 C CA . GLY D 1 33 ? 21.411 10.136 77.492 1.00 21.40 10 GLY D CA 1
ATOM 5368 C C . GLY D 1 33 ? 20.065 10.762 77.810 1.00 22.38 10 GLY D C 1
ATOM 5369 O O . GLY D 1 33 ? 19.048 10.330 77.278 1.00 22.84 10 GLY D O 1
ATOM 5370 N N . SER D 1 34 ? 20.030 11.711 78.698 1.00 23.16 11 SER D N 1
ATOM 5371 C CA . SER D 1 34 ? 18.726 12.161 79.234 1.00 24.77 11 SER D CA 1
ATOM 5372 C C . SER D 1 34 ? 18.040 13.192 78.322 1.00 23.90 11 SER D C 1
ATOM 5373 O O . SER D 1 34 ? 16.840 13.381 78.434 1.00 22.71 11 SER D O 1
ATOM 5376 N N . ARG D 1 35 ? 18.821 13.926 77.516 1.00 22.83 12 ARG D N 1
ATOM 5377 C CA . ARG D 1 35 ? 18.261 15.018 76.714 1.00 23.89 12 ARG D CA 1
ATOM 5378 C C . ARG D 1 35 ? 18.926 15.045 75.345 1.00 22.85 12 ARG D C 1
ATOM 5379 O O . ARG D 1 35 ? 19.983 14.442 75.134 1.00 21.76 12 ARG D O 1
ATOM 5387 N N . GLY D 1 36 ? 18.340 15.765 74.418 1.00 21.29 13 GLY D N 1
ATOM 5388 C CA . GLY D 1 36 ? 19.050 16.133 73.181 1.00 20.73 13 GLY D CA 1
ATOM 5389 C C . GLY D 1 36 ? 19.452 14.937 72.336 1.00 20.26 13 GLY D C 1
ATOM 5390 O O . GLY D 1 36 ? 18.706 13.964 72.154 1.00 19.50 13 GLY D O 1
ATOM 5391 N N . ILE D 1 37 ? 20.653 14.993 71.823 1.00 19.66 14 ILE D N 1
ATOM 5392 C CA . ILE D 1 37 ? 21.206 13.954 70.976 1.00 18.82 14 ILE D CA 1
ATOM 5393 C C . ILE D 1 37 ? 21.288 12.619 71.725 1.00 17.75 14 ILE D C 1
ATOM 5394 O O . ILE D 1 37 ? 20.998 11.565 71.176 1.00 16.94 14 ILE D O 1
ATOM 5399 N N . GLY D 1 38 ? 21.671 12.647 72.991 1.00 17.55 15 GLY D N 1
ATOM 5400 C CA . GLY D 1 38 ? 21.752 11.438 73.752 1.00 17.13 15 GLY D CA 1
ATOM 5401 C C . GLY D 1 38 ? 20.419 10.727 73.888 1.00 18.23 15 GLY D C 1
ATOM 5402 O O . GLY D 1 38 ? 20.341 9.500 73.814 1.00 18.55 15 GLY D O 1
ATOM 5403 N N . ALA D 1 39 ? 19.395 11.498 74.189 1.00 18.80 16 ALA D N 1
ATOM 5404 C CA . ALA D 1 39 ? 18.033 10.936 74.352 1.00 19.39 16 ALA D CA 1
ATOM 5405 C C . ALA D 1 39 ? 17.516 10.364 73.045 1.00 19.06 16 ALA D C 1
ATOM 5406 O O . ALA D 1 39 ? 16.918 9.245 73.017 1.00 19.94 16 ALA D O 1
ATOM 5408 N N . ALA D 1 40 ? 17.736 11.097 71.964 1.00 18.44 17 ALA D N 1
ATOM 5409 C CA . ALA D 1 40 ? 17.306 10.611 70.658 1.00 18.72 17 ALA D CA 1
ATOM 5410 C C . ALA D 1 40 ? 18.016 9.278 70.326 1.00 18.32 17 ALA D C 1
ATOM 5411 O O . ALA D 1 40 ? 17.438 8.392 69.774 1.00 18.68 17 ALA D O 1
ATOM 5413 N N . SER D 1 41 ? 19.319 9.186 70.651 1.00 18.54 18 SER D N 1
ATOM 5414 C CA . SER D 1 41 ? 20.107 8.011 70.442 1.00 18.23 18 SER D CA 1
ATOM 5415 C C . SER D 1 41 ? 19.628 6.828 71.288 1.00 18.27 18 SER D C 1
ATOM 5416 O O . SER D 1 41 ? 19.579 5.716 70.841 1.00 18.03 18 SER D O 1
ATOM 5419 N N . ALA D 1 42 ? 19.289 7.127 72.547 1.00 18.99 19 ALA D N 1
ATOM 5420 C CA . ALA D 1 42 ? 18.725 6.137 73.467 1.00 19.74 19 ALA D CA 1
ATOM 5421 C C . ALA D 1 42 ? 17.422 5.534 72.928 1.00 20.80 19 ALA D C 1
ATOM 5422 O O . ALA D 1 42 ? 17.301 4.290 72.843 1.00 21.23 19 ALA D O 1
ATOM 5424 N N . LEU D 1 43 ? 16.519 6.391 72.469 1.00 21.23 20 LEU D N 1
ATOM 5425 C CA . LEU D 1 43 ? 15.248 5.907 71.886 1.00 22.85 20 LEU D CA 1
ATOM 5426 C C . LEU D 1 43 ? 15.467 5.104 70.623 1.00 22.56 20 LEU D C 1
ATOM 5427 O O . LEU D 1 43 ? 14.876 4.050 70.451 1.00 22.26 20 LEU D O 1
ATOM 5432 N N . LEU D 1 44 ? 16.369 5.557 69.743 1.00 21.46 21 LEU D N 1
ATOM 5433 C CA . LEU D 1 44 ? 16.624 4.859 68.511 1.00 23.31 21 LEU D CA 1
ATOM 5434 C C . LEU D 1 44 ? 17.327 3.521 68.717 1.00 22.80 21 LEU D C 1
ATOM 5435 O O . LEU D 1 44 ? 17.031 2.506 68.090 1.00 23.26 21 LEU D O 1
ATOM 5440 N N . ALA D 1 45 ? 18.261 3.513 69.638 1.00 21.43 22 ALA D N 1
ATOM 5441 C CA . ALA D 1 45 ? 18.982 2.293 69.934 1.00 21.08 22 ALA D CA 1
ATOM 5442 C C . ALA D 1 45 ? 18.062 1.229 70.488 1.00 22.45 22 ALA D C 1
ATOM 5443 O O . ALA D 1 45 ? 18.143 0.047 70.111 1.00 23.20 22 ALA D O 1
ATOM 5445 N N . ALA D 1 46 ? 17.149 1.645 71.331 1.00 22.51 23 ALA D N 1
ATOM 5446 C CA . ALA D 1 46 ? 16.188 0.706 7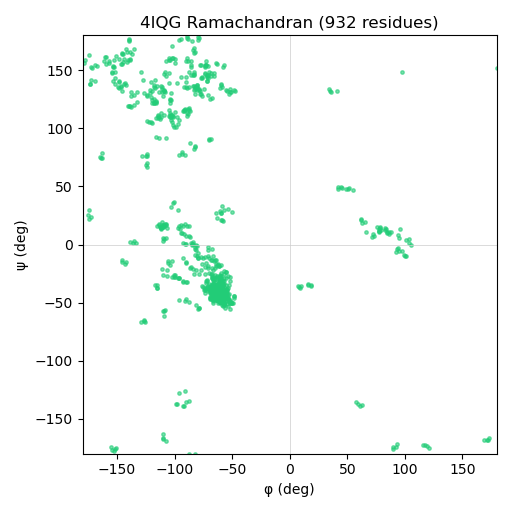1.872 1.00 25.07 23 ALA D CA 1
ATOM 5447 C C . ALA D 1 46 ? 15.296 0.129 70.746 1.00 28.26 23 ALA D C 1
ATOM 5448 O O . ALA D 1 46 ? 14.989 -1.082 70.751 1.00 28.74 23 ALA D O 1
ATOM 5450 N N . ARG D 1 47 ? 14.883 0.976 69.804 1.00 30.12 24 ARG D N 1
ATOM 5451 C CA . ARG D 1 47 ? 14.077 0.512 68.647 1.00 34.84 24 ARG D CA 1
ATOM 5452 C C . ARG D 1 47 ? 14.842 -0.548 67.868 1.00 35.97 24 ARG D C 1
ATOM 5453 O O . ARG D 1 47 ? 14.264 -1.462 67.336 1.00 35.60 24 ARG D O 1
ATOM 5461 N N . GLN D 1 48 ? 16.158 -0.426 67.827 1.00 33.58 25 GLN D N 1
ATOM 5462 C CA . GLN D 1 48 ? 17.023 -1.423 67.171 1.00 36.79 25 GLN D CA 1
ATOM 5463 C C . GLN D 1 48 ? 17.355 -2.659 68.020 1.00 37.33 25 GLN D C 1
ATOM 5464 O O . GLN D 1 48 ? 18.022 -3.570 67.551 1.00 39.33 25 GLN D O 1
ATOM 5470 N N . GLY D 1 49 ? 16.877 -2.704 69.251 1.00 33.99 26 GLY D N 1
ATOM 5471 C CA . GLY D 1 49 ? 17.019 -3.893 70.073 1.00 33.41 26 GLY D CA 1
ATOM 5472 C C . GLY D 1 49 ? 18.042 -3.846 71.184 1.00 31.66 26 GLY D C 1
ATOM 5473 O O . GLY D 1 49 ? 18.208 -4.856 71.868 1.00 31.18 26 GLY D O 1
ATOM 5474 N N . TYR D 1 50 ? 18.756 -2.721 71.342 1.00 27.54 27 TYR D N 1
ATOM 5475 C CA . TYR D 1 50 ? 19.651 -2.566 72.459 1.00 26.36 27 TYR D CA 1
ATOM 5476 C C . TYR D 1 50 ? 18.933 -2.361 73.789 1.00 25.21 27 TYR D C 1
ATOM 5477 O O . TYR D 1 50 ? 17.945 -1.667 73.841 1.00 24.44 27 TYR D O 1
ATOM 5486 N N . ALA D 1 51 ? 19.507 -2.897 74.849 1.00 24.76 28 ALA D N 1
ATOM 5487 C CA . ALA D 1 51 ? 19.173 -2.473 76.176 1.00 24.32 28 ALA D CA 1
ATOM 5488 C C . ALA D 1 51 ? 20.009 -1.260 76.434 1.00 23.57 28 ALA D C 1
ATOM 5489 O O . ALA D 1 51 ? 21.199 -1.240 76.098 1.00 23.38 28 ALA D O 1
ATOM 5491 N N . VAL D 1 52 ? 19.408 -0.227 77.020 1.00 22.79 29 VAL D N 1
ATOM 5492 C CA . VAL D 1 52 ? 20.019 1.082 77.092 1.00 21.33 29 VAL D CA 1
ATOM 5493 C C . VAL D 1 52 ? 20.270 1.547 78.530 1.00 20.98 29 VAL D C 1
ATOM 5494 O O . VAL D 1 52 ? 19.381 1.705 79.317 1.00 21.23 29 VAL D O 1
ATOM 5498 N N . ALA D 1 53 ? 21.545 1.837 78.843 1.00 19.68 30 ALA D N 1
ATOM 5499 C CA . ALA D 1 53 ? 21.838 2.585 80.068 1.00 20.18 30 ALA D CA 1
ATOM 5500 C C . ALA D 1 53 ? 21.880 4.050 79.783 1.00 19.99 30 ALA D C 1
ATOM 5501 O O . ALA D 1 53 ? 22.741 4.507 78.991 1.00 21.46 30 ALA D O 1
ATOM 5503 N N . VAL D 1 54 ? 20.950 4.806 80.358 1.00 20.03 31 VAL D N 1
ATOM 5504 C CA . VAL D 1 54 ? 20.779 6.217 80.097 1.00 18.91 31 VAL D CA 1
ATOM 5505 C C . VAL D 1 54 ? 21.468 6.974 81.222 1.00 19.97 31 VAL D C 1
ATOM 5506 O O . VAL D 1 54 ? 20.945 7.086 82.345 1.00 19.53 31 VAL D O 1
ATOM 5510 N N . ASN D 1 55 ? 22.673 7.485 80.951 1.00 20.16 32 ASN D N 1
ATOM 5511 C CA . ASN D 1 55 ? 23.419 8.247 81.964 1.00 20.86 32 ASN D CA 1
ATOM 5512 C C . ASN D 1 55 ? 22.948 9.701 81.971 1.00 22.11 32 ASN D C 1
ATOM 5513 O O . ASN D 1 55 ? 22.488 10.264 80.938 1.00 22.48 32 ASN D O 1
ATOM 5518 N N . TYR D 1 56 ? 22.958 10.255 83.140 1.00 23.60 33 TYR D N 1
ATOM 5519 C CA . TYR D 1 56 ? 22.669 11.679 83.364 1.00 24.01 33 TYR D CA 1
ATOM 5520 C C . TYR D 1 56 ? 23.545 12.180 84.490 1.00 25.61 33 TYR D C 1
ATOM 5521 O O . TYR D 1 56 ? 24.040 11.398 85.301 1.00 25.23 33 TYR D O 1
ATOM 5530 N N . ALA D 1 57 ? 23.717 13.492 84.533 1.00 26.25 34 ALA D N 1
ATOM 5531 C CA . ALA D 1 57 ? 24.563 14.127 85.524 1.00 28.99 34 ALA D CA 1
ATOM 5532 C C . ALA D 1 57 ? 23.719 14.603 86.662 1.00 30.48 34 ALA D C 1
ATOM 5533 O O . ALA D 1 57 ? 24.075 14.369 87.812 1.00 31.61 34 ALA D O 1
ATOM 5535 N N . SER D 1 58 ? 22.609 15.288 86.348 1.00 31.22 35 SER D N 1
ATOM 5536 C CA . SER D 1 58 ? 21.669 15.720 87.404 1.00 33.88 35 SER D CA 1
ATOM 5537 C C . SER D 1 58 ? 20.155 15.664 87.090 1.00 32.72 35 SER D C 1
ATOM 5538 O O . SER D 1 58 ? 19.353 15.758 87.980 1.00 32.04 35 SER D O 1
ATOM 5541 N N . ASN D 1 59 ? 19.766 15.531 85.819 1.00 31.19 36 ASN D N 1
ATOM 5542 C CA . ASN D 1 59 ? 18.378 15.660 85.473 1.00 32.05 36 ASN D CA 1
ATOM 5543 C C . ASN D 1 59 ? 17.741 14.311 85.462 1.00 30.38 36 ASN D C 1
ATOM 5544 O O . ASN D 1 59 ? 17.557 13.665 84.390 1.00 28.66 36 ASN D O 1
ATOM 5549 N N . SER D 1 60 ? 17.452 13.828 86.663 1.00 32.56 37 SER D N 1
ATOM 5550 C CA A SER D 1 60 ? 16.905 12.498 86.837 0.50 32.33 37 SER D CA 1
ATOM 5551 C CA B SER D 1 60 ? 16.945 12.475 86.789 0.50 31.56 37 SER D CA 1
ATOM 5552 C C . SER D 1 60 ? 15.533 12.373 86.173 1.00 31.95 37 SER D C 1
ATOM 5553 O O . SER D 1 60 ? 15.190 11.335 85.624 1.00 31.54 37 SER D O 1
ATOM 5558 N N . ALA D 1 61 ? 14.756 13.445 86.227 1.00 31.68 38 ALA D N 1
ATOM 5559 C CA . ALA D 1 61 ? 13.434 13.429 85.652 1.00 31.94 38 ALA D CA 1
ATOM 5560 C C . ALA D 1 61 ? 13.488 13.173 84.143 1.00 29.76 38 ALA D C 1
ATOM 5561 O O . ALA D 1 61 ? 12.704 12.381 83.603 1.00 28.48 38 ALA D O 1
ATOM 5563 N N . ALA D 1 62 ? 14.417 13.818 83.477 1.00 28.91 39 ALA D N 1
ATOM 5564 C CA . ALA D 1 62 ? 14.557 13.666 82.028 1.00 27.61 39 ALA D CA 1
ATOM 5565 C C . ALA D 1 62 ? 14.980 12.259 81.688 1.00 26.82 39 ALA D C 1
ATOM 5566 O O . ALA D 1 62 ? 14.456 11.606 80.784 1.00 23.16 39 ALA D O 1
ATOM 5568 N N . ALA D 1 63 ? 15.982 11.780 82.427 1.00 26.12 40 ALA D N 1
ATOM 5569 C CA . ALA D 1 63 ? 16.430 10.411 82.223 1.00 25.61 40 ALA D CA 1
ATOM 5570 C C . ALA D 1 63 ? 15.289 9.401 82.440 1.00 26.08 40 ALA D C 1
ATOM 5571 O O . ALA D 1 63 ? 15.146 8.451 81.688 1.00 23.81 40 ALA D O 1
ATOM 5573 N N . ASP D 1 64 ? 14.550 9.574 83.532 1.00 26.54 41 ASP D N 1
ATOM 5574 C CA . ASP D 1 64 ? 13.423 8.687 83.846 1.00 28.24 41 ASP D CA 1
ATOM 5575 C C . ASP D 1 64 ? 12.376 8.698 82.745 1.00 28.13 41 ASP D C 1
ATOM 5576 O O . ASP D 1 64 ? 11.760 7.647 82.435 1.00 29.46 41 ASP D O 1
ATOM 5581 N N . GLU D 1 65 ? 12.185 9.847 82.149 1.00 27.88 42 GLU D N 1
ATOM 5582 C CA . GLU D 1 65 ? 11.260 9.942 81.057 1.00 29.03 42 GLU D CA 1
ATOM 5583 C C . GLU D 1 65 ? 11.748 9.200 79.810 1.00 26.91 42 GLU D C 1
ATOM 5584 O O . GLU D 1 65 ? 10.958 8.517 79.134 1.00 25.92 42 GLU D O 1
ATOM 5590 N N . VAL D 1 66 ? 13.043 9.269 79.506 1.00 24.63 43 VAL D N 1
ATOM 5591 C CA . VAL D 1 66 ? 13.581 8.487 78.414 1.00 23.58 43 VAL D CA 1
ATOM 5592 C C . VAL D 1 66 ? 13.379 6.987 78.705 1.00 24.35 43 VAL D C 1
ATOM 5593 O O . VAL D 1 66 ? 12.968 6.228 77.817 1.00 22.92 43 VAL D O 1
ATOM 5597 N N . VAL D 1 67 ? 13.715 6.567 79.926 1.00 24.26 44 VAL D N 1
ATOM 5598 C CA . VAL D 1 67 ? 13.596 5.171 80.325 1.00 24.69 44 VAL D CA 1
ATOM 5599 C C . VAL D 1 67 ? 12.112 4.727 80.182 1.00 25.41 44 VAL D C 1
ATOM 5600 O O . VAL D 1 67 ? 11.832 3.650 79.703 1.00 25.48 44 VAL D O 1
ATOM 5604 N N . ARG D 1 68 ? 11.204 5.569 80.641 1.00 26.30 45 ARG D N 1
ATOM 5605 C CA . ARG D 1 68 ? 9.748 5.258 80.615 1.00 28.74 45 ARG D CA 1
ATOM 5606 C C . ARG D 1 68 ? 9.332 5.007 79.164 1.00 28.41 45 ARG D C 1
ATOM 5607 O O . ARG D 1 68 ? 8.718 4.002 78.859 1.00 29.28 45 ARG D O 1
ATOM 5615 N N . GLN D 1 69 ? 9.697 5.903 78.273 1.00 28.11 46 GLN D N 1
ATOM 5616 C CA . GLN D 1 69 ? 9.421 5.725 76.847 1.00 29.38 46 GLN D CA 1
ATOM 5617 C C . GLN D 1 69 ? 9.978 4.429 76.256 1.00 28.14 46 GLN D C 1
ATOM 5618 O O . GLN D 1 69 ? 9.311 3.722 75.518 1.00 28.46 46 GLN D O 1
ATOM 5624 N N . ILE D 1 70 ? 11.222 4.118 76.590 1.00 26.09 47 ILE D N 1
ATOM 5625 C CA . ILE D 1 70 ? 11.815 2.883 76.110 1.00 25.26 47 ILE D CA 1
ATOM 5626 C C . ILE D 1 70 ? 11.030 1.661 76.624 1.00 26.46 47 ILE D C 1
ATOM 5627 O O . ILE D 1 70 ? 10.618 0.776 75.849 1.00 26.75 47 ILE D O 1
ATOM 5632 N N . ARG D 1 71 ? 10.747 1.633 77.932 1.00 27.06 48 ARG D N 1
ATOM 5633 C CA . ARG D 1 71 ? 10.053 0.495 78.534 1.00 28.55 48 ARG D CA 1
ATOM 5634 C C . ARG D 1 71 ? 8.585 0.348 78.033 1.00 31.30 48 ARG D C 1
ATOM 5635 O O . ARG D 1 71 ? 8.074 -0.768 77.783 1.00 30.99 48 ARG D O 1
ATOM 5643 N N . GLU D 1 72 ? 7.950 1.467 77.796 1.00 32.78 49 GLU D N 1
ATOM 5644 C CA . GLU D 1 72 ? 6.591 1.420 77.309 1.00 35.94 49 GLU D CA 1
ATOM 5645 C C . GLU D 1 72 ? 6.540 0.839 75.890 1.00 35.15 49 GLU D C 1
ATOM 5646 O O . GLU D 1 72 ? 5.514 0.300 75.490 1.00 35.59 49 GLU D O 1
ATOM 5652 N N . ALA D 1 73 ? 7.637 0.951 75.140 1.00 33.35 50 ALA D N 1
ATOM 5653 C CA . ALA D 1 73 ? 7.731 0.344 73.817 1.00 34.80 50 ALA D CA 1
ATOM 5654 C C . ALA D 1 73 ? 8.380 -1.045 73.829 1.00 35.34 50 ALA D C 1
ATOM 5655 O O . ALA D 1 73 ? 8.838 -1.554 72.794 1.00 34.98 50 ALA D O 1
ATOM 5657 N N . GLY D 1 74 ? 8.441 -1.637 75.012 1.00 35.27 51 GLY D N 1
ATOM 5658 C CA . GLY D 1 74 ? 8.922 -2.983 75.139 1.00 35.98 51 GLY D CA 1
ATOM 5659 C C . GLY D 1 74 ? 10.423 -3.173 75.192 1.00 35.80 51 GLY D C 1
ATOM 5660 O O . GLY D 1 74 ? 10.912 -4.325 75.183 1.00 36.82 51 GLY D O 1
ATOM 5661 N N . GLY D 1 75 ? 11.156 -2.084 75.371 1.00 32.44 52 GLY D N 1
ATOM 5662 C CA . GLY D 1 75 ? 12.578 -2.157 75.482 1.00 30.55 52 GLY D CA 1
ATOM 5663 C C . GLY D 1 75 ? 13.024 -2.192 76.912 1.00 30.77 52 GLY D C 1
ATOM 5664 O O . GLY D 1 75 ? 12.234 -2.099 77.859 1.00 28.50 52 GLY D O 1
ATOM 5665 N N . GLN D 1 76 ? 14.341 -2.349 77.074 1.00 30.54 53 GLN D N 1
ATOM 5666 C CA . GLN D 1 76 ? 14.945 -2.375 78.391 1.00 31.63 53 GLN D CA 1
ATOM 5667 C C . GLN D 1 76 ? 15.880 -1.193 78.576 1.00 28.66 53 GLN D C 1
ATOM 5668 O O . GLN D 1 76 ? 16.639 -0.893 77.661 1.00 25.74 53 GLN D O 1
ATOM 5674 N N . ALA D 1 77 ? 15.809 -0.560 79.731 1.00 26.86 54 ALA D N 1
ATOM 5675 C CA . ALA D 1 77 ? 16.579 0.615 80.005 1.00 26.24 54 ALA D CA 1
ATOM 5676 C C . ALA D 1 77 ? 16.690 0.840 81.499 1.00 26.66 54 ALA D C 1
ATOM 5677 O O . ALA D 1 77 ? 15.872 0.372 82.260 1.00 29.12 54 ALA D O 1
ATOM 5679 N N . LEU D 1 78 ? 17.737 1.537 81.881 1.00 26.27 55 LEU D N 1
ATOM 5680 C CA . LEU D 1 78 ? 18.013 1.872 83.269 1.00 27.95 55 LEU D CA 1
ATOM 5681 C C . LEU D 1 78 ? 18.581 3.255 83.271 1.00 26.50 55 LEU D C 1
ATOM 5682 O O . LEU D 1 78 ? 19.471 3.580 82.432 1.00 27.76 55 LEU D O 1
ATOM 5687 N N . ALA D 1 79 ? 18.166 4.078 84.189 1.00 24.76 56 ALA D N 1
ATOM 5688 C CA . ALA D 1 79 ? 18.806 5.403 84.321 1.00 24.38 56 ALA D CA 1
ATOM 5689 C C . ALA D 1 79 ? 19.987 5.291 85.281 1.00 24.32 56 ALA D C 1
ATOM 5690 O O . ALA D 1 79 ? 19.834 4.692 86.334 1.00 25.13 56 ALA D O 1
ATOM 5692 N N . VAL D 1 80 ? 21.131 5.871 84.941 1.00 23.84 57 VAL D N 1
ATOM 5693 C CA A VAL D 1 80 ? 22.314 5.763 85.808 0.50 25.10 57 VAL D CA 1
ATOM 5694 C CA B VAL D 1 80 ? 22.328 5.774 85.821 0.50 25.06 57 VAL D CA 1
ATOM 5695 C C . VAL D 1 80 ? 23.021 7.117 85.986 1.00 25.22 57 VAL D C 1
ATOM 5696 O O . VAL D 1 80 ? 23.465 7.728 85.017 1.00 23.95 57 VAL D O 1
ATOM 5703 N N . GLN D 1 81 ? 23.073 7.601 87.219 1.00 26.25 58 GLN D N 1
ATOM 5704 C CA . GLN D 1 81 ? 23.589 8.909 87.474 1.00 26.90 58 GLN D CA 1
ATOM 5705 C C . GLN D 1 81 ? 25.127 8.753 87.472 1.00 27.27 58 GLN D C 1
ATOM 5706 O O . GLN D 1 81 ? 25.674 7.823 88.099 1.00 29.17 58 GLN D O 1
ATOM 5712 N N . ALA D 1 82 ? 25.804 9.657 86.795 1.00 24.83 59 ALA D N 1
ATOM 5713 C CA . ALA D 1 82 ? 27.251 9.858 86.976 1.00 24.54 59 ALA D CA 1
ATOM 5714 C C . ALA D 1 82 ? 27.725 11.130 86.273 1.00 23.85 59 ALA D C 1
ATOM 5715 O O . ALA D 1 82 ? 27.283 11.406 85.145 1.00 21.72 59 ALA D O 1
ATOM 5717 N N . ASP D 1 83 ? 28.640 11.854 86.940 1.00 25.33 60 ASP D N 1
ATOM 5718 C CA . ASP D 1 83 ? 29.365 12.961 86.343 1.00 25.86 60 ASP D CA 1
ATOM 5719 C C . ASP D 1 83 ? 30.627 12.314 85.723 1.00 25.30 60 ASP D C 1
ATOM 5720 O O . ASP D 1 83 ? 31.466 11.785 86.450 1.00 26.12 60 ASP D O 1
ATOM 5725 N N . VAL D 1 84 ? 30.716 12.326 84.416 1.00 24.77 61 VAL D N 1
ATOM 5726 C CA . VAL D 1 84 ? 31.748 11.582 83.722 1.00 23.66 61 VAL D CA 1
ATOM 5727 C C . VAL D 1 84 ? 33.132 12.138 83.981 1.00 24.76 61 VAL D C 1
ATOM 5728 O O . VAL D 1 84 ? 34.104 11.460 83.673 1.00 25.89 61 VAL D O 1
ATOM 5732 N N . ALA D 1 85 ? 33.233 13.331 84.552 1.00 25.26 62 ALA D N 1
ATOM 5733 C CA . ALA D 1 85 ? 34.541 13.871 84.914 1.00 27.29 62 ALA D CA 1
ATOM 5734 C C . ALA D 1 85 ? 35.078 13.295 86.216 1.00 28.52 62 ALA D C 1
ATOM 5735 O O . ALA D 1 85 ? 36.211 13.468 86.543 1.00 31.49 62 ALA D O 1
ATOM 5737 N N . LYS D 1 86 ? 34.206 12.594 86.950 1.00 28.93 63 LYS D N 1
ATOM 5738 C CA . LYS D 1 86 ? 34.585 11.947 88.195 1.00 30.46 63 LYS D CA 1
ATOM 5739 C C . LYS D 1 86 ? 34.849 10.496 88.039 1.00 28.79 63 LYS D C 1
ATOM 5740 O O . LYS D 1 86 ? 33.921 9.695 87.871 1.00 28.46 63 LYS D O 1
ATOM 5746 N N . GLU D 1 87 ? 36.088 10.098 88.241 1.00 29.45 64 GLU D N 1
ATOM 5747 C CA A GLU D 1 87 ? 36.510 8.700 88.060 0.50 29.50 64 GLU D CA 1
ATOM 5748 C CA B GLU D 1 87 ? 36.396 8.698 88.012 0.50 29.41 64 GLU D CA 1
ATOM 5749 C C . GLU D 1 87 ? 35.660 7.699 88.871 1.00 29.57 64 GLU D C 1
ATOM 5750 O O . GLU D 1 87 ? 35.276 6.667 88.355 1.00 29.06 64 GLU D O 1
ATOM 5761 N N . ARG D 1 88 ? 35.462 7.983 90.171 1.00 31.01 65 ARG D N 1
ATOM 5762 C CA . ARG D 1 88 ? 34.779 6.981 91.021 1.00 31.66 65 ARG D CA 1
ATOM 5763 C C . ARG D 1 88 ? 33.332 6.840 90.545 1.00 29.69 65 ARG D C 1
ATOM 5764 O O . ARG D 1 88 ? 32.748 5.765 90.609 1.00 29.60 65 ARG D O 1
ATOM 5772 N N . GLU D 1 89 ? 32.797 7.901 89.994 1.00 28.60 66 GLU D N 1
ATOM 5773 C CA . GLU D 1 89 ? 31.409 7.851 89.471 1.00 27.26 66 GLU D CA 1
ATOM 5774 C C . GLU D 1 89 ? 31.293 7.065 88.150 1.00 25.83 66 GLU D C 1
ATOM 5775 O O . GLU D 1 89 ? 30.347 6.342 87.902 1.00 25.51 66 GLU D O 1
ATOM 5781 N N . VAL D 1 90 ? 32.253 7.226 87.296 1.00 26.11 67 VAL D N 1
ATOM 5782 C CA . VAL D 1 90 ? 32.350 6.429 86.074 1.00 25.30 67 VAL D CA 1
ATOM 5783 C C . VAL D 1 90 ? 32.481 4.938 86.428 1.00 25.87 67 VAL D C 1
ATOM 5784 O O . VAL D 1 90 ? 31.797 4.102 85.871 1.00 23.78 67 VAL D O 1
ATOM 5788 N N . LEU D 1 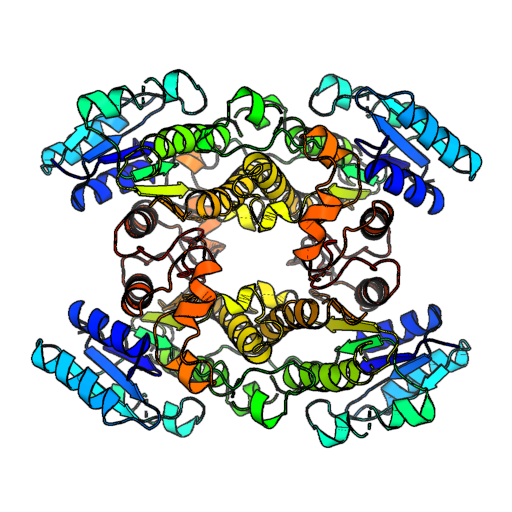91 ? 33.391 4.604 87.344 1.00 27.00 68 LEU D N 1
ATOM 5789 C CA . LEU D 1 91 ? 33.551 3.231 87.745 1.00 28.74 68 LEU D CA 1
ATOM 5790 C C . LEU D 1 91 ? 32.244 2.679 88.306 1.00 28.61 68 LEU D C 1
ATOM 5791 O O . LEU D 1 91 ? 31.837 1.571 87.969 1.00 28.71 68 LEU D O 1
ATOM 5796 N N . ALA D 1 92 ? 31.627 3.418 89.228 1.00 29.02 69 ALA D N 1
ATOM 5797 C CA . ALA D 1 92 ? 30.376 2.927 89.854 1.00 29.79 69 ALA D CA 1
ATOM 5798 C C . ALA D 1 92 ? 29.290 2.728 88.769 1.00 27.87 69 ALA D C 1
ATOM 5799 O O . ALA D 1 92 ? 28.527 1.767 88.834 1.00 27.82 69 ALA D O 1
ATOM 5809 N N . PHE D 1 94 ? 29.724 1.984 85.552 1.00 24.67 71 PHE D N 1
ATOM 5810 C CA . PHE D 1 94 ? 30.007 0.760 84.777 1.00 25.40 71 PHE D CA 1
ATOM 5811 C C . PHE D 1 94 ? 29.682 -0.497 85.603 1.00 27.60 71 PHE D C 1
ATOM 5812 O O . PHE D 1 94 ? 29.212 -1.483 85.044 1.00 27.69 71 PHE D O 1
ATOM 5820 N N . GLU D 1 95 ? 29.927 -0.434 86.919 1.00 29.62 72 GLU D N 1
ATOM 5821 C CA . GLU D 1 95 ? 29.675 -1.574 87.800 1.00 32.58 72 GLU D CA 1
ATOM 5822 C C . GLU D 1 95 ? 28.159 -1.831 87.891 1.00 31.02 72 GLU D C 1
ATOM 5823 O O . GLU D 1 95 ? 27.744 -2.967 87.895 1.00 30.56 72 GLU D O 1
ATOM 5829 N N . THR D 1 96 ? 27.379 -0.757 87.872 1.00 29.82 73 THR D N 1
ATOM 5830 C CA . THR D 1 96 ? 25.939 -0.832 87.880 1.00 31.10 73 THR D CA 1
ATOM 5831 C C . THR D 1 96 ? 25.407 -1.450 86.592 1.00 29.53 73 THR D C 1
ATOM 5832 O O . THR D 1 96 ? 24.551 -2.337 86.623 1.00 29.99 73 THR D O 1
ATOM 5836 N N . VAL D 1 97 ? 25.944 -1.010 85.463 1.00 27.65 74 VAL D N 1
ATOM 5837 C CA . VAL D 1 97 ? 25.608 -1.594 84.207 1.00 26.52 74 VAL D CA 1
ATOM 5838 C C . VAL D 1 97 ? 25.968 -3.070 84.112 1.00 27.59 74 VAL D C 1
ATOM 5839 O O . VAL D 1 97 ? 25.113 -3.897 83.720 1.00 28.13 74 VAL D O 1
ATOM 5843 N N . ASP D 1 98 ? 27.157 -3.417 84.544 1.00 28.24 75 ASP D N 1
ATOM 5844 C CA . ASP D 1 98 ? 27.606 -4.795 84.620 1.00 30.39 75 ASP D CA 1
ATOM 5845 C C . ASP D 1 98 ? 26.559 -5.645 85.363 1.00 31.71 75 ASP D C 1
ATOM 5846 O O . ASP D 1 98 ? 26.184 -6.729 84.885 1.00 31.27 75 ASP D O 1
ATOM 5851 N N . ALA D 1 99 ? 26.152 -5.158 86.537 1.00 31.31 76 ALA D N 1
ATOM 5852 C CA . ALA D 1 99 ? 25.266 -5.929 87.427 1.00 33.57 76 ALA D CA 1
ATOM 5853 C C . ALA D 1 99 ? 23.817 -6.008 86.948 1.00 34.08 76 ALA D C 1
ATOM 5854 O O . ALA D 1 99 ? 23.148 -7.033 87.166 1.00 34.46 76 ALA D O 1
ATOM 5856 N N . GLN D 1 100 ? 23.323 -4.927 86.378 1.00 33.19 77 GLN D N 1
ATOM 5857 C CA . GLN D 1 100 ? 21.910 -4.829 86.099 1.00 36.49 77 GLN D CA 1
ATOM 5858 C C . GLN D 1 100 ? 21.531 -5.072 84.653 1.00 35.89 77 GLN D C 1
ATOM 5859 O O . GLN D 1 100 ? 20.418 -5.492 84.408 1.00 34.70 77 GLN D O 1
ATOM 5865 N N . LEU D 1 101 ? 22.440 -4.793 83.723 1.00 3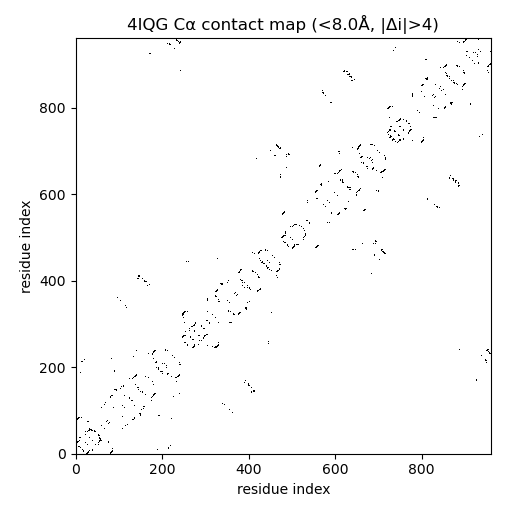2.55 78 LEU D N 1
ATOM 5866 C CA . LEU D 1 101 ? 22.158 -4.988 82.318 1.00 32.82 78 LEU D CA 1
ATOM 5867 C C . LEU D 1 101 ? 23.026 -6.056 81.700 1.00 34.41 78 LEU D C 1
ATOM 5868 O O . LEU D 1 101 ? 22.596 -6.752 80.817 1.00 35.84 78 LEU D O 1
ATOM 5873 N N . GLY D 1 102 ? 24.283 -6.134 82.111 1.00 32.73 79 GLY D N 1
ATOM 5874 C CA . GLY D 1 102 ? 25.226 -7.106 81.603 1.00 34.52 79 GLY D CA 1
ATOM 5875 C C . GLY D 1 102 ? 26.404 -6.396 80.939 1.00 33.47 79 GLY D C 1
ATOM 5876 O O . GLY D 1 102 ? 26.498 -5.173 80.988 1.00 32.46 79 GLY D O 1
ATOM 5877 N N . ARG D 1 103 ? 27.263 -7.178 80.316 1.00 35.51 80 ARG D N 1
ATOM 5878 C CA . ARG D 1 103 ? 28.489 -6.703 79.731 1.00 37.64 80 ARG D CA 1
ATOM 5879 C C . ARG D 1 103 ? 28.162 -5.840 78.507 1.00 33.28 80 ARG D C 1
ATOM 5880 O O . ARG D 1 103 ? 27.369 -6.214 77.676 1.00 33.49 80 ARG D O 1
ATOM 5888 N N . LEU D 1 104 ? 28.643 -4.623 78.465 1.00 30.42 81 LEU D N 1
ATOM 5889 C CA . LEU D 1 104 ? 28.223 -3.738 77.358 1.00 29.30 81 LEU D CA 1
ATOM 5890 C C . LEU D 1 104 ? 28.799 -4.167 76.024 1.00 28.41 81 LEU D C 1
ATOM 5891 O O . LEU D 1 104 ? 29.944 -4.676 75.935 1.00 28.16 81 LEU D O 1
ATOM 5896 N N . SER D 1 105 ? 28.043 -3.912 74.987 1.00 25.34 82 SER D N 1
ATOM 5897 C CA . SER D 1 105 ? 28.489 -4.089 73.608 1.00 26.59 82 SER D CA 1
ATOM 5898 C C . SER D 1 105 ? 28.787 -2.752 72.918 1.00 24.42 82 SER D C 1
ATOM 5899 O O . SER D 1 105 ? 29.351 -2.740 71.823 1.00 23.24 82 SER D O 1
ATOM 5902 N N . ALA D 1 106 ? 28.310 -1.647 73.490 1.00 22.16 83 ALA D N 1
ATOM 5903 C CA . ALA D 1 106 ? 28.388 -0.361 72.834 1.00 20.88 83 ALA D CA 1
ATOM 5904 C C . ALA D 1 106 ? 28.441 0.798 73.817 1.00 19.53 83 ALA D C 1
ATOM 5905 O O . ALA D 1 106 ? 27.830 0.713 74.892 1.00 19.86 83 ALA D O 1
ATOM 5907 N N . LEU D 1 107 ? 29.120 1.838 73.413 1.00 18.54 84 LEU D N 1
ATOM 5908 C CA . LEU D 1 107 ? 29.268 3.064 74.204 1.00 18.36 84 LEU D CA 1
ATOM 5909 C C . LEU D 1 107 ? 29.108 4.247 73.297 1.00 18.17 84 LEU D C 1
ATOM 5910 O O . LEU D 1 107 ? 29.743 4.315 72.238 1.00 17.64 84 LEU D O 1
ATOM 5915 N N . VAL D 1 108 ? 28.289 5.191 73.707 1.00 18.82 85 VAL D N 1
ATOM 5916 C CA . VAL D 1 108 ? 28.168 6.469 73.033 1.00 17.56 85 VAL D CA 1
ATOM 5917 C C . VAL D 1 108 ? 28.647 7.517 74.022 1.00 18.03 85 VAL D C 1
ATOM 5918 O O . VAL D 1 108 ? 27.998 7.757 75.075 1.00 19.71 85 VAL D O 1
ATOM 5922 N N . ASN D 1 109 ? 29.831 8.100 73.737 1.00 16.66 86 ASN D N 1
ATOM 5923 C CA . ASN D 1 109 ? 30.381 9.221 74.507 1.00 17.25 86 ASN D CA 1
ATOM 5924 C C . ASN D 1 109 ? 29.757 10.536 74.041 1.00 18.05 86 ASN D C 1
ATOM 5925 O O . ASN D 1 109 ? 30.252 11.214 73.134 1.00 19.03 86 ASN D O 1
ATOM 5930 N N . ASN D 1 110 ? 28.588 10.829 74.583 1.00 20.10 87 ASN D N 1
ATOM 5931 C CA . ASN D 1 110 ? 27.823 11.996 74.165 1.00 20.65 87 ASN D CA 1
ATOM 5932 C C . ASN D 1 110 ? 27.830 13.105 75.165 1.00 20.70 87 ASN D C 1
ATOM 5933 O O . ASN D 1 110 ? 27.630 14.253 74.824 1.00 23.20 87 ASN D O 1
ATOM 5938 N N . ALA D 1 111 ? 28.005 12.797 76.458 1.00 20.74 88 ALA D N 1
ATOM 5939 C CA . ALA D 1 111 ? 27.996 13.815 77.446 1.00 21.86 88 ALA D CA 1
ATOM 5940 C C . ALA D 1 111 ? 28.924 14.971 77.004 1.00 22.38 88 ALA D C 1
ATOM 5941 O O . ALA D 1 111 ? 30.082 14.771 76.633 1.00 22.20 88 ALA D O 1
ATOM 5943 N N . GLY D 1 112 ? 28.436 16.174 77.107 1.00 22.77 89 GLY D N 1
ATOM 5944 C CA . GLY D 1 112 ? 29.276 17.309 76.772 1.00 24.72 89 GLY D CA 1
ATOM 5945 C C . GLY D 1 112 ? 28.573 18.600 77.089 1.00 25.06 89 GLY D C 1
ATOM 5946 O O . GLY D 1 112 ? 27.314 18.623 77.247 1.00 26.99 89 GLY D O 1
ATOM 5947 N N . VAL D 1 113 ? 29.354 19.666 77.160 1.00 25.03 90 VAL D N 1
ATOM 5948 C CA . VAL D 1 113 ? 28.861 20.978 77.523 1.00 26.43 90 VAL D CA 1
ATOM 5949 C C . VAL D 1 113 ? 29.539 22.021 76.663 1.00 25.67 90 VAL D C 1
ATOM 5950 O O . VAL D 1 113 ? 30.653 21.818 76.191 1.00 24.73 90 VAL D O 1
ATOM 5954 N N . VAL D 1 114 ? 28.888 23.171 76.581 1.00 26.25 91 VAL D N 1
ATOM 5955 C CA . VAL D 1 114 ? 29.479 24.406 76.048 1.00 27.07 91 VAL D CA 1
ATOM 5956 C C . VAL D 1 114 ? 29.651 25.346 77.244 1.00 28.14 91 VAL D C 1
ATOM 5957 O O . VAL D 1 114 ? 29.517 24.928 78.389 1.00 29.32 91 VAL D O 1
ATOM 5961 N N . ASP D 1 115 ? 29.910 26.629 76.985 1.00 29.48 92 ASP D N 1
ATOM 5962 C CA . ASP D 1 115 ? 29.918 27.611 78.071 1.00 31.30 92 ASP D CA 1
ATOM 5963 C C . ASP D 1 115 ? 29.576 28.909 77.323 1.00 31.88 92 ASP D C 1
ATOM 5964 O O . ASP D 1 115 ? 29.204 28.897 76.115 1.00 31.13 92 ASP D O 1
ATOM 5969 N N . GLN D 1 116 ? 29.585 29.997 78.051 1.00 30.79 93 GLN D N 1
ATOM 5970 C CA . GLN D 1 116 ? 29.198 31.288 77.507 1.00 32.16 93 GLN D CA 1
ATOM 5971 C C . GLN D 1 116 ? 30.145 31.695 76.405 1.00 30.01 93 GLN D C 1
ATOM 5972 O O . GLN D 1 116 ? 31.281 31.186 76.290 1.00 28.81 93 GLN D O 1
ATOM 5978 N N . THR D 1 117 ? 29.646 32.539 75.531 1.00 29.19 94 THR D N 1
ATOM 5979 C CA . THR D 1 117 ? 30.495 33.162 74.466 1.00 30.09 94 THR D CA 1
ATOM 5980 C C . THR D 1 117 ? 31.723 33.795 75.094 1.00 28.99 94 THR D C 1
ATOM 5981 O O . THR D 1 117 ? 31.609 34.547 76.076 1.00 28.23 94 THR D O 1
ATOM 5985 N N . THR D 1 118 ? 32.895 33.515 74.542 1.00 27.18 95 THR D N 1
ATOM 5986 C CA . THR D 1 118 ? 34.141 34.128 75.023 1.00 28.04 95 THR D CA 1
ATOM 5987 C C . THR D 1 118 ? 35.178 34.168 73.882 1.00 26.43 95 THR D C 1
ATOM 5988 O O . THR D 1 118 ? 35.096 33.409 72.926 1.00 26.60 95 THR D O 1
ATOM 5992 N N . ARG D 1 119 ? 36.061 35.139 73.967 1.00 27.18 96 ARG D N 1
ATOM 5993 C CA . ARG D 1 119 ? 37.326 35.131 73.249 1.00 26.44 96 ARG D CA 1
ATOM 5994 C C . ARG D 1 119 ? 38.369 34.439 74.123 1.00 26.18 96 ARG D C 1
ATOM 5995 O O . ARG D 1 119 ? 38.255 34.349 75.366 1.00 25.38 96 ARG D O 1
ATOM 6003 N N . VAL D 1 120 ? 39.429 33.996 73.462 1.00 24.20 97 VAL D N 1
ATOM 6004 C CA . VAL D 1 120 ? 40.538 33.342 74.166 1.00 24.51 97 VAL D CA 1
ATOM 6005 C C . VAL D 1 120 ? 41.138 34.261 75.173 1.00 25.31 97 VAL D C 1
ATOM 6006 O O . VAL D 1 120 ? 41.502 33.807 76.240 1.00 27.27 97 VAL D O 1
ATOM 6010 N N . ASP D 1 121 ? 41.241 35.536 74.893 1.00 25.63 98 ASP D N 1
ATOM 6011 C CA . ASP D 1 121 ? 41.862 36.440 75.855 1.00 27.19 98 ASP D CA 1
ATOM 6012 C C . ASP D 1 121 ? 41.073 36.617 77.136 1.00 28.14 98 ASP D C 1
ATOM 6013 O O . ASP D 1 121 ? 41.550 37.217 78.093 1.00 29.62 98 ASP D O 1
ATOM 6018 N N . GLY D 1 122 ? 39.839 36.097 77.142 1.00 28.24 99 GLY D N 1
ATOM 6019 C CA . GLY D 1 122 ? 38.978 36.126 78.343 1.00 29.50 99 GLY D CA 1
ATOM 6020 C C . GLY D 1 122 ? 38.801 34.782 79.045 1.00 29.28 99 GLY D C 1
ATOM 6021 O O . GLY D 1 122 ? 38.096 34.689 79.998 1.00 29.34 99 GLY D O 1
ATOM 6022 N N . ILE D 1 123 ? 39.501 33.753 78.605 1.00 29.32 100 ILE D N 1
ATOM 6023 C CA . ILE D 1 123 ? 39.348 32.418 79.142 1.00 30.12 100 ILE D CA 1
ATOM 6024 C C . ILE D 1 123 ? 40.083 32.243 80.477 1.00 31.53 100 ILE D C 1
ATOM 6025 O O . ILE D 1 123 ? 41.209 32.748 80.688 1.00 32.50 100 ILE D O 1
ATOM 6030 N N . THR D 1 124 ? 39.418 31.655 81.430 1.00 29.49 101 THR D N 1
ATOM 6031 C CA . THR D 1 124 ? 40.066 31.370 82.719 1.00 30.25 101 THR D CA 1
ATOM 6032 C C . THR D 1 124 ? 40.493 29.915 82.766 1.00 29.33 101 THR D C 1
ATOM 6033 O O . THR D 1 124 ? 39.919 29.055 82.044 1.00 26.49 101 THR D O 1
ATOM 6037 N N . LEU D 1 125 ? 41.441 29.616 83.652 1.00 29.41 102 LEU D N 1
ATOM 6038 C CA . LEU D 1 125 ? 41.833 28.215 83.862 1.00 29.44 102 LEU D CA 1
ATOM 6039 C C . LEU D 1 125 ? 40.641 27.377 84.322 1.00 28.59 102 LEU D C 1
ATOM 6040 O O . LEU D 1 125 ? 40.497 26.236 83.906 1.00 27.05 102 LEU D O 1
ATOM 6045 N N . GLU D 1 126 ? 39.825 27.928 85.200 1.00 29.29 103 GLU D N 1
ATOM 6046 C CA . GLU D 1 126 ? 38.666 27.169 85.748 1.00 30.55 103 GLU D CA 1
ATOM 6047 C C . GLU D 1 126 ? 37.737 26.744 84.582 1.00 27.46 103 GLU D C 1
ATOM 6048 O O . GLU D 1 126 ? 37.209 25.643 84.533 1.00 26.39 103 GLU D O 1
ATOM 6054 N N . ARG D 1 127 ? 37.543 27.649 83.659 1.00 26.66 104 ARG D N 1
ATOM 6055 C CA . ARG D 1 127 ? 36.643 27.348 82.493 1.00 26.04 104 ARG D CA 1
ATOM 6056 C C . ARG D 1 127 ? 37.235 26.215 81.667 1.00 23.97 104 ARG D C 1
ATOM 6057 O O . ARG D 1 127 ? 36.564 25.274 81.248 1.00 22.72 104 ARG D O 1
ATOM 6065 N N . LEU D 1 128 ? 38.529 26.313 81.400 1.00 23.51 105 LEU D N 1
ATOM 6066 C CA . LEU D 1 128 ? 39.217 25.313 80.614 1.00 22.90 105 LEU D CA 1
ATOM 6067 C C . LEU D 1 128 ? 39.150 23.954 81.266 1.00 22.66 105 LEU D C 1
ATOM 6068 O O . LEU D 1 128 ? 38.947 22.956 80.607 1.00 21.91 105 LEU D O 1
ATOM 6073 N N . GLN D 1 129 ? 39.353 23.959 82.581 1.00 23.91 106 GLN D N 1
ATOM 6074 C CA . GLN D 1 129 ? 39.337 22.714 83.359 1.00 24.67 106 GLN D CA 1
ATOM 6075 C C . GLN D 1 129 ? 37.976 21.994 83.191 1.00 23.51 106 GLN D C 1
ATOM 6076 O O . GLN D 1 129 ? 37.936 20.845 82.912 1.00 23.09 106 GLN D O 1
ATOM 6082 N N . ARG D 1 130 ? 36.916 22.730 83.393 1.00 23.41 107 ARG D N 1
ATOM 6083 C CA . ARG D 1 130 ? 35.546 22.216 83.214 1.00 23.31 107 ARG D CA 1
ATOM 6084 C C . ARG D 1 130 ? 35.304 21.723 81.794 1.00 22.23 107 ARG D C 1
ATOM 6085 O O . ARG D 1 130 ? 34.857 20.585 81.599 1.00 22.57 107 ARG D O 1
ATOM 6101 N N . PHE D 1 132 ? 37.341 20.747 79.367 1.00 21.76 109 PHE D N 1
ATOM 6102 C CA . PHE D 1 132 ? 38.047 19.572 79.030 1.00 20.92 109 PHE D CA 1
ATOM 6103 C C . PHE D 1 132 ? 37.739 18.367 79.882 1.00 20.34 109 PHE D C 1
ATOM 6104 O O . PHE D 1 132 ? 37.775 17.244 79.365 1.00 19.93 109 PHE D O 1
ATOM 6112 N N . GLU D 1 133 ? 37.488 18.553 81.155 1.00 22.00 110 GLU D N 1
ATOM 6113 C CA . GLU D 1 133 ? 37.262 17.394 82.001 1.00 23.15 110 GLU D CA 1
ATOM 6114 C C . GLU D 1 133 ? 35.921 16.694 81.630 1.00 21.87 110 GLU D C 1
ATOM 6115 O O . GLU D 1 133 ? 35.890 15.498 81.584 1.00 21.97 110 GLU D O 1
ATOM 6121 N N . ILE D 1 134 ? 34.915 17.433 81.236 1.00 21.47 111 ILE D N 1
ATOM 6122 C CA . ILE D 1 134 ? 33.647 16.814 80.788 1.00 21.42 111 ILE D CA 1
ATOM 6123 C C . ILE D 1 134 ? 33.779 16.303 79.335 1.00 20.59 111 ILE D C 1
ATOM 6124 O O . ILE D 1 134 ? 33.549 15.128 79.066 1.00 21.24 111 ILE D O 1
ATOM 6129 N N . ASN D 1 135 ? 34.158 17.169 78.424 1.00 20.06 112 ASN D N 1
ATOM 6130 C CA . ASN D 1 135 ? 34.157 16.821 77.021 1.00 20.97 112 ASN D CA 1
ATOM 6131 C C . ASN D 1 135 ? 35.280 15.856 76.610 1.00 20.43 112 ASN D C 1
ATOM 6132 O O . ASN D 1 135 ? 35.082 15.015 75.711 1.00 21.27 112 ASN D O 1
ATOM 6137 N N . VAL D 1 136 ? 36.438 15.905 77.264 1.00 18.57 113 VAL D N 1
ATOM 6138 C CA . VAL D 1 136 ? 37.529 15.024 76.852 1.00 18.13 113 VAL D CA 1
ATOM 6139 C C . VAL D 1 136 ? 37.785 13.954 77.901 1.00 18.63 113 VAL D C 1
ATOM 6140 O O . VAL D 1 136 ? 37.779 12.784 77.565 1.00 19.80 113 VAL D O 1
ATOM 6144 N N . PHE D 1 137 ? 38.082 14.341 79.153 1.00 19.83 114 PHE D N 1
ATOM 6145 C CA . PHE D 1 137 ? 38.518 13.354 80.166 1.00 19.98 114 PHE D CA 1
ATOM 6146 C C . PHE D 1 137 ? 37.403 12.315 80.334 1.00 20.06 114 PHE D C 1
ATOM 6147 O O . PHE D 1 137 ? 37.657 11.136 80.454 1.00 20.93 114 PHE D O 1
ATOM 6155 N N . GLY D 1 138 ? 36.159 12.759 80.401 1.00 20.44 115 GLY D N 1
ATOM 6156 C CA . GLY D 1 138 ? 35.012 11.856 80.526 1.00 20.77 115 GLY D CA 1
ATOM 6157 C C . GLY D 1 138 ? 34.975 10.801 79.459 1.00 19.77 115 GLY D C 1
ATOM 6158 O O . GLY D 1 138 ? 34.729 9.610 79.714 1.00 20.46 115 GLY D O 1
ATOM 6159 N N . SER D 1 139 ? 35.243 11.213 78.222 1.00 1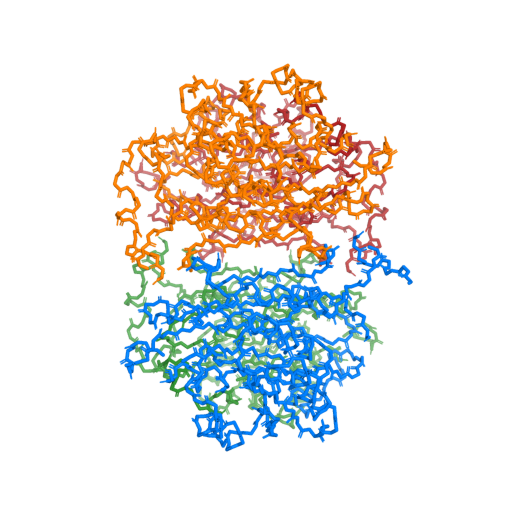9.46 116 SER D N 1
ATOM 6160 C CA . SER D 1 139 ? 35.199 10.278 77.083 1.00 17.90 116 SER D CA 1
ATOM 6161 C C . SER D 1 139 ? 36.342 9.273 77.164 1.00 17.83 116 SER D C 1
ATOM 6162 O O . SER D 1 139 ? 36.202 8.120 76.899 1.00 16.50 116 SER D O 1
ATOM 6165 N N . PHE D 1 140 ? 37.531 9.727 77.588 1.00 18.72 117 PHE D N 1
ATOM 6166 C CA . PHE D 1 140 ? 38.628 8.786 77.847 1.00 18.81 117 PHE D CA 1
ATOM 6167 C C . PHE D 1 140 ? 38.317 7.826 78.946 1.00 19.35 117 PHE D C 1
ATOM 6168 O O . PHE D 1 140 ? 38.549 6.624 78.789 1.00 21.08 117 PHE D O 1
ATOM 6176 N N . LEU D 1 141 ? 37.806 8.314 80.081 1.00 19.73 118 LEU D N 1
ATOM 6177 C CA . LEU D 1 141 ? 37.514 7.405 81.200 1.00 20.77 118 LEU D CA 1
ATOM 6178 C C . LEU D 1 141 ? 36.452 6.374 80.792 1.00 19.92 118 LEU D C 1
ATOM 6179 O O . LEU D 1 141 ? 36.567 5.205 81.142 1.00 19.50 118 LEU D O 1
ATOM 6184 N N . CYS D 1 142 ? 35.401 6.831 80.138 1.00 19.23 119 CYS D N 1
ATOM 6185 C CA . CYS D 1 142 ? 34.365 5.878 79.735 1.00 19.15 119 CYS D CA 1
ATOM 6186 C C . CYS D 1 142 ? 34.891 4.856 78.698 1.00 18.72 119 CYS D C 1
ATOM 6187 O O . CYS D 1 142 ? 34.544 3.663 78.768 1.00 19.34 119 CYS D O 1
ATOM 6190 N N . ALA D 1 143 ? 35.676 5.326 77.726 1.00 18.30 120 ALA D N 1
ATOM 6191 C CA . ALA D 1 143 ? 36.283 4.439 76.782 1.00 18.06 120 ALA D CA 1
ATOM 6192 C C . ALA D 1 143 ? 37.204 3.428 77.452 1.00 18.49 120 ALA D C 1
ATOM 6193 O O . ALA D 1 143 ? 37.208 2.293 77.096 1.00 18.61 120 ALA D O 1
ATOM 6195 N N . ARG D 1 144 ? 37.982 3.869 78.432 1.00 19.68 121 ARG D N 1
ATOM 6196 C CA . ARG D 1 144 ? 38.826 2.957 79.192 1.00 20.02 121 ARG D CA 1
ATOM 6197 C C . ARG D 1 144 ? 38.041 1.781 79.733 1.00 20.98 121 ARG D C 1
ATOM 6198 O O . ARG D 1 144 ? 38.375 0.600 79.518 1.00 22.90 121 ARG D O 1
ATOM 6206 N N . GLU D 1 145 ? 36.980 2.082 80.474 1.00 21.23 122 GLU D N 1
ATOM 6207 C CA . GLU D 1 145 ? 36.101 1.073 81.086 1.00 21.38 122 GLU D CA 1
ATOM 6208 C C . GLU D 1 145 ? 35.396 0.210 80.065 1.00 20.28 122 GLU D C 1
ATOM 6209 O O . GLU D 1 145 ? 35.255 -0.980 80.281 1.00 21.00 122 GLU D O 1
ATOM 6215 N N . ALA D 1 146 ? 35.044 0.788 78.921 1.00 19.59 123 ALA D N 1
ATOM 6216 C CA . ALA D 1 146 ? 34.412 0.038 77.844 1.00 19.25 123 ALA D CA 1
ATOM 6217 C C . ALA D 1 146 ? 35.372 -0.955 77.180 1.00 19.27 123 ALA D C 1
ATOM 6218 O O . ALA D 1 146 ? 35.065 -2.130 77.046 1.00 19.54 123 ALA D O 1
ATOM 6220 N N . VAL D 1 147 ? 36.556 -0.480 76.869 1.00 18.38 124 VAL D N 1
ATOM 6221 C CA . VAL D 1 147 ? 37.571 -1.331 76.317 1.00 19.36 124 VAL D CA 1
ATOM 6222 C C . VAL D 1 147 ? 37.899 -2.537 77.233 1.00 20.49 124 VAL D C 1
ATOM 6223 O O . VAL D 1 147 ? 38.090 -3.661 76.776 1.00 21.70 124 VAL D O 1
ATOM 6227 N N . LYS D 1 148 ? 38.021 -2.291 78.515 1.00 21.34 125 LYS D N 1
ATOM 6228 C CA . LYS D 1 148 ? 38.330 -3.346 79.478 1.00 22.99 125 LYS D CA 1
ATOM 6229 C C . LYS D 1 148 ? 37.327 -4.482 79.404 1.00 23.37 125 LYS D C 1
ATOM 6230 O O . LYS D 1 148 ? 37.675 -5.603 79.627 1.00 24.27 125 LYS D O 1
ATOM 6236 N N . ARG D 1 149 ? 36.065 -4.148 79.120 1.00 22.76 126 ARG D N 1
ATOM 6237 C CA . ARG D 1 149 ? 34.964 -5.100 79.023 1.00 24.35 126 ARG D CA 1
ATOM 6238 C C . ARG D 1 149 ? 34.783 -5.713 77.645 1.00 24.58 126 ARG D C 1
ATOM 6239 O O . ARG D 1 149 ? 34.383 -6.866 77.517 1.00 28.54 126 ARG D O 1
ATOM 6255 N N . SER D 1 151 ? 37.048 -5.759 74.872 1.00 21.69 128 SER D N 1
ATOM 6256 C CA . SER D 1 151 ? 38.200 -6.299 74.127 1.00 21.89 128 SER D CA 1
ATOM 6257 C C . SER D 1 151 ? 38.243 -7.786 74.128 1.00 22.27 128 SER D C 1
ATOM 6258 O O . SER D 1 151 ? 38.187 -8.421 75.208 1.00 23.71 128 SER D O 1
ATOM 6261 N N . THR D 1 152 ? 38.450 -8.379 72.944 1.00 22.45 129 THR D N 1
ATOM 6262 C CA . THR D 1 152 ? 38.673 -9.830 72.871 1.00 24.36 129 THR D CA 1
ATOM 6263 C C . THR D 1 152 ? 39.941 -10.291 73.612 1.00 26.35 129 THR D C 1
ATOM 6264 O O . THR D 1 152 ? 40.039 -11.438 73.954 1.00 26.52 129 THR D O 1
ATOM 6268 N N . ARG D 1 153 ? 40.855 -9.366 73.920 1.00 26.86 130 ARG D N 1
ATOM 6269 C CA . ARG D 1 153 ? 42.074 -9.773 74.702 1.00 31.36 130 ARG D CA 1
ATOM 6270 C C . ARG D 1 153 ? 41.731 -10.146 76.077 1.00 31.95 130 ARG D C 1
ATOM 6271 O O . ARG D 1 153 ? 42.442 -10.914 76.730 1.00 34.73 130 ARG D O 1
ATOM 6279 N N . TYR D 1 154 ? 40.633 -9.608 76.562 1.00 31.25 131 TYR D N 1
ATOM 6280 C CA . TYR D 1 154 ? 40.256 -9.831 77.950 1.00 33.60 131 TYR D CA 1
ATOM 6281 C C . TYR D 1 154 ? 39.063 -10.762 78.016 1.00 34.53 131 TYR D C 1
ATOM 6282 O O . TYR D 1 154 ? 38.424 -10.844 79.007 1.00 36.82 131 TYR D O 1
ATOM 6291 N N . GLY D 1 155 ? 38.798 -11.478 76.930 1.00 35.71 132 GLY D N 1
ATOM 6292 C CA . GLY D 1 155 ? 37.675 -12.422 76.883 1.00 35.19 132 GLY D CA 1
ATOM 6293 C C . GLY D 1 155 ? 36.341 -11.782 76.571 1.00 32.97 132 GLY D C 1
ATOM 6294 O O . GLY D 1 155 ? 35.303 -12.413 76.731 1.00 33.82 132 GLY D O 1
ATOM 6295 N N . GLY D 1 156 ? 36.348 -10.552 76.096 1.00 30.36 133 GLY D N 1
ATOM 6296 C CA . GLY D 1 156 ? 35.094 -9.911 75.652 1.00 29.69 133 GLY D CA 1
ATOM 6297 C C . GLY D 1 156 ? 34.786 -10.382 74.217 1.00 29.22 133 GLY D C 1
ATOM 6298 O O . GLY D 1 156 ? 35.546 -11.135 73.618 1.00 28.03 133 GLY D O 1
ATOM 6299 N N . SER D 1 157 ? 33.694 -9.898 73.666 1.00 29.09 134 SER D N 1
ATOM 6300 C CA . SER D 1 157 ? 33.253 -10.273 72.349 1.00 30.72 134 SER D CA 1
ATOM 6301 C C . SER D 1 157 ? 33.270 -9.131 71.381 1.00 28.86 134 SER D C 1
ATOM 6302 O O . SER D 1 157 ? 32.707 -9.199 70.300 1.00 29.41 134 SER D O 1
ATOM 6305 N N . GLY D 1 158 ? 33.967 -8.075 71.737 1.00 26.37 135 GLY D N 1
ATOM 6306 C CA . GLY D 1 158 ? 34.122 -6.906 70.904 1.00 25.43 135 GLY D CA 1
ATOM 6307 C C . GLY D 1 158 ? 33.015 -5.899 71.182 1.00 23.51 135 GLY D C 1
ATOM 6308 O O . GLY D 1 158 ? 32.262 -6.033 72.132 1.00 23.78 135 GLY D O 1
ATOM 6309 N N . GLY D 1 159 ? 32.984 -4.860 70.415 1.00 21.43 136 GLY D N 1
ATOM 6310 C CA . GLY D 1 159 ? 31.989 -3.832 70.574 1.00 22.04 136 GLY D CA 1
ATOM 6311 C C . GLY D 1 159 ? 32.226 -2.619 69.683 1.00 20.69 136 GLY D C 1
ATOM 6312 O O . GLY D 1 159 ? 33.101 -2.625 68.844 1.00 20.31 136 GLY D O 1
ATOM 6313 N N . SER D 1 160 ? 31.523 -1.543 69.981 1.00 20.11 137 SER D N 1
ATOM 6314 C CA . SER D 1 160 ? 31.564 -0.348 69.201 1.00 20.26 137 SER D CA 1
ATOM 6315 C C . SER D 1 160 ? 31.432 0.876 70.040 1.00 19.48 137 SER D C 1
ATOM 6316 O O . SER D 1 160 ? 30.619 0.894 70.979 1.00 20.18 137 SER D O 1
ATOM 6319 N N . ILE D 1 161 ? 32.309 1.852 69.807 1.00 18.65 138 ILE D N 1
ATOM 6320 C CA . ILE D 1 161 ? 32.304 3.129 70.546 1.00 17.44 138 ILE D CA 1
ATOM 6321 C C . ILE D 1 161 ? 32.106 4.280 69.592 1.00 16.76 138 ILE D C 1
ATOM 6322 O O . ILE D 1 161 ? 32.711 4.283 68.502 1.00 16.53 138 ILE D O 1
ATOM 6327 N N . VAL D 1 162 ? 31.116 5.130 69.867 1.00 15.71 139 VAL D N 1
ATOM 6328 C CA . VAL D 1 162 ? 30.941 6.353 69.078 1.00 15.76 139 VAL D CA 1
ATOM 6329 C C . VAL D 1 162 ? 31.156 7.547 69.992 1.00 15.59 139 VAL D C 1
ATOM 6330 O O . VAL D 1 162 ? 30.444 7.679 71.003 1.00 15.93 139 VAL D O 1
ATOM 6334 N N . ASN D 1 163 ? 32.128 8.379 69.627 1.00 15.00 140 ASN D N 1
ATOM 6335 C CA . ASN D 1 163 ? 32.354 9.631 70.253 1.00 15.47 140 ASN D CA 1
ATOM 6336 C C . ASN D 1 163 ? 31.548 10.736 69.535 1.00 16.74 140 ASN D C 1
ATOM 6337 O O . ASN D 1 163 ? 31.461 10.737 68.317 1.00 18.66 140 ASN D O 1
ATOM 6342 N N . VAL D 1 164 ? 30.971 11.644 70.291 1.00 17.20 141 VAL D N 1
ATOM 6343 C CA . VAL D 1 164 ? 30.315 12.832 69.718 1.00 18.56 141 VAL D CA 1
ATOM 6344 C C . VAL D 1 164 ? 31.255 14.014 69.737 1.00 19.44 141 VAL D C 1
ATOM 6345 O O . VAL D 1 164 ? 31.539 14.572 70.809 1.00 19.23 141 VAL D O 1
ATOM 6349 N N . SER D 1 165 ? 31.747 14.380 68.551 1.00 18.03 142 SER D N 1
ATOM 6350 C CA . SER D 1 165 ? 32.565 15.510 68.327 1.00 18.15 142 SER D CA 1
ATOM 6351 C C . SER D 1 165 ? 31.736 16.709 67.942 1.00 17.79 142 SER D C 1
ATOM 6352 O O . SER D 1 165 ? 30.662 16.900 68.455 1.00 18.93 142 SER D O 1
ATOM 6355 N N . SER D 1 166 ? 32.182 17.503 66.974 1.00 17.40 143 SER D N 1
ATOM 6356 C CA . SER D 1 166 ? 31.457 18.648 66.461 1.00 17.45 143 SER D CA 1
ATOM 6357 C C . SER D 1 166 ? 32.125 19.114 65.181 1.00 18.22 143 SER D C 1
ATOM 6358 O O . SER D 1 166 ? 33.366 19.038 65.080 1.00 18.13 143 SER D O 1
ATOM 6361 N N . ALA D 1 167 ? 31.397 19.745 64.299 1.00 18.04 144 ALA D N 1
ATOM 6362 C CA . ALA D 1 167 ? 32.030 20.539 63.198 1.00 18.01 144 ALA D CA 1
ATOM 6363 C C . ALA D 1 167 ? 33.037 21.562 63.745 1.00 17.96 144 ALA D C 1
ATOM 6364 O O . ALA D 1 167 ? 33.973 21.952 63.071 1.00 17.87 144 ALA D O 1
ATOM 6366 N N . ALA D 1 168 ? 32.839 22.022 65.017 1.00 17.55 145 ALA D N 1
ATOM 6367 C CA . ALA D 1 168 ? 33.731 23.011 65.612 1.00 17.59 145 ALA D CA 1
ATOM 6368 C C . ALA D 1 168 ? 35.139 22.458 65.642 1.00 17.45 145 ALA D C 1
ATOM 6369 O O . ALA D 1 168 ? 36.100 23.243 65.645 1.00 17.98 145 ALA D O 1
ATOM 6371 N N . ALA D 1 169 ? 35.298 21.137 65.636 1.00 17.33 146 ALA D N 1
ATOM 6372 C CA . ALA D 1 169 ? 36.655 20.532 65.645 1.00 17.71 146 ALA D CA 1
ATOM 6373 C C . ALA D 1 169 ? 37.437 20.945 64.419 1.00 18.43 146 ALA D C 1
ATOM 6374 O O . ALA D 1 169 ? 38.672 21.060 64.452 1.00 18.58 146 ALA D O 1
ATOM 6376 N N . ARG D 1 170 ? 36.717 21.134 63.311 1.00 19.67 147 ARG D N 1
ATOM 6377 C CA . ARG D 1 170 ? 37.339 21.604 62.074 1.00 20.99 147 ARG D CA 1
ATOM 6378 C C . ARG D 1 170 ? 37.341 23.101 61.972 1.00 21.47 147 ARG D C 1
ATOM 6379 O O . ARG D 1 170 ? 38.181 23.630 61.314 1.00 24.50 147 ARG D O 1
ATOM 6387 N N . LEU D 1 171 ? 36.339 23.791 62.507 1.00 20.10 148 LEU D N 1
ATOM 6388 C CA . LEU D 1 171 ? 36.175 25.206 62.240 1.00 20.47 148 LEU D CA 1
ATOM 6389 C C . LEU D 1 171 ? 36.778 26.178 63.299 1.00 19.44 148 LEU D C 1
ATOM 6390 O O . LEU D 1 171 ? 37.140 27.271 62.952 1.00 20.24 148 LEU D O 1
ATOM 6395 N N . GLY D 1 172 ? 36.842 25.734 64.557 1.00 18.74 149 GLY D N 1
ATOM 6396 C CA . GLY D 1 172 ? 37.536 26.437 65.639 1.00 18.06 149 GLY D CA 1
ATOM 6397 C C . GLY D 1 172 ? 36.729 27.351 66.502 1.00 19.77 149 GLY D C 1
ATOM 6398 O O . GLY D 1 172 ? 37.233 27.870 67.471 1.00 19.13 149 GLY D O 1
ATOM 6399 N N . SER D 1 173 ? 35.420 27.524 66.209 1.00 19.15 150 SER D N 1
ATOM 6400 C CA . SER D 1 173 ? 34.544 28.430 66.974 1.00 21.05 150 SER D CA 1
ATOM 6401 C C . SER D 1 173 ? 35.129 29.804 67.389 1.00 20.58 150 SER D C 1
ATOM 6402 O O . SER D 1 173 ? 35.016 30.219 68.567 1.00 20.67 150 SER D O 1
ATOM 6405 N N . PRO D 1 174 ? 35.764 30.541 66.445 1.00 20.69 151 PRO D N 1
ATOM 6406 C CA . PRO D 1 174 ? 36.394 31.797 66.768 1.00 20.89 151 PRO D CA 1
ATOM 6407 C C . PRO D 1 174 ? 35.427 32.800 67.352 1.00 22.74 151 PRO D C 1
ATOM 6408 O O . PRO D 1 174 ? 34.285 32.886 66.882 1.00 22.14 151 PRO D O 1
ATOM 6412 N N . GLY D 1 175 ? 35.835 33.473 68.416 1.00 23.49 152 GLY D N 1
ATOM 6413 C CA . GLY D 1 175 ? 35.043 34.501 69.034 1.00 25.66 152 GLY D CA 1
ATOM 6414 C C . GLY D 1 175 ? 33.841 33.949 69.793 1.00 26.44 152 GLY D C 1
ATOM 6415 O O . GLY D 1 175 ? 32.973 34.737 70.195 1.00 29.18 152 GLY D O 1
ATOM 6416 N N . GLN D 1 176 ? 33.762 32.644 69.950 1.00 25.14 153 GLN D N 1
ATOM 6417 C CA . GLN D 1 176 ? 32.607 31.990 70.566 1.00 26.54 153 GLN D CA 1
ATOM 6418 C C . GLN D 1 176 ? 33.089 31.052 71.667 1.00 23.86 153 GLN D C 1
ATOM 6419 O O . GLN D 1 176 ? 32.778 31.269 72.830 1.00 24.82 153 GLN D O 1
ATOM 6425 N N . TYR D 1 177 ? 33.792 30.008 71.305 1.00 22.43 154 TYR D N 1
ATOM 6426 C CA . TYR D 1 177 ? 34.371 29.095 72.279 1.00 22.09 154 TYR D CA 1
ATOM 6427 C C . TYR D 1 177 ? 35.465 28.221 71.697 1.00 20.36 154 TYR D C 1
ATOM 6428 O O . TYR D 1 177 ? 35.298 27.040 71.467 1.00 18.98 154 TYR D O 1
ATOM 6437 N N . VAL D 1 178 ? 36.623 28.843 71.480 1.00 20.27 155 VAL D N 1
ATOM 6438 C CA . VAL D 1 178 ? 37.728 28.137 70.888 1.00 19.07 155 VAL D CA 1
ATOM 6439 C C . VAL D 1 178 ? 38.110 26.955 71.781 1.00 18.73 155 VAL D C 1
ATOM 6440 O O . VAL D 1 178 ? 38.555 25.950 71.295 1.00 19.71 155 VAL D O 1
ATOM 6444 N N . ASP D 1 179 ? 37.958 27.123 73.099 1.00 18.78 156 ASP D N 1
ATOM 6445 C CA . ASP D 1 179 ? 38.163 25.990 74.048 1.00 18.82 156 ASP D CA 1
ATOM 6446 C C . ASP D 1 179 ? 37.306 24.748 73.816 1.00 18.07 156 ASP D C 1
ATOM 6447 O O . ASP D 1 179 ? 37.775 23.633 73.788 1.00 17.29 156 ASP D O 1
ATOM 6452 N N . TYR D 1 180 ? 36.008 24.980 73.591 1.00 18.26 157 TYR D N 1
ATOM 6453 C CA . TYR D 1 180 ? 35.106 23.914 73.173 1.00 18.50 157 TYR D CA 1
ATOM 6454 C C . TYR D 1 180 ? 35.555 23.262 71.872 1.00 17.98 157 TYR D C 1
ATOM 6455 O O . TYR D 1 180 ? 35.629 22.002 71.775 1.00 17.01 157 TYR D O 1
ATOM 6464 N N . ALA D 1 181 ? 35.892 24.090 70.891 1.00 17.70 158 ALA D N 1
ATOM 6465 C CA . ALA D 1 181 ? 36.294 23.541 69.623 1.00 17.39 158 ALA D CA 1
ATOM 6466 C C . ALA D 1 181 ? 37.559 22.692 69.778 1.00 17.62 158 ALA D C 1
ATOM 6467 O O . ALA D 1 181 ? 37.677 21.597 69.231 1.00 16.91 158 ALA D O 1
ATOM 6469 N N . ALA D 1 182 ? 38.520 23.206 70.535 1.00 17.83 159 ALA D N 1
ATOM 6470 C CA . ALA D 1 182 ? 39.727 22.438 70.824 1.00 18.19 159 ALA D CA 1
ATOM 6471 C C . ALA D 1 182 ? 39.484 21.101 71.542 1.00 18.36 159 ALA D C 1
ATOM 6472 O O . ALA D 1 182 ? 40.104 20.112 71.214 1.00 17.67 159 ALA D O 1
ATOM 6474 N N . ALA D 1 183 ? 38.550 21.093 72.501 1.00 19.44 160 ALA D N 1
ATOM 6475 C CA . ALA D 1 183 ? 38.174 19.872 73.192 1.00 18.46 160 ALA D CA 1
ATOM 6476 C C . ALA D 1 183 ? 37.654 18.855 72.131 1.00 17.79 160 ALA D C 1
ATOM 6477 O O . ALA D 1 183 ? 37.960 17.713 72.156 1.00 16.05 160 ALA D O 1
ATOM 6479 N N . LYS D 1 184 ? 36.875 19.339 71.186 1.00 18.56 161 LYS D N 1
ATOM 6480 C CA . LYS D 1 184 ? 36.336 18.474 70.140 1.00 17.34 161 LYS D CA 1
ATOM 6481 C C . LYS D 1 184 ? 37.414 18.022 69.156 1.00 16.89 161 LYS D C 1
ATOM 6482 O O . LYS D 1 184 ? 37.339 16.911 68.684 1.00 18.66 161 LYS D O 1
ATOM 6488 N N . GLY D 1 185 ? 38.401 18.893 68.848 1.00 16.89 162 GLY D N 1
ATOM 6489 C CA . GLY D 1 185 ? 39.607 18.487 68.089 1.00 16.17 162 GLY D CA 1
ATOM 6490 C C . GLY D 1 185 ? 40.347 17.328 68.781 1.00 15.59 162 GLY D C 1
ATOM 6491 O O . GLY D 1 185 ? 40.783 16.378 68.137 1.00 14.84 162 GLY D O 1
ATOM 6492 N N . ALA D 1 186 ? 40.454 17.404 70.101 1.00 15.83 163 ALA D N 1
ATOM 6493 C CA . ALA D 1 186 ? 41.015 16.289 70.883 1.00 15.49 163 ALA D CA 1
ATOM 6494 C C . ALA D 1 186 ? 40.227 15.018 70.697 1.00 16.05 163 ALA D C 1
ATOM 6495 O O . ALA D 1 186 ? 40.786 13.955 70.562 1.00 16.61 163 ALA D O 1
ATOM 6497 N N . ILE D 1 187 ? 38.878 15.132 70.708 1.00 15.94 164 ILE D N 1
ATOM 6498 C CA . ILE D 1 187 ? 38.038 13.958 70.494 1.00 16.13 164 ILE D CA 1
ATOM 6499 C C . ILE D 1 187 ? 38.250 13.340 69.109 1.00 14.31 164 ILE D C 1
ATOM 6500 O O . ILE D 1 187 ? 38.267 12.138 68.970 1.00 13.43 164 ILE D O 1
ATOM 6505 N N . ASP D 1 188 ? 38.399 14.153 68.092 1.00 14.92 165 ASP D N 1
ATOM 6506 C CA . ASP D 1 188 ? 38.655 13.621 66.746 1.00 15.39 165 ASP D CA 1
ATOM 6507 C C . ASP D 1 188 ? 39.966 12.809 66.711 1.00 15.50 165 ASP D C 1
ATOM 6508 O O . ASP D 1 188 ? 39.998 11.652 66.207 1.00 16.01 165 ASP D O 1
ATOM 6513 N N . THR D 1 189 ? 41.026 13.366 67.310 1.00 16.32 166 THR D N 1
ATOM 6514 C CA . THR D 1 189 ? 42.277 12.635 67.332 1.00 15.70 166 THR D CA 1
ATOM 6515 C C . THR D 1 189 ? 42.238 11.404 68.202 1.00 15.32 166 THR D C 1
ATOM 6516 O O . THR D 1 189 ? 42.723 10.349 67.852 1.00 16.45 166 THR D O 1
ATOM 6520 N N . PHE D 1 190 ? 41.632 11.511 69.387 1.00 15.77 167 PHE D N 1
ATOM 6521 C CA . PHE D 1 190 ? 41.380 10.360 70.287 1.00 16.46 167 PHE D CA 1
ATOM 6522 C C . PHE D 1 190 ? 40.650 9.238 69.561 1.00 16.98 167 PHE D C 1
ATOM 6523 O O . PHE D 1 190 ? 41.029 8.081 69.700 1.00 16.91 167 PHE D O 1
ATOM 6531 N N . THR D 1 191 ? 39.662 9.587 68.754 1.00 16.23 168 THR D N 1
ATOM 6532 C CA . THR D 1 191 ? 38.918 8.622 67.974 1.00 16.33 168 THR D CA 1
ATOM 6533 C C . THR D 1 191 ? 39.843 7.802 67.043 1.00 16.35 168 THR D C 1
ATOM 6534 O O . THR D 1 191 ? 39.790 6.566 67.014 1.00 16.77 168 THR D O 1
ATOM 6538 N N . LEU D 1 192 ? 40.684 8.502 66.303 1.00 16.49 169 LEU D N 1
ATOM 6539 C CA A LEU D 1 192 ? 41.579 7.897 65.360 0.50 16.57 169 LEU D CA 1
ATOM 6540 C CA B LEU D 1 192 ? 41.579 7.899 65.372 0.50 17.52 169 LEU D CA 1
ATOM 6541 C C . LEU D 1 192 ? 42.616 7.021 66.092 1.00 17.65 169 LEU D C 1
ATOM 6542 O O . LEU D 1 192 ? 42.859 5.899 65.710 1.00 17.02 169 LEU D O 1
ATOM 6551 N N . GLY D 1 193 ? 43.169 7.559 67.160 1.00 16.26 170 GLY D N 1
ATOM 6552 C CA . GLY D 1 193 ? 44.211 6.838 67.939 1.00 16.99 170 GLY D CA 1
ATOM 6553 C C . GLY D 1 193 ? 43.723 5.578 68.622 1.00 17.00 170 GLY D C 1
ATOM 6554 O O . GLY D 1 193 ? 44.303 4.505 68.518 1.00 16.87 170 GLY D O 1
ATOM 6555 N N . LEU D 1 194 ? 42.595 5.701 69.272 1.00 17.77 171 LEU D N 1
ATOM 6556 C CA . LEU D 1 194 ? 41.959 4.586 69.941 1.00 18.32 171 LEU D CA 1
ATOM 6557 C C . LEU D 1 194 ? 41.501 3.572 68.940 1.00 17.86 171 LEU D C 1
ATOM 6558 O O . LEU D 1 194 ? 41.693 2.373 69.182 1.00 18.00 171 LEU D O 1
ATOM 6563 N N . ALA D 1 195 ? 40.863 4.013 67.835 1.00 18.04 172 ALA D N 1
ATOM 6564 C CA . ALA D 1 195 ? 40.452 3.064 66.788 1.00 17.14 172 ALA D CA 1
ATOM 6565 C C . ALA D 1 195 ? 41.606 2.180 66.343 1.00 17.78 172 ALA D C 1
ATOM 6566 O O . ALA D 1 195 ? 41.501 0.947 66.258 1.00 17.92 172 ALA D O 1
ATOM 6568 N N . LYS D 1 196 ? 42.729 2.809 66.074 1.00 18.88 173 LYS D N 1
ATOM 6569 C CA . LYS D 1 196 ? 43.902 2.067 65.608 1.00 19.18 173 LYS D CA 1
ATOM 6570 C C . LYS D 1 196 ? 44.437 1.106 66.734 1.00 18.88 173 LYS D C 1
ATOM 6571 O O . LYS D 1 196 ? 44.874 -0.038 66.436 1.00 18.74 173 LYS D O 1
ATOM 6577 N N . GLU D 1 197 ? 44.376 1.559 67.974 1.00 18.47 174 GLU D N 1
ATOM 6578 C CA . GLU D 1 197 ? 44.891 0.811 69.074 1.00 19.13 174 GLU D CA 1
ATOM 6579 C C . GLU D 1 197 ? 44.138 -0.488 69.389 1.00 20.07 174 GLU D C 1
ATOM 6580 O O . GLU D 1 197 ? 44.768 -1.473 69.747 1.00 21.10 174 GLU D O 1
ATOM 6586 N N . VAL D 1 198 ? 42.804 -0.488 69.210 1.00 18.91 175 VAL D N 1
ATOM 6587 C CA . VAL D 1 198 ? 41.941 -1.614 69.587 1.00 20.09 175 VAL D CA 1
ATOM 6588 C C . VAL D 1 198 ? 41.353 -2.297 68.359 1.00 20.09 175 VAL D C 1
ATOM 6589 O O . VAL D 1 198 ? 40.540 -3.212 68.501 1.00 19.11 175 VAL D O 1
ATOM 6593 N N . ALA D 1 199 ? 41.904 -1.982 67.171 1.00 21.26 176 ALA D N 1
ATOM 6594 C CA . ALA D 1 199 ? 41.352 -2.560 65.913 1.00 20.82 176 ALA D CA 1
ATOM 6595 C C . ALA D 1 199 ? 41.473 -4.061 65.826 1.00 22.35 176 ALA D C 1
ATOM 6596 O O . ALA D 1 199 ? 40.664 -4.682 65.129 1.00 24.77 176 ALA D O 1
ATOM 6598 N N . THR D 1 200 ? 42.483 -4.682 66.470 1.00 21.55 177 THR D N 1
ATOM 6599 C CA . THR D 1 200 ? 42.598 -6.149 66.444 1.00 23.06 177 THR D CA 1
ATOM 6600 C C . THR D 1 200 ? 41.742 -6.859 67.523 1.00 23.63 177 THR D C 1
ATOM 6601 O O . THR D 1 200 ? 41.719 -8.075 67.554 1.00 25.73 177 THR D O 1
ATOM 6605 N N . GLU D 1 201 ? 41.010 -6.107 68.350 1.00 22.75 178 GLU D N 1
ATOM 6606 C CA . GLU D 1 201 ? 40.385 -6.583 69.562 1.00 22.72 178 GLU D CA 1
ATOM 6607 C C . GLU D 1 201 ? 38.871 -6.557 69.445 1.00 22.32 178 GLU D C 1
ATOM 6608 O O . GLU D 1 201 ? 38.168 -6.687 70.456 1.00 21.24 178 GLU D O 1
ATOM 6614 N N . GLY D 1 202 ? 38.400 -6.473 68.189 1.00 21.46 179 GLY D N 1
ATOM 6615 C CA . GLY D 1 202 ? 36.959 -6.596 67.918 1.00 21.90 179 GLY D CA 1
ATOM 6616 C C . GLY D 1 202 ? 36.184 -5.333 68.243 1.00 20.47 179 GLY D C 1
ATOM 6617 O O . GLY D 1 202 ? 34.919 -5.371 68.328 1.00 20.35 179 GLY D O 1
ATOM 6618 N N . ILE D 1 203 ? 36.883 -4.246 68.504 1.00 19.53 180 ILE D N 1
ATOM 6619 C CA . ILE D 1 203 ? 36.268 -2.958 68.872 1.00 19.03 180 ILE D CA 1
ATOM 6620 C C . ILE D 1 203 ? 36.454 -1.997 67.701 1.00 18.22 180 ILE D C 1
ATOM 6621 O O . ILE D 1 203 ? 37.544 -1.848 67.166 1.00 19.18 180 ILE D O 1
ATOM 6626 N N . ARG D 1 204 ? 35.389 -1.322 67.331 1.00 17.14 181 ARG D N 1
ATOM 6627 C CA . ARG D 1 204 ? 35.413 -0.190 66.366 1.00 16.95 181 ARG D CA 1
ATOM 6628 C C . ARG D 1 204 ? 35.184 1.095 67.147 1.00 16.81 181 ARG D C 1
ATOM 6629 O O . ARG D 1 204 ? 34.381 1.084 68.120 1.00 16.60 181 ARG D O 1
ATOM 6637 N N . VAL D 1 205 ? 35.821 2.161 66.721 1.00 15.79 182 VAL D N 1
ATOM 6638 C CA . VAL D 1 205 ? 35.738 3.449 67.334 1.00 15.84 182 VAL D CA 1
ATOM 6639 C C . VAL D 1 205 ? 35.632 4.524 66.291 1.00 15.62 182 VAL D C 1
ATOM 6640 O O . VAL D 1 205 ? 36.475 4.614 65.429 1.00 16.11 182 VAL D O 1
ATOM 6644 N N . ASN D 1 206 ? 34.510 5.254 66.328 1.00 15.21 183 ASN D N 1
ATOM 6645 C CA . ASN D 1 206 ? 34.180 6.270 65.338 1.00 14.84 183 ASN D CA 1
ATOM 6646 C C . ASN D 1 206 ? 33.624 7.507 65.991 1.00 14.29 183 ASN D C 1
ATOM 6647 O O . ASN D 1 206 ? 33.272 7.477 67.168 1.00 16.26 183 ASN D O 1
ATOM 6652 N N . ALA D 1 207 ? 33.587 8.618 65.286 1.00 14.81 184 ALA D N 1
ATOM 6653 C CA . ALA D 1 207 ? 32.991 9.846 65.787 1.00 15.60 184 ALA D CA 1
ATOM 6654 C C . ALA D 1 207 ? 31.987 10.414 64.831 1.00 16.23 184 ALA D C 1
ATOM 6655 O O . ALA D 1 207 ? 32.156 10.301 63.575 1.00 17.09 184 ALA D O 1
ATOM 6657 N N . VAL D 1 208 ? 30.899 10.949 65.370 1.00 15.76 185 VAL D N 1
ATOM 6658 C CA A VAL D 1 208 ? 30.046 11.822 64.608 0.50 17.23 185 VAL D CA 1
ATOM 6659 C CA B VAL D 1 208 ? 30.053 11.848 64.610 0.50 16.47 185 VAL D CA 1
ATOM 6660 C C . VAL D 1 208 ? 30.417 13.285 64.893 1.00 16.41 185 VAL D C 1
ATOM 6661 O O . VAL D 1 208 ? 30.726 13.669 66.043 1.00 17.83 185 VAL D O 1
ATOM 6668 N N . ARG D 1 209 ? 30.397 14.129 63.861 1.00 17.03 186 ARG D N 1
ATOM 6669 C CA . ARG D 1 209 ? 30.629 15.551 64.015 1.00 17.86 186 ARG D CA 1
ATOM 6670 C C . ARG D 1 209 ? 29.324 16.275 63.674 1.00 18.74 186 ARG D C 1
ATOM 6671 O O . ARG D 1 209 ? 29.100 16.615 62.515 1.00 19.27 186 ARG D O 1
ATOM 6679 N N . PRO D 1 210 ? 28.474 16.540 64.665 1.00 17.59 187 PRO D N 1
ATOM 6680 C CA . PRO D 1 210 ? 27.289 17.319 64.295 1.00 19.10 187 PRO D CA 1
ATOM 6681 C C . PRO D 1 210 ? 27.612 18.763 64.040 1.00 19.20 187 PRO D C 1
ATOM 6682 O O . PRO D 1 210 ? 28.574 19.325 64.602 1.00 19.51 187 PRO D O 1
ATOM 6686 N N . GLY D 1 211 ? 26.780 19.381 63.242 1.00 19.39 188 GLY D N 1
ATOM 6687 C CA . GLY D 1 211 ? 26.808 20.803 63.049 1.00 19.52 188 GLY D CA 1
ATOM 6688 C C . GLY D 1 211 ? 25.873 21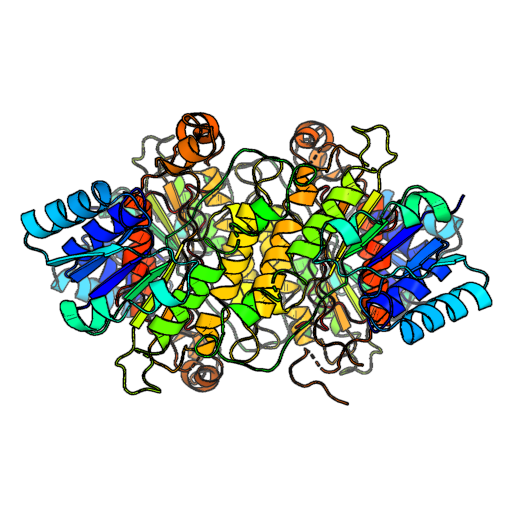.466 64.082 1.00 21.37 188 GLY D C 1
ATOM 6689 O O . GLY D 1 211 ? 25.958 21.166 65.285 1.00 23.43 188 GLY D O 1
ATOM 6690 N N . ILE D 1 212 ? 25.078 22.413 63.641 1.00 21.38 189 ILE D N 1
ATOM 6691 C CA . ILE D 1 212 ? 24.183 23.131 64.494 1.00 23.17 189 ILE D CA 1
ATOM 6692 C C . ILE D 1 212 ? 22.848 22.309 64.557 1.00 22.92 189 ILE D C 1
ATOM 6693 O O . ILE D 1 212 ? 22.201 22.145 63.549 1.00 23.02 189 ILE D O 1
ATOM 6698 N N . ILE D 1 213 ? 22.532 21.812 65.755 1.00 22.47 190 ILE D N 1
ATOM 6699 C CA . ILE D 1 213 ? 21.483 20.915 66.043 1.00 23.30 190 ILE D CA 1
ATOM 6700 C C . ILE D 1 213 ? 20.494 21.590 67.009 1.00 26.14 190 ILE D C 1
ATOM 6701 O O . ILE D 1 213 ? 20.903 22.312 67.935 1.00 25.98 190 ILE D O 1
ATOM 6706 N N . GLU D 1 214 ? 19.198 21.408 66.734 1.00 27.80 191 GLU D N 1
ATOM 6707 C CA . GLU D 1 214 ? 18.119 21.885 67.620 1.00 30.12 191 GLU D CA 1
ATOM 6708 C C . GLU D 1 214 ? 18.126 21.077 68.948 1.00 31.09 191 GLU D C 1
ATOM 6709 O O . GLU D 1 214 ? 17.441 20.101 69.076 1.00 35.32 191 GLU D O 1
ATOM 6715 N N . THR D 1 215 ? 18.857 21.554 69.943 1.00 31.89 192 THR D N 1
ATOM 6716 C CA . THR D 1 215 ? 18.843 21.048 71.357 1.00 31.89 192 THR D CA 1
ATOM 6717 C C . THR D 1 215 ? 18.914 22.253 72.318 1.00 33.22 192 THR D C 1
ATOM 6718 O O . THR D 1 215 ? 19.025 23.403 71.889 1.00 31.99 192 THR D O 1
ATOM 6722 N N . ASP D 1 216 ? 18.816 21.943 73.613 1.00 36.90 193 ASP D N 1
ATOM 6723 C CA . ASP D 1 216 ? 18.916 22.905 74.731 1.00 37.18 193 ASP D CA 1
ATOM 6724 C C . ASP D 1 216 ? 20.346 23.425 74.899 1.00 36.84 193 ASP D C 1
ATOM 6725 O O . ASP D 1 216 ? 20.578 24.343 75.683 1.00 34.38 193 ASP D O 1
ATOM 6730 N N . ILE D 1 217 ? 21.309 22.814 74.234 1.00 32.60 194 ILE D N 1
ATOM 6731 C CA . ILE D 1 217 ? 22.742 23.149 74.580 1.00 33.97 194 ILE D CA 1
ATOM 6732 C C . ILE D 1 217 ? 23.062 24.645 74.323 1.00 34.55 194 ILE D C 1
ATOM 6733 O O . ILE D 1 217 ? 23.840 25.284 75.052 1.00 34.45 194 ILE D O 1
ATOM 6738 N N . HIS D 1 218 ? 22.456 25.192 73.262 1.00 35.08 195 HIS D N 1
ATOM 6739 C CA . HIS D 1 218 ? 22.738 26.572 72.849 1.00 35.40 195 HIS D CA 1
ATOM 6740 C C . HIS D 1 218 ? 22.214 27.535 73.909 1.00 37.43 195 HIS D C 1
ATOM 6741 O O . HIS D 1 218 ? 22.959 28.414 74.350 1.00 37.78 195 HIS D O 1
ATOM 6748 N N . ALA D 1 219 ? 20.985 27.288 74.366 1.00 37.54 196 ALA D N 1
ATOM 6749 C CA . ALA D 1 219 ? 20.439 28.023 75.546 1.00 40.13 196 ALA D CA 1
ATOM 6750 C C . ALA D 1 219 ? 21.326 27.903 76.807 1.00 40.54 196 ALA D C 1
ATOM 6751 O O . ALA D 1 219 ? 21.522 28.883 77.538 1.00 38.80 196 ALA D O 1
ATOM 6753 N N . SER D 1 220 ? 21.872 26.722 77.058 1.00 38.86 197 SER D N 1
ATOM 6754 C CA . SER D 1 220 ? 22.735 26.530 78.256 1.00 40.61 197 SER D CA 1
ATOM 6755 C C . SER D 1 220 ? 23.987 27.459 78.271 1.00 39.25 197 SER D C 1
ATOM 6756 O O . SER D 1 220 ? 24.508 27.797 79.357 1.00 37.36 197 SER D O 1
ATOM 6759 N N . GLY D 1 221 ? 24.475 27.828 77.078 1.00 37.08 198 GLY D N 1
ATOM 6760 C CA . GLY D 1 221 ? 25.580 28.798 76.921 1.00 36.89 198 GLY D CA 1
ATOM 6761 C C . GLY D 1 221 ? 25.145 30.234 76.632 1.00 37.04 198 GLY D C 1
ATOM 6762 O O . GLY D 1 221 ? 25.953 31.085 76.230 1.00 39.15 198 GLY D O 1
ATOM 6763 N N . GLY D 1 222 ? 23.863 30.530 76.835 1.00 38.05 199 GLY D N 1
ATOM 6764 C CA . GLY D 1 222 ? 23.365 31.888 76.710 1.00 38.84 199 GLY D CA 1
ATOM 6765 C C . GLY D 1 222 ? 22.928 32.321 75.321 1.00 39.48 199 GLY D C 1
ATOM 6766 O O . GLY D 1 222 ? 22.652 33.507 75.122 1.00 40.46 199 GLY D O 1
ATOM 6767 N N . LEU D 1 223 ? 22.821 31.370 74.379 1.00 39.53 200 LEU D N 1
ATOM 6768 C CA . LEU D 1 223 ? 22.407 31.668 72.978 1.00 38.58 200 LEU D CA 1
ATOM 6769 C C . LEU D 1 223 ? 21.170 30.813 72.578 1.00 39.85 200 LEU D C 1
ATOM 6770 O O . LEU D 1 223 ? 21.279 29.916 71.738 1.00 35.45 200 LEU D O 1
ATOM 6775 N N . PRO D 1 224 ? 20.007 31.082 73.218 1.00 41.38 201 PRO D N 1
ATOM 6776 C CA . PRO D 1 224 ? 18.810 30.222 72.977 1.00 43.06 201 PRO D CA 1
ATOM 6777 C C . PRO D 1 224 ? 18.327 30.171 71.502 1.00 44.24 201 PRO D C 1
ATOM 6778 O O . PRO D 1 224 ? 17.731 29.174 71.088 1.00 45.44 201 PRO D O 1
ATOM 6782 N N . ASN D 1 225 ? 18.600 31.239 70.735 1.00 45.06 202 ASN D N 1
ATOM 6783 C CA . ASN D 1 225 ? 18.207 31.346 69.287 1.00 43.91 202 ASN D CA 1
ATOM 6784 C C . ASN D 1 225 ? 19.307 30.908 68.265 1.00 41.84 202 ASN D C 1
ATOM 6785 O O . ASN D 1 225 ? 19.158 31.086 67.042 1.00 40.24 202 ASN D O 1
ATOM 6790 N N . ARG D 1 226 ? 20.364 30.307 68.773 1.00 43.55 203 ARG D N 1
ATOM 6791 C CA . ARG D 1 226 ? 21.514 29.991 67.929 1.00 42.52 203 ARG D CA 1
ATOM 6792 C C . ARG D 1 226 ? 21.191 29.045 66.737 1.00 41.61 203 ARG D C 1
ATOM 6793 O O . ARG D 1 226 ? 21.645 29.295 65.609 1.00 40.36 203 ARG D O 1
ATOM 6801 N N . ALA D 1 227 ? 20.390 27.994 66.964 1.00 40.87 204 ALA D N 1
ATOM 6802 C CA . ALA D 1 227 ? 19.995 27.112 65.836 1.00 40.12 204 ALA D CA 1
ATOM 6803 C C . ALA D 1 227 ? 19.385 27.927 64.652 1.00 41.79 204 ALA D C 1
ATOM 6804 O O . ALA D 1 227 ? 19.789 27.790 63.471 1.00 39.62 204 ALA D O 1
ATOM 6806 N N . ARG D 1 228 ? 18.453 28.802 65.001 1.00 45.13 205 ARG D N 1
ATOM 6807 C CA . ARG D 1 228 ? 17.800 29.671 64.000 1.00 48.25 205 ARG D CA 1
ATOM 6808 C C . ARG D 1 228 ? 18.742 30.744 63.417 1.00 47.87 205 ARG D C 1
ATOM 6809 O O . ARG D 1 228 ? 18.778 30.957 62.212 1.00 47.63 205 ARG D O 1
ATOM 6817 N N . ASP D 1 229 ? 19.488 31.420 64.285 1.00 48.20 206 ASP D N 1
ATOM 6818 C CA . ASP D 1 229 ? 20.405 32.488 63.846 1.00 50.09 206 ASP D CA 1
ATOM 6819 C C . ASP D 1 229 ? 21.532 32.004 62.910 1.00 49.17 206 ASP D C 1
ATOM 6820 O O . ASP D 1 229 ? 21.948 32.732 62.023 1.00 49.46 206 ASP D O 1
ATOM 6825 N N . VAL D 1 230 ? 22.047 30.795 63.162 1.00 44.84 207 VAL D N 1
ATOM 6826 C CA . VAL D 1 230 ? 23.175 30.263 62.410 1.00 43.39 207 VAL D CA 1
ATOM 6827 C C . VAL D 1 230 ? 22.704 29.469 61.171 1.00 42.01 207 VAL D C 1
ATOM 6828 O O . VAL D 1 230 ? 23.483 29.233 60.238 1.00 39.88 207 VAL D O 1
ATOM 6832 N N . ALA D 1 231 ? 21.418 29.117 61.124 1.00 42.23 208 ALA D N 1
ATOM 6833 C CA . ALA D 1 231 ? 20.879 28.367 59.988 1.00 42.24 208 ALA D CA 1
ATOM 6834 C C . ALA D 1 231 ? 21.273 28.953 58.604 1.00 42.44 208 ALA D C 1
ATOM 6835 O O . ALA D 1 231 ? 21.637 28.198 57.696 1.00 40.76 208 ALA D O 1
ATOM 6837 N N . PRO D 1 232 ? 21.171 30.277 58.415 1.00 44.40 209 PRO D N 1
ATOM 6838 C CA . PRO D 1 232 ? 21.604 30.863 57.146 1.00 45.02 209 PRO D CA 1
ATOM 6839 C C . PRO D 1 232 ? 23.053 30.582 56.790 1.00 44.25 209 PRO D C 1
ATOM 6840 O O . PRO D 1 232 ? 23.403 30.693 55.626 1.00 45.55 209 PRO D O 1
ATOM 6844 N N . GLN D 1 233 ? 23.902 30.280 57.771 1.00 41.55 210 GLN D N 1
ATOM 6845 C CA . GLN D 1 233 ? 25.310 29.941 57.487 1.00 41.16 210 GLN D CA 1
ATOM 6846 C C . GLN D 1 233 ? 25.496 28.509 56.953 1.00 35.86 210 GLN D C 1
ATOM 6847 O O . GLN D 1 233 ? 26.524 28.215 56.355 1.00 35.88 210 GLN D O 1
ATOM 6853 N N . VAL D 1 234 ? 24.540 27.631 57.212 1.00 30.59 211 VAL D N 1
ATOM 6854 C CA . VAL D 1 234 ? 24.629 26.211 56.878 1.00 27.30 211 VAL D CA 1
ATOM 6855 C C . VAL D 1 234 ? 24.223 26.041 55.408 1.00 27.00 211 VAL D C 1
ATOM 6856 O O . VAL D 1 234 ? 23.177 26.628 55.007 1.00 27.70 211 VAL D O 1
ATOM 6860 N N . PRO D 1 235 ? 24.990 25.294 54.618 1.00 25.78 212 PRO D N 1
ATOM 6861 C CA . PRO D 1 235 ? 24.616 25.190 53.174 1.00 27.26 212 PRO D CA 1
ATOM 6862 C C . PRO D 1 235 ? 23.132 24.730 52.970 1.00 27.43 212 PRO D C 1
ATOM 6863 O O . PRO D 1 235 ? 22.428 25.299 52.160 1.00 28.87 212 PRO D O 1
ATOM 6875 N N . GLN D 1 237 ? 20.763 25.334 54.950 1.00 28.95 214 GLN D N 1
ATOM 6876 C CA . GLN D 1 237 ? 19.932 26.445 55.426 1.00 30.72 214 GLN D CA 1
ATOM 6877 C C . GLN D 1 237 ? 18.983 26.094 56.551 1.00 29.20 214 GLN D C 1
ATOM 6878 O O . GLN D 1 237 ? 17.956 26.757 56.704 1.00 29.90 214 GLN D O 1
ATOM 6884 N N . ARG D 1 238 ? 19.281 25.047 57.270 1.00 26.86 215 ARG D N 1
ATOM 6885 C CA . ARG D 1 238 ? 18.501 24.735 58.449 1.00 26.39 215 ARG D CA 1
ATOM 6886 C C . ARG D 1 238 ? 19.423 24.076 59.454 1.00 24.15 215 ARG D C 1
ATOM 6887 O O . ARG D 1 238 ? 20.458 23.515 59.078 1.00 22.46 215 ARG D O 1
ATOM 6895 N N . ALA D 1 239 ? 18.974 24.114 60.720 1.00 23.68 216 ALA D N 1
ATOM 6896 C CA . ALA D 1 239 ? 19.603 23.293 61.739 1.00 22.41 216 ALA D CA 1
ATOM 6897 C C . ALA D 1 239 ? 19.230 21.819 61.532 1.00 21.46 216 ALA D C 1
ATOM 6898 O O . ALA D 1 239 ? 18.192 21.506 60.917 1.00 21.97 216 ALA D O 1
ATOM 6900 N N . GLY D 1 240 ? 20.042 20.922 62.062 1.00 19.73 217 GLY D N 1
ATOM 6901 C CA . GLY D 1 240 ? 19.710 19.526 62.125 1.00 19.35 217 GLY D CA 1
ATOM 6902 C C . GLY D 1 240 ? 18.853 19.207 63.349 1.00 20.04 217 GLY D C 1
ATOM 6903 O O . GLY D 1 240 ? 18.712 20.035 64.262 1.00 20.32 217 GLY D O 1
ATOM 6904 N N . THR D 1 241 ? 18.273 18.011 63.370 1.00 20.91 218 THR D N 1
ATOM 6905 C CA . THR D 1 241 ? 17.544 17.527 64.546 1.00 21.50 218 THR D CA 1
ATOM 6906 C C . THR D 1 241 ? 18.346 16.500 65.297 1.00 19.87 218 THR D C 1
ATOM 6907 O O . THR D 1 241 ? 19.292 15.854 64.775 1.00 19.52 218 THR D O 1
ATOM 6911 N N . ALA D 1 242 ? 18.034 16.307 66.551 1.00 20.32 219 ALA D N 1
ATOM 6912 C CA . ALA D 1 242 ? 18.732 15.279 67.335 1.00 19.87 219 ALA D CA 1
ATOM 6913 C C . ALA D 1 242 ? 18.526 13.890 66.770 1.00 20.26 219 ALA D C 1
ATOM 6914 O O . ALA D 1 242 ? 19.395 13.088 66.798 1.00 19.20 219 ALA D O 1
ATOM 6916 N N . ARG D 1 243 ? 17.310 13.641 66.245 1.00 21.68 220 ARG D N 1
ATOM 6917 C CA . ARG D 1 243 ? 17.061 12.383 65.594 1.00 23.74 220 ARG D CA 1
ATOM 6918 C C . ARG D 1 243 ? 18.015 12.130 64.412 1.00 21.54 220 ARG D C 1
ATOM 6919 O O . ARG D 1 243 ? 18.526 11.008 64.242 1.00 19.98 220 ARG D O 1
ATOM 6927 N N . GLU D 1 244 ? 18.344 13.173 63.646 1.00 20.53 221 GLU D N 1
ATOM 6928 C CA . GLU D 1 244 ? 19.234 13.013 62.503 1.00 19.74 221 GLU D CA 1
ATOM 6929 C C . GLU D 1 244 ? 20.652 12.630 62.973 1.00 18.88 221 GLU D C 1
ATOM 6930 O O . GLU D 1 244 ? 21.290 11.742 62.401 1.00 19.55 221 GLU D O 1
ATOM 6936 N N . VAL D 1 245 ? 21.101 13.213 64.083 1.00 18.02 222 VAL D N 1
ATOM 6937 C CA . VAL D 1 245 ? 22.396 12.799 64.633 1.00 16.92 222 VAL D CA 1
ATOM 6938 C C . VAL D 1 245 ? 22.333 11.362 65.196 1.00 16.55 222 VAL D C 1
ATOM 6939 O O . VAL D 1 245 ? 23.254 10.573 64.947 1.00 17.51 222 VAL D O 1
ATOM 6943 N N . ALA D 1 246 ? 21.237 11.015 65.860 1.00 17.53 223 ALA D N 1
ATOM 6944 C CA . ALA D 1 246 ? 21.044 9.698 66.478 1.00 17.28 223 ALA D CA 1
ATOM 6945 C C . ALA D 1 246 ? 21.158 8.629 65.396 1.00 17.64 223 ALA D C 1
ATOM 6946 O O . ALA D 1 246 ? 21.714 7.563 65.588 1.00 16.54 223 ALA D O 1
ATOM 6948 N N . GLU D 1 247 ? 20.629 8.934 64.187 1.00 17.39 224 GLU D N 1
ATOM 6949 C CA . GLU D 1 247 ? 20.696 7.957 63.095 1.00 17.96 224 GLU D CA 1
ATOM 6950 C C . GLU D 1 247 ? 22.117 7.597 62.684 1.00 16.84 224 GLU D C 1
ATOM 6951 O O . GLU D 1 247 ? 22.405 6.438 62.489 1.00 16.44 224 GLU D O 1
ATOM 6957 N N . ALA D 1 248 ? 22.978 8.587 62.639 1.00 17.31 225 ALA D N 1
ATOM 6958 C CA . ALA D 1 248 ? 24.348 8.396 62.302 1.00 17.31 225 ALA D CA 1
ATOM 6959 C C . ALA D 1 248 ? 25.069 7.617 63.408 1.00 17.70 225 ALA D C 1
ATOM 6960 O O . ALA D 1 248 ? 25.840 6.713 63.099 1.00 17.12 225 ALA D O 1
ATOM 6962 N N . ILE D 1 249 ? 24.815 8.008 64.681 1.00 17.85 226 ILE D N 1
ATOM 6963 C CA . ILE D 1 249 ? 25.347 7.298 65.805 1.00 16.81 226 ILE D CA 1
ATOM 6964 C C . ILE D 1 249 ? 25.008 5.817 65.798 1.00 17.54 226 ILE D C 1
ATOM 6965 O O . ILE D 1 249 ? 25.871 4.947 65.912 1.00 16.84 226 ILE D O 1
ATOM 6970 N N . VAL D 1 250 ? 23.740 5.501 65.628 1.00 17.43 227 VAL D N 1
ATOM 6971 C CA . VAL D 1 250 ? 23.327 4.166 65.728 1.00 19.01 227 VAL D CA 1
ATOM 6972 C C . VAL D 1 250 ? 23.790 3.349 64.536 1.00 18.65 227 VAL D C 1
ATOM 6973 O O . VAL D 1 250 ? 24.078 2.136 64.690 1.00 18.01 227 VAL D O 1
ATOM 6977 N N . TRP D 1 251 ? 23.913 3.981 63.368 1.00 18.03 228 TRP D N 1
ATOM 6978 C CA . TRP D 1 251 ? 24.451 3.277 62.225 1.00 18.42 228 TRP D CA 1
ATOM 6979 C C . TRP D 1 251 ? 25.901 2.819 62.527 1.00 17.70 228 TRP D C 1
ATOM 6980 O O . TRP D 1 251 ? 26.273 1.684 62.308 1.00 17.64 228 TRP D O 1
ATOM 6991 N N . LEU D 1 252 ? 26.683 3.729 63.024 1.00 17.25 229 LEU D N 1
ATOM 6992 C CA . LEU D 1 252 ? 28.054 3.420 63.297 1.00 18.47 229 LEU D CA 1
ATOM 6993 C C . LEU D 1 252 ? 28.193 2.359 64.365 1.00 18.86 229 LEU D C 1
ATOM 6994 O O . LEU D 1 252 ? 29.203 1.631 64.377 1.00 21.71 229 LEU D O 1
ATOM 6999 N N . LEU D 1 253 ? 27.311 2.367 65.321 1.00 19.42 230 LEU D N 1
ATOM 7000 C CA . LEU D 1 253 ? 27.368 1.358 66.404 1.00 21.48 230 LEU D CA 1
ATOM 7001 C C . LEU D 1 253 ? 27.105 -0.050 65.919 1.00 22.76 230 LEU D C 1
ATOM 7002 O O . LEU D 1 253 ? 27.612 -0.985 66.489 1.00 23.42 230 LEU D O 1
ATOM 7007 N N . GLY D 1 254 ? 26.273 -0.174 64.880 1.00 21.55 231 GLY D N 1
ATOM 7008 C CA . GLY D 1 254 ? 25.770 -1.473 64.403 1.00 23.08 231 GLY D CA 1
ATOM 7009 C C . GLY D 1 254 ? 26.666 -2.229 63.421 1.00 21.95 231 GLY D C 1
ATOM 7010 O O . GLY D 1 254 ? 27.678 -1.719 62.919 1.00 20.22 231 GLY D O 1
ATOM 7011 N N . ASP D 1 255 ? 26.232 -3.432 63.104 1.00 23.69 232 ASP D N 1
ATOM 7012 C CA . ASP D 1 255 ? 26.981 -4.327 62.273 1.00 24.79 232 ASP D CA 1
ATOM 7013 C C . ASP D 1 255 ? 26.988 -3.946 60.779 1.00 24.13 232 ASP D C 1
ATOM 7014 O O . ASP D 1 255 ? 27.827 -4.454 60.041 1.00 24.21 232 ASP D O 1
ATOM 7019 N N . GLN D 1 256 ? 26.163 -3.010 60.351 1.00 23.39 233 GLN D N 1
ATOM 7020 C CA . GLN D 1 256 ? 26.299 -2.532 58.960 1.00 24.09 233 GLN D CA 1
ATOM 7021 C C . GLN D 1 256 ? 27.557 -1.681 58.745 1.00 21.04 233 GLN D C 1
ATOM 7022 O O . GLN D 1 256 ? 28.027 -1.549 57.631 1.00 21.71 233 GLN D O 1
ATOM 7028 N N . ALA D 1 257 ? 28.133 -1.159 59.828 1.00 19.08 234 ALA D N 1
ATOM 7029 C CA . ALA D 1 257 ? 29.340 -0.409 59.739 1.00 17.82 234 ALA D CA 1
ATOM 7030 C C . ALA D 1 257 ? 30.598 -1.251 60.148 1.00 18.24 234 ALA D C 1
ATOM 7031 O O . ALA D 1 257 ? 31.573 -0.689 60.667 1.00 17.91 234 ALA D O 1
ATOM 7033 N N . SER D 1 258 ? 30.595 -2.536 59.787 1.00 18.82 235 SER D N 1
ATOM 7034 C CA . SER D 1 258 ? 31.531 -3.558 60.308 1.00 18.95 235 SER D CA 1
ATOM 7035 C C . SER D 1 258 ? 33.004 -3.316 59.839 1.00 18.65 235 SER D C 1
ATOM 7036 O O . SER D 1 258 ? 33.895 -3.838 60.452 1.00 18.51 235 SER D O 1
ATOM 7039 N N . TYR D 1 259 ? 33.219 -2.558 58.763 1.00 17.86 236 TYR D N 1
ATOM 7040 C CA . TYR D 1 259 ? 34.600 -2.218 58.369 1.00 17.52 236 TYR D CA 1
ATOM 7041 C C . TYR D 1 259 ? 34.916 -0.768 58.587 1.00 16.65 236 TYR D C 1
ATOM 7042 O O . TYR D 1 259 ? 35.888 -0.272 57.974 1.00 17.16 236 TYR D O 1
ATOM 7051 N N . THR D 1 260 ? 34.099 -0.064 59.351 1.00 16.80 237 THR D N 1
ATOM 7052 C CA . THR D 1 260 ? 34.249 1.347 59.582 1.00 16.91 237 THR D CA 1
ATOM 7053 C C . THR D 1 260 ? 34.803 1.580 60.981 1.00 16.86 237 THR D C 1
ATOM 7054 O O . THR D 1 260 ? 34.135 1.276 61.975 1.00 16.70 237 THR D O 1
ATOM 7058 N N . THR D 1 261 ? 36.046 2.035 61.019 1.00 17.50 238 THR D N 1
ATOM 7059 C CA . THR D 1 261 ? 36.676 2.376 62.302 1.00 17.32 238 THR D CA 1
ATOM 7060 C C . THR D 1 261 ? 37.630 3.505 62.062 1.00 17.27 238 THR D C 1
ATOM 7061 O O . THR D 1 261 ? 38.340 3.525 61.050 1.00 19.03 238 THR D O 1
ATOM 7065 N N . GLY D 1 262 ? 37.669 4.436 62.987 1.00 17.40 239 GLY D N 1
ATOM 7066 C CA . GLY D 1 262 ? 38.515 5.625 62.853 1.00 19.48 239 GLY D CA 1
ATOM 7067 C C . GLY D 1 262 ? 37.899 6.671 61.923 1.00 21.46 239 GLY D C 1
ATOM 7068 O O . GLY D 1 262 ? 38.554 7.631 61.535 1.00 23.26 239 GLY D O 1
ATOM 7069 N N . ALA D 1 263 ? 36.604 6.543 61.620 1.00 19.74 240 ALA D N 1
ATOM 7070 C CA . ALA D 1 263 ? 35.918 7.492 60.739 1.00 18.63 240 ALA D CA 1
ATOM 7071 C C . ALA D 1 263 ? 35.415 8.671 61.541 1.00 17.44 240 ALA D C 1
ATOM 7072 O O . ALA D 1 263 ? 35.049 8.546 62.739 1.00 16.40 240 ALA D O 1
ATOM 7074 N N . LEU D 1 264 ? 35.296 9.815 60.852 1.00 17.05 241 LEU D N 1
ATOM 7075 C CA . LEU D 1 264 ? 34.750 11.044 61.367 1.00 16.88 241 LEU D CA 1
ATOM 7076 C C . LEU D 1 264 ? 33.609 11.414 60.426 1.00 17.88 241 LEU D C 1
ATOM 7077 O O . LEU D 1 264 ? 33.864 11.837 59.273 1.00 19.73 241 LEU D O 1
ATOM 7082 N N . LEU D 1 265 ? 32.395 11.224 60.900 1.00 17.10 242 LEU D N 1
ATOM 7083 C CA . LEU D 1 265 ? 31.191 11.323 60.094 1.00 17.42 242 LEU D CA 1
ATOM 7084 C C . LEU D 1 265 ? 30.433 12.629 60.336 1.00 18.17 242 LEU D C 1
ATOM 7085 O O . LEU D 1 265 ? 29.920 12.851 61.452 1.00 16.86 242 LEU D O 1
ATOM 7090 N N . ASP D 1 266 ? 30.501 13.536 59.348 1.00 18.06 243 ASP D N 1
ATOM 7091 C CA . ASP D 1 266 ? 29.932 14.833 59.489 1.00 19.23 243 ASP D CA 1
ATOM 7092 C C . ASP D 1 266 ? 28.411 14.723 59.311 1.00 20.19 243 ASP D C 1
ATOM 7093 O O . ASP D 1 266 ? 27.957 14.187 58.351 1.00 20.15 243 ASP D O 1
ATOM 7098 N N . VAL D 1 267 ? 27.684 15.291 60.267 1.00 18.88 244 VAL D N 1
ATOM 7099 C CA . VAL D 1 267 ? 26.211 15.461 60.232 1.00 19.35 244 VAL D CA 1
ATOM 7100 C C . VAL D 1 267 ? 25.922 16.925 60.419 1.00 17.51 244 VAL D C 1
ATOM 7101 O O . VAL D 1 267 ? 25.549 17.361 61.495 1.00 18.77 244 VAL D O 1
ATOM 7105 N N . THR D 1 268 ? 26.085 17.725 59.369 1.00 16.99 245 THR D N 1
ATOM 7106 C CA . THR D 1 268 ? 26.280 19.149 59.519 1.00 17.27 245 THR D CA 1
ATOM 7107 C C . THR D 1 268 ? 25.498 19.989 58.483 1.00 18.39 245 THR D C 1
ATOM 7108 O O . THR D 1 268 ? 25.606 21.209 58.474 1.00 18.92 245 THR D O 1
ATOM 7112 N N . GLY D 1 269 ? 24.702 19.352 57.598 1.00 18.06 246 GLY D N 1
ATOM 7113 C CA . GLY D 1 269 ? 24.074 20.172 56.554 1.00 19.59 246 GLY D CA 1
ATOM 7114 C C . GLY D 1 269 ? 25.074 20.835 55.615 1.00 20.38 246 GLY D C 1
ATOM 7115 O O . GLY D 1 269 ? 24.693 21.706 54.883 1.00 21.40 246 GLY D O 1
ATOM 7116 N N . GLY D 1 270 ? 26.329 20.322 55.579 1.00 19.90 247 GLY D N 1
ATOM 7117 C CA . GLY D 1 270 ? 27.361 20.867 54.713 1.00 21.31 247 GLY D CA 1
ATOM 7118 C C . GLY D 1 270 ? 28.355 21.821 55.396 1.00 22.53 247 GLY D C 1
ATOM 7119 O O . GLY D 1 270 ? 29.271 22.300 54.773 1.00 22.73 247 GLY D O 1
ATOM 7120 N N . ARG D 1 271 ? 28.059 22.184 56.636 1.00 22.97 248 ARG D N 1
ATOM 7121 C CA . ARG D 1 271 ? 28.930 23.089 57.387 1.00 25.13 248 ARG D CA 1
ATOM 7122 C C . ARG D 1 271 ? 30.203 22.341 57.860 1.00 25.02 248 ARG D C 1
ATOM 7123 O O . ARG D 1 271 ? 30.163 21.109 58.105 1.00 23.91 248 ARG D O 1
#

Solvent-accessible surface area: 32068 Å² total

Foldseek 3Di:
DAEEEFAQLLWFLNLLLLQVVLVVPYAYEREDAPPVVSQVVSQVNSVVVPGHYDYAYAQLLDLVSLVVLVCCCPPPRLHQEYELDFDAAAAQAAPVPDDPVNLCVLSRQPVSLVSNVVSNCCSFVVNPHQEHEYEYEAACLCVVQCHRGPNSSNVSSVNVLVCQLVVQVVRVVRRYAGEYEHEYAEPTCRCVNRVRNCVQVVCQVVACHGHHYSNQSSVVRSCRRDCVVVVDHSYYHYHYNRD/DAAEEEFAQLLAFLNLLLLQVVLVVGYAYEREDAPPVVSQVVSQVVSVVVPGHYDYAYAQLLDLVRLVVLVCCCVPPRLHQEYELEFDDDDFFDAPVPDDPVNLCVLSGLPVSLVSNVVSNCCSFVVNVHQAHEYEYEAACLCVVQCHRGPNSNNVSSVNVLVVQQVVQVVRVVRRYAGEYEHEYAEPSAFDPPACTDHHYSNLSSVVVSCCRDCVVVVDHSYYHYRYNRD/DAEEEFAQLLWFLNLLLQQVLQVVPYAYEREDAPPVVSSVVSQVNSVVVPGHYDYAYAQLLDLVRLVVLVCCCPPPRLHQEYELDFDAAAAQAAPVPDDPVNLCVLSRLPVSLVSNVVSNCCSFVVNVHQEHEYEYEAACLCVVQCHRGGNSNNVSSVNVLVVQQVVQVVRVVRRYAGEYEHEAAEPTCRCVNRPRNCCQVVCQVVACHGHHYSNQSSVVVSCRGDCVVVVDHSYYHYHYNRD/DFAEEEFAQLLFFLNLLLLQVVLVVPYAYEREDAPPVVSQVVSQVVSVVVPGHYDYAYAQLLDLVRLVVLVCCCPPPRLHQEYELDFDAAAAFDAPVPDDPVNLCSLSRLPVSLVSNVVSNCCSFVVNVHQEHEYEYEAACLCVVQCHRGPNSNNVSSVNVLVVQQVVQVVRVVRRYAGEYEHEAAEPTCRCVNRPRNCCQVVCQVVQCHGHHYSNLSSVVVSCRRDCVVVVDHSYYHYRYSRD